Protein AF-A0ABD1TVS0-F1 (afdb_monomer)

Foldseek 3Di:
DDDDDDDDDDDDDDDPVVVLVVVLVLLVVLVVVVVVQVVPDDDDDDDDDDDDDDDDDDDPDDDDDDDDDDDDDPPVVVVVVVVVVCVVVCVVVPPDPSSVSLVVSLVCLVPDPPDAQVSLQVSLVVLVVVVVVPVPDDDQLVCLLSSLLVLLSSQLDPNHDPVSNVSSLVVSLVSLVPVQLSQPVDLVSLLSNLNSLLSNLNGPDCPCNVSSVLSLQQQCPDPSHDPDDVSSLQSLLQSLLVSVLSCLVVVVVVSLVVLLVCLQDPDPSGQLLSLLSNLLSPLLNVVVSPDPPSVSSLCSSLVSLLVSLVVLCVVCPPVPLPDDDPSSLRNLLSLLVSLLNNPDGDADLSSLVSLLSCLLCVQLVLLVLLVVLLVCVVDPDDCVSLVVLVVSCVDPSNVCSVSSLVSSLVNLLNDDPVSVVVSLVSLLVSLQSNLVSLLLNCVVCPPPCVSSNVSSLVSLLSSLVSLLVNLLSCLVRAVPPPHDLVSLLVSLLSSLLSCLSSQLSCPDDDPSNVVSLVSSLVSQLVDLVSLLSNLVSQDAPCSQLDPPPNPDDPPDRDDSLPSSSSLSSLLSVLVRSLSNVLSYDLVSCVRRVLSSLLVQCLHQPLSSVLSSLVSLLSLLQHDADPCNVSSLVSNLVSLLSLLVSQLVCPPRSHDLVSSLSNLLSSQQRHDAPRPSNLSNLVSLLVSLLVQQVVPVVDDPPCLQVCPDSSVRSVSSLVSLLVVCVRHHPNNNVSSLLSNLVSLLPHPLSNNVVVLVVLVVCLVPDPPPPCNVVSVVSSVLSVVSSVVSVVCVVPDDDDDSSPVD

Secondary structure (DSSP, 8-state):
---------------HHHHHHHHHHHHHHHHHHHHHHHTTSPPPPPPP-PPPP--S----S---------S--HHHHHHHHHHHHHHHHHTTGGGSTTHHHHHHHHHHHHH-TT--HHHHHHHHHHHHHHHHHHTTS---HHHHHHHHHHHHHHHH-TTS-HHHHHHHHHHHHHHHHHSHHHHTSSHHHHHHHHHHHHHHHTSS--TTHHHHHHHHHHGGGSTTSPPP-HHHHHHHHHHHHHHHHHHHHHT-HHHHHHHHHHHHS--TTS-HHHHHHHHHHHHHHHHHHT-GGGHHHHHHHHHHHHHHHHHHHHHTGGG-SS---HHHHHHHHHHHHHHHHH-S----HHHHHHHHHIIIIIIS-HHHHHHHHHHHTTS---SHHHHHHHHHHHSHHHHTHHHHHHHHHHHHHTS-HHHHHHHHHHHHHHHHHHHHHHHHHHHHHTTTSHHHHHHHHHHHHHHHHHHHHHHHHHHHHHSSTTS-HHHHHHHHHHHHHHHHHHGGG--S--HHHHHHHHHHHHHHTT-HHHHHHHHHTSPPHHHHHS-TT-TT-------GGG-HHHHHHHHHHHHHGGGTGGGS-HHHIIIIIHHHHHHHHT-S-HHHHHHHHHHHHHHHH----SSHHHHHHHHHHHHHHHHHHHHHHTTTTS-HHHHHHHHHHHHHHSPTT-HHHHHHHHHHHHHHHHHHHHHTTS-TTHHHHT-GGGHHHHHHHHHHHHHHHHS-TTTHHHHHHHHHHHHHHS-HHHHHHHHHHHHHHHHH---TTTHHHHHHHHHHHHHHHHHHHHHTTS---SSGGG--

Nearest PDB structures (foldseek):
  8tl7-assembly1_U  TM=2.583E-01  e=2.952E-02  synthetic construct
  4nee-assembly3_A  TM=2.838E-01  e=8.891E-02  Rattus norvegicus
  8ga7-assembly1_A  TM=1.147E-01  e=5.701E-04  synthetic construct
  6t80-assembly2_C  TM=3.854E-01  e=2.106E+00  Homo sapiens

Mean predicted aligned error: 14.61 Å

InterPro domains:
  IPR060670 PEX8-like, central TPR-like domain [PF27812] (531-621)

Solvent-accessible surface area (backbone atoms only — not comparable to full-atom values): 45016 Å² total; per-residue (Å²): 142,81,86,91,86,82,85,87,89,88,84,82,90,80,55,77,68,54,60,53,49,49,53,52,49,48,53,48,48,52,51,49,51,54,52,57,63,62,68,77,60,86,85,79,85,88,84,88,80,88,85,83,90,80,82,93,86,87,81,96,72,88,88,86,91,80,88,86,84,89,74,88,59,68,72,61,49,54,58,54,54,55,52,60,54,46,55,68,62,48,71,74,52,79,80,51,88,67,52,57,56,57,51,48,49,52,50,47,65,71,69,43,96,74,63,52,38,67,59,49,44,52,50,49,54,51,48,52,54,54,52,70,67,46,80,83,47,90,85,53,39,68,59,55,14,55,45,30,26,49,31,11,49,53,24,40,39,84,51,38,48,70,68,51,28,50,52,26,48,52,52,40,45,49,46,58,67,76,41,42,54,56,31,49,71,42,74,71,39,35,51,40,33,49,51,6,49,36,28,38,66,60,20,92,64,62,90,52,43,65,60,46,49,53,48,68,26,22,46,53,62,42,98,78,35,40,84,74,50,71,67,58,29,51,52,41,15,52,40,30,22,51,43,45,42,50,33,63,75,69,64,40,61,70,62,54,50,48,55,31,51,45,49,69,60,69,56,92,65,45,31,67,41,48,52,32,12,30,30,20,8,43,39,26,23,48,64,71,64,73,58,80,87,49,55,69,48,47,49,30,30,55,49,41,43,41,52,55,30,39,53,50,54,66,71,43,66,85,70,61,90,75,72,77,54,72,70,56,51,54,34,37,51,32,49,38,52,21,53,42,65,15,60,90,73,83,69,50,68,42,48,45,51,42,32,50,48,26,46,60,54,70,54,36,37,54,70,64,50,46,54,50,54,61,56,37,74,77,54,84,81,78,70,61,66,48,55,53,54,54,49,47,68,68,30,71,64,42,73,39,43,69,49,33,47,50,48,40,44,54,35,50,74,64,46,55,73,67,58,40,51,55,51,51,49,54,55,45,50,48,28,50,49,51,32,60,47,45,44,54,50,54,65,71,33,61,92,75,44,59,66,51,51,53,59,52,45,56,47,48,32,52,46,45,54,46,51,38,55,43,48,37,48,48,46,66,68,48,64,40,94,85,50,59,68,70,59,35,35,55,51,30,37,49,50,54,54,29,49,28,38,44,39,59,54,62,84,69,91,52,68,59,50,54,52,40,50,54,60,32,45,60,56,30,42,75,30,43,70,41,34,46,58,46,54,67,67,52,77,50,74,61,61,54,60,44,71,75,89,64,83,94,64,77,94,66,83,68,58,52,88,72,40,60,50,60,50,30,24,51,42,43,49,39,65,52,48,52,74,29,45,69,42,45,52,53,70,56,41,61,69,55,47,48,60,52,35,60,56,38,33,69,26,79,56,51,68,46,13,36,32,26,30,49,32,51,27,39,57,45,65,41,72,82,52,99,58,49,64,62,44,53,51,47,52,48,61,48,43,59,56,49,50,52,56,44,55,71,32,47,78,76,36,27,50,63,71,30,52,52,48,32,53,53,30,48,51,69,59,48,65,81,67,39,67,49,54,58,50,47,52,51,53,48,52,51,49,28,48,54,49,46,61,71,51,73,82,58,69,81,70,47,52,76,72,44,51,73,88,40,34,61,26,50,52,47,46,53,49,57,60,55,40,71,80,59,48,44,81,76,44,42,63,61,52,54,41,52,50,47,60,53,47,59,72,44,57,71,61,45,33,53,54,52,50,52,52,49,53,49,53,60,68,74,51,82,52,77,83,55,43,64,61,50,53,58,48,51,55,53,45,56,50,50,44,59,50,51,68,57,34,82,79,47,93,83,86,84,78,80,78,82,83,107

Structure (mmCIF, N/CA/C/O backbone):
data_AF-A0ABD1TVS0-F1
#
_entry.id   AF-A0ABD1TVS0-F1
#
loop_
_atom_site.group_PDB
_atom_site.id
_atom_site.type_symbol
_atom_site.label_atom_id
_atom_site.label_alt_id
_atom_site.label_comp_id
_atom_site.label_asym_id
_atom_site.label_entity_id
_atom_site.label_seq_id
_atom_site.pdbx_PDB_ins_code
_atom_site.Cartn_x
_atom_site.Cartn_y
_atom_site.Cartn_z
_atom_site.occupancy
_atom_site.B_iso_or_equiv
_atom_site.auth_seq_id
_atom_site.auth_comp_id
_atom_site.auth_asym_id
_atom_site.auth_atom_id
_atom_site.pdbx_PDB_model_num
ATOM 1 N N . MET A 1 1 ? -3.036 -58.341 76.842 1.00 28.66 1 MET A N 1
ATOM 2 C CA . MET A 1 1 ? -2.206 -57.119 76.870 1.00 28.66 1 MET A CA 1
ATOM 3 C C . MET A 1 1 ? -2.366 -56.413 75.529 1.00 28.66 1 MET A C 1
ATOM 5 O O . MET A 1 1 ? -1.913 -56.981 74.551 1.00 28.66 1 MET A O 1
ATOM 9 N N . ALA A 1 2 ? -2.995 -55.257 75.336 1.00 25.30 2 ALA A N 1
ATOM 10 C CA . ALA A 1 2 ? -3.978 -54.432 76.053 1.00 25.30 2 ALA A CA 1
ATOM 11 C C . ALA A 1 2 ? -4.483 -53.433 74.967 1.00 25.30 2 ALA A C 1
ATOM 13 O O . ALA A 1 2 ? -3.652 -52.831 74.300 1.00 25.30 2 ALA A O 1
ATOM 14 N N . THR A 1 3 ? -5.728 -53.524 74.483 1.00 23.33 3 THR A N 1
ATOM 15 C CA . THR A 1 3 ? -6.900 -52.659 74.792 1.00 23.33 3 THR A CA 1
ATOM 16 C C . THR A 1 3 ? -6.785 -51.143 74.527 1.00 23.33 3 THR A C 1
ATOM 18 O O . THR A 1 3 ? -5.943 -50.498 75.135 1.00 23.33 3 THR A O 1
ATOM 21 N N . LEU A 1 4 ? -7.807 -50.625 73.801 1.00 23.72 4 LEU A N 1
ATOM 22 C CA . LEU A 1 4 ? -8.428 -49.268 73.838 1.00 23.72 4 LEU A CA 1
ATOM 23 C C . LEU A 1 4 ? -7.623 -48.115 73.191 1.00 23.72 4 LEU A C 1
ATOM 25 O O . LEU A 1 4 ? -6.425 -48.039 73.392 1.00 23.72 4 LEU A O 1
ATOM 29 N N . ALA A 1 5 ? -8.152 -47.148 72.425 1.00 23.62 5 ALA A N 1
ATOM 30 C CA . ALA A 1 5 ? -9.488 -46.631 72.054 1.00 23.62 5 ALA A CA 1
ATOM 31 C C . ALA A 1 5 ? -9.304 -45.764 70.764 1.00 23.62 5 ALA A C 1
ATOM 33 O O . ALA A 1 5 ? -8.170 -45.438 70.439 1.00 23.62 5 ALA A O 1
ATOM 34 N N . GLY A 1 6 ? -10.267 -45.299 69.958 1.00 21.78 6 GLY A N 1
ATOM 35 C CA . GLY A 1 6 ? -11.728 -45.290 69.949 1.00 21.78 6 GLY A CA 1
ATOM 36 C C . GLY A 1 6 ? -12.235 -44.407 68.776 1.00 21.78 6 GLY A C 1
ATOM 37 O O . GLY A 1 6 ? -11.570 -43.457 68.388 1.00 21.78 6 GLY A O 1
ATOM 38 N N . HIS A 1 7 ? -13.408 -44.771 68.240 1.00 23.02 7 HIS A N 1
ATOM 39 C CA . HIS A 1 7 ? -14.412 -44.010 67.460 1.00 23.02 7 HIS A CA 1
ATOM 40 C C . HIS A 1 7 ? -14.117 -43.249 66.130 1.00 23.02 7 HIS A C 1
ATOM 42 O O . HIS A 1 7 ? -13.502 -42.193 66.083 1.00 23.02 7 HIS A O 1
ATOM 48 N N . MET A 1 8 ? -14.759 -43.771 65.068 1.00 21.92 8 MET A N 1
ATOM 49 C CA . MET A 1 8 ? -15.317 -43.148 63.836 1.00 21.92 8 MET A CA 1
ATOM 50 C C . MET A 1 8 ? -16.401 -42.053 64.093 1.00 21.92 8 MET A C 1
ATOM 52 O O . MET A 1 8 ? -16.809 -41.957 65.251 1.00 21.92 8 MET A O 1
ATOM 56 N N . PRO A 1 9 ? -17.053 -41.382 63.085 1.00 42.81 9 PRO A N 1
ATOM 57 C CA . PRO A 1 9 ? -16.794 -41.189 61.627 1.00 42.81 9 PRO A CA 1
ATOM 58 C C . PRO A 1 9 ? -17.070 -39.739 61.080 1.00 42.81 9 PRO A C 1
ATOM 60 O O . PRO A 1 9 ? -17.462 -38.844 61.822 1.00 42.81 9 PRO A O 1
ATOM 63 N N . SER A 1 10 ? -17.004 -39.579 59.739 1.00 22.20 10 SER A N 1
ATOM 64 C CA . SER A 1 10 ? -17.528 -38.509 58.833 1.00 22.20 10 SER A CA 1
ATOM 65 C C . SER A 1 10 ? -16.435 -37.608 58.223 1.00 22.20 10 SER A C 1
ATOM 67 O O . SER A 1 10 ? -15.509 -37.212 58.908 1.00 22.20 10 SER A O 1
ATOM 69 N N . SER A 1 11 ? -16.403 -37.295 56.924 1.00 24.31 11 SER A N 1
ATOM 70 C CA . SER A 1 11 ? -17.492 -36.995 55.993 1.00 24.31 11 SER A CA 1
ATOM 71 C C . SER A 1 11 ? -17.137 -37.353 54.537 1.00 24.31 11 SER A C 1
ATOM 73 O O . SER A 1 11 ? -15.982 -37.487 54.143 1.00 24.31 11 SER A O 1
ATOM 75 N N . SER A 1 12 ? -18.195 -37.587 53.769 1.00 25.83 12 SER A N 1
ATOM 76 C CA . SER A 1 12 ? -18.265 -38.150 52.424 1.00 25.83 12 SER A CA 1
ATOM 77 C C . SER A 1 12 ? -17.858 -37.185 51.306 1.00 25.83 12 SER A C 1
ATOM 79 O O . SER A 1 12 ? -18.383 -36.077 51.215 1.00 25.83 12 SER A O 1
ATOM 81 N N . PHE A 1 13 ? -17.028 -37.688 50.391 1.00 27.47 13 PHE A N 1
ATOM 82 C CA . PHE A 1 13 ? -16.743 -37.139 49.065 1.00 27.47 13 PHE A CA 1
ATOM 83 C C . PHE A 1 13 ? -18.028 -36.837 48.268 1.00 27.47 13 PHE A C 1
ATOM 85 O O . PHE A 1 13 ? -18.807 -37.746 47.980 1.00 27.47 13 PHE A O 1
ATOM 92 N N . PHE A 1 14 ? -18.219 -35.585 47.843 1.00 30.95 14 PHE A N 1
ATOM 93 C CA . PHE A 1 14 ? -19.197 -35.209 46.816 1.00 30.95 14 PHE A CA 1
ATOM 94 C C . PHE A 1 14 ? -18.460 -34.927 45.499 1.00 30.95 14 PHE A C 1
ATOM 96 O O . PHE A 1 14 ? -17.635 -34.026 45.423 1.00 30.95 14 PHE A O 1
ATOM 103 N N . SER A 1 15 ? -18.737 -35.715 44.454 1.00 31.27 15 SER A N 1
ATOM 104 C CA . SER A 1 15 ? -18.139 -35.544 43.122 1.00 31.27 15 SER A CA 1
ATOM 105 C C . SER A 1 15 ? -18.893 -34.495 42.291 1.00 31.27 15 SER A C 1
ATOM 107 O O . SER A 1 15 ? -20.081 -34.253 42.513 1.00 31.27 15 SER A O 1
ATOM 109 N N . ALA A 1 16 ? -18.246 -33.930 41.264 1.00 32.38 16 ALA A N 1
ATOM 110 C CA . ALA A 1 16 ? -18.852 -33.018 40.279 1.00 32.38 16 ALA A CA 1
ATOM 111 C C . ALA A 1 16 ? -20.177 -33.542 39.665 1.00 32.38 16 ALA A C 1
ATOM 113 O O . ALA A 1 16 ? -21.035 -32.761 39.251 1.00 32.38 16 ALA A O 1
ATOM 114 N N . SER A 1 17 ? -20.397 -34.864 39.682 1.00 31.44 17 SER A N 1
ATOM 115 C CA . SER A 1 17 ? -21.653 -35.506 39.277 1.00 31.44 17 SER A CA 1
ATOM 116 C C . SER A 1 17 ? -22.852 -35.133 40.161 1.00 31.44 17 SER A C 1
ATOM 118 O O . SER A 1 17 ? -23.982 -35.137 39.675 1.00 31.44 17 SER A O 1
ATOM 120 N N . ALA A 1 18 ? -22.653 -34.835 41.445 1.00 36.28 18 ALA A N 1
ATOM 121 C CA . ALA A 1 18 ? -23.741 -34.510 42.367 1.00 36.28 18 ALA A CA 1
ATOM 122 C C . ALA A 1 18 ? -24.248 -33.073 42.175 1.00 36.28 18 ALA A C 1
ATOM 124 O O . ALA A 1 18 ? -25.457 -32.849 42.125 1.00 36.28 18 ALA A O 1
ATOM 125 N N . VAL A 1 19 ? -23.333 -32.119 41.972 1.00 39.25 19 VAL A N 1
ATOM 126 C CA . VAL A 1 19 ? -23.666 -30.726 41.621 1.00 39.25 19 VAL A CA 1
ATOM 127 C C . VAL A 1 19 ? -24.377 -30.679 40.262 1.00 39.25 19 VAL A C 1
ATOM 129 O O . VAL A 1 19 ? -25.412 -30.026 40.123 1.00 39.25 19 VAL A O 1
ATOM 132 N N . PHE A 1 20 ? -23.904 -31.469 39.291 1.00 39.88 20 PHE A N 1
ATOM 133 C CA . PHE A 1 20 ? -24.539 -31.640 37.981 1.00 39.88 20 PHE A CA 1
ATOM 134 C C . PHE A 1 20 ? -25.978 -32.180 38.081 1.00 39.88 20 PHE A C 1
ATOM 136 O O . PHE A 1 20 ? -26.900 -31.639 37.465 1.00 39.88 20 PHE A O 1
ATOM 143 N N . GLN A 1 21 ? -26.212 -33.200 38.915 1.00 42.38 21 GLN A N 1
ATOM 144 C CA . GLN A 1 21 ? -27.563 -33.708 39.170 1.00 42.38 21 GLN A CA 1
ATOM 145 C C . GLN A 1 21 ? -28.450 -32.689 39.888 1.00 42.38 21 GLN A C 1
ATOM 147 O O . GLN A 1 21 ? -29.652 -32.650 39.634 1.00 42.38 21 GLN A O 1
ATOM 152 N N . MET A 1 22 ? -27.889 -31.834 40.742 1.00 44.91 22 MET A N 1
ATOM 153 C CA . MET A 1 22 ? -28.646 -30.826 41.481 1.00 44.91 22 MET A CA 1
ATOM 154 C C . MET A 1 22 ? -29.159 -29.702 40.569 1.00 44.91 22 MET A C 1
ATOM 156 O O . MET A 1 22 ? -30.341 -29.364 40.647 1.00 44.91 22 MET A O 1
ATOM 160 N N . VAL A 1 23 ? -28.332 -29.200 39.642 1.00 43.06 23 VAL A N 1
ATOM 161 C CA . VAL A 1 23 ? -28.738 -28.197 38.634 1.00 43.06 23 VAL A CA 1
ATOM 162 C C . VAL A 1 23 ? -29.775 -28.775 37.673 1.00 43.06 23 VAL A C 1
ATOM 164 O O . VAL A 1 23 ? -30.816 -28.160 37.445 1.00 43.06 23 VAL A O 1
ATOM 167 N N . ILE A 1 24 ? -29.567 -30.000 37.175 1.00 45.88 24 ILE A N 1
ATOM 168 C CA . ILE A 1 24 ? -30.558 -30.692 36.336 1.00 45.88 24 ILE A CA 1
ATOM 169 C C . ILE A 1 24 ? -31.863 -30.911 37.104 1.00 45.88 24 ILE A C 1
ATOM 171 O O . ILE A 1 24 ? -32.943 -30.714 36.550 1.00 45.88 24 ILE A O 1
ATOM 175 N N . THR A 1 25 ? -31.792 -31.287 38.381 1.00 46.00 25 THR A N 1
ATOM 176 C CA . THR A 1 25 ? -32.974 -31.478 39.230 1.00 46.00 25 THR A CA 1
ATOM 177 C C . THR A 1 25 ? -33.695 -30.160 39.482 1.00 46.00 25 THR A C 1
ATOM 179 O O . THR A 1 25 ? -34.922 -30.139 39.442 1.00 46.00 25 THR A O 1
ATOM 182 N N . PHE A 1 26 ? -32.975 -29.055 39.681 1.00 49.91 26 PHE A N 1
ATOM 183 C CA . PHE A 1 26 ? -33.553 -27.719 39.804 1.00 49.91 26 PHE A CA 1
ATOM 184 C C . PHE A 1 26 ? -34.222 -27.275 38.498 1.00 49.91 26 PHE A C 1
ATOM 186 O O . PHE A 1 26 ? -35.403 -26.941 38.519 1.00 49.91 26 PHE A O 1
ATOM 193 N N . CYS A 1 27 ? -33.541 -27.364 37.350 1.00 46.53 27 CYS A N 1
ATOM 194 C CA . CYS A 1 27 ? -34.119 -27.032 36.044 1.00 46.53 27 CYS A CA 1
ATOM 195 C C . CYS A 1 27 ? -35.328 -27.917 35.710 1.00 46.53 27 CYS A C 1
ATOM 197 O O . CYS A 1 27 ? -36.333 -27.418 35.205 1.00 46.53 27 CYS A O 1
ATOM 199 N N . ARG A 1 28 ? -35.277 -29.218 36.034 1.00 47.41 28 ARG A N 1
ATOM 200 C CA . ARG A 1 28 ? -36.414 -30.138 35.879 1.00 47.41 28 ARG A CA 1
ATOM 201 C C . ARG A 1 28 ? -37.555 -29.789 36.826 1.00 47.41 28 ARG A C 1
ATOM 203 O O . ARG A 1 28 ? -38.692 -29.771 36.374 1.00 47.41 28 ARG A O 1
ATOM 210 N N . LYS A 1 29 ? -37.289 -29.476 38.099 1.00 47.16 29 LYS A N 1
ATOM 211 C CA . LYS A 1 29 ? -38.315 -29.024 39.056 1.00 47.16 29 LYS A CA 1
ATOM 212 C C . LYS A 1 29 ? -38.950 -27.714 38.605 1.00 47.16 29 LYS A C 1
ATOM 214 O O . LYS A 1 29 ? -40.168 -27.630 38.586 1.00 47.16 29 LYS A O 1
ATOM 219 N N . LEU A 1 30 ? -38.155 -26.752 38.146 1.00 47.34 30 LEU A N 1
ATOM 220 C CA . LEU A 1 30 ? -38.634 -25.487 37.595 1.00 47.34 30 LEU A CA 1
ATOM 221 C C . LEU A 1 30 ? -39.496 -25.721 36.345 1.00 47.34 30 LEU A C 1
ATOM 223 O O . LEU A 1 30 ? -40.599 -25.197 36.253 1.00 47.34 30 LEU A O 1
ATOM 227 N N . GLN A 1 31 ? -39.061 -26.578 35.414 1.00 47.06 31 GLN A N 1
ATOM 228 C CA . GLN A 1 31 ? -39.861 -26.967 34.245 1.00 47.06 31 GLN A CA 1
ATOM 229 C C . GLN A 1 31 ? -41.153 -27.704 34.624 1.00 47.06 31 GLN A C 1
ATOM 231 O O . GLN A 1 31 ? -42.184 -27.494 33.984 1.00 47.06 31 GLN A O 1
ATOM 236 N N . ILE A 1 32 ? -41.117 -28.573 35.637 1.00 48.44 32 ILE A N 1
ATOM 237 C CA . ILE A 1 32 ? -42.293 -29.286 36.154 1.00 48.44 32 ILE A CA 1
ATOM 238 C C . ILE A 1 32 ? -43.270 -28.298 36.793 1.00 48.44 32 ILE A C 1
ATOM 240 O O . ILE A 1 32 ? -44.466 -28.394 36.533 1.00 48.44 32 ILE A O 1
ATOM 244 N N . GLU A 1 33 ? -42.779 -27.321 37.551 1.00 45.22 33 GLU A N 1
ATOM 245 C CA . GLU A 1 33 ? -43.604 -26.317 38.225 1.00 45.22 33 GLU A CA 1
ATOM 246 C C . GLU A 1 33 ? -44.220 -25.321 37.232 1.00 45.22 33 GLU A C 1
ATOM 248 O O . GLU A 1 33 ? -45.406 -24.995 37.313 1.00 45.22 33 GLU A O 1
ATOM 253 N N . ILE A 1 34 ? -43.463 -24.935 36.199 1.00 44.75 34 ILE A N 1
ATOM 254 C CA . ILE A 1 34 ? -43.966 -24.168 35.051 1.00 44.75 34 ILE A CA 1
ATOM 255 C C . ILE A 1 34 ? -45.050 -24.968 34.305 1.00 44.75 34 ILE A C 1
ATOM 257 O O . ILE A 1 34 ? -46.101 -24.425 33.963 1.00 44.75 34 ILE A O 1
ATOM 261 N N . ARG A 1 35 ? -44.845 -26.276 34.078 1.00 42.97 35 ARG A N 1
ATOM 262 C CA . ARG A 1 35 ? -45.823 -27.148 33.396 1.00 42.97 35 ARG A CA 1
ATOM 263 C C . ARG A 1 35 ? -47.068 -27.442 34.235 1.00 42.97 35 ARG A C 1
ATOM 265 O O . ARG A 1 35 ? -48.140 -27.577 33.651 1.00 42.97 35 ARG A O 1
ATOM 272 N N . LYS A 1 36 ? -46.954 -27.547 35.562 1.00 42.00 36 LYS A N 1
ATOM 273 C CA . LYS A 1 36 ? -48.099 -27.710 36.473 1.00 42.00 36 LYS A CA 1
ATOM 274 C C . LYS A 1 36 ? -48.995 -26.476 36.451 1.00 42.00 36 LYS A C 1
ATOM 276 O O . LYS A 1 36 ? -50.199 -26.615 36.267 1.00 42.00 36 LYS A O 1
ATOM 281 N N . ASN A 1 37 ? -48.404 -25.285 36.529 1.00 37.94 37 ASN A N 1
ATOM 282 C CA . ASN A 1 37 ? -49.158 -24.032 36.502 1.00 37.94 37 ASN A CA 1
ATOM 283 C C . ASN A 1 37 ? -49.748 -23.712 35.116 1.00 37.94 37 ASN A C 1
ATOM 285 O O . ASN A 1 37 ? -50.832 -23.142 35.026 1.00 37.94 37 ASN A O 1
ATOM 289 N N . ALA A 1 38 ? -49.115 -24.161 34.025 1.00 36.59 38 ALA A N 1
ATOM 290 C CA . ALA A 1 38 ? -49.655 -24.016 32.670 1.00 36.59 38 ALA A CA 1
ATOM 291 C C . ALA A 1 38 ? -50.889 -24.900 32.372 1.00 36.59 38 ALA A C 1
ATOM 293 O O . ALA A 1 38 ? -51.631 -24.596 31.440 1.00 36.59 38 ALA A O 1
ATOM 294 N N . ARG A 1 39 ? -51.129 -25.978 33.137 1.00 35.28 39 ARG A N 1
ATOM 295 C CA . ARG A 1 39 ? -52.270 -26.902 32.945 1.00 35.28 39 ARG A CA 1
ATOM 296 C C . ARG A 1 39 ? -53.571 -26.455 33.628 1.00 35.28 39 ARG A C 1
ATOM 298 O O . ARG A 1 39 ? -54.578 -27.135 33.478 1.00 35.28 39 ARG A O 1
ATOM 305 N N . LEU A 1 40 ? -53.567 -25.330 34.346 1.00 31.89 40 LEU A N 1
ATOM 306 C CA . LEU A 1 40 ? -54.731 -24.812 35.081 1.00 31.89 40 LEU A CA 1
ATOM 307 C C . LEU A 1 40 ? -55.572 -23.777 34.299 1.00 31.89 40 LEU A C 1
ATOM 309 O O . LEU A 1 40 ? -56.504 -23.215 34.862 1.00 31.89 40 LEU A O 1
ATOM 313 N N . CYS A 1 41 ? -55.295 -23.535 33.011 1.00 28.08 41 CYS A N 1
ATOM 314 C CA . CYS A 1 41 ? -56.126 -22.681 32.144 1.00 28.08 41 CYS A CA 1
ATOM 315 C C . CYS A 1 41 ? -56.687 -23.473 30.942 1.00 28.08 41 CYS A C 1
ATOM 317 O O . CYS A 1 41 ? -55.939 -24.255 30.347 1.00 28.08 41 CYS A O 1
ATOM 319 N N . PRO A 1 42 ? -57.957 -23.266 30.538 1.00 28.23 42 PRO A N 1
ATOM 320 C CA . PRO A 1 42 ? -58.570 -23.994 29.426 1.00 28.23 42 PRO A CA 1
ATOM 321 C C . PRO A 1 42 ? -58.003 -23.550 28.059 1.00 28.23 42 PRO A C 1
ATOM 323 O O . PRO A 1 42 ? -57.613 -22.389 27.902 1.00 28.23 42 PRO A O 1
ATOM 326 N N . PRO A 1 43 ? -57.945 -24.444 27.052 1.00 29.30 43 PRO A N 1
ATOM 327 C CA . PRO A 1 43 ? -57.447 -24.109 25.721 1.00 29.30 43 PRO A CA 1
ATOM 328 C C . PRO A 1 43 ? -58.503 -23.350 24.900 1.00 29.30 43 PRO A C 1
ATOM 330 O O . PRO A 1 43 ? -59.658 -23.763 24.824 1.00 29.30 43 PRO A O 1
ATOM 333 N N . SER A 1 44 ? -58.095 -22.265 24.240 1.00 29.25 44 SER A N 1
ATOM 334 C CA . SER A 1 44 ? -58.828 -21.673 23.114 1.00 29.25 44 SER A CA 1
ATOM 335 C C . SER A 1 44 ? -58.544 -22.456 21.813 1.00 29.25 44 SER A C 1
ATOM 337 O O . SER A 1 44 ? -57.484 -23.081 21.699 1.00 29.25 44 SER A O 1
ATOM 339 N N . PRO A 1 45 ? -59.480 -22.475 20.842 1.00 26.48 45 PRO A N 1
ATOM 340 C CA . PRO A 1 45 ? -59.455 -23.415 19.719 1.00 26.48 45 PRO A CA 1
ATOM 341 C C . PRO A 1 45 ? -58.428 -23.042 18.628 1.00 26.48 45 PRO A C 1
ATOM 343 O O . PRO A 1 45 ? -58.089 -21.866 18.476 1.00 26.48 45 PRO A O 1
ATOM 346 N N . PRO A 1 46 ? -57.931 -24.023 17.847 1.00 26.62 46 PRO A N 1
ATOM 347 C CA . PRO A 1 46 ? -56.885 -23.804 16.853 1.00 26.62 46 PRO A CA 1
ATOM 348 C C . PRO A 1 46 ? -57.459 -23.306 15.516 1.00 26.62 46 PRO A C 1
ATOM 350 O O . PRO A 1 46 ? -58.305 -23.967 14.919 1.00 26.62 46 PRO A O 1
ATOM 353 N N . CYS A 1 47 ? -56.943 -22.186 14.998 1.00 23.31 47 CYS A N 1
ATOM 354 C CA . CYS A 1 47 ? -57.084 -21.832 13.583 1.00 23.31 47 CYS A CA 1
ATOM 355 C C . CYS A 1 47 ? -55.929 -22.441 12.779 1.00 23.31 47 CYS A C 1
ATOM 357 O O . CYS A 1 47 ? -54.753 -22.189 13.037 1.00 23.31 47 CYS A O 1
ATOM 359 N N . SER A 1 48 ? -56.306 -23.255 11.801 1.00 25.05 48 SER A N 1
ATOM 360 C CA . SER A 1 48 ? -55.480 -23.932 10.810 1.00 25.05 48 SER A CA 1
ATOM 361 C C . SER A 1 48 ? -54.861 -22.967 9.798 1.00 25.05 48 SER A C 1
ATOM 363 O O . SER A 1 48 ? -55.573 -22.145 9.224 1.00 25.05 48 SER A O 1
ATOM 365 N N . THR A 1 49 ? -53.581 -23.138 9.462 1.00 26.25 49 THR A N 1
ATOM 366 C CA . THR A 1 49 ? -53.121 -22.947 8.074 1.00 26.25 49 THR A CA 1
ATOM 367 C C . THR A 1 49 ? -51.817 -23.697 7.813 1.00 26.25 49 THR A C 1
ATOM 369 O O . THR A 1 49 ? -50.816 -23.563 8.510 1.00 26.25 49 THR A O 1
ATOM 372 N N . THR A 1 50 ? -51.902 -24.542 6.797 1.00 25.86 50 THR A N 1
ATOM 373 C CA . THR A 1 50 ? -50.907 -25.421 6.189 1.00 25.86 50 THR A CA 1
ATOM 374 C C . THR A 1 50 ? -49.763 -24.649 5.528 1.00 25.86 50 THR A C 1
ATOM 376 O O . THR A 1 50 ? -50.006 -23.764 4.712 1.00 25.86 50 THR A O 1
ATOM 379 N N . ALA A 1 51 ? -48.520 -25.034 5.826 1.00 24.41 51 ALA A N 1
ATOM 380 C CA . ALA A 1 51 ? -47.318 -24.588 5.124 1.00 24.41 51 ALA A CA 1
ATOM 381 C C . ALA A 1 51 ? -46.955 -25.578 4.001 1.00 24.41 51 ALA A C 1
ATOM 383 O O . ALA A 1 51 ? -46.735 -26.761 4.262 1.00 24.41 51 ALA A O 1
ATOM 384 N N . GLY A 1 52 ? -46.876 -25.085 2.762 1.00 24.12 52 GLY A N 1
ATOM 385 C CA . GLY A 1 52 ? -46.278 -25.787 1.625 1.00 24.12 52 GLY A CA 1
ATOM 386 C C . GLY A 1 52 ? -44.766 -25.544 1.560 1.00 24.12 52 GLY A C 1
ATOM 387 O O . GLY A 1 52 ? -44.308 -24.413 1.705 1.00 24.12 52 GLY A O 1
ATOM 388 N N . ARG A 1 53 ? -43.999 -26.622 1.361 1.00 23.14 53 ARG A N 1
ATOM 389 C CA . ARG A 1 53 ? -42.553 -26.631 1.087 1.00 23.14 53 ARG A CA 1
ATOM 390 C C . ARG A 1 53 ? -42.270 -26.123 -0.329 1.00 23.14 53 ARG A C 1
ATOM 392 O O . ARG A 1 53 ? -42.816 -26.705 -1.259 1.00 23.14 53 ARG A O 1
ATOM 399 N N . VAL A 1 54 ? -41.331 -25.186 -0.490 1.00 24.91 54 VAL A N 1
ATOM 400 C CA . VAL A 1 54 ? -40.477 -25.079 -1.690 1.00 24.91 54 VAL A CA 1
ATOM 401 C C . VAL A 1 54 ? -39.055 -24.690 -1.266 1.00 24.91 54 VAL A C 1
ATOM 403 O O . VAL A 1 54 ? -38.852 -23.956 -0.300 1.00 24.91 54 VAL A O 1
ATOM 406 N N . SER A 1 55 ? -38.108 -25.301 -1.967 1.00 24.67 55 SER A N 1
ATOM 407 C CA . SER A 1 55 ? -36.659 -25.354 -1.813 1.00 24.67 55 SER A CA 1
ATOM 408 C C . SER A 1 55 ? -35.922 -24.035 -2.051 1.00 24.67 55 SER A C 1
ATOM 410 O O . SER A 1 55 ? -36.373 -23.150 -2.771 1.00 24.67 55 SER A O 1
ATOM 412 N N . VAL A 1 56 ? -34.746 -23.969 -1.429 1.00 24.14 56 VAL A N 1
ATOM 413 C CA . VAL A 1 56 ? -33.691 -22.967 -1.581 1.00 24.14 56 VAL A CA 1
ATOM 414 C C . VAL A 1 56 ? -32.916 -23.270 -2.858 1.00 24.14 56 VAL A C 1
ATOM 416 O O . VAL A 1 56 ? -32.258 -24.299 -2.893 1.00 24.14 56 VAL A O 1
ATOM 419 N N . GLU A 1 57 ? -33.023 -22.403 -3.862 1.00 24.69 57 GLU A N 1
ATOM 420 C CA . GLU A 1 57 ? -32.033 -22.118 -4.918 1.00 24.69 57 GLU A CA 1
ATOM 421 C C . GLU A 1 57 ? -32.725 -21.219 -5.948 1.00 24.69 57 GLU A C 1
ATOM 423 O O . GLU A 1 57 ? -33.516 -21.700 -6.747 1.00 24.69 57 GLU A O 1
ATOM 428 N N . ASP A 1 58 ? -32.553 -19.899 -5.802 1.00 23.05 58 ASP A N 1
ATOM 429 C CA . ASP A 1 58 ? -32.442 -18.914 -6.892 1.00 23.05 58 ASP A CA 1
ATOM 430 C C . ASP A 1 58 ? -32.685 -17.478 -6.393 1.00 23.05 58 ASP A C 1
ATOM 432 O O . ASP A 1 58 ? -33.559 -17.199 -5.573 1.00 23.05 58 ASP A O 1
ATOM 436 N N . SER A 1 59 ? -31.929 -16.547 -6.981 1.00 23.98 59 SER A N 1
ATOM 437 C CA . SER A 1 59 ? -32.132 -15.089 -6.975 1.00 23.98 59 SER A CA 1
ATOM 438 C C . SER A 1 59 ? -31.425 -14.255 -5.892 1.00 23.98 59 SER A C 1
ATOM 440 O O . SER A 1 59 ? -32.017 -13.679 -4.979 1.00 23.98 59 SER A O 1
ATOM 442 N N . TRP A 1 60 ? -30.114 -14.075 -6.088 1.00 23.73 60 TRP A N 1
ATOM 443 C CA . TRP A 1 60 ? -29.426 -12.811 -5.801 1.00 23.73 60 TRP A CA 1
ATOM 444 C C . TRP A 1 60 ? -29.360 -11.979 -7.087 1.00 23.73 60 TRP A C 1
ATOM 446 O O . TRP A 1 60 ? -28.346 -11.952 -7.777 1.00 23.73 60 TRP A O 1
ATOM 456 N N . SER A 1 61 ? -30.459 -11.325 -7.462 1.00 24.19 61 SER A N 1
ATOM 457 C CA . SER A 1 61 ? -30.445 -10.144 -8.340 1.00 24.19 61 SER A CA 1
ATOM 458 C C . SER A 1 61 ? -31.847 -9.537 -8.433 1.00 24.19 61 SER A C 1
ATOM 460 O O . SER A 1 61 ? -32.821 -10.224 -8.697 1.00 24.19 61 SER A O 1
ATOM 462 N N . ASN A 1 62 ? -31.919 -8.213 -8.265 1.00 22.80 62 ASN A N 1
ATOM 463 C CA . ASN A 1 62 ? -33.081 -7.341 -8.487 1.00 22.80 62 ASN A CA 1
ATOM 464 C C . ASN A 1 62 ? -34.216 -7.372 -7.445 1.00 22.80 62 ASN A C 1
ATOM 466 O O . ASN A 1 62 ? -35.147 -8.151 -7.572 1.00 22.80 62 ASN A O 1
ATOM 470 N N . HIS A 1 63 ? -34.251 -6.373 -6.548 1.00 24.83 63 HIS A N 1
ATOM 471 C CA . HIS A 1 63 ? -35.344 -5.374 -6.510 1.00 24.83 63 HIS A CA 1
ATOM 472 C C . HIS A 1 63 ? -35.149 -4.331 -5.388 1.00 24.83 63 HIS A C 1
ATOM 474 O O . HIS A 1 63 ? -35.412 -4.573 -4.211 1.00 24.83 63 HIS A O 1
ATOM 480 N N . ARG A 1 64 ? -34.755 -3.108 -5.777 1.00 22.48 64 ARG A N 1
ATOM 481 C CA . ARG A 1 64 ? -34.998 -1.865 -5.024 1.00 22.48 64 ARG A CA 1
ATOM 482 C C . ARG A 1 64 ? -36.170 -1.146 -5.706 1.00 22.48 64 ARG A C 1
ATOM 484 O O . ARG A 1 64 ? -36.114 -0.934 -6.910 1.00 22.48 64 ARG A O 1
ATOM 491 N N . ARG A 1 65 ? -37.131 -0.686 -4.892 1.00 24.14 65 ARG A N 1
ATOM 492 C CA . ARG A 1 65 ? -38.331 0.144 -5.180 1.00 24.14 65 ARG A CA 1
ATOM 493 C C . ARG A 1 65 ? -39.643 -0.611 -5.451 1.00 24.14 65 ARG A C 1
ATOM 495 O O . ARG A 1 65 ? -39.958 -0.935 -6.587 1.00 24.14 65 ARG A O 1
ATOM 502 N N . LYS A 1 66 ? -40.470 -0.705 -4.401 1.00 21.75 66 LYS A N 1
ATOM 503 C CA . LYS A 1 66 ? -41.852 -0.171 -4.317 1.00 21.75 66 LYS A CA 1
ATOM 504 C C . LYS A 1 66 ? -42.371 -0.332 -2.873 1.00 21.75 66 LYS A C 1
ATOM 506 O O . LYS A 1 66 ? -42.202 -1.391 -2.283 1.00 21.75 66 LYS A O 1
ATOM 511 N N . ARG A 1 67 ? -42.971 0.721 -2.294 1.00 23.31 67 ARG A N 1
ATOM 512 C CA . ARG A 1 67 ? -43.901 0.611 -1.141 1.00 23.31 67 ARG A CA 1
ATOM 513 C C . ARG A 1 67 ? -45.266 0.140 -1.676 1.00 23.31 67 ARG A C 1
ATOM 515 O O . ARG A 1 67 ? -45.581 0.490 -2.815 1.00 23.31 67 ARG A O 1
ATOM 522 N N . PRO A 1 68 ? -46.067 -0.604 -0.889 1.00 24.23 68 PRO A N 1
ATOM 523 C CA . PRO A 1 68 ? -47.222 0.033 -0.238 1.00 24.23 68 PRO A CA 1
ATOM 524 C C . PRO A 1 68 ? -47.520 -0.481 1.194 1.00 24.23 68 PRO A C 1
ATOM 526 O O . PRO A 1 68 ? -46.716 -1.172 1.807 1.00 24.23 68 PRO A O 1
ATOM 529 N N . GLN A 1 69 ? -48.636 0.007 1.739 1.00 21.44 69 GLN A N 1
ATOM 530 C CA . GLN A 1 69 ? -48.973 0.323 3.132 1.00 21.44 69 GLN A CA 1
ATOM 531 C C . GLN A 1 69 ? -49.467 -0.818 4.054 1.00 21.44 69 GLN A C 1
ATOM 533 O O . GLN A 1 69 ? -50.073 -1.783 3.613 1.00 21.44 69 GLN A O 1
ATOM 538 N N . ALA A 1 70 ? -49.295 -0.539 5.357 1.00 26.84 70 ALA A N 1
ATOM 539 C CA . ALA A 1 70 ? -50.197 -0.743 6.506 1.00 26.84 70 ALA A CA 1
ATOM 540 C C . ALA A 1 70 ? -50.665 -2.156 6.929 1.00 26.84 70 ALA A C 1
ATOM 542 O O . ALA A 1 70 ? -51.785 -2.569 6.652 1.00 26.84 70 ALA A O 1
ATOM 543 N N . SER A 1 71 ? -49.874 -2.771 7.817 1.00 23.58 71 SER A N 1
ATOM 544 C CA . SER A 1 71 ? -50.332 -3.454 9.046 1.00 23.58 71 SER A CA 1
ATOM 545 C C . SER A 1 71 ? -49.163 -3.489 10.054 1.00 23.58 71 SER A C 1
ATOM 547 O O . SER A 1 71 ? -48.008 -3.496 9.629 1.00 23.58 71 SER A O 1
ATOM 549 N N . SER A 1 72 ? -49.421 -3.409 11.367 1.00 30.06 72 SER A N 1
ATOM 550 C CA . SER A 1 72 ? -48.430 -3.024 12.398 1.00 30.06 72 SER A CA 1
ATOM 551 C C . SER A 1 72 ? -47.127 -3.872 12.393 1.00 30.06 72 SER A C 1
ATOM 553 O O . SER A 1 72 ? -47.172 -5.074 12.651 1.00 30.06 72 SER A O 1
ATOM 555 N N . PRO A 1 73 ? -45.933 -3.283 12.140 1.00 24.06 73 PRO A N 1
ATOM 556 C CA . PRO A 1 73 ? -44.705 -4.067 11.927 1.00 24.06 73 PRO A CA 1
ATOM 557 C C . PRO A 1 73 ? -43.905 -4.386 13.200 1.00 24.06 73 PRO A C 1
ATOM 559 O O . PRO A 1 73 ? -42.961 -5.174 13.139 1.00 24.06 73 PRO A O 1
ATOM 562 N N . ASN A 1 74 ? -44.219 -3.772 14.344 1.00 27.66 74 ASN A N 1
ATOM 563 C CA . ASN A 1 74 ? -43.283 -3.759 15.474 1.00 27.66 74 ASN A CA 1
ATOM 564 C C . ASN A 1 74 ? -43.171 -5.107 16.210 1.00 27.66 74 ASN A C 1
ATOM 566 O O . ASN A 1 74 ? -42.064 -5.486 16.571 1.00 27.66 74 ASN A O 1
ATOM 570 N N . GLU A 1 75 ? -44.233 -5.906 16.351 1.00 28.69 75 GLU A N 1
ATOM 571 C CA . GLU A 1 75 ? -44.146 -7.189 17.084 1.00 28.69 75 GLU A CA 1
ATOM 572 C C . GLU A 1 75 ? -43.579 -8.361 16.263 1.00 28.69 75 GLU A C 1
ATOM 574 O O . GLU A 1 75 ? -42.933 -9.257 16.813 1.00 28.69 75 GLU A O 1
ATOM 579 N N . GLN A 1 76 ? -43.771 -8.371 14.940 1.00 26.22 76 GLN A N 1
ATOM 580 C CA . GLN A 1 76 ? -43.193 -9.409 14.074 1.00 26.22 76 GLN A CA 1
ATOM 581 C C . GLN A 1 76 ? -41.719 -9.140 13.756 1.00 26.22 76 GLN A C 1
ATOM 583 O O . GLN A 1 76 ? -40.936 -10.086 13.653 1.00 26.22 76 GLN A O 1
ATOM 588 N N . LYS A 1 77 ? -41.311 -7.866 13.695 1.00 27.86 77 LYS A N 1
ATOM 589 C CA . LYS A 1 77 ? -39.906 -7.478 13.534 1.00 27.86 77 LYS A CA 1
ATOM 590 C C . LYS A 1 77 ? -39.077 -7.799 14.785 1.00 27.86 77 LYS A C 1
ATOM 592 O O . LYS A 1 77 ? -37.979 -8.331 14.647 1.00 27.86 77 LYS A O 1
ATOM 597 N N . ILE A 1 78 ? -39.663 -7.651 15.983 1.00 33.84 78 ILE A N 1
ATOM 598 C CA . ILE A 1 78 ? -39.083 -8.122 17.255 1.00 33.84 78 ILE A CA 1
ATOM 599 C C . ILE A 1 78 ? -38.813 -9.634 17.223 1.00 33.84 78 ILE A C 1
ATOM 601 O O . ILE A 1 78 ? -37.748 -10.064 17.657 1.00 33.84 78 ILE A O 1
ATOM 605 N N . LYS A 1 79 ? -39.717 -10.454 16.666 1.00 27.66 79 LYS A N 1
ATOM 606 C CA . LYS A 1 79 ? -39.541 -11.920 16.574 1.00 27.66 79 LYS A CA 1
ATOM 607 C C . LYS A 1 79 ? -38.534 -12.367 15.506 1.00 27.66 79 LYS A C 1
ATOM 609 O O . LYS A 1 79 ? -37.870 -13.384 15.696 1.00 27.66 79 LYS A O 1
ATOM 614 N N . LEU A 1 80 ? -38.407 -11.635 14.397 1.00 26.88 80 LEU A N 1
ATOM 615 C CA . LEU A 1 80 ? -37.463 -11.971 13.322 1.00 26.88 80 LEU A CA 1
ATOM 616 C C . LEU A 1 80 ? -36.031 -11.487 13.602 1.00 26.88 80 LEU A C 1
ATOM 618 O O . LEU A 1 80 ? -35.079 -12.192 13.265 1.00 26.88 80 LEU A O 1
ATOM 622 N N . GLU A 1 81 ? -35.856 -10.328 14.244 1.00 29.58 81 GLU A N 1
ATOM 623 C CA . GLU A 1 81 ? -34.525 -9.808 14.589 1.00 29.58 81 GLU A CA 1
ATOM 624 C C . GLU A 1 81 ? -33.931 -10.526 15.810 1.00 29.58 81 GLU A C 1
ATOM 626 O O . GLU A 1 81 ? -32.752 -10.882 15.777 1.00 29.58 81 GLU A O 1
ATOM 631 N N . THR A 1 82 ? -34.741 -10.892 16.816 1.00 31.27 82 THR A N 1
ATOM 632 C CA . THR A 1 82 ? -34.294 -11.794 17.902 1.00 31.27 82 THR A CA 1
ATOM 633 C C . THR A 1 82 ? -33.858 -13.165 17.375 1.00 31.27 82 THR A C 1
ATOM 635 O O . THR A 1 82 ? -32.836 -13.686 17.820 1.00 31.27 82 THR A O 1
ATOM 638 N N . GLY A 1 83 ? -34.545 -13.717 16.367 1.00 27.45 83 GLY A N 1
ATOM 639 C CA . GLY A 1 83 ? -34.184 -14.994 15.737 1.00 27.45 83 GLY A CA 1
ATOM 640 C C . GLY A 1 83 ? -32.846 -14.982 14.980 1.00 27.45 83 GLY A C 1
ATOM 641 O O . GLY A 1 83 ? -32.149 -15.997 14.937 1.00 27.45 83 GLY A O 1
ATOM 642 N N . ARG A 1 84 ? -32.443 -13.834 14.417 1.00 26.64 84 ARG A N 1
ATOM 643 C CA . ARG A 1 84 ? -31.216 -13.705 13.604 1.00 26.64 84 ARG A CA 1
ATOM 644 C C . ARG A 1 84 ? -29.942 -13.546 14.444 1.00 26.64 84 ARG A C 1
ATOM 646 O O . ARG A 1 84 ? -28.877 -13.995 14.027 1.00 26.64 84 ARG A O 1
ATOM 653 N N . TRP A 1 85 ? -30.050 -12.945 15.631 1.00 36.19 85 TRP A N 1
ATOM 654 C CA . TRP A 1 85 ? -28.960 -12.884 16.616 1.00 36.19 85 TRP A CA 1
ATOM 655 C C . TRP A 1 85 ? -28.854 -14.181 17.425 1.00 36.19 85 TRP A C 1
ATOM 657 O O . TRP A 1 85 ? -27.747 -14.638 17.714 1.00 36.19 85 TRP A O 1
ATOM 667 N N . GLN A 1 86 ? -29.992 -14.844 17.670 1.00 31.42 86 GLN A N 1
ATOM 668 C CA . GLN A 1 86 ? -30.047 -16.186 18.248 1.00 31.42 86 GLN A CA 1
ATOM 669 C C . GLN A 1 86 ? -29.308 -17.222 17.397 1.00 31.42 86 GLN A C 1
ATOM 671 O O . GLN A 1 86 ? -28.648 -18.078 17.965 1.00 31.42 86 GLN A O 1
ATOM 676 N N . SER A 1 87 ? -29.344 -17.165 16.061 1.00 27.98 87 SER A N 1
ATOM 677 C CA . SER A 1 87 ? -28.642 -18.167 15.242 1.00 27.98 87 SER A CA 1
ATOM 678 C C . SER A 1 87 ? -27.115 -18.022 15.267 1.00 27.98 87 SER A C 1
ATOM 680 O O . SER A 1 87 ? -26.415 -19.019 15.131 1.00 27.98 87 SER A O 1
ATOM 682 N N . LYS A 1 88 ? -26.581 -16.805 15.450 1.00 29.19 88 LYS A N 1
ATOM 683 C CA . LYS A 1 88 ? -25.126 -16.565 15.512 1.00 29.19 88 LYS A CA 1
ATOM 684 C C . LYS A 1 88 ? -24.535 -16.820 16.895 1.00 29.19 88 LYS A C 1
ATOM 686 O O . LYS A 1 88 ? -23.414 -17.306 16.967 1.00 29.19 88 LYS A O 1
ATOM 691 N N . LEU A 1 89 ? -25.292 -16.547 17.959 1.00 32.06 89 LEU A N 1
ATOM 692 C CA . LEU A 1 89 ? -24.915 -16.946 19.314 1.00 32.06 89 LEU A CA 1
ATOM 693 C C . LEU A 1 89 ? -25.107 -18.450 19.527 1.00 32.06 89 LEU A C 1
ATOM 695 O O . LEU A 1 89 ? -24.204 -19.074 20.047 1.00 32.06 89 LEU A O 1
ATOM 699 N N . ASN A 1 90 ? -26.196 -19.070 19.055 1.00 30.17 90 ASN A N 1
ATOM 700 C CA . ASN A 1 90 ? -26.470 -20.492 19.316 1.00 30.17 90 ASN A CA 1
ATOM 701 C C . ASN A 1 90 ? -25.619 -21.485 18.503 1.00 30.17 90 ASN A C 1
ATOM 703 O O . ASN A 1 90 ? -25.593 -22.663 18.857 1.00 30.17 90 ASN A O 1
ATOM 707 N N . LEU A 1 91 ? -24.926 -21.075 17.431 1.00 29.70 91 LEU A N 1
ATOM 708 C CA . LEU A 1 91 ? -24.130 -22.024 16.634 1.00 29.70 91 LEU A CA 1
ATOM 709 C C . LEU A 1 91 ? -22.883 -22.548 17.377 1.00 29.70 91 LEU A C 1
ATOM 711 O O . LEU A 1 91 ? -22.383 -23.614 17.025 1.00 29.70 91 LEU A O 1
ATOM 715 N N . SER A 1 92 ? -22.418 -21.864 18.429 1.00 30.80 92 SER A N 1
ATOM 716 C CA . SER A 1 92 ? -21.378 -22.368 19.342 1.00 30.80 92 SER A CA 1
ATOM 717 C C . SER A 1 92 ? -21.929 -23.240 20.481 1.00 30.80 92 SER A C 1
ATOM 719 O O . SER A 1 92 ? -21.174 -24.002 21.075 1.00 30.80 92 SER A O 1
ATOM 721 N N . PHE A 1 93 ? -23.239 -23.196 20.757 1.00 37.00 93 PHE A N 1
ATOM 722 C CA . PHE A 1 93 ? -23.861 -23.833 21.931 1.00 37.00 93 PHE A CA 1
ATOM 723 C C . PHE A 1 93 ? -24.145 -25.338 21.784 1.00 37.00 93 PHE A C 1
ATOM 725 O O . PHE A 1 93 ? -24.454 -26.003 22.770 1.00 37.00 93 PHE A O 1
ATOM 732 N N . LEU A 1 94 ? -24.065 -25.917 20.583 1.00 28.33 94 LEU A N 1
ATOM 733 C CA . LEU A 1 94 ? -24.563 -27.281 20.329 1.00 28.33 94 LEU A CA 1
ATOM 734 C C . LEU A 1 94 ? -23.546 -28.420 20.533 1.00 28.33 94 LEU A C 1
ATOM 736 O O . LEU A 1 94 ? -23.851 -29.555 20.173 1.00 28.33 94 LEU A O 1
ATOM 740 N N . LYS A 1 95 ? -22.366 -28.173 21.125 1.00 26.95 95 LYS A N 1
ATOM 741 C CA . LYS A 1 95 ? -21.341 -29.226 21.292 1.00 26.95 95 LYS A CA 1
ATOM 742 C C . LYS A 1 95 ? -21.262 -29.911 22.662 1.00 26.95 95 LYS A C 1
ATOM 744 O O . LYS A 1 95 ? -20.720 -31.007 22.696 1.00 26.95 95 LYS A O 1
ATOM 749 N N . ASN A 1 96 ? -21.847 -29.380 23.742 1.00 30.80 96 ASN A N 1
ATOM 750 C CA . ASN A 1 96 ? -21.764 -30.008 25.074 1.00 30.80 96 ASN A CA 1
ATOM 751 C C . ASN A 1 96 ? -23.126 -30.081 25.796 1.00 30.80 96 ASN A C 1
ATOM 753 O O . ASN A 1 96 ? -23.838 -29.090 25.944 1.00 30.80 96 ASN A O 1
ATOM 757 N N . GLY A 1 97 ? -23.484 -31.273 26.291 1.00 29.91 97 GLY A N 1
ATOM 758 C CA . GLY A 1 97 ? -24.820 -31.625 26.807 1.00 29.91 97 GLY A CA 1
ATOM 759 C C . GLY A 1 97 ? -25.319 -30.901 28.072 1.00 29.91 97 GLY A C 1
ATOM 760 O O . GLY A 1 97 ? -26.463 -31.124 28.462 1.00 29.91 97 GLY A O 1
ATOM 761 N N . CYS A 1 98 ? -24.521 -30.032 28.705 1.00 33.94 98 CYS A N 1
ATOM 762 C CA . CYS A 1 98 ? -24.931 -29.244 29.879 1.00 33.94 98 CYS A CA 1
ATOM 763 C C . CYS A 1 98 ? -25.642 -27.931 29.491 1.00 33.94 98 CYS A C 1
ATOM 765 O O . CYS A 1 98 ? -26.684 -27.600 30.064 1.00 33.94 98 CYS A O 1
ATOM 767 N N . GLY A 1 99 ? -25.158 -27.241 28.449 1.00 35.41 99 GLY A N 1
ATOM 768 C CA . GLY A 1 99 ? -25.732 -25.975 27.974 1.00 35.41 99 GLY A CA 1
ATOM 769 C C . GLY A 1 99 ? -27.171 -26.116 27.469 1.00 35.41 99 GLY A C 1
ATOM 770 O O . GLY A 1 99 ? -27.969 -25.194 27.587 1.00 35.41 99 GLY A O 1
ATOM 771 N N . ALA A 1 100 ? -27.566 -27.306 27.006 1.00 36.56 100 ALA A N 1
ATOM 772 C CA . ALA A 1 100 ? -28.911 -27.564 26.495 1.00 36.56 100 ALA A CA 1
ATOM 773 C C . ALA A 1 100 ? -30.027 -27.416 27.554 1.00 36.56 100 ALA A C 1
ATOM 775 O O . ALA A 1 100 ? -31.141 -27.034 27.202 1.00 36.56 100 ALA A O 1
ATOM 776 N N . SER A 1 101 ? -29.763 -27.685 28.842 1.00 36.84 101 SER A N 1
ATOM 777 C CA . SER A 1 101 ? -30.792 -27.630 29.900 1.00 36.84 101 SER A CA 1
ATOM 778 C C . SER A 1 101 ? -31.020 -26.212 30.433 1.00 36.84 101 SER A C 1
ATOM 780 O O . SER A 1 101 ? -32.169 -25.819 30.653 1.00 36.84 101 SER A O 1
ATOM 782 N N . VAL A 1 102 ? -29.953 -25.424 30.610 1.00 41.34 102 VAL A N 1
ATOM 783 C CA . VAL A 1 102 ? -30.060 -24.023 31.054 1.00 41.34 102 VAL A CA 1
ATOM 784 C C . VAL A 1 102 ? -30.439 -23.107 29.891 1.00 41.34 102 VAL A C 1
ATOM 786 O O . VAL A 1 102 ? -31.294 -22.240 30.069 1.00 41.34 102 VAL A O 1
ATOM 789 N N . ALA A 1 103 ? -29.961 -23.374 28.668 1.00 41.72 103 ALA A N 1
ATOM 790 C CA . ALA A 1 103 ? -30.463 -22.721 27.456 1.00 41.72 103 ALA A CA 1
ATOM 791 C C . ALA A 1 103 ? -31.951 -23.024 27.221 1.00 41.72 103 ALA A C 1
ATOM 793 O O . ALA A 1 103 ? -32.708 -22.132 26.845 1.00 41.72 103 ALA A O 1
ATOM 794 N N . ALA A 1 104 ? -32.416 -24.252 27.496 1.00 39.97 104 ALA A N 1
ATOM 795 C CA . ALA A 1 104 ? -33.843 -24.583 27.465 1.00 39.97 104 ALA A CA 1
ATOM 796 C C . ALA A 1 104 ? -34.635 -23.859 28.567 1.00 39.97 104 ALA A C 1
ATOM 798 O O . ALA A 1 104 ? -35.749 -23.407 28.318 1.00 39.97 104 ALA A O 1
ATOM 799 N N . ALA A 1 105 ? -34.090 -23.718 29.779 1.00 44.28 105 ALA A N 1
ATOM 800 C CA . ALA A 1 105 ? -34.746 -22.985 30.862 1.00 44.28 105 ALA A CA 1
ATOM 801 C C . ALA A 1 105 ? -34.833 -21.476 30.572 1.00 44.28 105 ALA A C 1
ATOM 803 O O . ALA A 1 105 ? -35.902 -20.891 30.723 1.00 44.28 105 ALA A O 1
ATOM 804 N N . THR A 1 106 ? -33.760 -20.858 30.076 1.00 47.31 106 THR A N 1
ATOM 805 C CA . THR A 1 106 ? -33.722 -19.438 29.683 1.00 47.31 106 THR A CA 1
ATOM 806 C C . THR A 1 106 ? -34.580 -19.155 28.448 1.00 47.31 106 THR A C 1
ATOM 808 O O . THR A 1 106 ? -35.334 -18.184 28.449 1.00 47.31 106 THR A O 1
ATOM 811 N N . THR A 1 107 ? -34.593 -20.028 27.434 1.00 44.75 107 THR A N 1
ATOM 812 C CA . THR A 1 107 ? -35.533 -19.894 26.300 1.00 44.75 107 THR A CA 1
ATOM 813 C C . THR A 1 107 ? -36.993 -20.114 26.701 1.00 44.75 107 THR A C 1
ATOM 815 O O . THR A 1 107 ? -37.873 -19.465 26.133 1.00 44.75 107 THR A O 1
ATOM 818 N N . VAL A 1 108 ? -37.286 -20.966 27.691 1.00 47.16 108 VAL A N 1
ATOM 819 C CA . VAL A 1 108 ? -38.636 -21.104 28.272 1.00 47.16 108 VAL A CA 1
ATOM 820 C C . VAL A 1 108 ? -39.018 -19.863 29.086 1.00 47.16 108 VAL A C 1
ATOM 822 O O . VAL A 1 108 ? -40.141 -19.377 28.939 1.00 47.16 108 VAL A O 1
ATOM 825 N N . LEU A 1 109 ? -38.095 -19.300 29.871 1.00 50.44 109 LEU A N 1
ATOM 826 C CA . LEU A 1 109 ? -38.288 -18.035 30.589 1.00 50.44 109 LEU A CA 1
ATOM 827 C C . LEU A 1 109 ? -38.547 -16.865 29.619 1.00 50.44 109 LEU A C 1
ATOM 829 O O . LEU A 1 109 ? -39.372 -16.007 29.905 1.00 50.44 109 LEU A O 1
ATOM 833 N N . GLN A 1 110 ? -37.916 -16.850 28.440 1.00 45.00 110 GLN A N 1
ATOM 834 C CA . GLN A 1 110 ? -38.105 -15.805 27.421 1.00 45.00 110 GLN A CA 1
ATOM 835 C C . GLN A 1 110 ? -39.360 -15.973 26.554 1.00 45.00 110 GLN A C 1
ATOM 837 O O . GLN A 1 110 ? -39.970 -14.984 26.156 1.00 45.00 110 GLN A O 1
ATOM 842 N N . LYS A 1 111 ? -39.742 -17.211 26.209 1.00 43.34 111 LYS A N 1
ATOM 843 C CA . LYS A 1 111 ? -40.887 -17.474 25.313 1.00 43.34 111 LYS A CA 1
ATOM 844 C C . LYS A 1 111 ? -42.227 -17.562 26.037 1.00 43.34 111 LYS A C 1
ATOM 846 O O . LYS A 1 111 ? -43.266 -17.493 25.381 1.00 43.34 111 LYS A O 1
ATOM 851 N N . SER A 1 112 ? -42.236 -17.737 27.357 1.00 44.56 112 SER A N 1
ATOM 852 C CA . SER A 1 112 ? -43.481 -17.849 28.112 1.00 44.56 112 SER A CA 1
ATOM 853 C C . SER A 1 112 ? -43.936 -16.489 28.638 1.00 44.56 112 SER A C 1
ATOM 855 O O . SER A 1 112 ? -43.622 -16.081 29.749 1.00 44.56 112 SER A O 1
ATOM 857 N N . SER A 1 113 ? -44.816 -15.826 27.886 1.00 40.78 113 SER A N 1
ATOM 858 C CA . SER A 1 113 ? -45.623 -14.683 28.354 1.00 40.78 113 SER A CA 1
ATOM 859 C C . SER A 1 113 ? -46.604 -15.034 29.497 1.00 40.78 113 SER A C 1
ATOM 861 O O . SER A 1 113 ? -47.561 -14.308 29.745 1.00 40.78 113 SER A O 1
ATOM 863 N N . ARG A 1 114 ? -46.410 -16.178 30.170 1.00 48.41 114 ARG A N 1
ATOM 864 C CA . ARG A 1 114 ? -47.338 -16.820 31.117 1.00 48.41 114 ARG A CA 1
ATOM 865 C C . ARG A 1 114 ? -46.670 -17.249 32.433 1.00 48.41 114 ARG A C 1
ATOM 867 O O . ARG A 1 114 ? -47.213 -18.093 33.140 1.00 48.41 114 ARG A O 1
ATOM 874 N N . LEU A 1 115 ? -45.493 -16.717 32.765 1.00 59.78 115 LEU A N 1
ATOM 875 C CA . LEU A 1 115 ? -44.882 -16.933 34.080 1.00 59.78 115 LEU A CA 1
ATOM 876 C C . LEU A 1 115 ? -45.577 -16.059 35.122 1.00 59.78 115 LEU A C 1
ATOM 878 O O . LEU A 1 115 ? -45.467 -14.834 35.086 1.00 59.78 115 LEU A O 1
ATOM 882 N N . THR A 1 116 ? -46.293 -16.692 36.047 1.00 63.34 116 THR A N 1
ATOM 883 C CA . THR A 1 116 ? -46.933 -16.003 37.169 1.00 63.34 116 THR A CA 1
ATOM 884 C C . THR A 1 116 ? -45.885 -15.532 38.179 1.00 63.34 116 THR A C 1
ATOM 886 O O . THR A 1 116 ? -44.882 -16.210 38.419 1.00 63.34 116 THR A O 1
ATOM 889 N N . ALA A 1 117 ? -46.137 -14.383 38.813 1.00 67.81 117 ALA A N 1
ATOM 890 C CA . ALA A 1 117 ? -45.244 -13.798 39.817 1.00 67.81 117 ALA A CA 1
ATOM 891 C C . ALA A 1 117 ? -44.888 -14.785 40.947 1.00 67.81 117 ALA A C 1
ATOM 893 O O . ALA A 1 117 ? -43.758 -14.799 41.423 1.00 67.81 117 ALA A O 1
ATOM 894 N N . ALA A 1 118 ? -45.823 -15.663 41.331 1.00 68.81 118 ALA A N 1
ATOM 895 C CA . ALA A 1 118 ? -45.613 -16.688 42.355 1.00 68.81 118 ALA A CA 1
ATOM 896 C C . ALA A 1 118 ? -44.502 -17.692 41.991 1.00 68.81 118 ALA A C 1
ATOM 898 O O . ALA A 1 118 ? -43.684 -18.037 42.842 1.00 68.81 118 ALA A O 1
ATOM 899 N N . VAL A 1 119 ? -44.432 -18.122 40.726 1.00 69.69 119 VAL A N 1
ATOM 900 C CA . VAL A 1 119 ? -43.409 -19.072 40.253 1.00 69.69 119 VAL A CA 1
ATOM 901 C C . VAL A 1 119 ? -42.037 -18.412 40.225 1.00 69.69 119 VAL A C 1
ATOM 903 O O . VAL A 1 119 ? -41.054 -19.016 40.646 1.00 69.69 119 VAL A O 1
ATOM 906 N N . VAL A 1 120 ? -41.975 -17.158 39.771 1.00 71.00 120 VAL A N 1
ATOM 907 C CA . VAL A 1 120 ? -40.725 -16.394 39.748 1.00 71.00 120 VAL A CA 1
ATOM 908 C C . VAL A 1 120 ? -40.223 -16.148 41.170 1.00 71.00 120 VAL A C 1
ATOM 910 O O . VAL A 1 120 ? -39.067 -16.433 41.460 1.00 71.00 120 VAL A O 1
ATOM 913 N N . ASN A 1 121 ? -41.092 -15.710 42.085 1.00 74.50 121 ASN A N 1
ATOM 914 C CA . ASN A 1 121 ? -40.712 -15.446 43.473 1.00 74.50 121 ASN A CA 1
ATOM 915 C C . ASN A 1 121 ? -40.226 -16.722 44.192 1.00 74.50 121 ASN A C 1
ATOM 917 O O . ASN A 1 121 ? -39.198 -16.680 44.864 1.00 74.50 121 ASN A O 1
ATOM 921 N N . SER A 1 122 ? -40.897 -17.864 43.993 1.00 74.25 122 SER A N 1
ATOM 922 C CA . SER A 1 122 ? -40.469 -19.150 44.566 1.00 74.25 122 SER A CA 1
ATOM 923 C C . SER A 1 122 ? -39.126 -19.626 43.995 1.00 74.25 122 SER A C 1
ATOM 925 O O . SER A 1 122 ? -38.273 -20.111 44.736 1.00 74.25 122 SER A O 1
ATOM 927 N N . ALA A 1 123 ? -38.885 -19.435 42.692 1.00 76.38 123 ALA A N 1
ATOM 928 C CA . ALA A 1 123 ? -37.596 -19.759 42.082 1.00 76.38 123 ALA A CA 1
ATOM 929 C C . ALA A 1 123 ? -36.449 -18.929 42.683 1.00 76.38 123 ALA A C 1
ATOM 931 O O . ALA A 1 123 ? -35.364 -19.462 42.916 1.00 76.38 123 ALA A O 1
ATOM 932 N N . VAL A 1 124 ? -36.697 -17.648 42.977 1.00 79.94 124 VAL A N 1
ATOM 933 C CA . VAL A 1 124 ? -35.718 -16.761 43.623 1.00 79.94 124 VAL A CA 1
ATOM 934 C C . VAL A 1 124 ? -35.389 -17.221 45.046 1.00 79.94 124 VAL A C 1
ATOM 936 O O . VAL A 1 124 ? -34.213 -17.246 45.401 1.00 79.94 124 VAL A O 1
ATOM 939 N N . GLU A 1 125 ? -36.377 -17.649 45.837 1.00 77.81 125 GLU A N 1
ATOM 940 C CA . GLU A 1 125 ? -36.143 -18.201 47.185 1.00 77.81 125 GLU A CA 1
ATOM 941 C C . GLU A 1 125 ? -35.292 -19.479 47.156 1.00 77.81 125 GLU A C 1
ATOM 943 O O . GLU A 1 125 ? -34.377 -19.647 47.965 1.00 77.81 125 GLU A O 1
ATOM 948 N N . VAL A 1 126 ? -35.539 -20.367 46.189 1.00 78.12 126 VAL A N 1
ATOM 949 C CA . VAL A 1 126 ? -34.739 -21.589 46.029 1.00 78.12 126 VAL A CA 1
ATOM 950 C C . VAL A 1 126 ? -33.301 -21.261 45.628 1.00 78.12 126 VAL A C 1
ATOM 952 O O . VAL A 1 126 ? -32.373 -21.852 46.179 1.00 78.12 126 VAL A O 1
ATOM 955 N N . LEU A 1 127 ? -33.097 -20.316 44.704 1.00 79.00 127 LEU A N 1
ATOM 956 C CA . LEU A 1 127 ? -31.754 -19.879 44.311 1.00 79.00 127 LEU A CA 1
ATOM 957 C C . LEU A 1 127 ? -31.004 -19.249 45.489 1.00 79.00 127 LEU A C 1
ATOM 959 O O . LEU A 1 127 ? -29.853 -19.605 45.724 1.00 79.00 127 LEU A O 1
ATOM 963 N N . LEU A 1 128 ? -31.661 -18.393 46.276 1.00 79.56 128 LEU A N 1
ATOM 964 C CA . LEU A 1 128 ? -31.117 -17.830 47.518 1.00 79.56 128 LEU A CA 1
ATOM 965 C C . LEU A 1 128 ? -30.575 -18.922 48.447 1.00 79.56 128 LEU A C 1
ATOM 967 O O . LEU A 1 128 ? -29.424 -18.856 48.881 1.00 79.56 128 LEU A O 1
ATOM 971 N N . HIS A 1 129 ? -31.386 -19.951 48.709 1.00 78.12 129 HIS A N 1
ATOM 972 C CA . HIS A 1 129 ? -30.976 -21.077 49.542 1.00 78.12 129 HIS A CA 1
ATOM 973 C C . HIS A 1 129 ? -29.816 -21.866 48.932 1.00 78.12 129 HIS A C 1
ATOM 975 O O . HIS A 1 129 ? -28.885 -22.218 49.653 1.00 78.12 129 HIS A O 1
ATOM 981 N N . LEU A 1 130 ? -29.833 -22.121 47.622 1.00 77.19 130 LEU A N 1
ATOM 982 C CA . LEU A 1 130 ? -28.763 -22.851 46.938 1.00 77.19 130 LEU A CA 1
ATOM 983 C C . LEU A 1 130 ? -27.425 -22.119 47.022 1.00 77.19 130 LEU A C 1
ATOM 985 O O . LEU A 1 130 ? -26.442 -22.709 47.462 1.00 77.19 130 LEU A O 1
ATOM 989 N N . PHE A 1 131 ? -27.398 -20.833 46.675 1.00 76.31 131 PHE A N 1
ATOM 990 C CA . PHE A 1 131 ? -26.171 -20.051 46.738 1.00 76.31 131 PHE A CA 1
ATOM 991 C C . PHE A 1 131 ? -25.678 -19.919 48.178 1.00 76.31 131 PHE A C 1
ATOM 993 O O . PHE A 1 131 ? -24.508 -20.183 48.420 1.00 76.31 131 PHE A O 1
ATOM 1000 N N . SER A 1 132 ? -26.561 -19.643 49.149 1.00 71.94 132 SER A N 1
ATOM 1001 C CA . SER A 1 132 ? -26.187 -19.538 50.573 1.00 71.94 132 SER A CA 1
ATOM 1002 C C . SER A 1 132 ? -25.475 -20.776 51.130 1.00 71.94 132 SER A C 1
ATOM 1004 O O . SER A 1 132 ? -24.643 -20.645 52.015 1.00 71.94 132 SER A O 1
ATOM 1006 N N . ARG A 1 133 ? -25.769 -21.966 50.592 1.00 67.94 133 ARG A N 1
ATOM 1007 C CA . ARG A 1 133 ? -25.207 -23.243 51.052 1.00 67.94 133 ARG A CA 1
ATOM 1008 C C . ARG A 1 133 ? -23.880 -23.605 50.387 1.00 67.94 133 ARG A C 1
ATOM 1010 O O . ARG A 1 133 ? -23.194 -24.498 50.869 1.00 67.94 133 ARG A O 1
ATOM 1017 N N . GLN A 1 134 ? -23.572 -22.977 49.254 1.00 64.31 134 GLN A N 1
ATOM 1018 C CA . GLN A 1 134 ? -22.457 -23.353 48.387 1.00 64.31 134 GLN A CA 1
ATOM 1019 C C . GLN A 1 134 ? -21.296 -22.353 48.421 1.00 64.31 134 GLN A C 1
ATOM 1021 O O . GLN A 1 134 ? -20.218 -22.697 47.946 1.00 64.31 134 GLN A O 1
ATOM 1026 N N . PHE A 1 135 ? -21.472 -21.177 49.040 1.00 60.06 135 PHE A N 1
ATOM 1027 C CA . PHE A 1 135 ? -20.361 -20.265 49.359 1.00 60.06 135 PHE A CA 1
ATOM 1028 C C . PHE A 1 135 ? -19.287 -20.920 50.256 1.00 60.06 135 PHE A C 1
ATOM 1030 O O . PHE A 1 135 ? -18.141 -20.483 50.229 1.00 60.06 135 PHE A O 1
ATOM 1037 N N . ASP A 1 136 ? -19.625 -22.0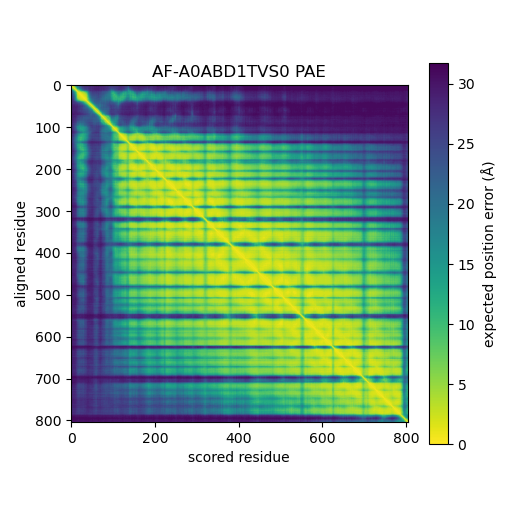06 50.965 1.00 54.16 136 ASP A N 1
ATOM 1038 C CA . ASP A 1 136 ? -18.747 -22.693 51.925 1.00 54.16 136 ASP A CA 1
ATOM 1039 C C . ASP A 1 136 ? -18.076 -23.987 51.389 1.00 54.16 136 ASP A C 1
ATOM 1041 O O . ASP A 1 136 ? -17.391 -24.676 52.143 1.00 54.16 136 ASP A O 1
ATOM 1045 N N . SER A 1 137 ? -18.258 -24.368 50.111 1.00 53.06 137 SER A N 1
ATOM 1046 C CA . SER A 1 137 ? -17.750 -25.647 49.548 1.00 53.06 137 SER A CA 1
ATOM 1047 C C . SER A 1 137 ? -17.143 -25.510 48.140 1.00 53.06 137 SER A C 1
ATOM 1049 O O . SER A 1 137 ? -17.359 -24.490 47.492 1.00 53.06 137 SER A O 1
ATOM 1051 N N . ASP A 1 138 ? -16.406 -26.534 47.670 1.00 55.03 138 ASP A N 1
ATOM 1052 C CA . ASP A 1 138 ? -15.646 -26.568 46.400 1.00 55.03 138 ASP A CA 1
ATOM 1053 C C . ASP A 1 138 ? -16.291 -25.770 45.250 1.00 55.03 138 ASP A C 1
ATOM 1055 O O . ASP A 1 138 ? -17.361 -26.101 44.722 1.00 55.03 138 ASP A O 1
ATOM 1059 N N . LYS A 1 139 ? -15.600 -24.694 44.860 1.00 66.88 139 LYS A N 1
ATOM 1060 C CA . LYS A 1 139 ? -16.062 -23.681 43.909 1.00 66.88 139 LYS A CA 1
ATOM 1061 C C . LYS A 1 139 ? -16.165 -24.280 42.507 1.00 66.88 139 LYS A C 1
ATOM 1063 O O . LYS A 1 139 ? -15.149 -24.571 41.884 1.00 66.88 139 LYS A O 1
ATOM 1068 N N . CYS A 1 140 ? -17.383 -24.438 41.984 1.00 74.06 140 CYS A N 1
ATOM 1069 C CA . CYS A 1 140 ? -17.621 -24.881 40.607 1.00 74.06 140 CYS A CA 1
ATOM 1070 C C . CYS A 1 140 ? -17.892 -23.671 39.683 1.00 74.06 140 CYS A C 1
ATOM 1072 O O . CYS A 1 140 ? -18.990 -23.111 39.735 1.00 74.06 140 CYS A O 1
ATOM 1074 N N . PRO A 1 141 ? -16.955 -23.284 38.791 1.00 76.94 141 PRO A N 1
ATOM 1075 C CA . PRO A 1 141 ? -17.105 -22.153 37.861 1.00 76.94 141 PRO A CA 1
ATOM 1076 C C . PRO A 1 141 ? -18.380 -22.173 37.007 1.00 76.94 141 PRO A C 1
ATOM 1078 O O . PRO A 1 141 ? -19.035 -21.150 36.790 1.00 76.94 141 PRO A O 1
ATOM 1081 N N . LEU A 1 142 ? -18.755 -23.364 36.535 1.00 78.19 142 LEU A N 1
ATOM 1082 C CA . LEU A 1 142 ? -19.952 -23.584 35.720 1.00 78.19 142 LEU A CA 1
ATOM 1083 C C . LEU A 1 142 ? -21.236 -23.295 36.502 1.00 78.19 142 LEU A C 1
ATOM 1085 O O . LEU A 1 142 ? -22.176 -22.727 35.959 1.00 78.19 142 LEU A O 1
ATOM 1089 N N . PHE A 1 143 ? -21.272 -23.649 37.789 1.00 81.75 143 PHE A N 1
ATOM 1090 C CA . PHE A 1 143 ? -22.435 -23.382 38.630 1.00 81.75 143 PHE A CA 1
ATOM 1091 C C . PHE A 1 143 ? -22.649 -21.877 38.826 1.00 81.75 143 PHE A C 1
ATOM 1093 O O . PHE A 1 143 ? -23.769 -21.388 38.682 1.00 81.75 143 PHE A O 1
ATOM 1100 N N . PHE A 1 144 ? -21.580 -21.130 39.111 1.00 82.25 144 PHE A N 1
ATOM 1101 C CA . PHE A 1 144 ? -21.676 -19.690 39.346 1.00 82.25 144 PHE A CA 1
ATOM 1102 C C . PHE A 1 144 ? -21.991 -18.895 38.073 1.00 82.25 144 PHE A C 1
ATOM 1104 O O . PHE A 1 144 ? -22.820 -17.986 38.116 1.00 82.25 144 PHE A O 1
ATOM 1111 N N . SER A 1 145 ? -21.397 -19.259 36.933 1.00 82.25 145 SER A N 1
ATOM 1112 C CA . SER A 1 145 ? -21.665 -18.599 35.645 1.00 82.25 145 SER A CA 1
ATOM 1113 C C . SER A 1 145 ? -23.116 -18.772 35.177 1.00 82.25 145 SER A C 1
ATOM 1115 O O . SER A 1 145 ? -23.788 -17.783 34.877 1.00 82.25 145 SER A O 1
ATOM 1117 N N . GLU A 1 146 ? -23.641 -20.000 35.200 1.00 82.31 146 GLU A N 1
ATOM 1118 C CA . GLU A 1 146 ? -25.055 -20.280 34.895 1.00 82.31 146 GLU A CA 1
ATOM 1119 C C . GLU A 1 146 ? -25.996 -19.677 35.947 1.00 82.31 146 GLU A C 1
ATOM 1121 O O . GLU A 1 146 ? -27.099 -19.214 35.646 1.00 82.31 146 GLU A O 1
ATOM 1126 N N . GLY A 1 147 ? -25.535 -19.621 37.196 1.00 83.75 147 GLY A N 1
ATOM 1127 C CA . GLY A 1 147 ? -26.193 -18.930 38.290 1.00 83.75 147 GLY A CA 1
ATOM 1128 C C . GLY A 1 147 ? -26.446 -17.452 38.014 1.00 83.75 147 GLY A C 1
ATOM 1129 O O . GLY A 1 147 ? -27.576 -16.979 38.145 1.00 83.75 147 GLY A O 1
ATOM 1130 N N . ILE A 1 148 ? -25.410 -16.734 37.580 1.00 87.56 148 ILE A N 1
ATOM 1131 C CA . ILE A 1 148 ? -25.496 -15.318 37.201 1.00 87.56 148 ILE A CA 1
ATOM 1132 C C . ILE A 1 148 ? -26.435 -15.128 36.010 1.00 87.56 148 ILE A C 1
ATOM 1134 O O . ILE A 1 148 ? -27.261 -14.212 36.023 1.00 87.56 148 ILE A O 1
ATOM 1138 N N . LEU A 1 149 ? -26.366 -16.010 35.009 1.00 86.50 149 LEU A N 1
ATOM 1139 C CA . LEU A 1 149 ? -27.282 -15.983 33.871 1.00 86.50 149 LEU A CA 1
ATOM 1140 C C . LEU A 1 149 ? -28.748 -16.105 34.316 1.00 86.50 149 LEU A C 1
ATOM 1142 O O . LEU A 1 149 ? -29.597 -15.312 33.895 1.00 86.50 149 LEU A O 1
ATOM 1146 N N . LEU A 1 150 ? -29.042 -17.056 35.206 1.00 85.38 150 LEU A N 1
ATOM 1147 C CA . LEU A 1 150 ? -30.383 -17.269 35.748 1.00 85.38 150 LEU A CA 1
ATOM 1148 C C . LEU A 1 150 ? -30.862 -16.075 36.581 1.00 85.38 150 LEU A C 1
ATOM 1150 O O . LEU A 1 150 ? -31.957 -15.573 36.323 1.00 85.38 150 LEU A O 1
ATOM 1154 N N . LEU A 1 151 ? -30.054 -15.580 37.523 1.00 88.25 151 LEU A N 1
ATOM 1155 C CA . LEU A 1 151 ? -30.396 -14.426 38.369 1.00 88.25 151 LEU A CA 1
ATOM 1156 C C . LEU A 1 151 ? -30.664 -13.168 37.534 1.00 88.25 151 LEU A C 1
ATOM 1158 O O . LEU A 1 151 ? -31.675 -12.491 37.737 1.00 88.25 151 LEU A O 1
ATOM 1162 N N . GLY A 1 152 ? -29.813 -12.904 36.541 1.00 88.69 152 GLY A N 1
ATOM 1163 C CA . GLY A 1 152 ? -30.010 -11.826 35.580 1.00 88.69 152 GLY A CA 1
ATOM 1164 C C . GLY A 1 152 ? -31.328 -11.981 34.828 1.00 88.69 152 GLY A C 1
ATOM 1165 O O . GLY A 1 152 ? -32.154 -11.067 34.825 1.00 88.69 152 GLY A O 1
ATOM 1166 N N . SER A 1 153 ? -31.579 -13.165 34.260 1.00 85.25 153 SER A N 1
ATOM 1167 C CA . SER A 1 153 ? -32.799 -13.435 33.492 1.00 85.25 153 SER A CA 1
ATOM 1168 C C . SER A 1 153 ? -34.082 -13.260 34.314 1.00 85.25 153 SER A C 1
ATOM 1170 O O . SER A 1 153 ? -35.050 -12.700 33.803 1.00 85.25 153 SER A O 1
ATOM 1172 N N . LEU A 1 154 ? -34.090 -13.672 35.589 1.00 85.12 154 LEU A N 1
ATOM 1173 C CA . LEU A 1 154 ? -35.234 -13.507 36.492 1.00 85.12 154 LEU A CA 1
ATOM 1174 C C . LEU A 1 154 ? -35.448 -12.039 36.873 1.00 85.12 154 LEU A C 1
ATOM 1176 O O . LEU A 1 154 ? -36.592 -11.597 36.963 1.00 85.12 154 LEU A O 1
ATOM 1180 N N . SER A 1 155 ? -34.370 -11.267 37.042 1.00 87.44 155 SER A N 1
ATOM 1181 C CA . SER A 1 155 ? -34.473 -9.831 37.327 1.00 87.44 155 SER A CA 1
ATOM 1182 C C . SER A 1 155 ? -35.060 -9.028 36.153 1.00 87.44 155 SER A C 1
ATOM 1184 O O . SER A 1 155 ? -35.805 -8.071 36.370 1.00 87.44 155 SER A O 1
ATOM 1186 N N . PHE A 1 156 ? -34.801 -9.459 34.914 1.00 85.12 156 PHE A N 1
ATOM 1187 C CA . PHE A 1 156 ? -35.326 -8.835 33.697 1.00 85.12 156 PHE A CA 1
ATOM 1188 C C . PHE A 1 156 ? -36.827 -9.093 33.470 1.00 85.12 156 PHE A C 1
ATOM 1190 O O . PHE A 1 156 ? -37.501 -8.290 32.826 1.00 85.12 156 PHE A O 1
ATOM 1197 N N . GLN A 1 157 ? -37.381 -10.185 34.010 1.00 81.38 157 GLN A N 1
ATOM 1198 C CA . GLN A 1 157 ? -38.785 -10.557 33.793 1.00 81.38 157 GLN A CA 1
ATOM 1199 C C . GLN A 1 157 ? -39.759 -9.477 34.276 1.00 81.38 157 GLN A C 1
ATOM 1201 O O . GLN A 1 157 ? -39.670 -8.975 35.398 1.00 81.38 157 GLN A O 1
ATOM 1206 N N . THR A 1 158 ? -40.755 -9.154 33.452 1.00 76.12 158 THR A N 1
ATOM 1207 C CA . THR A 1 158 ? -41.782 -8.155 33.791 1.00 76.12 158 THR A CA 1
ATOM 1208 C C . THR A 1 158 ? -42.727 -8.632 34.894 1.00 76.12 158 THR A C 1
ATOM 1210 O O . THR A 1 158 ? -43.214 -7.810 35.662 1.00 76.12 158 THR A O 1
ATOM 1213 N N . SER A 1 159 ? -42.949 -9.945 35.018 1.00 74.81 159 SER A N 1
ATOM 1214 C CA . SER A 1 159 ? -43.841 -10.541 36.022 1.00 74.81 159 SER A CA 1
ATOM 1215 C C . SER A 1 159 ? -43.211 -10.735 37.406 1.00 74.81 159 SER A C 1
ATOM 1217 O O . SER A 1 159 ? -43.920 -11.094 38.348 1.00 74.81 159 SER A O 1
ATOM 1219 N N . ALA A 1 160 ? -41.901 -10.515 37.555 1.00 76.62 160 ALA A N 1
ATOM 1220 C CA . ALA A 1 160 ? -41.211 -10.641 38.836 1.00 76.62 160 ALA A CA 1
ATOM 1221 C C . ALA A 1 160 ? -41.558 -9.473 39.772 1.00 76.62 160 ALA A C 1
ATOM 1223 O O . ALA A 1 160 ? -41.578 -8.316 39.346 1.00 76.62 160 ALA A O 1
ATOM 1224 N N . SER A 1 161 ? -41.768 -9.760 41.061 1.00 82.62 161 SER A N 1
ATOM 1225 C CA . SER A 1 161 ? -41.966 -8.700 42.056 1.00 82.62 161 SER A CA 1
ATOM 1226 C C . SER A 1 161 ? -40.701 -7.851 42.218 1.00 82.62 161 SER A C 1
ATOM 1228 O O . SER A 1 161 ? -39.585 -8.362 42.111 1.00 82.62 161 SER A O 1
ATOM 1230 N N . GLU A 1 162 ? -40.851 -6.562 42.533 1.00 85.25 162 GLU A N 1
ATOM 1231 C CA . GLU A 1 162 ? -39.705 -5.669 42.757 1.00 85.25 162 GLU A CA 1
ATOM 1232 C C . GLU A 1 162 ? -38.767 -6.202 43.857 1.00 85.25 162 GLU A C 1
ATOM 1234 O O . GLU A 1 162 ? -37.546 -6.154 43.710 1.00 85.25 162 GLU A O 1
ATOM 1239 N N . LYS A 1 163 ? -39.332 -6.798 44.921 1.00 86.81 163 LYS A N 1
ATOM 1240 C CA . LYS A 1 163 ? -38.575 -7.459 45.996 1.00 86.81 163 LYS A CA 1
ATOM 1241 C C . LYS A 1 163 ? -37.709 -8.596 45.452 1.00 86.81 163 LYS A C 1
ATOM 1243 O O . LYS A 1 163 ? -36.521 -8.654 45.753 1.00 86.81 163 LYS A O 1
ATOM 1248 N N . SER A 1 164 ? -38.274 -9.471 44.622 1.00 84.69 164 SER A N 1
ATOM 1249 C CA . SER A 1 164 ? -37.531 -10.584 44.021 1.00 84.69 164 SER A CA 1
ATOM 1250 C C . SER A 1 164 ? -36.477 -10.113 43.021 1.00 84.69 164 SER A C 1
ATOM 1252 O O . SER A 1 164 ? -35.392 -10.690 42.983 1.00 84.69 164 SER A O 1
ATOM 1254 N N . LYS A 1 165 ? -36.740 -9.036 42.268 1.00 88.25 165 LYS A N 1
ATOM 1255 C CA . LYS A 1 165 ? -35.729 -8.406 41.404 1.00 88.25 165 LYS A CA 1
ATOM 1256 C C . LYS A 1 165 ? -34.556 -7.863 42.219 1.00 88.25 165 LYS A C 1
ATOM 1258 O O . LYS A 1 165 ? -33.419 -8.166 41.878 1.00 88.25 165 LYS A O 1
ATOM 1263 N N . LYS A 1 166 ? -34.817 -7.126 43.309 1.00 89.38 166 LYS A N 1
ATOM 1264 C CA . LYS A 1 166 ? -33.772 -6.605 44.214 1.00 89.38 166 LYS A CA 1
ATOM 1265 C C . LYS A 1 166 ? -32.903 -7.729 44.771 1.00 89.38 166 LYS A C 1
ATOM 1267 O O . LYS A 1 166 ? -31.690 -7.662 44.641 1.00 89.38 166 LYS A O 1
ATOM 1272 N N . VAL A 1 167 ? -33.529 -8.793 45.274 1.00 88.69 167 VAL A N 1
ATOM 1273 C CA . VAL A 1 167 ? -32.823 -9.985 45.768 1.00 88.69 167 VAL A CA 1
ATOM 1274 C C . VAL A 1 167 ? -31.938 -10.612 44.686 1.00 88.69 167 VAL A C 1
ATOM 1276 O O . VAL A 1 167 ? -30.784 -10.928 44.955 1.00 88.69 167 VAL A O 1
ATOM 1279 N N . CYS A 1 168 ? -32.442 -10.775 43.456 1.00 88.69 168 CYS A N 1
ATOM 1280 C CA . CYS A 1 168 ? -31.644 -11.333 42.359 1.00 88.69 168 CYS A CA 1
ATOM 1281 C C . CYS A 1 168 ? -30.431 -10.462 42.027 1.00 88.69 168 CYS A C 1
ATOM 1283 O O . CYS A 1 168 ? -29.337 -10.989 41.846 1.00 88.69 168 CYS A O 1
ATOM 1285 N N . LEU A 1 169 ? -30.628 -9.143 41.940 1.00 90.69 169 LEU A N 1
ATOM 1286 C CA . LEU A 1 169 ? -29.570 -8.188 41.610 1.00 90.69 169 LEU A CA 1
ATOM 1287 C C . LEU A 1 169 ? -28.517 -8.094 42.719 1.00 90.69 169 LEU A C 1
ATOM 1289 O O . LEU A 1 169 ? -27.327 -8.018 42.421 1.00 90.69 169 LEU A O 1
ATOM 1293 N N . GLU A 1 170 ? -28.934 -8.143 43.984 1.00 90.81 170 GLU A N 1
ATOM 1294 C CA . GLU A 1 170 ? -28.036 -8.173 45.137 1.00 90.81 170 GLU A CA 1
ATOM 1295 C C . GLU A 1 170 ? -27.155 -9.423 45.119 1.00 90.81 170 GLU A C 1
ATOM 1297 O O . GLU A 1 170 ? -25.930 -9.327 45.212 1.00 90.81 170 GLU A O 1
ATOM 1302 N N . LEU A 1 171 ? -27.773 -10.591 44.926 1.00 87.75 171 LEU A N 1
ATOM 1303 C CA . LEU A 1 171 ? -27.069 -11.867 44.908 1.00 87.75 171 LEU A CA 1
ATOM 1304 C C . LEU A 1 171 ? -26.122 -11.977 43.706 1.00 87.75 171 LEU A C 1
ATOM 1306 O O . LEU A 1 171 ? -24.998 -12.448 43.848 1.00 87.75 171 LEU A O 1
ATOM 1310 N N . LEU A 1 172 ? -26.557 -11.495 42.538 1.00 91.25 172 LEU A N 1
ATOM 1311 C CA . LEU A 1 172 ? -25.731 -11.406 41.336 1.00 91.25 172 LEU A CA 1
ATOM 1312 C C . LEU A 1 172 ? -24.534 -10.477 41.555 1.00 91.25 172 LEU A C 1
ATOM 1314 O O . LEU A 1 172 ? -23.415 -10.846 41.213 1.00 91.25 172 LEU A O 1
ATOM 1318 N N . SER A 1 173 ? -24.749 -9.303 42.158 1.00 89.50 173 SER A N 1
ATOM 1319 C CA . SER A 1 173 ? -23.666 -8.360 42.468 1.00 89.50 173 SER A CA 1
ATOM 1320 C C . SER A 1 173 ? -22.648 -8.984 43.422 1.00 89.50 173 SER A C 1
ATOM 1322 O O . SER A 1 173 ? -21.448 -8.855 43.203 1.00 89.50 173 SER A O 1
ATOM 1324 N N . ARG A 1 174 ? -23.120 -9.712 44.444 1.00 87.69 174 ARG A N 1
ATOM 1325 C CA . ARG A 1 174 ? -22.252 -10.421 45.392 1.00 87.69 174 ARG A CA 1
ATOM 1326 C C . ARG A 1 174 ? -21.430 -11.514 44.707 1.00 87.69 174 ARG A C 1
ATOM 1328 O O . ARG A 1 174 ? -20.227 -11.591 44.919 1.00 87.69 174 ARG A O 1
ATOM 1335 N N . LEU A 1 175 ? -22.054 -12.310 43.836 1.00 86.62 175 LEU A N 1
ATOM 1336 C CA . LEU A 1 175 ? -21.357 -13.338 43.055 1.00 86.62 175 LEU A CA 1
ATOM 1337 C C . LEU A 1 175 ? -20.294 -12.738 42.124 1.00 86.62 175 LEU A C 1
ATOM 1339 O O . LEU A 1 175 ? -19.191 -13.271 42.036 1.00 86.62 175 LEU A O 1
ATOM 1343 N N . LEU A 1 176 ? -20.595 -11.617 41.461 1.00 86.00 176 LEU A N 1
ATOM 1344 C CA . LEU A 1 176 ? -19.615 -10.911 40.632 1.00 86.00 176 LEU A CA 1
ATOM 1345 C C . LEU A 1 176 ? -18.442 -10.350 41.456 1.00 86.00 176 LEU A C 1
ATOM 1347 O O . LEU A 1 176 ? -17.330 -10.275 40.940 1.00 86.00 176 LEU A O 1
ATOM 1351 N N . GLU A 1 177 ? -18.665 -9.954 42.712 1.00 84.56 177 GLU A N 1
ATOM 1352 C CA . GLU A 1 177 ? -17.612 -9.451 43.607 1.00 84.56 177 GLU A CA 1
ATOM 1353 C C . GLU A 1 177 ? -16.722 -10.571 44.161 1.00 84.56 177 GLU A C 1
ATOM 1355 O O . GLU A 1 177 ? -15.495 -10.456 44.100 1.00 84.56 177 GLU A O 1
ATOM 1360 N N . GLU A 1 178 ? -17.327 -11.638 44.683 1.00 82.06 178 GLU A N 1
ATOM 1361 C CA . GLU A 1 178 ? -16.650 -12.685 45.464 1.00 82.06 178 GLU A CA 1
ATOM 1362 C C . GLU A 1 178 ? -16.034 -13.791 44.590 1.00 82.06 178 GLU A C 1
ATOM 1364 O O . GLU A 1 178 ? -14.976 -14.328 44.919 1.00 82.06 178 GLU A O 1
ATOM 1369 N N . GLU A 1 179 ? -16.649 -14.109 43.446 1.00 77.50 179 GLU A N 1
ATOM 1370 C CA . GLU A 1 179 ? -16.278 -15.253 42.596 1.00 77.50 179 GLU A CA 1
ATOM 1371 C C . GLU A 1 179 ? -15.682 -14.839 41.235 1.00 77.50 179 GLU A C 1
ATOM 1373 O O . GLU A 1 179 ? -15.562 -15.643 40.311 1.00 77.50 179 GLU A O 1
ATOM 1378 N N . CYS A 1 180 ? -15.246 -13.583 41.089 1.00 71.94 180 CYS A N 1
ATOM 1379 C CA . CYS A 1 180 ? -14.748 -13.045 39.816 1.00 71.94 180 CYS A CA 1
ATOM 1380 C C . CYS A 1 180 ? -13.623 -13.877 39.165 1.00 71.94 180 CYS A C 1
ATOM 1382 O O . CYS A 1 180 ? -13.596 -14.026 37.947 1.00 71.94 180 CYS A O 1
ATOM 1384 N N . ARG A 1 181 ? -12.715 -14.483 39.938 1.00 70.88 181 ARG A N 1
ATOM 1385 C CA . ARG A 1 181 ? -11.664 -15.349 39.374 1.00 70.88 181 ARG A CA 1
ATOM 1386 C C . ARG A 1 181 ? -12.211 -16.617 38.742 1.00 70.88 181 ARG A C 1
ATOM 1388 O O . ARG A 1 181 ? -11.782 -16.977 37.655 1.00 70.88 181 ARG A O 1
ATOM 1395 N N . SER A 1 182 ? -13.117 -17.305 39.436 1.00 71.25 182 SER A N 1
ATOM 1396 C CA . SER A 1 182 ? -13.632 -18.609 39.012 1.00 71.25 182 SER A CA 1
ATOM 1397 C C . SER A 1 182 ? -14.542 -18.462 37.793 1.00 71.25 182 SER A C 1
ATOM 1399 O O . SER A 1 182 ? -14.549 -19.303 36.902 1.00 71.25 182 SER A O 1
ATOM 1401 N N . ILE A 1 183 ? -15.258 -17.347 37.711 1.00 74.44 183 ILE A N 1
ATOM 1402 C CA . ILE A 1 183 ? -16.274 -17.101 36.697 1.00 74.44 183 ILE A CA 1
ATOM 1403 C C . ILE A 1 183 ? -15.683 -16.672 35.336 1.00 74.44 183 ILE A C 1
ATOM 1405 O O . ILE A 1 183 ? -16.255 -16.993 34.296 1.00 74.44 183 ILE A O 1
ATOM 1409 N N . PHE A 1 184 ? -14.525 -16.003 35.324 1.00 75.12 184 PHE A N 1
ATOM 1410 C CA . PHE A 1 184 ? -13.873 -15.486 34.110 1.00 75.12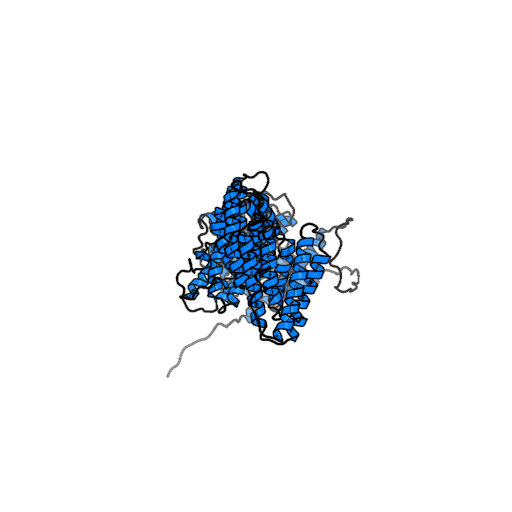 184 PHE A CA 1
ATOM 1411 C C . PHE A 1 184 ? -12.673 -16.343 33.650 1.00 75.12 184 PHE A C 1
ATOM 1413 O O . PHE A 1 184 ? -11.744 -15.845 33.018 1.00 75.12 184 PHE A O 1
ATOM 1420 N N . LEU A 1 185 ? -12.679 -17.647 33.964 1.00 72.12 185 LEU A N 1
ATOM 1421 C CA . LEU A 1 185 ? -11.598 -18.584 33.605 1.00 72.12 185 LEU A CA 1
ATOM 1422 C C . LEU A 1 185 ? -11.533 -18.930 32.109 1.00 72.12 185 LEU A C 1
ATOM 1424 O O . LEU A 1 185 ? -10.494 -19.378 31.630 1.00 72.12 185 LEU A O 1
ATOM 1428 N N . SER A 1 186 ? -12.640 -18.791 31.375 1.00 77.44 186 SER A N 1
ATOM 1429 C CA . SER A 1 186 ? -12.694 -19.076 29.937 1.00 77.44 186 SER A CA 1
ATOM 1430 C C . SER A 1 186 ? -13.715 -18.191 29.231 1.00 77.44 186 SER A C 1
ATOM 1432 O O . SER A 1 186 ? -14.710 -17.788 29.836 1.00 77.44 186 SER A O 1
ATOM 1434 N N . ASP A 1 187 ? -13.505 -17.952 27.935 1.00 76.62 187 ASP A N 1
ATOM 1435 C CA . ASP A 1 187 ? -14.408 -17.155 27.093 1.00 76.62 187 ASP A CA 1
ATOM 1436 C C . ASP A 1 187 ? -15.863 -17.677 27.124 1.00 76.62 187 ASP A C 1
ATOM 1438 O O . ASP A 1 187 ? -16.808 -16.887 27.093 1.00 76.62 187 ASP A O 1
ATOM 1442 N N . GLU A 1 188 ? -16.068 -18.996 27.235 1.00 79.19 188 GLU A N 1
ATOM 1443 C CA . GLU A 1 188 ? -17.404 -19.610 27.307 1.00 79.19 188 GLU A CA 1
ATOM 1444 C C . GLU A 1 188 ? -18.139 -19.223 28.602 1.00 79.19 188 GLU A C 1
ATOM 1446 O O . GLU A 1 188 ? -19.284 -18.759 28.559 1.00 79.19 188 GLU A O 1
ATOM 1451 N N . LEU A 1 189 ? -17.463 -19.323 29.750 1.00 80.69 189 LEU A N 1
ATOM 1452 C CA . LEU A 1 189 ? -18.021 -18.933 31.049 1.00 80.69 189 LEU A CA 1
ATOM 1453 C C . LEU A 1 189 ? -18.265 -17.421 31.110 1.00 80.69 189 LEU A C 1
ATOM 1455 O O . LEU A 1 189 ? -19.354 -16.985 31.495 1.00 80.69 189 LEU A O 1
ATOM 1459 N N . THR A 1 190 ? -17.297 -16.631 30.637 1.00 84.88 190 THR A N 1
ATOM 1460 C CA . THR A 1 190 ? -17.398 -15.171 30.554 1.00 84.88 190 THR A CA 1
ATOM 1461 C C . THR A 1 190 ? -18.617 -14.741 29.739 1.00 84.88 190 THR A C 1
ATOM 1463 O O . THR A 1 190 ? -19.357 -13.847 30.154 1.00 84.88 190 THR A O 1
ATOM 1466 N N . SER A 1 191 ? -18.889 -15.402 28.610 1.00 84.62 191 SER A N 1
ATOM 1467 C CA . SER A 1 191 ? -20.042 -15.070 27.767 1.00 84.62 191 SER A CA 1
ATOM 1468 C C . SER A 1 191 ? -21.385 -15.249 28.492 1.00 84.62 191 SER A C 1
ATOM 1470 O O . SER A 1 191 ? -22.256 -14.380 28.402 1.00 84.62 191 SER A O 1
ATOM 1472 N N . SER A 1 192 ? -21.531 -16.320 29.279 1.00 83.62 192 SER A N 1
ATOM 1473 C CA . SER A 1 192 ? -22.747 -16.610 30.058 1.00 83.62 192 SER A CA 1
ATOM 1474 C C . SER A 1 192 ? -22.978 -15.566 31.153 1.00 83.62 192 SER A C 1
ATOM 1476 O O . SER A 1 192 ? -24.097 -15.108 31.390 1.00 83.62 192 SER A O 1
ATOM 1478 N N . VAL A 1 193 ? -21.892 -15.120 31.772 1.00 87.94 193 VAL A N 1
ATOM 1479 C CA . VAL A 1 193 ? -21.891 -14.149 32.873 1.00 87.94 193 VAL A CA 1
ATOM 1480 C C . VAL A 1 193 ? -22.209 -12.751 32.378 1.00 87.94 193 VAL A C 1
ATOM 1482 O O . VAL A 1 193 ? -23.006 -12.040 32.995 1.00 87.94 193 VAL A O 1
ATOM 1485 N N . LEU A 1 194 ? -21.640 -12.362 31.236 1.00 89.88 194 LEU A N 1
ATOM 1486 C CA . LEU A 1 194 ? -21.954 -11.092 30.592 1.00 89.88 194 LEU A CA 1
ATOM 1487 C C . LEU A 1 194 ? -23.395 -11.076 30.076 1.00 89.88 194 LEU A C 1
ATOM 1489 O O . LEU A 1 194 ? -24.067 -10.058 30.216 1.00 89.88 194 LEU A O 1
ATOM 1493 N N . ALA A 1 195 ? -23.920 -12.199 29.576 1.00 87.31 195 ALA A N 1
ATOM 1494 C CA . ALA A 1 195 ? -25.334 -12.307 29.223 1.00 87.31 195 ALA A CA 1
ATOM 1495 C C . ALA A 1 195 ? -26.249 -12.120 30.450 1.00 87.31 195 ALA A C 1
ATOM 1497 O O . ALA A 1 195 ? -27.193 -11.330 30.394 1.00 87.31 195 ALA A O 1
ATOM 1498 N N . GLY A 1 196 ? -25.943 -12.774 31.578 1.00 88.88 196 GLY A N 1
ATOM 1499 C CA . GLY A 1 196 ? -26.642 -12.563 32.853 1.00 88.88 196 GLY A CA 1
ATOM 1500 C C . GLY A 1 196 ? -26.593 -11.113 33.327 1.00 88.88 196 GLY A C 1
ATOM 1501 O O . GLY A 1 196 ? -27.624 -10.518 33.641 1.00 88.88 196 GLY A O 1
ATOM 1502 N N . THR A 1 197 ? -25.404 -10.516 33.284 1.00 91.62 197 THR A N 1
ATOM 1503 C CA . THR A 1 197 ? -25.180 -9.096 33.579 1.00 91.62 197 THR A CA 1
ATOM 1504 C C . THR A 1 197 ? -26.019 -8.194 32.668 1.00 91.62 197 THR A C 1
ATOM 1506 O O . THR A 1 197 ? -26.639 -7.252 33.148 1.00 91.62 197 THR A O 1
ATOM 1509 N N . GLY A 1 198 ? -26.131 -8.499 31.374 1.00 90.56 198 GLY A N 1
ATOM 1510 C CA . GLY A 1 198 ? -26.965 -7.741 30.435 1.00 90.56 198 GLY A CA 1
ATOM 1511 C C . GLY A 1 198 ? -28.442 -7.744 30.806 1.00 90.56 198 GLY A C 1
ATOM 1512 O O . GLY A 1 198 ? -29.076 -6.685 30.821 1.00 90.56 198 GLY A O 1
ATOM 1513 N N . TYR A 1 199 ? -28.988 -8.911 31.161 1.00 89.31 199 TYR A N 1
ATOM 1514 C CA . TYR A 1 199 ? -30.360 -9.002 31.666 1.00 89.31 199 TYR A CA 1
ATOM 1515 C C . TYR A 1 199 ? -30.540 -8.208 32.963 1.00 89.31 199 TYR A C 1
ATOM 1517 O O . TYR A 1 199 ? -31.523 -7.483 33.097 1.00 89.31 199 TYR A O 1
ATOM 1525 N N . ALA A 1 200 ? -29.573 -8.292 33.880 1.00 90.94 200 ALA A N 1
ATOM 1526 C CA . ALA A 1 200 ? -29.586 -7.546 35.134 1.00 90.94 200 ALA A CA 1
ATOM 1527 C C . ALA A 1 200 ? -29.609 -6.026 34.911 1.00 90.94 200 ALA A C 1
ATOM 1529 O O . ALA A 1 200 ? -30.446 -5.332 35.484 1.00 90.94 200 ALA A O 1
ATOM 1530 N N . LEU A 1 201 ? -28.756 -5.519 34.016 1.00 90.88 201 LEU A N 1
ATOM 1531 C CA . LEU A 1 201 ? -28.717 -4.105 33.632 1.00 90.88 201 LEU A CA 1
ATOM 1532 C C . LEU A 1 201 ? -29.999 -3.653 32.928 1.00 90.88 201 LEU A C 1
ATOM 1534 O O . LEU A 1 201 ? -30.374 -2.490 33.028 1.00 90.88 201 LEU A O 1
ATOM 1538 N N . SER A 1 202 ? -30.690 -4.572 32.251 1.00 88.94 202 SER A N 1
ATOM 1539 C CA . SER A 1 202 ? -31.960 -4.297 31.572 1.00 88.94 202 SER A CA 1
ATOM 1540 C C . SER A 1 202 ? -33.188 -4.394 32.490 1.00 88.94 202 SER A C 1
ATOM 1542 O O . SER A 1 202 ? -34.316 -4.216 32.029 1.00 88.94 202 SER A O 1
ATOM 1544 N N . SER A 1 203 ? -33.001 -4.698 33.779 1.00 87.31 203 SER A N 1
ATOM 1545 C CA . SER A 1 203 ? -34.077 -4.776 34.772 1.00 87.31 203 SER A CA 1
ATOM 1546 C C . SER A 1 203 ? -34.750 -3.421 34.999 1.00 87.31 203 SER A C 1
ATOM 1548 O O . SER A 1 203 ? -34.120 -2.374 34.912 1.00 87.31 203 SER A O 1
ATOM 1550 N N . SER A 1 204 ? -36.030 -3.434 35.381 1.00 81.25 204 SER A N 1
ATOM 1551 C CA . SER A 1 204 ? -36.767 -2.224 35.777 1.00 81.25 204 SER A CA 1
ATOM 1552 C C . SER A 1 204 ? -36.317 -1.640 37.126 1.00 81.25 204 SER A C 1
ATOM 1554 O O . SER A 1 204 ? -36.802 -0.587 37.517 1.00 81.25 204 SER A O 1
ATOM 1556 N N . VAL A 1 205 ? -35.453 -2.339 37.873 1.00 83.88 205 VAL A N 1
ATOM 1557 C CA . VAL A 1 205 ? -34.907 -1.880 39.159 1.00 83.88 205 VAL A CA 1
ATOM 1558 C C . VAL A 1 205 ? -33.486 -1.363 38.948 1.00 83.88 205 VAL A C 1
ATOM 1560 O O . VAL A 1 205 ? -32.591 -2.140 38.626 1.00 83.88 205 VAL A O 1
ATOM 1563 N N . THR A 1 206 ? -33.271 -0.069 39.187 1.00 85.38 206 THR A N 1
ATOM 1564 C CA . THR A 1 206 ? -32.004 0.633 38.905 1.00 85.38 206 THR A CA 1
ATOM 1565 C C . THR A 1 206 ? -31.044 0.716 40.096 1.00 85.38 206 THR A C 1
ATOM 1567 O O . THR A 1 206 ? -29.876 1.036 39.909 1.00 85.38 206 THR A O 1
ATOM 1570 N N . VAL A 1 207 ? -31.478 0.357 41.312 1.00 87.00 207 VAL A N 1
ATOM 1571 C CA . VAL A 1 207 ? -30.698 0.521 42.563 1.00 87.00 207 VAL A CA 1
ATOM 1572 C C . VAL A 1 207 ? -29.317 -0.156 42.528 1.00 87.00 207 VAL A C 1
ATOM 1574 O O . VAL A 1 207 ? -28.370 0.348 43.120 1.00 87.00 207 VAL A O 1
ATOM 1577 N N . TYR A 1 208 ? -29.180 -1.281 41.820 1.00 87.94 208 TYR A N 1
ATOM 1578 C CA . TYR A 1 208 ? -27.912 -2.017 41.694 1.00 87.94 208 TYR A CA 1
ATOM 1579 C C . TYR A 1 208 ? -27.172 -1.734 40.379 1.00 87.94 208 TYR A C 1
ATOM 1581 O O . TYR A 1 208 ? -26.116 -2.315 40.145 1.00 87.94 208 TYR A O 1
ATOM 1589 N N . PHE A 1 209 ? -27.704 -0.861 39.518 1.00 89.06 209 PHE A N 1
ATOM 1590 C CA . PHE A 1 209 ? -27.163 -0.614 38.181 1.00 89.06 209 PHE A CA 1
ATOM 1591 C C . PHE A 1 209 ? -25.712 -0.125 38.237 1.00 89.06 209 PHE A C 1
ATOM 1593 O O . PHE A 1 209 ? -24.828 -0.746 37.651 1.00 89.06 209 PHE A O 1
ATOM 1600 N N . GLU A 1 210 ? -25.454 0.939 39.004 1.00 88.81 210 GLU A N 1
ATOM 1601 C CA . GLU A 1 210 ? -24.102 1.483 39.173 1.00 88.81 210 GLU A CA 1
ATOM 1602 C C . GLU A 1 210 ? -23.156 0.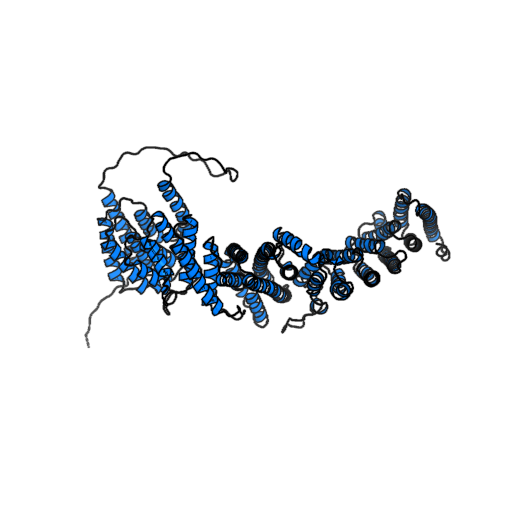456 39.796 1.00 88.81 210 GLU A C 1
ATOM 1604 O O . GLU A 1 210 ? -22.060 0.252 39.281 1.00 88.81 210 GLU A O 1
ATOM 1609 N N . LYS A 1 211 ? -23.609 -0.264 40.835 1.00 90.62 211 LYS A N 1
ATOM 1610 C CA . LYS A 1 211 ? -22.809 -1.301 41.502 1.00 90.62 211 LYS A CA 1
ATOM 1611 C C . LYS A 1 211 ? -22.365 -2.386 40.515 1.00 90.62 211 LYS A C 1
ATOM 1613 O O . LYS A 1 211 ? -21.192 -2.744 40.487 1.00 90.62 211 LYS A O 1
ATOM 1618 N N . ILE A 1 212 ? -23.278 -2.890 39.684 1.00 91.56 212 ILE A N 1
ATOM 1619 C CA . ILE A 1 212 ? -22.974 -3.935 38.695 1.00 91.56 212 ILE A CA 1
ATOM 1620 C C . ILE A 1 212 ? -21.955 -3.434 37.664 1.00 91.56 212 ILE A C 1
ATOM 1622 O O . ILE A 1 212 ? -21.009 -4.156 37.343 1.00 91.56 212 ILE A O 1
ATOM 1626 N N . ILE A 1 213 ? -22.109 -2.202 37.168 1.00 90.81 213 ILE A N 1
ATOM 1627 C CA . ILE A 1 213 ? -21.155 -1.617 36.216 1.00 90.81 213 ILE A CA 1
ATOM 1628 C C . ILE A 1 213 ? -19.789 -1.371 36.856 1.00 90.81 213 ILE A C 1
ATOM 1630 O O . ILE A 1 213 ? -18.766 -1.664 36.237 1.00 90.81 213 ILE A O 1
ATOM 1634 N N . ASP A 1 214 ? -19.753 -0.893 38.098 1.00 90.56 214 ASP A N 1
ATOM 1635 C CA . ASP A 1 214 ? -18.507 -0.682 38.829 1.00 90.56 214 ASP A CA 1
ATOM 1636 C C . ASP A 1 214 ? -17.704 -1.969 38.976 1.00 90.56 214 ASP A C 1
ATOM 1638 O O . ASP A 1 214 ? -16.489 -1.974 38.758 1.00 90.56 214 ASP A O 1
ATOM 1642 N N . ILE A 1 215 ? -18.388 -3.067 39.303 1.00 89.62 215 ILE A N 1
ATOM 1643 C CA . ILE A 1 215 ? -17.767 -4.385 39.370 1.00 89.62 215 ILE A CA 1
ATOM 1644 C C . ILE A 1 215 ? -17.269 -4.777 37.979 1.00 89.62 215 ILE A C 1
ATOM 1646 O O . ILE A 1 215 ? -16.089 -5.082 37.835 1.00 89.62 215 ILE A O 1
ATOM 1650 N N . LEU A 1 216 ? -18.122 -4.702 36.949 1.00 89.81 216 LEU A N 1
ATOM 1651 C CA . LEU A 1 216 ? -17.793 -5.099 35.575 1.00 89.81 216 LEU A CA 1
ATOM 1652 C C . LEU A 1 216 ? -16.585 -4.346 34.996 1.00 89.81 216 LEU A C 1
ATOM 1654 O O . LEU A 1 216 ? -15.781 -4.934 34.272 1.00 89.81 216 LEU A O 1
ATOM 1658 N N . PHE A 1 217 ? -16.444 -3.054 35.286 1.00 91.38 217 PHE A N 1
ATOM 1659 C CA . PHE A 1 217 ? -15.305 -2.263 34.821 1.00 91.38 217 PHE A CA 1
ATOM 1660 C C . PHE A 1 217 ? -14.063 -2.434 35.699 1.00 91.38 217 PHE A C 1
ATOM 1662 O O . PHE A 1 217 ? -12.952 -2.278 35.193 1.00 91.38 217 PHE A O 1
ATOM 1669 N N . GLY A 1 218 ? -14.222 -2.768 36.983 1.00 88.19 218 GLY A N 1
ATOM 1670 C CA . GLY A 1 218 ? -13.112 -2.934 37.924 1.00 88.19 218 GLY A CA 1
ATOM 1671 C C . GLY A 1 218 ? -12.488 -4.332 37.969 1.00 88.19 218 GLY A C 1
ATOM 1672 O O . GLY A 1 218 ? -11.307 -4.457 38.291 1.00 88.19 218 GLY A O 1
ATOM 1673 N N . ILE A 1 219 ? -13.233 -5.393 37.634 1.00 86.50 219 ILE A N 1
ATOM 1674 C CA . ILE A 1 219 ? -12.765 -6.791 37.757 1.00 86.50 219 ILE A CA 1
ATOM 1675 C C . ILE A 1 219 ? -11.461 -7.072 37.002 1.00 86.50 219 ILE A C 1
ATOM 1677 O O . ILE A 1 219 ? -10.621 -7.809 37.504 1.00 86.50 219 ILE A O 1
ATOM 1681 N N . TRP A 1 220 ? -11.251 -6.440 35.849 1.00 84.19 220 TRP A N 1
ATOM 1682 C CA . TRP A 1 220 ? -10.096 -6.683 34.978 1.00 84.19 220 TRP A CA 1
ATOM 1683 C C . TRP A 1 220 ? -8.778 -6.072 35.474 1.00 84.19 220 TRP A C 1
ATOM 1685 O O . TRP A 1 220 ? -7.752 -6.213 34.813 1.00 84.19 220 TRP A O 1
ATOM 1695 N N . GLY A 1 221 ? -8.814 -5.292 36.560 1.00 76.56 221 GLY A N 1
ATOM 1696 C CA . GLY A 1 221 ? -7.678 -4.502 37.045 1.00 76.56 221 GLY A CA 1
ATOM 1697 C C . GLY A 1 221 ? -7.226 -4.846 38.456 1.00 76.56 221 GLY A C 1
ATOM 1698 O O . GLY A 1 221 ? -6.307 -4.200 38.948 1.00 76.56 221 GLY A O 1
ATOM 1699 N N . LYS A 1 222 ? -7.873 -5.813 39.114 1.00 78.56 222 LYS A N 1
ATOM 1700 C CA . LYS A 1 222 ? -7.474 -6.285 40.443 1.00 78.56 222 LYS A CA 1
ATOM 1701 C C . LYS A 1 222 ? -6.204 -7.134 40.321 1.00 78.56 222 LYS A C 1
ATOM 1703 O O . LYS A 1 222 ? -6.104 -7.911 39.375 1.00 78.56 222 LYS A O 1
ATOM 1708 N N . ASP A 1 223 ? -5.293 -7.053 41.295 1.00 66.69 223 ASP A N 1
ATOM 1709 C CA . ASP A 1 223 ? -4.103 -7.930 41.362 1.00 66.69 223 ASP A CA 1
ATOM 1710 C C . ASP A 1 223 ? -4.502 -9.413 41.366 1.00 66.69 223 ASP A C 1
ATOM 1712 O O . ASP A 1 223 ? -3.820 -10.269 40.804 1.00 66.69 223 ASP A O 1
ATOM 1716 N N . ASP A 1 224 ? -5.685 -9.685 41.926 1.00 65.69 224 ASP A N 1
ATOM 1717 C CA . ASP A 1 224 ? -6.334 -10.982 41.909 1.00 65.69 224 ASP A CA 1
ATOM 1718 C C . ASP A 1 224 ? -7.402 -11.163 40.803 1.00 65.69 224 ASP A C 1
ATOM 1720 O O . ASP A 1 224 ? -8.213 -12.077 40.865 1.00 65.69 224 ASP A O 1
ATOM 1724 N N . GLY A 1 225 ? -7.461 -10.308 39.784 1.00 65.94 225 GLY A N 1
ATOM 1725 C CA . GLY A 1 225 ? -8.482 -10.348 38.725 1.00 65.94 225 GLY A CA 1
ATOM 1726 C C . GLY A 1 225 ? -8.117 -11.227 37.516 1.00 65.94 225 GLY A C 1
ATOM 1727 O O . GLY A 1 225 ? -6.961 -11.627 37.365 1.00 65.94 225 GLY A O 1
ATOM 1728 N N . PRO A 1 226 ? -9.082 -11.538 36.625 1.00 76.06 226 PRO A N 1
ATOM 1729 C CA . PRO A 1 226 ? -8.787 -12.136 35.323 1.00 76.06 226 PRO A CA 1
ATOM 1730 C C . PRO A 1 226 ? -7.988 -11.167 34.439 1.00 76.06 226 PRO A C 1
ATOM 1732 O O . PRO A 1 226 ? -8.218 -9.954 34.456 1.00 76.06 226 PRO A O 1
ATOM 1735 N N . SER A 1 227 ? -7.086 -11.699 33.610 1.00 78.50 227 SER A N 1
ATOM 1736 C CA . SER A 1 227 ? -6.381 -10.890 32.616 1.00 78.50 227 SER A CA 1
ATOM 1737 C C . SER A 1 227 ? -7.342 -10.436 31.511 1.00 78.50 227 SER A C 1
ATOM 1739 O O . SER A 1 227 ? -8.042 -11.226 30.874 1.00 78.50 227 SER A O 1
ATOM 1741 N N . GLY A 1 228 ? -7.392 -9.123 31.280 1.00 82.94 228 GLY A N 1
ATOM 1742 C CA . GLY A 1 228 ? -8.151 -8.549 30.172 1.00 82.94 228 GLY A CA 1
ATOM 1743 C C . GLY A 1 228 ? -7.609 -9.025 28.822 1.00 82.94 228 GLY A C 1
ATOM 1744 O O . GLY A 1 228 ? -6.400 -9.141 28.631 1.00 82.94 228 GLY A O 1
ATOM 1745 N N . SER A 1 229 ? -8.508 -9.273 27.872 1.00 88.19 229 SER A N 1
ATOM 1746 C CA . SER A 1 229 ? -8.170 -9.647 26.497 1.00 88.19 229 SER A CA 1
ATOM 1747 C C . SER A 1 229 ? -9.060 -8.881 25.516 1.00 88.19 229 SER A C 1
ATOM 1749 O O . SER A 1 229 ? -10.081 -8.295 25.893 1.00 88.19 229 SER A O 1
ATOM 1751 N N . LEU A 1 230 ? -8.702 -8.908 24.231 1.00 89.00 230 LEU A N 1
ATOM 1752 C CA . LEU A 1 230 ? -9.519 -8.286 23.192 1.00 89.00 230 LEU A CA 1
ATOM 1753 C C . LEU A 1 230 ? -10.872 -9.002 23.007 1.00 89.00 230 LEU A C 1
ATOM 1755 O O . LEU A 1 230 ? -11.865 -8.344 22.692 1.00 89.00 230 LEU A O 1
ATOM 1759 N N . SER A 1 231 ? -10.942 -10.323 23.244 1.00 89.75 231 SER A N 1
ATOM 1760 C CA . SER A 1 231 ? -12.207 -11.078 23.214 1.00 89.75 231 SER A CA 1
ATOM 1761 C C . SER A 1 231 ? -13.158 -10.576 24.300 1.00 89.75 231 SER A C 1
ATOM 1763 O O . SER A 1 231 ? -14.305 -10.242 24.000 1.00 89.75 231 SER A O 1
ATOM 1765 N N . HIS A 1 232 ? -12.658 -10.403 25.528 1.00 89.94 232 HIS A N 1
ATOM 1766 C CA . HIS A 1 232 ? -13.413 -9.821 26.637 1.00 89.94 232 HIS A CA 1
ATOM 1767 C C . HIS A 1 232 ? -13.911 -8.409 26.310 1.00 89.94 232 HIS A C 1
ATOM 1769 O O . HIS A 1 232 ? -15.087 -8.100 26.509 1.00 89.94 232 HIS A O 1
ATOM 1775 N N . GLY A 1 233 ? -13.048 -7.568 25.732 1.00 92.12 233 GLY A N 1
ATOM 1776 C CA . GLY A 1 233 ? -13.428 -6.237 25.266 1.00 92.12 233 GLY A CA 1
ATOM 1777 C C . GLY A 1 233 ? -14.593 -6.270 24.271 1.00 92.12 233 GLY A C 1
ATOM 1778 O O . GLY A 1 233 ? -15.574 -5.547 24.434 1.00 92.12 233 GLY A O 1
ATOM 1779 N N . LEU A 1 234 ? -14.534 -7.140 23.260 1.00 92.94 234 LEU A N 1
ATOM 1780 C CA . LEU A 1 234 ? -15.607 -7.291 22.270 1.00 92.94 234 LEU A CA 1
ATOM 1781 C C . LEU A 1 234 ? -16.928 -7.740 22.891 1.00 92.94 234 LEU A C 1
ATOM 1783 O O . LEU A 1 234 ? -17.985 -7.243 22.501 1.00 92.94 234 LEU A O 1
ATOM 1787 N N . MET A 1 235 ? -16.879 -8.649 23.863 1.00 93.19 235 MET A N 1
ATOM 1788 C CA . MET A 1 235 ? -18.078 -9.066 24.586 1.00 93.19 235 MET A CA 1
ATOM 1789 C C . MET A 1 235 ? -18.701 -7.894 25.357 1.00 93.19 235 MET A C 1
ATOM 1791 O O . MET A 1 235 ? -19.918 -7.735 25.319 1.00 93.19 235 MET A O 1
ATOM 1795 N N . ILE A 1 236 ? -17.890 -7.030 25.983 1.00 94.69 236 ILE A N 1
ATOM 1796 C CA . ILE A 1 236 ? -18.368 -5.809 26.659 1.00 94.69 236 ILE A CA 1
ATOM 1797 C C . ILE A 1 236 ? -18.994 -4.831 25.653 1.00 94.69 236 ILE A C 1
ATOM 1799 O O . ILE A 1 236 ? -20.067 -4.289 25.911 1.00 94.69 236 ILE A O 1
ATOM 1803 N N . LEU A 1 237 ? -18.377 -4.636 24.484 1.00 95.62 237 LEU A N 1
ATOM 1804 C CA . LEU A 1 237 ? -18.947 -3.794 23.427 1.00 95.62 237 LEU A CA 1
ATOM 1805 C C . LEU A 1 237 ? -20.327 -4.300 23.000 1.00 95.62 237 LEU A C 1
ATOM 1807 O O . LEU A 1 237 ? -21.278 -3.525 22.931 1.00 95.62 237 LEU A O 1
ATOM 1811 N N . HIS A 1 238 ? -20.455 -5.602 22.750 1.00 94.06 238 HIS A N 1
ATOM 1812 C CA . HIS A 1 238 ? -21.726 -6.210 22.359 1.00 94.06 238 HIS A CA 1
ATOM 1813 C C . HIS A 1 238 ? -22.774 -6.197 23.473 1.00 94.06 238 HIS A C 1
ATOM 1815 O O . HIS A 1 238 ? -23.960 -6.026 23.189 1.00 94.06 238 HIS A O 1
ATOM 1821 N N . LEU A 1 239 ? -22.348 -6.334 24.728 1.00 94.88 239 LEU A N 1
ATOM 1822 C CA . LEU A 1 239 ? -23.213 -6.200 25.892 1.00 94.88 239 LEU A CA 1
ATOM 1823 C C . LEU A 1 239 ? -23.869 -4.815 25.923 1.00 94.88 239 LEU A C 1
ATOM 1825 O O . LEU A 1 239 ? -25.091 -4.720 25.999 1.00 94.88 239 LEU A O 1
ATOM 1829 N N . PHE A 1 240 ? -23.075 -3.748 25.815 1.00 95.00 240 PHE A N 1
ATOM 1830 C CA . PHE A 1 240 ? -23.601 -2.383 25.837 1.00 95.00 240 PHE A CA 1
ATOM 1831 C C . PHE A 1 240 ? -24.391 -2.030 24.575 1.00 95.00 240 PHE A C 1
ATOM 1833 O O . PHE A 1 240 ? -25.414 -1.360 24.689 1.00 95.00 240 PHE A O 1
ATOM 1840 N N . ASP A 1 241 ? -23.989 -2.528 23.402 1.00 93.94 241 ASP A N 1
ATOM 1841 C CA . ASP A 1 241 ? -24.775 -2.399 22.165 1.00 93.94 241 ASP A CA 1
ATOM 1842 C C . ASP A 1 241 ? -26.202 -2.947 22.365 1.00 93.94 241 ASP A C 1
ATOM 1844 O O . ASP A 1 241 ? -27.202 -2.284 22.077 1.00 93.94 241 ASP A O 1
ATOM 1848 N N . TRP A 1 242 ? -26.312 -4.135 22.966 1.00 92.62 242 TRP A N 1
ATOM 1849 C CA . TRP A 1 242 ? -27.596 -4.778 23.235 1.00 92.62 242 TRP A CA 1
ATOM 1850 C C . TRP A 1 242 ? -28.414 -4.079 24.332 1.00 92.62 242 TRP A C 1
ATOM 1852 O O . TRP A 1 242 ? -29.595 -3.794 24.122 1.00 92.62 242 TRP A O 1
ATOM 1862 N N . VAL A 1 243 ? -27.801 -3.770 25.483 1.00 92.19 243 VAL A N 1
ATOM 1863 C CA . VAL A 1 243 ? -28.484 -3.111 26.613 1.00 92.19 243 VAL A CA 1
ATOM 1864 C C . VAL A 1 243 ? -29.042 -1.749 26.186 1.00 92.19 243 VAL A C 1
ATOM 1866 O O . VAL A 1 243 ? -30.216 -1.463 26.420 1.00 92.19 243 VAL A O 1
ATOM 1869 N N . LEU A 1 244 ? -28.250 -0.928 25.488 1.00 92.19 244 LEU A N 1
ATOM 1870 C CA . LEU A 1 244 ? -28.701 0.395 25.047 1.00 92.19 244 LEU A CA 1
ATOM 1871 C C . LEU A 1 244 ? -29.747 0.308 23.938 1.00 92.19 244 LEU A C 1
ATOM 1873 O O . LEU A 1 244 ? -30.713 1.069 23.960 1.00 92.19 244 LEU A O 1
ATOM 1877 N N . SER A 1 245 ? -29.613 -0.641 23.008 1.00 89.56 245 SER A N 1
ATOM 1878 C CA . SER A 1 245 ? -30.649 -0.887 21.998 1.00 89.56 245 SER A CA 1
ATOM 1879 C C . SER A 1 245 ? -32.003 -1.195 22.649 1.00 89.56 245 SER A C 1
ATOM 1881 O O . SER A 1 245 ? -33.032 -0.677 22.213 1.00 89.56 245 SER A O 1
ATOM 1883 N N . ASN A 1 246 ? -32.015 -1.971 23.739 1.00 87.75 246 ASN A N 1
ATOM 1884 C CA . ASN A 1 246 ? -33.232 -2.212 24.516 1.00 87.75 246 ASN A CA 1
ATOM 1885 C C . ASN A 1 246 ? -33.755 -0.938 25.189 1.00 87.75 246 ASN A C 1
ATOM 1887 O O . ASN A 1 246 ? -34.959 -0.686 25.136 1.00 87.75 246 ASN A O 1
ATOM 1891 N N . PHE A 1 247 ? -32.886 -0.109 25.775 1.00 89.25 247 PHE A N 1
ATOM 1892 C CA . PHE A 1 247 ? -33.305 1.153 26.397 1.00 89.25 247 PHE A CA 1
ATOM 1893 C C . PHE A 1 247 ? -33.925 2.122 25.393 1.00 89.25 247 PHE A C 1
ATOM 1895 O O . PHE A 1 247 ? -34.936 2.750 25.707 1.00 89.25 247 PHE A O 1
ATOM 1902 N N . PHE A 1 248 ? -33.381 2.206 24.177 1.00 85.88 248 PHE A N 1
ATOM 1903 C CA . PHE A 1 248 ? -33.959 3.024 23.112 1.00 85.88 248 PHE A CA 1
ATOM 1904 C C . PHE A 1 248 ? -35.319 2.491 22.657 1.00 85.88 248 PHE A C 1
ATOM 1906 O O . PHE A 1 248 ? -36.253 3.275 22.491 1.00 85.88 248 PHE A O 1
ATOM 1913 N N . ASN A 1 249 ? -35.460 1.169 22.527 1.00 84.38 249 ASN A N 1
ATOM 1914 C CA . ASN A 1 249 ? -36.731 0.541 22.161 1.00 84.38 249 ASN A CA 1
ATOM 1915 C C . ASN A 1 249 ? -37.819 0.741 23.228 1.00 84.38 249 ASN A C 1
ATOM 1917 O O . ASN A 1 249 ? -38.986 0.916 22.886 1.00 84.38 249 ASN A O 1
ATOM 1921 N N . LEU A 1 250 ? -37.438 0.731 24.508 1.00 82.81 250 LEU A N 1
ATOM 1922 C CA . LEU A 1 250 ? -38.340 0.925 25.648 1.00 82.81 250 LEU A CA 1
ATOM 1923 C C . LEU A 1 250 ? -38.499 2.398 26.064 1.00 82.81 250 LEU A C 1
ATOM 1925 O O . LEU A 1 250 ? -39.274 2.682 26.971 1.00 82.81 250 LEU A O 1
ATOM 1929 N N . GLN A 1 251 ? -37.776 3.326 25.423 1.00 81.62 251 GLN A N 1
ATOM 1930 C CA . GLN A 1 251 ? -37.719 4.756 25.769 1.00 81.62 251 GLN A CA 1
ATOM 1931 C C . GLN A 1 251 ? -37.368 5.031 27.247 1.00 81.62 251 GLN A C 1
ATOM 1933 O O . GLN A 1 251 ? -37.874 5.969 27.863 1.00 81.62 251 GLN A O 1
ATOM 1938 N N . SER A 1 252 ? -36.470 4.226 27.821 1.00 83.69 252 SER A N 1
ATOM 1939 C CA . SER A 1 252 ? -36.076 4.316 29.234 1.00 83.69 252 SER A CA 1
ATOM 1940 C C . SER A 1 252 ? -35.048 5.432 29.478 1.00 83.69 252 SER A C 1
ATOM 1942 O O . SER A 1 252 ? -33.839 5.195 29.518 1.00 83.69 252 SER A O 1
ATOM 1944 N N . LEU A 1 253 ? -35.522 6.676 29.614 1.00 84.88 253 LEU A N 1
ATOM 1945 C CA . LEU A 1 253 ? -34.657 7.856 29.782 1.00 84.88 253 LEU A CA 1
ATOM 1946 C C . LEU A 1 253 ? -33.812 7.816 31.064 1.00 84.88 253 LEU A C 1
ATOM 1948 O O . LEU A 1 253 ? -32.651 8.212 31.027 1.00 84.88 253 LEU A O 1
ATOM 1952 N N . GLU A 1 254 ? -34.353 7.292 32.167 1.00 86.69 254 GLU A N 1
ATOM 1953 C CA . GLU A 1 254 ? -33.637 7.196 33.448 1.00 86.69 254 GLU A CA 1
ATOM 1954 C C . GLU A 1 254 ? -32.380 6.319 33.326 1.00 86.69 254 GLU A C 1
ATOM 1956 O O . GLU A 1 254 ? -31.293 6.715 33.737 1.00 86.69 254 GLU A O 1
ATOM 1961 N N . GLN A 1 255 ? -32.492 5.157 32.678 1.00 87.81 255 GLN A N 1
ATOM 1962 C CA . GLN A 1 255 ? -31.359 4.248 32.475 1.00 87.81 255 GLN A CA 1
ATOM 1963 C C . GLN A 1 255 ? -30.333 4.809 31.484 1.00 87.81 255 GLN A C 1
ATOM 1965 O O . GLN A 1 255 ? -29.129 4.633 31.666 1.00 87.81 255 GLN A O 1
ATOM 1970 N N . ILE A 1 256 ? -30.796 5.526 30.456 1.00 89.06 256 ILE A N 1
ATOM 1971 C CA . ILE A 1 256 ? -29.929 6.248 29.515 1.00 89.06 256 ILE A CA 1
ATOM 1972 C C . ILE A 1 256 ? -29.118 7.325 30.252 1.00 89.06 256 ILE A C 1
ATOM 1974 O O . ILE A 1 256 ? -27.914 7.461 30.014 1.00 89.06 256 ILE A O 1
ATOM 1978 N N . ASP A 1 257 ? -29.750 8.060 31.169 1.00 89.19 257 ASP A N 1
ATOM 1979 C CA . ASP A 1 257 ? -29.087 9.073 31.990 1.00 89.19 257 ASP A CA 1
ATOM 1980 C C . ASP A 1 257 ? -28.100 8.461 32.999 1.00 89.19 257 ASP A C 1
ATOM 1982 O O . ASP A 1 257 ? -27.038 9.048 33.215 1.00 89.19 257 ASP A O 1
ATOM 1986 N N . LEU A 1 258 ? -28.379 7.271 33.547 1.00 90.75 258 LEU A N 1
ATOM 1987 C CA . LEU A 1 258 ? -27.431 6.522 34.387 1.00 90.75 258 LEU A CA 1
ATOM 1988 C C . LEU A 1 258 ? -26.181 6.108 33.602 1.00 90.75 258 LEU A C 1
ATOM 1990 O O . LEU A 1 258 ? -25.061 6.357 34.047 1.00 90.75 258 LEU A O 1
ATOM 1994 N N . VAL A 1 259 ? -26.346 5.538 32.401 1.00 91.69 259 VAL A N 1
ATOM 1995 C CA . VAL A 1 259 ? -25.205 5.189 31.531 1.00 91.69 259 VAL A CA 1
ATOM 1996 C C . VAL A 1 259 ? -24.381 6.433 31.205 1.00 91.69 259 VAL A C 1
ATOM 1998 O O . VAL A 1 259 ? -23.152 6.393 31.285 1.00 91.69 259 VAL A O 1
ATOM 2001 N N . ARG A 1 260 ? -25.042 7.556 30.888 1.00 93.00 260 ARG A N 1
ATOM 2002 C CA . ARG A 1 260 ? -24.360 8.839 30.677 1.00 93.00 260 ARG A CA 1
ATOM 2003 C C . ARG A 1 260 ? -23.559 9.248 31.916 1.00 93.00 260 ARG A C 1
ATOM 2005 O O . ARG A 1 260 ? -22.381 9.563 31.788 1.00 93.00 260 ARG A O 1
ATOM 2012 N N . GLY A 1 261 ? -24.175 9.204 33.098 1.00 91.25 261 GLY A N 1
ATOM 2013 C CA . GLY A 1 261 ? -23.543 9.577 34.364 1.00 91.25 261 GLY A CA 1
ATOM 2014 C C . GLY A 1 261 ? -22.284 8.765 34.672 1.00 91.25 261 GLY A C 1
ATOM 2015 O O . GLY A 1 261 ? -21.277 9.337 35.088 1.00 91.25 261 GLY A O 1
ATOM 2016 N N . ILE A 1 262 ? -22.301 7.460 34.389 1.00 91.56 262 ILE A N 1
ATOM 2017 C CA . ILE A 1 262 ? -21.135 6.581 34.560 1.00 91.56 262 ILE A CA 1
ATOM 2018 C C . ILE A 1 262 ? -20.028 6.934 33.561 1.00 91.56 262 ILE A C 1
ATOM 2020 O O . ILE A 1 262 ? -18.858 7.016 33.934 1.00 91.56 262 ILE A O 1
ATOM 2024 N N . LEU A 1 263 ? -20.379 7.174 32.293 1.00 93.06 263 LEU A N 1
ATOM 2025 C CA . LEU A 1 263 ? -19.406 7.585 31.278 1.00 93.06 263 LEU A CA 1
ATOM 2026 C C . LEU A 1 263 ? -18.824 8.972 31.557 1.00 93.06 263 LEU A C 1
ATOM 2028 O O . LEU A 1 263 ? -17.683 9.222 31.180 1.00 93.06 263 LEU A O 1
ATOM 2032 N N . ASP A 1 264 ? -19.545 9.860 32.238 1.00 91.94 264 ASP A N 1
ATOM 2033 C CA . ASP A 1 264 ? -19.037 11.170 32.654 1.00 91.94 264 ASP A CA 1
ATOM 2034 C C . ASP A 1 264 ? -18.152 11.076 33.915 1.00 91.94 264 ASP A C 1
ATOM 2036 O O . ASP A 1 264 ? -17.145 11.782 34.002 1.00 91.94 264 ASP A O 1
ATOM 2040 N N . ASN A 1 265 ? -18.438 10.141 34.830 1.00 91.25 265 ASN A N 1
ATOM 2041 C CA . ASN A 1 265 ? -17.774 10.004 36.135 1.00 91.25 265 ASN A CA 1
ATOM 2042 C C . ASN A 1 265 ? -17.136 8.616 36.348 1.00 91.25 265 ASN A C 1
ATOM 2044 O O . ASN A 1 265 ? -17.443 7.906 37.306 1.00 91.25 265 ASN A O 1
ATOM 2048 N N . VAL A 1 266 ? -16.223 8.230 35.455 1.00 89.56 266 VAL A N 1
ATOM 2049 C CA . VAL A 1 266 ? -15.476 6.962 35.551 1.00 89.56 266 VAL A CA 1
ATOM 2050 C C . VAL A 1 266 ? -14.594 6.941 36.800 1.00 89.56 266 VAL A C 1
ATOM 2052 O O . VAL A 1 266 ? -13.849 7.889 37.060 1.00 89.56 266 VAL A O 1
ATOM 2055 N N . LYS A 1 267 ? -14.662 5.847 37.565 1.00 90.06 267 LYS A N 1
ATOM 2056 C CA . LYS A 1 267 ? -13.925 5.695 38.825 1.00 90.06 267 LYS A CA 1
ATOM 2057 C C . LYS A 1 267 ? -12.470 5.288 38.562 1.00 90.06 267 LYS A C 1
ATOM 2059 O O . LYS A 1 267 ? -12.215 4.559 37.607 1.00 90.06 267 LYS A O 1
ATOM 2064 N N . PRO A 1 268 ? -11.513 5.654 39.437 1.00 85.25 268 PRO A N 1
ATOM 2065 C CA . PRO A 1 268 ? -10.110 5.238 39.300 1.00 85.25 268 PRO A CA 1
ATOM 2066 C C . PRO A 1 268 ? -9.896 3.718 39.313 1.00 85.25 268 PRO A C 1
ATOM 2068 O O . PRO A 1 268 ? -8.882 3.230 38.828 1.00 85.25 268 PRO A O 1
ATOM 2071 N N . THR A 1 269 ? -10.845 2.968 39.877 1.00 85.31 269 THR A N 1
ATOM 2072 C CA . THR A 1 269 ? -10.828 1.502 39.921 1.00 85.31 269 THR A CA 1
ATOM 2073 C C . THR A 1 269 ? -11.215 0.853 38.591 1.00 85.31 269 THR A C 1
ATOM 2075 O O . THR A 1 269 ? -10.990 -0.342 38.419 1.00 85.31 269 THR A O 1
ATOM 2078 N N . HIS A 1 270 ? -11.812 1.600 37.656 1.00 90.94 270 HIS A N 1
ATOM 2079 C CA . HIS A 1 270 ? -12.234 1.079 36.358 1.00 90.94 270 HIS A CA 1
ATOM 2080 C C . HIS A 1 270 ? -11.040 0.907 35.416 1.00 90.94 270 HIS A C 1
ATOM 2082 O O . HIS A 1 270 ? -10.158 1.761 35.336 1.00 90.94 270 HIS A O 1
ATOM 2088 N N . VAL A 1 271 ? -11.037 -0.176 34.639 1.00 91.50 271 VAL A N 1
ATOM 2089 C CA . VAL A 1 271 ? -9.999 -0.417 33.633 1.00 91.50 271 VAL A CA 1
ATOM 2090 C C . VAL A 1 271 ? -10.367 0.225 32.299 1.00 91.50 271 VAL A C 1
ATOM 2092 O O . VAL A 1 271 ? -11.442 -0.011 31.747 1.00 91.50 271 VAL A O 1
ATOM 2095 N N . SER A 1 272 ? -9.424 0.979 31.731 1.00 92.94 272 SER A N 1
ATOM 2096 C CA . SER A 1 272 ? -9.629 1.788 30.526 1.00 92.94 272 SER A CA 1
ATOM 2097 C C . SER A 1 272 ? -10.162 1.012 29.316 1.00 92.94 272 SER A C 1
ATOM 2099 O O . SER A 1 272 ? -11.041 1.522 28.627 1.00 92.94 272 SER A O 1
ATOM 2101 N N . PHE A 1 273 ? -9.691 -0.217 29.051 1.00 93.31 273 PHE A N 1
ATOM 2102 C CA . PHE A 1 273 ? -10.146 -0.969 27.869 1.00 93.31 273 PHE A CA 1
ATOM 2103 C C . PHE A 1 273 ? -11.632 -1.353 27.972 1.00 93.31 273 PHE A C 1
ATOM 2105 O O . PHE A 1 273 ? -12.362 -1.238 26.991 1.00 93.31 273 PHE A O 1
ATOM 2112 N N . ALA A 1 274 ? -12.101 -1.746 29.162 1.00 94.12 274 ALA A N 1
ATOM 2113 C CA . ALA A 1 274 ? -13.498 -2.109 29.396 1.00 94.12 274 ALA A CA 1
ATOM 2114 C C . ALA A 1 274 ? -14.417 -0.895 29.202 1.00 94.12 274 ALA A C 1
ATOM 2116 O O . ALA A 1 274 ? -15.437 -0.989 28.519 1.00 94.12 274 ALA A O 1
ATOM 2117 N N . VAL A 1 275 ? -14.004 0.261 29.730 1.00 95.44 275 VAL A N 1
ATOM 2118 C CA . VAL A 1 275 ? -14.719 1.536 29.576 1.00 95.44 275 VAL A CA 1
ATOM 2119 C C . VAL A 1 275 ? -14.792 1.963 28.106 1.00 95.44 275 VAL A C 1
ATOM 2121 O O . VAL A 1 275 ? -15.860 2.347 27.633 1.00 95.44 275 VAL A O 1
ATOM 2124 N N . VAL A 1 276 ? -13.683 1.865 27.363 1.00 96.38 276 VAL A N 1
ATOM 2125 C CA . VAL A 1 276 ? -13.636 2.194 25.926 1.00 96.38 276 VAL A CA 1
ATOM 2126 C C . VAL A 1 276 ? -14.557 1.284 25.119 1.00 96.38 276 VAL A C 1
ATOM 2128 O O . VAL A 1 276 ? -15.329 1.769 24.293 1.00 96.38 276 VAL A O 1
ATOM 2131 N N . MET A 1 277 ? -14.520 -0.026 25.371 1.00 96.62 277 MET A N 1
ATOM 2132 C CA . MET A 1 277 ? -15.363 -0.978 24.649 1.00 96.62 277 MET A CA 1
ATO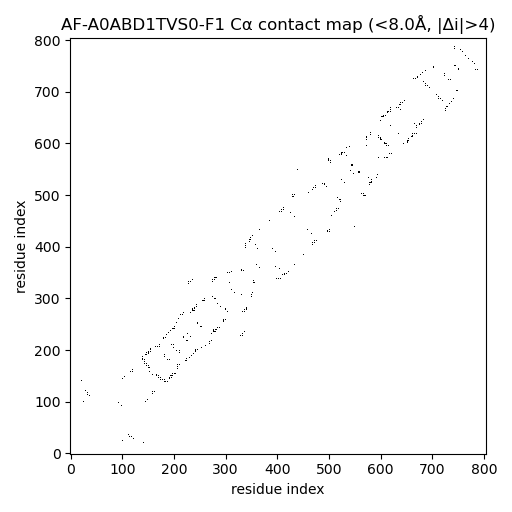M 2133 C C . MET A 1 277 ? -16.847 -0.783 24.970 1.00 96.62 277 MET A C 1
ATOM 2135 O O . MET A 1 277 ? -17.673 -0.827 24.059 1.00 96.62 277 MET A O 1
ATOM 2139 N N . ALA A 1 278 ? -17.188 -0.481 26.226 1.00 96.38 278 ALA A N 1
ATOM 2140 C CA . ALA A 1 278 ? -18.548 -0.117 26.613 1.00 96.38 278 ALA A CA 1
ATOM 2141 C C . ALA A 1 278 ? -19.025 1.158 25.904 1.00 96.38 278 ALA A C 1
ATOM 2143 O O . ALA A 1 278 ? -20.100 1.158 25.307 1.00 96.38 278 ALA A O 1
ATOM 2144 N N . ALA A 1 279 ? -18.210 2.219 25.894 1.00 96.31 279 ALA A N 1
ATOM 2145 C CA . ALA A 1 279 ? -18.515 3.454 25.172 1.00 96.31 279 ALA A CA 1
ATOM 2146 C C . ALA A 1 279 ? -18.690 3.209 23.661 1.00 96.31 279 ALA A C 1
ATOM 2148 O O . ALA A 1 279 ? -19.620 3.741 23.058 1.00 96.31 279 ALA A O 1
ATOM 2149 N N . GLY A 1 280 ? -17.869 2.343 23.056 1.00 96.19 280 GLY A N 1
ATOM 2150 C CA . GLY A 1 280 ? -18.041 1.926 21.663 1.00 96.19 280 GLY A CA 1
ATOM 2151 C C . GLY A 1 280 ? -19.355 1.174 21.415 1.00 96.19 280 GLY A C 1
ATOM 2152 O O . GLY A 1 280 ? -20.033 1.404 20.415 1.00 96.19 280 GLY A O 1
ATOM 2153 N N . GLY A 1 281 ? -19.772 0.325 22.359 1.00 95.69 281 GLY A N 1
ATOM 2154 C CA . GLY A 1 281 ? -21.072 -0.355 22.320 1.00 95.69 281 GLY A CA 1
ATOM 2155 C C . GLY A 1 281 ? -22.239 0.630 22.368 1.00 95.69 281 GLY A C 1
ATOM 2156 O O . GLY A 1 281 ? -23.169 0.538 21.568 1.00 95.69 281 GLY A O 1
ATOM 2157 N N . VAL A 1 282 ? -22.143 1.636 23.242 1.00 95.06 282 VAL A N 1
ATOM 2158 C CA . VAL A 1 282 ? -23.113 2.736 23.334 1.00 95.06 282 VAL A CA 1
ATOM 2159 C C . VAL A 1 282 ? -23.215 3.500 22.008 1.00 95.06 282 VAL A C 1
ATOM 2161 O O . VAL A 1 282 ? -24.321 3.737 21.519 1.00 95.06 282 VAL A O 1
ATOM 2164 N N . LEU A 1 283 ? -22.083 3.856 21.390 1.00 94.25 283 LEU A N 1
ATOM 2165 C CA . LEU A 1 283 ? -22.061 4.562 20.102 1.00 94.25 283 LEU A CA 1
ATOM 2166 C C . LEU A 1 283 ? -22.652 3.725 18.965 1.00 94.25 283 LEU A C 1
ATOM 2168 O O . LEU A 1 283 ? -23.410 4.245 18.142 1.00 94.25 283 LEU A O 1
ATOM 2172 N N . ARG A 1 284 ? -22.356 2.423 18.946 1.00 93.12 284 ARG A N 1
ATOM 2173 C CA . ARG A 1 284 ? -22.916 1.486 17.971 1.00 93.12 284 ARG A CA 1
ATOM 2174 C C . ARG A 1 284 ? -24.441 1.397 18.074 1.00 93.12 284 ARG A C 1
ATOM 2176 O O . ARG A 1 284 ? -25.116 1.527 17.051 1.00 93.12 284 ARG A O 1
ATOM 2183 N N . ALA A 1 285 ? -24.981 1.265 19.287 1.00 92.38 285 ALA A N 1
ATOM 2184 C CA . ALA A 1 285 ? -26.426 1.242 19.519 1.00 92.38 285 ALA A CA 1
ATOM 2185 C C . ALA A 1 285 ? -27.094 2.557 19.086 1.00 92.38 285 ALA A C 1
ATOM 2187 O O . ALA A 1 285 ? -28.133 2.550 18.421 1.00 92.38 285 ALA A O 1
ATOM 2188 N N . LEU A 1 286 ? -26.476 3.698 19.413 1.00 91.06 286 LEU A N 1
ATOM 2189 C CA . LEU A 1 286 ? -26.962 5.022 19.018 1.00 91.06 286 LEU A CA 1
ATOM 2190 C C . LEU A 1 286 ? -27.062 5.153 17.496 1.00 91.06 286 LEU A C 1
ATOM 2192 O O . LEU A 1 286 ? -28.123 5.510 16.979 1.00 91.06 286 LEU A O 1
ATOM 2196 N N . ASN A 1 287 ? -25.992 4.805 16.778 1.00 86.69 287 ASN A N 1
ATOM 2197 C CA . ASN A 1 287 ? -25.957 4.866 15.318 1.00 86.69 287 ASN A CA 1
ATOM 2198 C C . ASN A 1 287 ? -26.930 3.865 14.664 1.00 86.69 287 ASN A C 1
ATOM 2200 O O . ASN A 1 287 ? -27.485 4.162 13.606 1.00 86.69 287 ASN A O 1
ATOM 2204 N N . GLY A 1 288 ? -27.197 2.718 15.300 1.00 82.69 288 GLY A N 1
ATOM 2205 C CA . GLY A 1 288 ? -28.206 1.751 14.851 1.00 82.69 288 GLY A CA 1
ATOM 2206 C C . GLY A 1 288 ? -29.656 2.206 15.065 1.00 82.69 288 GLY A C 1
ATOM 2207 O O . GLY A 1 288 ? -30.532 1.845 14.280 1.00 82.69 288 GLY A O 1
ATOM 2208 N N . SER A 1 289 ? -29.915 3.023 16.092 1.00 77.75 289 SER A N 1
ATOM 2209 C CA . SER A 1 289 ? -31.265 3.493 16.443 1.00 77.75 289 SER A CA 1
ATOM 2210 C C . SER A 1 289 ? -31.825 4.568 15.501 1.00 77.75 289 SER A C 1
ATOM 2212 O O . SER A 1 289 ? -33.037 4.771 15.447 1.00 77.75 289 SER A O 1
ATOM 2214 N N . GLY A 1 290 ? -30.959 5.288 14.776 1.00 65.94 290 GLY A N 1
ATOM 2215 C CA . GLY A 1 290 ? -31.350 6.421 13.927 1.00 65.94 290 GLY A CA 1
ATOM 2216 C C . GLY A 1 290 ? -31.915 7.632 14.689 1.00 65.94 290 GLY A C 1
ATOM 2217 O O . GLY A 1 290 ? -32.413 8.563 14.058 1.00 65.94 290 GLY A O 1
ATOM 2218 N N . SER A 1 291 ? -31.856 7.637 16.026 1.00 63.91 291 SER A N 1
ATOM 2219 C CA . SER A 1 291 ? -32.403 8.704 16.866 1.00 63.91 291 SER A CA 1
ATOM 2220 C C . SER A 1 291 ? -31.375 9.811 17.109 1.00 63.91 291 SER A C 1
ATOM 2222 O O . SER A 1 291 ? -30.380 9.615 17.806 1.00 63.91 291 SER A O 1
ATOM 2224 N N . SER A 1 292 ? -31.646 11.014 16.596 1.00 63.16 292 SER A N 1
ATOM 2225 C CA . SER A 1 292 ? -30.864 12.223 16.901 1.00 63.16 292 SER A CA 1
ATOM 2226 C C . SER A 1 292 ? -31.142 12.793 18.302 1.00 63.16 292 SER A C 1
ATOM 2228 O O . SER A 1 292 ? -30.478 13.736 18.723 1.00 63.16 292 SER A O 1
ATOM 2230 N N . GLY A 1 293 ? -32.096 12.227 19.054 1.00 67.56 293 GLY A N 1
ATOM 2231 C CA . GLY A 1 293 ? -32.523 12.743 20.361 1.00 67.56 293 GLY A CA 1
ATOM 2232 C C . GLY A 1 293 ? -31.512 12.555 21.500 1.00 67.56 293 GLY A C 1
ATOM 2233 O O . GLY A 1 293 ? -31.650 13.182 22.547 1.00 67.56 293 GLY A O 1
ATOM 2234 N N . PHE A 1 294 ? -30.475 11.733 21.310 1.00 81.19 294 PHE A N 1
ATOM 2235 C CA . PHE A 1 294 ? -29.550 11.317 22.376 1.00 81.19 294 PHE A CA 1
ATOM 2236 C C . PHE A 1 294 ? -28.133 11.904 22.246 1.00 81.19 294 PHE A C 1
ATOM 2238 O O . PHE A 1 294 ? -27.156 11.292 22.682 1.00 81.19 294 PHE A O 1
ATOM 2245 N N . MET A 1 295 ? -28.006 13.120 21.697 1.00 83.88 295 MET A N 1
ATOM 2246 C CA . MET A 1 295 ? -26.704 13.786 21.493 1.00 83.88 295 MET A CA 1
ATOM 2247 C C . MET A 1 295 ? -25.877 13.922 22.779 1.00 83.88 295 MET A C 1
ATOM 2249 O O . MET A 1 295 ? -24.658 13.818 22.732 1.00 83.88 295 MET A O 1
ATOM 2253 N N . LYS A 1 296 ? -26.515 14.100 23.945 1.00 88.31 296 LYS A N 1
ATOM 2254 C CA . LYS A 1 296 ? -25.796 14.169 25.230 1.00 88.31 296 LYS A CA 1
ATOM 2255 C C . LYS A 1 296 ? -25.057 12.865 25.547 1.00 88.31 296 LYS A C 1
ATOM 2257 O O . LYS A 1 296 ? -23.887 12.915 25.897 1.00 88.31 296 LYS A O 1
ATOM 2262 N N . LEU A 1 297 ? -25.720 11.715 25.387 1.00 91.19 297 LEU A N 1
ATOM 2263 C CA . LEU A 1 297 ? -25.102 10.405 25.612 1.00 91.19 297 LEU A CA 1
ATOM 2264 C C . LEU A 1 297 ? -23.996 10.136 24.583 1.00 91.19 297 LEU A C 1
ATOM 2266 O O . LEU A 1 297 ? -22.927 9.652 24.949 1.00 91.19 297 LEU A O 1
ATOM 2270 N N . ARG A 1 298 ? -24.233 10.503 23.316 1.00 92.00 298 ARG A N 1
ATOM 2271 C CA . ARG A 1 298 ? -23.218 10.428 22.258 1.00 92.00 298 ARG A CA 1
ATOM 2272 C C . ARG A 1 298 ? -21.958 11.202 22.645 1.00 92.00 298 ARG A C 1
ATOM 2274 O O . ARG A 1 298 ? -20.875 10.629 22.632 1.00 92.00 298 ARG A O 1
ATOM 2281 N N . ASN A 1 299 ? -22.113 12.462 23.051 1.00 91.56 299 ASN A N 1
ATOM 2282 C CA . ASN A 1 299 ? -21.000 13.319 23.449 1.00 91.56 299 ASN A CA 1
ATOM 2283 C C . ASN A 1 299 ? -20.238 12.743 24.650 1.00 91.56 299 ASN A C 1
ATOM 2285 O O . ASN A 1 299 ? -19.013 12.767 24.642 1.00 91.56 299 ASN A O 1
ATOM 2289 N N . SER A 1 300 ? -20.930 12.195 25.655 1.00 94.31 300 SER A N 1
ATOM 2290 C CA . SER A 1 300 ? -20.282 11.540 26.802 1.00 94.31 300 SER A CA 1
ATOM 2291 C C . SER A 1 300 ? -19.468 10.311 26.387 1.00 94.31 300 SER A C 1
ATOM 2293 O O . SER A 1 300 ? -18.342 10.137 26.852 1.00 94.31 300 SER A O 1
ATOM 2295 N N . ALA A 1 301 ? -19.991 9.479 25.481 1.00 94.44 301 ALA A N 1
ATOM 2296 C CA . ALA A 1 301 ? -19.283 8.300 24.985 1.00 94.44 301 ALA A CA 1
ATOM 2297 C C . ALA A 1 301 ? -18.063 8.667 24.120 1.00 94.44 301 ALA A C 1
ATOM 2299 O O . ALA A 1 301 ? -16.970 8.158 24.373 1.00 94.44 301 ALA A O 1
ATOM 2300 N N . GLU A 1 302 ? -18.215 9.587 23.157 1.00 94.62 302 GLU A N 1
ATOM 2301 C CA . GLU A 1 302 ? -17.099 10.080 22.330 1.00 94.62 302 GLU A CA 1
ATOM 2302 C C . GLU A 1 302 ? -16.019 10.732 23.211 1.00 94.62 302 GLU A C 1
ATOM 2304 O O . GLU A 1 302 ? -14.848 10.354 23.139 1.00 94.62 302 GLU A O 1
ATOM 2309 N N . LYS A 1 303 ? -16.418 11.620 24.134 1.00 94.75 303 LYS A N 1
ATOM 2310 C CA . LYS A 1 303 ? -15.513 12.288 25.081 1.00 94.75 303 LYS A CA 1
ATOM 2311 C C . LYS A 1 303 ? -14.784 11.299 25.984 1.00 94.75 303 LYS A C 1
ATOM 2313 O O . LYS A 1 303 ? -13.612 11.502 26.293 1.00 94.75 303 LYS A O 1
ATOM 2318 N N . ARG A 1 304 ? -15.437 10.219 26.424 1.00 95.19 304 ARG A N 1
ATOM 2319 C CA . ARG A 1 304 ? -14.773 9.218 27.267 1.00 95.19 304 ARG A CA 1
ATOM 2320 C C . ARG A 1 304 ? -13.670 8.485 26.509 1.00 95.19 304 ARG A C 1
ATOM 2322 O O . ARG A 1 304 ? -12.578 8.331 27.053 1.00 95.19 304 ARG A O 1
ATOM 2329 N N . ILE A 1 305 ? -13.934 8.066 25.271 1.00 95.81 305 ILE A N 1
ATOM 2330 C CA . ILE A 1 305 ? -12.919 7.420 24.427 1.00 95.81 305 ILE A CA 1
ATOM 2331 C C . ILE A 1 305 ? -11.777 8.406 24.141 1.00 95.81 305 ILE A C 1
ATOM 2333 O O . ILE A 1 305 ? -10.610 8.033 24.225 1.00 95.81 305 ILE A O 1
ATOM 2337 N N . GLU A 1 306 ? -12.101 9.677 23.899 1.00 94.88 306 GLU A N 1
ATOM 2338 C CA . GLU A 1 306 ? -11.135 10.753 23.661 1.00 94.88 306 GLU A CA 1
ATOM 2339 C C . GLU A 1 306 ? -10.217 11.033 24.860 1.00 94.88 306 GLU A C 1
ATOM 2341 O O . GLU A 1 306 ? -9.004 11.132 24.675 1.00 94.88 306 GLU A O 1
ATOM 2346 N N . ILE A 1 307 ? -10.753 11.094 26.086 1.00 94.75 307 ILE A N 1
ATOM 2347 C CA . ILE A 1 307 ? -9.962 11.259 27.321 1.00 94.75 307 ILE A CA 1
ATOM 2348 C C . ILE A 1 307 ? -8.966 10.106 27.482 1.00 94.75 307 ILE A C 1
ATOM 2350 O O . ILE A 1 307 ? -7.794 10.338 27.776 1.00 94.75 307 ILE A O 1
ATOM 2354 N N . VAL A 1 308 ? -9.426 8.869 27.275 1.00 94.19 308 VAL A N 1
ATOM 2355 C CA . VAL A 1 308 ? -8.581 7.674 27.398 1.00 94.19 308 VAL A CA 1
ATOM 2356 C C . VAL A 1 308 ? -7.517 7.634 26.298 1.00 94.19 308 VAL A C 1
ATOM 2358 O O . VAL A 1 308 ? -6.358 7.335 26.580 1.00 94.19 308 VAL A O 1
ATOM 2361 N N . GLY A 1 309 ? -7.878 7.984 25.062 1.00 93.06 309 GLY A N 1
ATOM 2362 C CA . GLY A 1 309 ? -6.929 8.092 23.954 1.00 93.06 309 GLY A CA 1
ATOM 2363 C C . GLY A 1 309 ? -5.874 9.171 24.196 1.00 93.06 309 GLY A C 1
ATOM 2364 O O . GLY A 1 309 ? -4.690 8.935 23.985 1.00 93.06 309 GLY A O 1
ATOM 2365 N N . ARG A 1 310 ? -6.273 10.334 24.723 1.00 93.06 310 ARG A N 1
ATOM 2366 C CA . ARG A 1 310 ? -5.355 11.432 25.059 1.00 93.06 310 ARG A CA 1
ATOM 2367 C C . ARG A 1 310 ? -4.340 11.024 26.129 1.00 93.06 310 ARG A C 1
ATOM 2369 O O . ARG A 1 310 ? -3.155 11.313 25.983 1.00 93.06 310 ARG A O 1
ATOM 2376 N N . ASP A 1 311 ? -4.794 10.343 27.180 1.00 90.94 311 ASP A N 1
ATOM 2377 C CA . ASP A 1 311 ? -3.915 9.793 28.219 1.00 90.94 311 ASP A CA 1
ATOM 2378 C C . ASP A 1 311 ? -2.907 8.799 27.619 1.00 90.94 311 ASP A C 1
ATOM 2380 O O . ASP A 1 311 ? -1.704 8.919 27.859 1.00 90.94 311 ASP A O 1
ATOM 2384 N N . LEU A 1 312 ? -3.369 7.891 26.754 1.00 89.56 312 LEU A N 1
ATOM 2385 C CA . LEU A 1 312 ? -2.512 6.917 26.078 1.00 89.56 312 LEU A CA 1
ATOM 2386 C C . LEU A 1 312 ? -1.453 7.585 25.187 1.00 89.56 312 LEU A C 1
ATOM 2388 O O . LEU A 1 312 ? -0.271 7.256 25.290 1.00 89.56 312 LEU A O 1
ATOM 2392 N N . VAL A 1 313 ? -1.852 8.552 24.357 1.00 87.38 313 VAL A N 1
ATOM 2393 C CA . VAL A 1 313 ? -0.931 9.340 23.519 1.00 87.38 313 VAL A CA 1
ATOM 2394 C C . VAL A 1 313 ? 0.116 10.046 24.384 1.00 87.38 313 VAL A C 1
ATOM 2396 O O . VAL A 1 313 ? 1.307 9.984 24.086 1.00 87.38 313 VAL A O 1
ATOM 2399 N N . SER A 1 314 ? -0.299 10.669 25.493 1.00 85.44 314 SER A N 1
ATOM 2400 C CA . SER A 1 314 ? 0.615 11.411 26.372 1.00 85.44 314 SER A CA 1
ATOM 2401 C C . SER A 1 314 ? 1.678 10.530 27.042 1.00 85.44 314 SER A C 1
ATOM 2403 O O . SER A 1 314 ? 2.813 10.971 27.241 1.00 85.44 314 SER A O 1
ATOM 2405 N N . LYS A 1 315 ? 1.326 9.277 27.362 1.00 80.25 315 LYS A N 1
ATOM 2406 C CA . LYS A 1 315 ? 2.226 8.286 27.972 1.00 80.25 315 LYS A CA 1
ATOM 2407 C C . LYS A 1 315 ? 3.223 7.723 26.973 1.00 80.25 315 LYS A C 1
ATOM 2409 O O . LYS A 1 315 ? 4.374 7.482 27.319 1.00 80.25 315 LYS A O 1
ATOM 2414 N N . THR A 1 316 ? 2.788 7.549 25.734 1.00 69.38 316 THR A N 1
ATOM 2415 C CA . THR A 1 316 ? 3.538 6.840 24.695 1.00 69.38 316 THR A CA 1
ATOM 2416 C C . THR A 1 316 ? 4.366 7.808 23.847 1.00 69.38 316 THR A C 1
ATOM 2418 O O . THR A 1 316 ? 4.462 7.593 22.649 1.00 69.38 316 THR A O 1
ATOM 2421 N N . LYS A 1 317 ? 4.900 8.902 24.431 1.00 57.53 317 LYS A N 1
ATOM 2422 C CA . LYS A 1 317 ? 5.570 10.026 23.731 1.00 57.53 317 LYS A CA 1
ATOM 2423 C C . LYS A 1 317 ? 6.229 9.594 22.412 1.00 57.53 317 LYS A C 1
ATOM 2425 O O . LYS A 1 317 ? 7.254 8.928 22.422 1.00 57.53 317 LYS A O 1
ATOM 2430 N N . CYS A 1 318 ? 5.629 10.012 21.298 1.00 50.97 318 CYS A N 1
ATOM 2431 C CA . CYS A 1 318 ? 6.120 9.771 19.939 1.00 50.97 318 CYS A CA 1
ATOM 2432 C C . CYS A 1 318 ? 6.259 8.294 19.520 1.00 50.97 318 CYS A C 1
ATOM 2434 O O . CYS A 1 318 ? 7.082 7.998 18.666 1.00 50.97 318 CYS A O 1
ATOM 2436 N N . PHE A 1 319 ? 5.447 7.393 20.085 1.00 54.59 319 PHE A N 1
ATOM 2437 C CA . PHE A 1 319 ? 5.284 5.993 19.674 1.00 54.59 319 PHE A CA 1
ATOM 2438 C C . PHE A 1 319 ? 6.594 5.316 19.256 1.00 54.59 319 PHE A C 1
ATOM 2440 O O . PHE A 1 319 ? 6.656 4.645 18.224 1.00 54.59 319 PHE A O 1
ATOM 2447 N N . ASP A 1 320 ? 7.640 5.518 20.064 1.00 50.56 320 ASP A N 1
ATOM 2448 C CA . ASP A 1 320 ? 8.922 4.866 19.857 1.00 50.56 320 ASP A CA 1
ATOM 2449 C C . ASP A 1 320 ? 8.688 3.356 19.808 1.00 50.56 320 ASP A C 1
ATOM 2451 O O . ASP A 1 320 ? 8.017 2.771 20.661 1.00 50.56 320 ASP A O 1
ATOM 2455 N N . TYR A 1 321 ? 9.269 2.706 18.803 1.00 51.28 321 TYR A N 1
ATOM 2456 C CA . TYR A 1 321 ? 9.140 1.271 18.553 1.00 51.28 321 TYR A CA 1
ATOM 2457 C C . TYR A 1 321 ? 9.700 0.375 19.688 1.00 51.28 321 TYR A C 1
ATOM 2459 O O . TYR A 1 321 ? 9.740 -0.856 19.574 1.00 51.28 321 TYR A O 1
ATOM 2467 N N . SER A 1 322 ? 10.156 0.975 20.791 1.00 42.59 322 SER A N 1
ATOM 2468 C CA . SER A 1 322 ? 10.750 0.334 21.956 1.00 42.59 322 SER A CA 1
ATOM 2469 C C . SER A 1 322 ? 9.678 -0.137 22.950 1.00 42.59 322 SER A C 1
ATOM 2471 O O . SER A 1 322 ? 9.389 0.486 23.960 1.00 42.59 322 SER A O 1
ATOM 2473 N N . GLY A 1 323 ? 9.119 -1.318 22.676 1.00 50.09 323 GLY A N 1
ATOM 2474 C CA . GLY A 1 323 ? 8.473 -2.164 23.687 1.00 50.09 323 GLY A CA 1
ATOM 2475 C C . GLY A 1 323 ? 7.284 -1.536 24.421 1.00 50.09 323 GLY A C 1
ATOM 2476 O O . GLY A 1 323 ? 7.383 -1.223 25.604 1.00 50.09 323 GLY A O 1
ATOM 2477 N N . ASN A 1 324 ? 6.131 -1.445 23.752 1.00 55.28 324 ASN A N 1
ATOM 2478 C CA . ASN A 1 324 ? 4.872 -1.095 24.412 1.00 55.28 324 ASN A CA 1
ATOM 2479 C C . ASN A 1 324 ? 4.580 -2.039 25.590 1.00 55.28 324 ASN A C 1
ATOM 2481 O O . ASN A 1 324 ? 4.612 -3.264 25.438 1.00 55.28 324 ASN A O 1
ATOM 2485 N N . GLU A 1 325 ? 4.215 -1.473 26.744 1.00 66.88 325 GLU A N 1
ATOM 2486 C CA . GLU A 1 325 ? 3.639 -2.252 27.840 1.00 66.88 325 GLU A CA 1
ATOM 2487 C C . GLU A 1 325 ? 2.413 -3.040 27.329 1.00 66.88 325 GLU A C 1
ATOM 2489 O O . GLU A 1 325 ? 1.569 -2.463 26.630 1.00 66.88 325 GLU A O 1
ATOM 2494 N N . PRO A 1 326 ? 2.242 -4.327 27.697 1.00 65.88 326 PRO A N 1
ATOM 2495 C CA . PRO A 1 326 ? 1.128 -5.158 27.223 1.00 65.88 326 PRO A CA 1
ATOM 2496 C C . PRO A 1 326 ? -0.252 -4.519 27.441 1.00 65.88 326 PRO A C 1
ATOM 2498 O O . PRO A 1 326 ? -1.169 -4.689 26.638 1.00 65.88 326 PRO A O 1
ATOM 2501 N N . ARG A 1 327 ? -0.391 -3.733 28.516 1.00 70.31 327 ARG A N 1
ATOM 2502 C CA . ARG A 1 327 ? -1.621 -3.011 28.859 1.00 70.31 327 ARG A CA 1
ATOM 2503 C C . ARG A 1 327 ? -1.939 -1.881 27.873 1.00 70.31 327 ARG A C 1
ATOM 2505 O O . ARG A 1 327 ? -3.108 -1.670 27.556 1.00 70.31 327 ARG A O 1
ATOM 2512 N N . ASN A 1 328 ? -0.915 -1.197 27.366 1.00 83.69 328 ASN A N 1
ATOM 2513 C CA . ASN A 1 328 ? -1.060 -0.126 26.380 1.00 83.69 328 ASN A CA 1
ATOM 2514 C C . ASN A 1 328 ? -1.403 -0.697 24.998 1.00 83.69 328 ASN A C 1
ATOM 2516 O O . ASN A 1 328 ? -2.270 -0.148 24.323 1.00 83.69 328 ASN A O 1
ATOM 2520 N N . SER A 1 329 ? -0.814 -1.841 24.627 1.00 87.44 329 SER A N 1
ATOM 2521 C CA . SER A 1 329 ? -1.158 -2.577 23.397 1.00 87.44 329 SER A CA 1
ATOM 2522 C C . SER A 1 329 ? -2.635 -2.999 23.385 1.00 87.44 329 SER A C 1
ATOM 2524 O O . SER A 1 329 ? -3.368 -2.651 22.456 1.00 87.44 329 SER A O 1
ATOM 2526 N N . LEU A 1 330 ? -3.130 -3.634 24.459 1.00 90.31 330 LEU A N 1
ATOM 2527 C CA . LEU A 1 330 ? -4.548 -4.012 24.563 1.00 90.31 330 LEU A CA 1
ATOM 2528 C C . LEU A 1 330 ? -5.481 -2.795 24.473 1.00 90.31 330 LEU A C 1
ATOM 2530 O O . LEU A 1 330 ? -6.526 -2.855 23.819 1.00 90.31 330 LEU A O 1
ATOM 2534 N N . LEU A 1 331 ? -5.127 -1.691 25.136 1.00 92.56 331 LEU A N 1
ATOM 2535 C CA . LEU A 1 331 ? -5.935 -0.476 25.114 1.00 92.56 331 LEU A CA 1
ATOM 2536 C C . LEU A 1 331 ? -5.986 0.147 23.714 1.00 92.56 331 LEU A C 1
ATOM 2538 O O . LEU A 1 331 ? -7.067 0.510 23.256 1.00 92.56 331 LEU A O 1
ATOM 2542 N N . LEU A 1 332 ? -4.849 0.220 23.022 1.00 93.12 332 LEU A N 1
ATOM 2543 C CA . LEU A 1 332 ? -4.750 0.750 21.665 1.00 93.12 332 LEU A CA 1
ATOM 2544 C C . LEU A 1 332 ? -5.589 -0.073 20.675 1.00 93.12 332 LEU A C 1
ATOM 2546 O O . LEU A 1 332 ? -6.381 0.487 19.913 1.00 93.12 332 LEU A O 1
ATOM 2550 N N . GLN A 1 333 ? -5.495 -1.404 20.755 1.00 94.44 333 GLN A N 1
ATOM 2551 C CA . GLN A 1 333 ? -6.334 -2.327 19.983 1.00 94.44 333 GLN A CA 1
ATOM 2552 C C . GLN A 1 333 ? -7.824 -2.139 20.298 1.00 94.44 333 GLN A C 1
ATOM 2554 O O . GLN A 1 333 ? -8.657 -2.129 19.390 1.00 94.44 333 GLN A O 1
ATOM 2559 N N . SER A 1 334 ? -8.164 -1.943 21.576 1.00 95.56 334 SER A N 1
ATOM 2560 C CA . SER A 1 334 ? -9.545 -1.721 22.019 1.00 95.56 334 SER A CA 1
ATOM 2561 C C . SER A 1 334 ? -10.108 -0.400 21.500 1.00 95.56 334 SER A C 1
ATOM 2563 O O . SER A 1 334 ? -11.242 -0.379 21.034 1.00 95.56 334 SER A O 1
ATOM 2565 N N . ILE A 1 335 ? -9.327 0.688 21.509 1.00 95.94 335 ILE A N 1
ATOM 2566 C CA . ILE A 1 335 ? -9.732 1.973 20.917 1.00 95.94 335 ILE A CA 1
ATOM 2567 C C . ILE A 1 335 ? -9.991 1.793 19.421 1.00 95.94 335 ILE A C 1
ATOM 2569 O O . ILE A 1 335 ? -11.087 2.097 18.957 1.00 95.94 335 ILE A O 1
ATOM 2573 N N . ALA A 1 336 ? -9.034 1.246 18.669 1.00 96.19 336 ALA A N 1
ATOM 2574 C CA . ALA A 1 336 ? -9.180 1.077 17.225 1.00 96.19 336 ALA A CA 1
ATOM 2575 C C . ALA A 1 336 ? -10.412 0.235 16.857 1.00 96.19 336 ALA A C 1
ATOM 2577 O O . ALA A 1 336 ? -11.200 0.613 15.986 1.00 96.19 336 ALA A O 1
ATOM 2578 N N . LEU A 1 337 ? -10.619 -0.875 17.567 1.00 96.25 337 LEU A N 1
ATOM 2579 C CA . LEU A 1 337 ? -11.740 -1.776 17.331 1.00 96.25 337 LEU A CA 1
ATOM 2580 C C . LEU A 1 337 ? -13.081 -1.174 17.763 1.00 96.25 337 LEU A C 1
ATOM 2582 O O . LEU A 1 337 ? -14.069 -1.306 17.038 1.00 96.25 337 LEU A O 1
ATOM 2586 N N . ALA A 1 338 ? -13.124 -0.484 18.907 1.00 96.06 338 ALA A N 1
ATOM 2587 C CA . ALA A 1 338 ? -14.310 0.238 19.353 1.00 96.06 338 ALA A CA 1
ATOM 2588 C C . ALA A 1 338 ? -14.726 1.271 18.304 1.00 96.06 338 ALA A C 1
ATOM 2590 O O . ALA A 1 338 ? -15.884 1.272 17.890 1.00 96.06 338 ALA A O 1
ATOM 2591 N N . LEU A 1 339 ? -13.791 2.087 17.807 1.00 95.56 339 LEU A N 1
ATOM 2592 C CA . LEU A 1 339 ? -14.075 3.103 16.792 1.00 95.56 339 LEU A CA 1
ATOM 2593 C C . LEU A 1 339 ? -14.550 2.465 15.472 1.00 95.56 339 LEU A C 1
ATOM 2595 O O . LEU A 1 339 ? -15.587 2.863 14.941 1.00 95.56 339 LEU A O 1
ATOM 2599 N N . ALA A 1 340 ? -13.875 1.414 14.990 1.00 95.12 340 ALA A N 1
ATOM 2600 C CA . ALA A 1 340 ? -14.268 0.688 13.776 1.00 95.12 340 ALA A CA 1
ATOM 2601 C C . ALA A 1 340 ? -15.684 0.096 13.847 1.00 95.12 340 ALA A C 1
ATOM 2603 O O . ALA A 1 340 ? -16.407 0.067 12.850 1.00 95.12 340 ALA A O 1
ATOM 2604 N N . ARG A 1 341 ? -16.107 -0.361 15.031 1.00 92.62 341 ARG A N 1
ATOM 2605 C CA . ARG A 1 341 ? -17.427 -0.973 15.246 1.00 92.62 341 ARG A CA 1
ATOM 2606 C C . ARG A 1 341 ? -18.514 0.015 15.670 1.00 92.62 341 ARG A C 1
ATOM 2608 O O . ARG A 1 341 ? -19.681 -0.368 15.655 1.00 92.62 341 ARG A O 1
ATOM 2615 N N . SER A 1 342 ? -18.159 1.249 16.021 1.00 89.81 342 SER A N 1
ATOM 2616 C CA . SER A 1 342 ? -19.102 2.264 16.510 1.00 89.81 342 SER A CA 1
ATOM 2617 C C . SER A 1 342 ? -19.859 2.985 15.395 1.00 89.81 342 SER A C 1
ATOM 2619 O O . SER A 1 342 ? -20.949 3.484 15.650 1.00 89.81 342 SER A O 1
ATOM 2621 N N . GLY A 1 343 ? -19.344 3.026 14.161 1.00 82.19 343 GLY A N 1
ATOM 2622 C CA . GLY A 1 343 ? -19.961 3.748 13.039 1.00 82.19 343 GLY A CA 1
ATOM 2623 C C . GLY A 1 343 ? -19.401 5.164 12.868 1.00 82.19 343 GLY A C 1
ATOM 2624 O O . GLY A 1 343 ? -1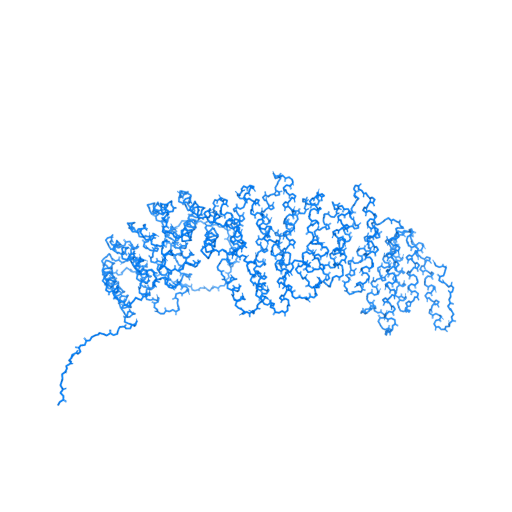8.189 5.349 12.902 1.00 82.19 343 GLY A O 1
ATOM 2625 N N . SER A 1 344 ? -20.260 6.167 12.642 1.00 83.81 344 SER A N 1
ATOM 2626 C CA . SER A 1 344 ? -19.815 7.565 12.538 1.00 83.81 344 SER A CA 1
ATOM 2627 C C . SER A 1 344 ? -19.417 8.100 13.911 1.00 83.81 344 SER A C 1
ATOM 2629 O O . SER A 1 344 ? -20.125 7.858 14.892 1.00 83.81 344 SER A O 1
ATOM 2631 N N . ILE A 1 345 ? -18.309 8.838 13.975 1.00 86.88 345 ILE A N 1
ATOM 2632 C CA . ILE A 1 345 ? -17.733 9.412 15.200 1.00 86.88 345 ILE A CA 1
ATOM 2633 C C . ILE A 1 345 ? -17.194 10.798 14.860 1.00 86.88 345 ILE A C 1
ATOM 2635 O O . ILE A 1 345 ? -16.641 10.984 13.773 1.00 86.88 345 ILE A O 1
ATOM 2639 N N . SER A 1 346 ? -17.362 11.753 15.772 1.00 89.25 346 SER A N 1
ATOM 2640 C CA . SER A 1 346 ? -16.807 13.104 15.632 1.00 89.25 346 SER A CA 1
ATOM 2641 C C . SER A 1 346 ? -15.276 13.096 15.551 1.00 89.25 346 SER A C 1
ATOM 2643 O O . SER A 1 346 ? -14.616 12.164 16.014 1.00 89.25 346 SER A O 1
ATOM 2645 N N . HIS A 1 347 ? -14.699 14.130 14.937 1.00 90.75 347 HIS A N 1
ATOM 2646 C CA . HIS A 1 347 ? -13.247 14.248 14.827 1.00 90.75 347 HIS A CA 1
ATOM 2647 C C . HIS A 1 347 ? -12.593 14.587 16.171 1.00 90.75 347 HIS A C 1
ATOM 2649 O O . HIS A 1 347 ? -13.002 15.541 16.833 1.00 90.75 347 HIS A O 1
ATOM 2655 N N . HIS A 1 348 ? -11.530 13.855 16.516 1.00 90.94 348 HIS A N 1
ATOM 2656 C CA . HIS A 1 348 ? -10.649 14.167 17.642 1.00 90.94 348 HIS A CA 1
ATOM 2657 C C . HIS A 1 348 ? -9.188 13.826 17.309 1.00 90.94 348 HIS A C 1
ATOM 2659 O O . HIS A 1 348 ? -8.893 12.701 16.905 1.00 90.94 348 HIS A O 1
ATOM 2665 N N . THR A 1 349 ? -8.260 14.762 17.542 1.00 91.75 349 THR A N 1
ATOM 2666 C CA . THR A 1 349 ? -6.824 14.586 17.241 1.00 91.75 349 THR A CA 1
ATOM 2667 C C . THR A 1 349 ? -6.213 13.367 17.934 1.00 91.75 349 THR A C 1
ATOM 2669 O O . THR A 1 349 ? -5.570 12.554 17.277 1.00 91.75 349 THR A O 1
ATOM 2672 N N . SER A 1 350 ? -6.477 13.171 19.231 1.00 91.94 350 SER A N 1
ATOM 2673 C CA . SER A 1 350 ? -5.941 12.024 19.980 1.00 91.94 350 SER A CA 1
ATOM 2674 C C . SER A 1 350 ? -6.432 10.680 19.435 1.00 91.94 350 SER A C 1
ATOM 2676 O O . SER A 1 350 ? -5.688 9.705 19.438 1.00 91.94 350 SER A O 1
ATOM 2678 N N . LEU A 1 351 ? -7.668 10.617 18.926 1.00 94.12 351 LEU A N 1
ATOM 2679 C CA . LEU A 1 351 ? -8.215 9.400 18.326 1.00 94.12 351 LEU A CA 1
ATOM 2680 C C . LEU A 1 351 ? -7.608 9.120 16.956 1.00 94.12 351 LEU A C 1
ATOM 2682 O O . LEU A 1 351 ? -7.349 7.961 16.639 1.00 94.12 351 LEU A O 1
ATOM 2686 N N . LEU A 1 352 ? -7.356 10.164 16.164 1.00 95.19 352 LEU A N 1
ATOM 2687 C CA . LEU A 1 352 ? -6.655 10.038 14.890 1.00 95.19 352 LEU A CA 1
ATOM 2688 C C . LEU A 1 352 ? -5.233 9.485 15.097 1.00 95.19 352 LEU A C 1
ATOM 2690 O O . LEU A 1 352 ? -4.834 8.559 14.393 1.00 95.19 352 LEU A O 1
ATOM 2694 N N . GLU A 1 353 ? -4.509 9.986 16.098 1.00 92.50 353 GLU A N 1
ATOM 2695 C CA . GLU A 1 353 ? -3.182 9.479 16.468 1.00 92.50 353 GLU A CA 1
ATOM 2696 C C . GLU A 1 353 ? -3.239 8.044 17.009 1.00 92.50 353 GLU A C 1
ATOM 2698 O O . GLU A 1 353 ? -2.460 7.200 16.574 1.00 92.50 353 GLU A O 1
ATOM 2703 N N . CYS A 1 354 ? -4.200 7.714 17.882 1.00 94.00 354 CYS A N 1
ATOM 2704 C CA . CYS A 1 354 ? -4.405 6.330 18.324 1.00 94.00 354 CYS A CA 1
ATOM 2705 C C . CYS A 1 354 ? -4.697 5.383 17.149 1.00 94.00 354 CYS A C 1
ATOM 2707 O O . CYS A 1 354 ? -4.183 4.269 17.123 1.00 94.00 354 CYS A O 1
ATOM 2709 N N . LEU A 1 355 ? -5.510 5.795 16.173 1.00 95.75 355 LEU A N 1
ATOM 2710 C CA . LEU A 1 355 ? -5.808 4.979 14.992 1.00 95.75 355 LEU A CA 1
ATOM 2711 C C . LEU A 1 355 ? -4.571 4.774 14.115 1.00 95.7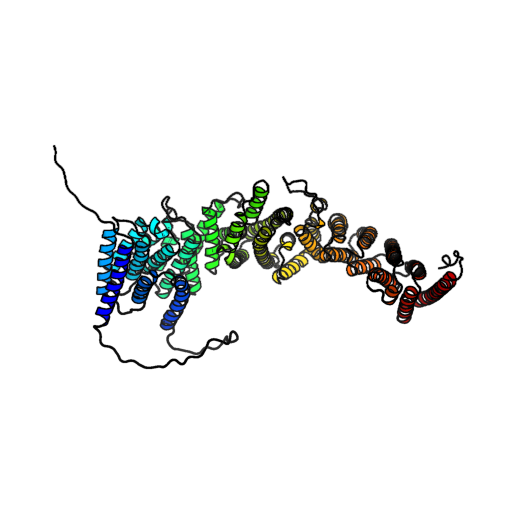5 355 LEU A C 1
ATOM 2713 O O . LEU A 1 355 ? -4.332 3.648 13.677 1.00 95.75 355 LEU A O 1
ATOM 2717 N N . ALA A 1 356 ? -3.778 5.829 13.899 1.00 95.19 356 ALA A N 1
ATOM 2718 C CA . ALA A 1 356 ? -2.506 5.729 13.190 1.00 95.19 356 ALA A CA 1
ATOM 2719 C C . ALA A 1 356 ? -1.591 4.713 13.889 1.00 95.19 356 ALA A C 1
ATOM 2721 O O . ALA A 1 356 ? -1.181 3.726 13.285 1.00 95.19 356 ALA A O 1
ATOM 2722 N N . SER A 1 357 ? -1.356 4.877 15.189 1.00 91.81 357 SER A N 1
ATOM 2723 C CA . SER A 1 357 ? -0.481 3.986 15.955 1.00 91.81 357 SER A CA 1
ATOM 2724 C C . SER A 1 357 ? -0.999 2.552 16.009 1.00 91.81 357 SER A C 1
ATOM 2726 O O . SER A 1 357 ? -0.220 1.614 15.862 1.00 91.81 357 SER A O 1
ATOM 2728 N N . ALA A 1 358 ? -2.311 2.348 16.151 1.00 94.31 358 ALA A N 1
ATOM 2729 C CA . ALA A 1 358 ? -2.900 1.014 16.104 1.00 94.31 358 ALA A CA 1
ATOM 2730 C C . ALA A 1 358 ? -2.640 0.332 14.753 1.00 94.31 358 ALA A C 1
ATOM 2732 O O . ALA A 1 358 ? -2.258 -0.837 14.725 1.00 94.31 358 ALA A O 1
ATOM 2733 N N . LEU A 1 359 ? -2.800 1.054 13.637 1.00 96.50 359 LEU A N 1
ATOM 2734 C CA . LEU A 1 359 ? -2.511 0.528 12.301 1.00 96.50 359 LEU A CA 1
ATOM 2735 C C . LEU A 1 359 ? -1.033 0.166 12.148 1.00 96.50 359 LEU A C 1
ATOM 2737 O O . LEU A 1 359 ? -0.722 -0.953 11.749 1.00 96.50 359 LEU A O 1
ATOM 2741 N N . LEU A 1 360 ? -0.133 1.084 12.496 1.00 94.12 360 LEU A N 1
ATOM 2742 C CA . LEU A 1 360 ? 1.296 0.950 12.209 1.00 94.12 360 LEU A CA 1
ATOM 2743 C C . LEU A 1 360 ? 2.046 0.024 13.184 1.00 94.12 360 LEU A C 1
ATOM 2745 O O . LEU A 1 360 ? 3.098 -0.498 12.825 1.00 94.12 360 LEU A O 1
ATOM 2749 N N . ILE A 1 361 ? 1.528 -0.190 14.401 1.00 90.56 361 ILE A N 1
ATOM 2750 C CA . ILE A 1 361 ? 2.241 -0.918 15.468 1.00 90.56 361 ILE A CA 1
ATOM 2751 C C . ILE A 1 361 ? 1.537 -2.216 15.861 1.00 90.56 361 ILE A C 1
ATOM 2753 O O . ILE A 1 361 ? 2.205 -3.220 16.091 1.00 90.56 361 ILE A O 1
ATOM 2757 N N . GLU A 1 362 ? 0.205 -2.219 15.940 1.00 92.06 362 GLU A N 1
ATOM 2758 C CA . GLU A 1 362 ? -0.557 -3.367 16.451 1.00 92.06 362 GLU A CA 1
ATOM 2759 C C . GLU A 1 362 ? -1.142 -4.222 15.322 1.00 92.06 362 GLU A C 1
ATOM 2761 O O . GLU A 1 362 ? -1.114 -5.446 15.392 1.00 92.06 362 GLU A O 1
ATOM 2766 N N . ILE A 1 363 ? -1.663 -3.596 14.263 1.00 95.06 363 ILE A N 1
ATOM 2767 C CA . ILE A 1 363 ? -2.311 -4.285 13.135 1.00 95.06 363 ILE A CA 1
ATOM 2768 C C . ILE A 1 363 ? -1.277 -4.726 12.103 1.00 95.06 363 ILE A C 1
ATOM 2770 O O . ILE A 1 363 ? -1.324 -5.866 11.635 1.00 95.06 363 ILE A O 1
ATOM 2774 N N . PHE A 1 364 ? -0.320 -3.852 11.788 1.00 95.88 364 PHE A N 1
ATOM 2775 C CA . PHE A 1 364 ? 0.805 -4.144 10.905 1.00 95.88 364 PHE A CA 1
ATOM 2776 C C . PHE A 1 364 ? 2.131 -4.098 11.681 1.00 95.88 364 PHE A C 1
ATOM 2778 O O . PHE A 1 364 ? 2.953 -3.221 11.424 1.00 95.88 364 PHE A O 1
ATOM 2785 N N . PRO A 1 365 ? 2.388 -5.048 12.607 1.00 93.25 365 PRO A N 1
ATOM 2786 C CA . PRO A 1 365 ? 3.558 -5.051 13.494 1.00 93.25 365 PRO A CA 1
ATOM 2787 C C . PRO A 1 365 ? 4.874 -5.419 12.775 1.00 93.25 365 PRO A C 1
ATOM 2789 O O . PRO A 1 365 ? 5.730 -6.108 13.330 1.00 93.25 365 PRO A O 1
ATOM 2792 N N . LEU A 1 366 ? 5.055 -4.980 11.527 1.00 93.19 366 LEU A N 1
ATOM 2793 C CA . LEU A 1 366 ? 6.152 -5.361 10.639 1.00 93.19 366 LEU A CA 1
ATOM 2794 C C . LEU A 1 366 ? 7.515 -5.025 11.241 1.00 93.19 366 LEU A C 1
ATOM 2796 O O . LEU A 1 366 ? 8.385 -5.885 11.286 1.00 93.19 366 LEU A O 1
ATOM 2800 N N . HIS A 1 367 ? 7.680 -3.819 11.788 1.00 88.06 367 HIS A N 1
ATOM 2801 C CA . HIS A 1 367 ? 8.928 -3.422 12.442 1.00 88.06 367 HIS A CA 1
ATOM 2802 C C . HIS A 1 367 ? 9.295 -4.362 13.603 1.00 88.06 367 HIS A C 1
ATOM 2804 O O . HIS A 1 367 ? 10.427 -4.837 13.700 1.00 88.06 367 HIS A O 1
ATOM 2810 N N . ARG A 1 368 ? 8.321 -4.697 14.463 1.00 87.38 368 ARG A N 1
ATOM 2811 C CA . ARG A 1 368 ? 8.520 -5.623 15.588 1.00 87.38 368 ARG A CA 1
ATOM 2812 C C . ARG A 1 368 ? 8.890 -7.023 15.100 1.00 87.38 368 ARG A C 1
ATOM 2814 O O . ARG A 1 368 ? 9.784 -7.637 15.679 1.00 87.38 368 ARG A O 1
ATOM 2821 N N . ILE A 1 369 ? 8.217 -7.515 14.061 1.00 90.00 369 ILE A N 1
ATOM 2822 C CA . ILE A 1 369 ? 8.479 -8.835 13.480 1.00 90.00 369 ILE A CA 1
ATOM 2823 C C . ILE A 1 369 ? 9.879 -8.877 12.857 1.00 90.00 369 ILE A C 1
ATOM 2825 O O . ILE A 1 369 ? 10.669 -9.748 13.215 1.00 90.00 369 ILE A O 1
ATOM 2829 N N . TYR A 1 370 ? 10.232 -7.916 11.999 1.00 89.00 370 TYR A N 1
ATOM 2830 C CA . TYR A 1 370 ? 11.548 -7.874 11.357 1.00 89.00 370 TYR A CA 1
ATOM 2831 C C . TYR A 1 370 ? 12.683 -7.752 12.374 1.00 89.00 370 TYR A C 1
ATOM 2833 O O . TYR A 1 370 ? 13.668 -8.483 12.285 1.00 89.00 370 TYR A O 1
ATOM 2841 N N . ASN A 1 371 ? 12.523 -6.910 13.399 1.00 85.31 371 ASN A N 1
ATOM 2842 C CA . ASN A 1 371 ? 13.503 -6.803 14.479 1.00 85.31 371 ASN A CA 1
ATOM 2843 C C . ASN A 1 371 ? 13.696 -8.118 15.237 1.00 85.31 371 ASN A C 1
ATOM 2845 O O . ASN A 1 371 ? 14.823 -8.451 15.602 1.00 85.31 371 ASN A O 1
ATOM 2849 N N . LYS A 1 372 ? 12.613 -8.858 15.509 1.00 85.25 372 LYS A N 1
ATOM 2850 C CA . LYS A 1 372 ? 12.705 -10.180 16.143 1.00 85.25 372 LYS A CA 1
ATOM 2851 C C . LYS A 1 372 ? 13.477 -11.151 15.253 1.00 85.25 372 LYS A C 1
ATOM 2853 O O . LYS A 1 372 ? 14.436 -11.750 15.725 1.00 85.25 372 LYS A O 1
ATOM 2858 N N . VAL A 1 373 ? 13.115 -11.236 13.975 1.00 83.69 373 VAL A N 1
ATOM 2859 C CA . VAL A 1 373 ? 13.778 -12.100 12.985 1.00 83.69 373 VAL A CA 1
ATOM 2860 C C . VAL A 1 373 ? 15.280 -11.812 12.904 1.00 83.69 373 VAL A C 1
ATOM 2862 O O . VAL A 1 373 ? 16.095 -12.727 12.992 1.00 83.69 373 VAL A O 1
ATOM 2865 N N . LEU A 1 374 ? 15.671 -10.539 12.824 1.00 79.25 374 LEU A N 1
ATOM 2866 C CA . LEU A 1 374 ? 17.083 -10.152 12.745 1.00 79.25 374 LEU A CA 1
ATOM 2867 C C . LEU A 1 374 ? 17.870 -10.463 14.024 1.00 79.25 374 LEU A C 1
ATOM 2869 O O . LEU A 1 374 ? 19.042 -10.825 13.941 1.00 79.25 374 LEU A O 1
ATOM 2873 N N . LYS A 1 375 ? 17.239 -10.369 15.202 1.00 80.94 375 LYS A N 1
ATOM 2874 C CA . LYS A 1 375 ? 17.855 -10.797 16.470 1.00 80.94 375 LYS A CA 1
ATOM 2875 C C . LYS A 1 375 ? 18.030 -12.314 16.539 1.00 80.94 375 LYS A C 1
ATOM 2877 O O . LYS A 1 375 ? 19.038 -12.784 17.053 1.00 80.94 375 LYS A O 1
ATOM 2882 N N . LEU A 1 376 ? 17.072 -13.075 16.017 1.00 71.94 376 LEU A N 1
ATOM 2883 C CA . LEU A 1 376 ? 17.096 -14.539 16.047 1.00 71.94 376 LEU A CA 1
ATOM 2884 C C . LEU A 1 376 ? 18.097 -15.138 15.064 1.00 71.94 376 LEU A C 1
ATOM 2886 O O . LEU A 1 376 ? 18.684 -16.168 15.366 1.00 71.94 376 LEU A O 1
ATOM 2890 N N . LEU A 1 377 ? 18.387 -14.454 13.956 1.00 66.88 377 LEU A N 1
ATOM 2891 C CA . LEU A 1 377 ? 19.480 -14.824 13.047 1.00 66.88 377 LEU A CA 1
ATOM 2892 C C . LEU A 1 377 ? 20.868 -14.773 13.705 1.00 66.88 377 LEU A C 1
ATOM 2894 O O . LEU A 1 377 ? 21.813 -15.349 13.173 1.00 66.88 377 LEU A O 1
ATOM 2898 N N . GLN A 1 378 ? 20.999 -14.117 14.862 1.00 63.25 378 GLN A N 1
ATOM 2899 C CA . GLN A 1 378 ? 22.215 -14.130 15.683 1.00 63.25 378 GLN A CA 1
ATOM 2900 C C . GLN A 1 378 ? 22.221 -15.277 16.721 1.00 63.25 378 GLN A C 1
ATOM 2902 O O . GLN A 1 378 ? 23.204 -15.431 17.445 1.00 63.25 378 GLN A O 1
ATOM 2907 N N . GLY A 1 379 ? 21.156 -16.089 16.796 1.00 60.38 379 GLY A N 1
ATOM 2908 C CA . GLY A 1 379 ? 20.976 -17.212 17.724 1.00 60.38 379 GLY A CA 1
ATOM 2909 C C . GLY A 1 379 ? 20.341 -18.451 17.068 1.00 60.38 379 GLY A C 1
ATOM 2910 O O . GLY A 1 379 ? 20.329 -18.594 15.848 1.00 60.38 379 GLY A O 1
ATOM 2911 N N . SER A 1 380 ? 19.840 -19.391 17.880 1.00 57.00 380 SER A N 1
ATOM 2912 C CA . SER A 1 380 ? 19.139 -20.585 17.383 1.00 57.00 380 SER A CA 1
ATOM 2913 C C . SER A 1 380 ? 17.663 -20.285 17.108 1.00 57.00 380 SER A C 1
ATOM 2915 O O . SER A 1 380 ? 16.929 -19.942 18.036 1.00 57.00 380 SER A O 1
ATOM 2917 N N . TRP A 1 381 ? 17.232 -20.477 15.864 1.00 59.66 381 TRP A N 1
ATOM 2918 C CA . TRP A 1 381 ? 15.832 -20.426 15.439 1.00 59.66 381 TRP A CA 1
ATOM 2919 C C . TRP A 1 381 ? 15.005 -21.557 16.070 1.00 59.66 381 TRP A C 1
ATOM 2921 O O . TRP A 1 381 ? 15.477 -22.693 16.125 1.00 59.66 381 TRP A O 1
ATOM 2931 N N . GLN A 1 382 ? 13.789 -21.265 16.552 1.00 58.75 382 GLN A N 1
ATOM 2932 C CA . GLN A 1 382 ? 12.949 -22.246 17.264 1.00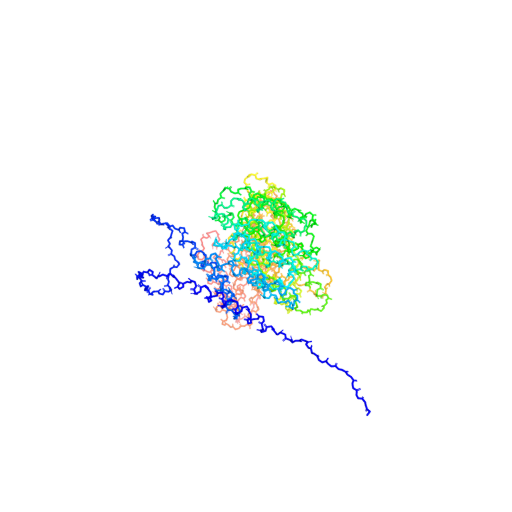 58.75 382 GLN A CA 1
ATOM 2933 C C . GLN A 1 382 ? 11.558 -22.482 16.642 1.00 58.75 382 GLN A C 1
ATOM 2935 O O . GLN A 1 382 ? 10.762 -23.218 17.220 1.00 58.75 382 GLN A O 1
ATOM 2940 N N . GLY A 1 383 ? 11.239 -21.910 15.474 1.00 62.69 383 GLY A N 1
ATOM 2941 C CA . GLY A 1 383 ? 9.986 -22.163 14.736 1.00 62.69 383 GLY A CA 1
ATOM 2942 C C . GLY A 1 383 ? 8.724 -21.527 15.343 1.00 62.69 383 GLY A C 1
ATOM 2943 O O . GLY A 1 383 ? 7.731 -21.340 14.643 1.00 62.69 383 GLY A O 1
ATOM 2944 N N . TYR A 1 384 ? 8.776 -21.119 16.614 1.00 61.62 384 TYR A N 1
ATOM 2945 C CA . TYR A 1 384 ? 7.711 -20.422 17.344 1.00 61.62 384 TYR A CA 1
ATOM 2946 C C . TYR A 1 384 ? 7.293 -19.093 16.683 1.00 61.62 384 TYR A C 1
ATOM 2948 O O . TYR A 1 384 ? 6.160 -18.633 16.827 1.00 61.62 384 TYR A O 1
ATOM 2956 N N . GLU A 1 385 ? 8.189 -18.471 15.920 1.00 73.50 385 GLU A N 1
ATOM 2957 C CA . GLU A 1 385 ? 7.963 -17.188 15.257 1.00 73.50 385 GLU A CA 1
ATOM 2958 C C . GLU A 1 385 ? 6.925 -17.273 14.132 1.00 73.50 385 GLU A C 1
ATOM 2960 O O . GLU A 1 385 ? 6.128 -16.349 13.957 1.00 73.50 385 GLU A O 1
ATOM 2965 N N . ILE A 1 386 ? 6.899 -18.385 13.389 1.00 83.12 386 ILE A N 1
ATOM 2966 C CA . ILE A 1 386 ? 5.912 -18.605 12.322 1.00 83.12 386 ILE A CA 1
ATOM 2967 C C . ILE A 1 386 ? 4.512 -18.723 12.931 1.00 83.12 386 ILE A C 1
ATOM 2969 O O . ILE A 1 386 ? 3.560 -18.136 12.411 1.00 83.12 386 ILE A O 1
ATOM 2973 N N . ASP A 1 387 ? 4.388 -19.431 14.055 1.00 85.94 387 ASP A N 1
ATOM 2974 C CA . ASP A 1 387 ? 3.117 -19.587 14.761 1.00 85.94 387 ASP A CA 1
ATOM 2975 C C . ASP A 1 387 ? 2.611 -18.251 15.323 1.00 85.94 387 ASP A C 1
ATOM 2977 O O . ASP A 1 387 ? 1.412 -17.980 15.247 1.00 85.94 387 ASP A O 1
ATOM 2981 N N . GLU A 1 388 ? 3.499 -17.368 15.801 1.00 89.06 388 GLU A N 1
ATOM 2982 C CA . GLU A 1 388 ? 3.131 -16.010 16.230 1.00 89.06 388 GLU A CA 1
ATOM 2983 C C . GLU A 1 388 ? 2.556 -15.185 15.062 1.00 89.06 388 GLU A C 1
ATOM 2985 O O . GLU A 1 388 ? 1.494 -14.568 15.196 1.00 89.06 388 GLU A O 1
ATOM 2990 N N . VAL A 1 389 ? 3.206 -15.210 13.892 1.00 91.94 389 VAL A N 1
ATOM 2991 C CA . VAL A 1 389 ? 2.734 -14.493 12.691 1.00 91.94 389 VAL A CA 1
ATOM 2992 C C . VAL A 1 389 ? 1.401 -15.070 12.199 1.00 91.94 389 VAL A C 1
ATOM 2994 O O . VAL A 1 389 ? 0.463 -14.316 11.919 1.00 91.94 389 VAL A O 1
ATOM 2997 N N . LYS A 1 390 ? 1.260 -16.401 12.161 1.00 93.56 390 LYS A N 1
ATOM 2998 C CA . LYS A 1 390 ? 0.002 -17.075 11.792 1.00 93.56 390 LYS A CA 1
ATOM 2999 C C . LYS A 1 390 ? -1.120 -16.789 12.790 1.00 93.56 390 LYS A C 1
ATOM 3001 O O . LYS A 1 390 ? -2.269 -16.599 12.382 1.00 93.56 390 LYS A O 1
ATOM 3006 N N . ALA A 1 391 ? -0.822 -16.733 14.085 1.00 92.00 391 ALA A N 1
ATOM 3007 C CA . ALA A 1 391 ? -1.790 -16.351 15.107 1.00 92.00 391 ALA A CA 1
ATOM 3008 C C . ALA A 1 391 ? -2.262 -14.903 14.903 1.00 92.00 391 ALA A C 1
ATOM 3010 O O . ALA A 1 391 ? -3.466 -14.639 14.966 1.00 92.00 391 ALA A O 1
ATOM 3011 N N . HIS A 1 392 ? -1.347 -13.985 14.570 1.00 94.19 392 HIS A N 1
ATOM 3012 C CA . HIS A 1 392 ? -1.686 -12.594 14.260 1.00 94.19 392 HIS A CA 1
ATOM 3013 C C . HIS A 1 392 ? -2.582 -12.464 13.026 1.00 94.19 392 HIS A C 1
ATOM 3015 O O . HIS A 1 392 ? -3.616 -11.802 13.092 1.00 94.19 392 HIS A O 1
ATOM 3021 N N . LEU A 1 393 ? -2.264 -13.159 11.930 1.00 95.12 393 LEU A N 1
ATOM 3022 C CA . LEU A 1 393 ? -3.103 -13.190 10.722 1.00 95.12 393 LEU A CA 1
ATOM 3023 C C . LEU A 1 393 ? -4.526 -13.703 11.005 1.00 95.12 393 LEU A C 1
ATOM 3025 O O . LEU A 1 393 ? -5.498 -13.275 10.380 1.00 95.12 393 LEU A O 1
ATOM 3029 N N . ASN A 1 394 ? -4.670 -14.605 11.978 1.00 94.75 394 ASN A N 1
ATOM 3030 C CA . ASN A 1 394 ? -5.962 -15.140 12.400 1.00 94.75 394 ASN A CA 1
ATOM 3031 C C . ASN A 1 394 ? -6.685 -14.287 13.452 1.00 94.75 394 ASN A C 1
ATOM 3033 O O . ASN A 1 394 ? -7.871 -14.536 13.718 1.00 94.75 394 ASN A O 1
ATOM 3037 N N . SER A 1 395 ? -6.007 -13.290 14.023 1.00 92.62 395 SER A N 1
ATOM 3038 C CA . SER A 1 395 ? -6.536 -12.427 15.073 1.00 92.62 395 SER A CA 1
ATOM 3039 C C . SER A 1 395 ? -7.706 -11.569 14.583 1.00 92.62 395 SER A C 1
ATOM 3041 O O . SER A 1 395 ? -7.861 -11.268 13.396 1.00 92.62 395 SER A O 1
ATOM 3043 N N . VAL A 1 396 ? -8.558 -11.152 15.522 1.00 91.75 396 VAL A N 1
ATOM 3044 C CA . VAL A 1 396 ? -9.702 -10.287 15.201 1.00 91.75 396 VAL A CA 1
ATOM 3045 C C . VAL A 1 396 ? -9.238 -8.908 14.735 1.00 91.75 396 VAL A C 1
ATOM 3047 O O . VAL A 1 396 ? -9.845 -8.347 13.828 1.00 91.75 396 VAL A O 1
ATOM 3050 N N . ILE A 1 397 ? -8.156 -8.376 15.311 1.00 92.88 397 ILE A N 1
ATOM 3051 C CA . ILE A 1 397 ? -7.681 -7.033 14.972 1.00 92.88 397 ILE A CA 1
ATOM 3052 C C . ILE A 1 397 ? -7.177 -6.963 13.523 1.00 92.88 397 ILE A C 1
ATOM 3054 O O . ILE A 1 397 ? -7.515 -6.021 12.810 1.00 92.88 397 ILE A O 1
ATOM 3058 N N . PHE A 1 398 ? -6.473 -7.996 13.044 1.00 96.06 398 PHE A N 1
ATOM 3059 C CA . PHE A 1 398 ? -6.021 -8.062 11.653 1.00 96.06 398 PHE A CA 1
ATOM 3060 C C . PHE A 1 398 ? -7.191 -8.234 10.675 1.00 96.06 398 PHE A C 1
ATOM 3062 O O . PHE A 1 398 ? -7.261 -7.551 9.655 1.00 96.06 398 PHE A O 1
ATOM 3069 N N . LYS A 1 399 ? -8.178 -9.074 11.017 1.00 95.00 399 LYS A N 1
ATOM 3070 C CA . LYS A 1 399 ? -9.401 -9.254 10.208 1.00 95.00 399 LYS A CA 1
ATOM 3071 C C . LYS A 1 399 ? -10.227 -7.972 10.063 1.00 95.00 399 LYS A C 1
ATOM 3073 O O . LYS A 1 399 ? -10.971 -7.831 9.097 1.00 95.00 399 LYS A O 1
ATOM 3078 N N . GLU A 1 400 ? -10.086 -7.036 10.996 1.00 95.00 400 GLU A N 1
ATOM 3079 C CA . GLU A 1 400 ? -10.775 -5.741 10.997 1.00 95.00 400 GLU A CA 1
ATOM 3080 C C . GLU A 1 400 ? -9.917 -4.594 10.434 1.00 95.00 400 GLU A C 1
ATOM 3082 O O . GLU A 1 400 ? -10.375 -3.450 10.411 1.00 95.00 400 GLU A O 1
ATOM 3087 N N . ALA A 1 401 ? -8.709 -4.875 9.924 1.00 96.31 401 ALA A N 1
ATOM 3088 C CA . ALA A 1 401 ? -7.769 -3.861 9.440 1.00 96.31 401 ALA A CA 1
ATOM 3089 C C . ALA A 1 401 ? -8.393 -2.896 8.419 1.00 96.31 401 ALA A C 1
ATOM 3091 O O . ALA A 1 401 ? -8.206 -1.685 8.517 1.00 96.31 401 ALA A O 1
ATOM 3092 N N . GLY A 1 402 ? -9.195 -3.407 7.477 1.00 95.06 402 GLY A N 1
ATOM 3093 C CA . GLY A 1 402 ? -9.878 -2.578 6.479 1.00 95.06 402 GLY A CA 1
ATOM 3094 C C . GLY A 1 402 ? -10.924 -1.629 7.079 1.00 95.06 402 GLY A C 1
ATOM 3095 O O . GLY A 1 402 ? -11.016 -0.474 6.667 1.00 95.06 402 GLY A O 1
ATOM 3096 N N . ALA A 1 403 ? -11.683 -2.078 8.085 1.00 95.31 403 ALA A N 1
ATOM 3097 C CA . ALA A 1 403 ? -12.665 -1.237 8.770 1.00 95.31 403 ALA A CA 1
ATOM 3098 C C . ALA A 1 403 ? -11.977 -0.140 9.598 1.00 95.31 403 ALA A C 1
ATOM 3100 O O . ALA A 1 403 ? -12.396 1.018 9.569 1.00 95.31 403 ALA A O 1
ATOM 3101 N N . ILE A 1 404 ? -10.881 -0.492 10.278 1.00 96.62 404 ILE A N 1
ATOM 3102 C CA . ILE A 1 404 ? -10.068 0.445 11.062 1.00 96.62 404 ILE A CA 1
ATOM 3103 C C . ILE A 1 404 ? -9.416 1.487 10.141 1.00 96.62 404 ILE A C 1
ATOM 3105 O O . ILE A 1 404 ? -9.525 2.682 10.412 1.00 96.62 404 ILE A O 1
ATOM 3109 N N . ALA A 1 405 ? -8.832 1.066 9.013 1.00 96.75 405 ALA A N 1
ATOM 3110 C CA . ALA A 1 405 ? -8.282 1.968 7.998 1.00 96.75 405 ALA A CA 1
ATOM 3111 C C . ALA A 1 405 ? -9.350 2.914 7.418 1.00 96.75 405 ALA A C 1
ATOM 3113 O O . ALA A 1 405 ? -9.078 4.093 7.187 1.00 96.75 405 ALA A O 1
ATOM 3114 N N . GLY A 1 406 ? -10.583 2.431 7.239 1.00 95.31 406 GLY A N 1
ATOM 3115 C CA . GLY A 1 406 ? -11.713 3.259 6.819 1.00 95.31 406 GLY A CA 1
ATOM 3116 C C . GLY A 1 406 ? -12.052 4.361 7.827 1.00 95.31 406 GLY A C 1
ATOM 3117 O O . GLY A 1 406 ? -12.181 5.525 7.447 1.00 95.31 406 GLY A O 1
ATOM 3118 N N . VAL A 1 407 ? -12.153 4.029 9.120 1.00 95.44 407 VAL A N 1
ATOM 3119 C CA . VAL A 1 407 ? -12.415 5.031 10.172 1.00 95.44 407 VAL A CA 1
ATOM 3120 C C . VAL A 1 407 ? -11.251 6.006 10.325 1.00 95.44 407 VAL A C 1
ATOM 3122 O O . VAL A 1 407 ? -11.481 7.204 10.476 1.00 95.44 407 VAL A O 1
ATOM 3125 N N . PHE A 1 408 ? -10.018 5.521 10.212 1.00 96.75 408 PHE A N 1
ATOM 3126 C CA . PHE A 1 408 ? -8.817 6.348 10.178 1.00 96.75 408 PHE A CA 1
ATOM 3127 C C . PHE A 1 408 ? -8.861 7.393 9.054 1.00 96.75 408 PHE A C 1
ATOM 3129 O O . PHE A 1 408 ? -8.694 8.584 9.317 1.00 96.75 408 PHE A O 1
ATOM 3136 N N . CYS A 1 409 ? -9.193 6.986 7.825 1.00 95.88 409 CYS A N 1
ATOM 3137 C CA . CYS A 1 409 ? -9.337 7.917 6.704 1.00 95.88 409 CYS A CA 1
ATOM 3138 C C . CYS A 1 409 ? -10.485 8.915 6.924 1.00 95.88 409 CYS A C 1
ATOM 3140 O O . CYS A 1 409 ? -10.339 10.097 6.623 1.00 95.88 409 CYS A O 1
ATOM 3142 N N . ASN A 1 410 ? -11.608 8.484 7.508 1.00 93.75 410 ASN A N 1
ATOM 3143 C CA . ASN A 1 410 ? -12.712 9.391 7.840 1.00 93.75 410 ASN A CA 1
ATOM 3144 C C . ASN A 1 410 ? -12.287 10.449 8.873 1.00 93.75 410 ASN A C 1
ATOM 3146 O O . ASN A 1 410 ? -12.561 11.636 8.692 1.00 93.75 410 ASN A O 1
ATOM 3150 N N . GLN A 1 411 ? -11.567 10.046 9.922 1.00 94.38 411 GLN A N 1
ATOM 3151 C CA . GLN A 1 411 ? -11.018 10.968 10.919 1.00 94.38 411 GLN A CA 1
ATOM 3152 C C . GLN A 1 411 ? -10.007 11.940 10.297 1.00 94.38 411 GLN A C 1
ATOM 3154 O O . GLN A 1 411 ? -10.046 13.125 10.621 1.00 94.38 411 GLN A O 1
ATOM 3159 N N . TYR A 1 412 ? -9.171 11.466 9.368 1.00 95.50 412 TYR A N 1
ATOM 3160 C CA . TYR A 1 412 ? -8.214 12.289 8.624 1.00 95.50 412 TYR A CA 1
ATOM 3161 C C . TYR A 1 412 ? -8.905 13.360 7.763 1.00 95.50 412 TYR A C 1
ATOM 3163 O O . TYR A 1 412 ? -8.512 14.527 7.792 1.00 95.50 412 TYR A O 1
ATOM 3171 N N . THR A 1 413 ? -9.982 13.005 7.049 1.00 93.00 413 THR A N 1
ATOM 3172 C CA . THR A 1 413 ? -10.715 13.966 6.195 1.00 93.00 413 THR A CA 1
ATOM 3173 C C . THR A 1 413 ? -11.344 15.122 6.974 1.00 93.00 413 THR A C 1
ATOM 3175 O O . THR A 1 413 ? -11.580 16.184 6.407 1.00 93.00 413 THR A O 1
ATOM 3178 N N . SER A 1 414 ? -11.606 14.923 8.269 1.00 90.94 414 SER A N 1
ATOM 3179 C CA . SER A 1 414 ? -12.201 15.924 9.163 1.00 90.94 414 SER A CA 1
ATOM 3180 C C . SER A 1 414 ? -11.167 16.649 10.038 1.00 90.94 414 SER A C 1
ATOM 3182 O O . SER A 1 414 ? -11.547 17.466 10.875 1.00 90.94 414 SER A O 1
ATOM 3184 N N . ALA A 1 415 ? -9.880 16.327 9.886 1.00 92.19 415 ALA A N 1
ATOM 3185 C CA . ALA A 1 415 ? -8.804 16.839 10.722 1.00 92.19 415 ALA A CA 1
ATOM 3186 C C . ALA A 1 415 ? -8.277 18.204 10.255 1.00 92.19 415 ALA A C 1
ATOM 3188 O O . ALA A 1 415 ? -8.399 18.571 9.087 1.00 92.19 415 ALA A O 1
ATOM 3189 N N . ASN A 1 416 ? -7.658 18.944 11.179 1.00 90.75 416 ASN A N 1
ATOM 3190 C CA . ASN A 1 416 ? -6.919 20.165 10.853 1.00 90.75 416 ASN A CA 1
ATOM 3191 C C . ASN A 1 416 ? -5.550 19.849 10.219 1.00 90.75 416 ASN A C 1
ATOM 3193 O O . ASN A 1 416 ? -5.060 18.722 10.301 1.00 90.75 416 ASN A O 1
ATOM 3197 N N . GLU A 1 417 ? -4.924 20.853 9.602 1.00 88.81 417 GLU A N 1
ATOM 3198 C CA . GLU A 1 417 ? -3.675 20.670 8.850 1.00 88.81 417 GLU A CA 1
ATOM 3199 C C . GLU A 1 417 ? -2.520 20.133 9.708 1.00 88.81 417 GLU A C 1
ATOM 3201 O O . GLU A 1 417 ? -1.747 19.305 9.225 1.00 88.81 417 GLU A O 1
ATOM 3206 N N . ASP A 1 418 ? -2.424 20.543 10.975 1.00 90.38 418 ASP A N 1
ATOM 3207 C CA . ASP A 1 418 ? -1.385 20.070 11.898 1.00 90.38 418 ASP A CA 1
ATOM 3208 C C . ASP A 1 418 ? -1.539 18.570 12.180 1.00 90.38 418 ASP A C 1
ATOM 3210 O O . ASP A 1 418 ? -0.604 17.793 11.987 1.00 90.38 418 ASP A O 1
ATOM 3214 N N . SER A 1 419 ? -2.749 18.136 12.552 1.00 90.50 419 SER A N 1
ATOM 3215 C CA . SER A 1 419 ? -3.040 16.724 12.839 1.00 90.50 419 SER A CA 1
ATOM 3216 C C . SER A 1 419 ? -2.872 15.855 11.589 1.00 90.50 419 SER A C 1
ATOM 3218 O O . SER A 1 419 ? -2.362 14.736 11.671 1.00 90.50 419 SER A O 1
ATOM 3220 N N . GLN A 1 420 ? -3.270 16.372 10.420 1.00 93.12 420 GLN A N 1
ATOM 3221 C CA . GLN A 1 420 ? -3.051 15.707 9.137 1.00 93.12 420 GLN A CA 1
ATOM 3222 C C . GLN A 1 420 ? -1.556 15.514 8.867 1.00 93.12 420 GLN A C 1
ATOM 3224 O O . GLN A 1 420 ? -1.140 14.404 8.547 1.00 93.12 420 GLN A O 1
ATOM 3229 N N . THR A 1 421 ? -0.741 16.555 9.059 1.00 92.94 421 THR A N 1
ATOM 3230 C CA . THR A 1 421 ? 0.713 16.511 8.826 1.00 92.94 421 THR A CA 1
ATOM 3231 C C . THR A 1 421 ? 1.404 15.508 9.749 1.00 92.94 421 THR A C 1
ATOM 3233 O O . THR A 1 421 ? 2.246 14.732 9.293 1.00 92.94 421 THR A O 1
ATOM 3236 N N . THR A 1 422 ? 1.029 15.474 11.031 1.00 92.25 422 THR A N 1
ATOM 3237 C CA . THR A 1 422 ? 1.565 14.509 12.005 1.00 92.25 422 THR A CA 1
ATOM 3238 C C . THR A 1 422 ? 1.342 13.073 11.542 1.00 92.25 422 THR A C 1
ATOM 3240 O O . THR A 1 422 ? 2.280 12.282 11.473 1.00 92.25 422 THR A O 1
ATOM 3243 N N . VAL A 1 423 ? 0.110 12.735 11.170 1.00 94.62 423 VAL A N 1
ATOM 3244 C CA . VAL A 1 423 ? -0.251 11.371 10.779 1.00 94.62 423 VAL A CA 1
ATOM 3245 C C . VAL A 1 423 ? 0.274 10.989 9.397 1.00 94.62 423 VAL A C 1
ATOM 3247 O O . VAL A 1 423 ? 0.714 9.857 9.205 1.00 94.62 423 VAL A O 1
ATOM 3250 N N . GLU A 1 424 ? 0.287 11.927 8.452 1.00 95.75 424 GLU A N 1
ATOM 3251 C CA . GLU A 1 424 ? 0.970 11.764 7.169 1.00 95.75 424 GLU A CA 1
ATOM 3252 C C . GLU A 1 424 ? 2.430 11.360 7.392 1.00 95.75 424 GLU A C 1
ATOM 3254 O O . GLU A 1 424 ? 2.869 10.342 6.862 1.00 95.75 424 GLU A O 1
ATOM 3259 N N . ASN A 1 425 ? 3.160 12.095 8.241 1.00 94.81 425 ASN A N 1
ATOM 3260 C CA . ASN A 1 425 ? 4.543 11.765 8.573 1.00 94.81 425 ASN A CA 1
ATOM 3261 C C . ASN A 1 425 ? 4.666 10.342 9.132 1.00 94.81 425 ASN A C 1
ATOM 3263 O O . ASN A 1 425 ? 5.532 9.608 8.663 1.00 94.81 425 ASN A O 1
ATOM 3267 N N . LEU A 1 426 ? 3.809 9.926 10.069 1.00 93.88 426 LEU A N 1
ATOM 3268 C CA . LEU A 1 426 ? 3.849 8.566 10.625 1.00 93.88 426 LEU A CA 1
ATOM 3269 C C . LEU A 1 426 ? 3.719 7.492 9.532 1.00 93.88 426 LEU A C 1
ATOM 3271 O O . LEU A 1 426 ? 4.508 6.549 9.495 1.00 93.88 426 LEU A O 1
ATOM 3275 N N . VAL A 1 427 ? 2.771 7.653 8.603 1.00 96.75 427 VAL A N 1
ATOM 3276 C CA . VAL A 1 427 ? 2.550 6.680 7.519 1.00 96.75 427 VAL A CA 1
ATOM 3277 C C . VAL A 1 427 ? 3.707 6.676 6.512 1.00 96.75 427 VAL A C 1
ATOM 3279 O O . VAL A 1 427 ? 4.131 5.606 6.068 1.00 96.75 427 VAL A O 1
ATOM 3282 N N . TRP A 1 428 ? 4.255 7.843 6.158 1.00 96.12 428 TRP A N 1
ATOM 3283 C CA . TRP A 1 428 ? 5.377 7.932 5.214 1.00 96.12 428 TRP A CA 1
ATOM 3284 C C . TRP A 1 428 ? 6.664 7.331 5.786 1.00 96.12 428 TRP A C 1
ATOM 3286 O O . TRP A 1 428 ? 7.350 6.591 5.079 1.00 96.12 428 TRP A O 1
ATOM 3296 N N . HIS A 1 429 ? 6.961 7.580 7.067 1.00 94.69 429 HIS A N 1
ATOM 3297 C CA . HIS A 1 429 ? 8.099 6.955 7.751 1.00 94.69 429 HIS A CA 1
ATOM 3298 C C . HIS A 1 429 ? 7.918 5.438 7.841 1.00 94.69 429 HIS A C 1
ATOM 3300 O O . HIS A 1 429 ? 8.832 4.696 7.488 1.00 94.69 429 HIS A O 1
ATOM 3306 N N . PHE A 1 430 ? 6.714 4.967 8.180 1.00 95.44 430 PHE A N 1
ATOM 3307 C CA . PHE A 1 430 ? 6.408 3.538 8.185 1.00 95.44 430 PHE A CA 1
ATOM 3308 C C . PHE A 1 430 ? 6.691 2.868 6.831 1.00 95.44 430 PHE A C 1
ATOM 3310 O O . PHE A 1 430 ? 7.276 1.789 6.797 1.00 95.44 430 PHE A O 1
ATOM 3317 N N . CYS A 1 431 ? 6.341 3.497 5.703 1.00 97.31 431 CYS A N 1
ATOM 3318 C CA . CYS A 1 431 ? 6.632 2.934 4.377 1.00 97.31 431 CYS A CA 1
ATOM 3319 C C . CYS A 1 431 ? 8.143 2.767 4.141 1.00 97.31 431 CYS A C 1
ATOM 3321 O O . CYS A 1 431 ? 8.581 1.752 3.595 1.00 97.31 431 CYS A O 1
ATOM 3323 N N . GLN A 1 432 ? 8.946 3.754 4.550 1.00 94.31 432 GLN A N 1
ATOM 3324 C CA . GLN A 1 432 ? 10.406 3.700 4.434 1.00 94.31 432 GLN A CA 1
ATOM 3325 C C . GLN A 1 432 ? 11.010 2.619 5.337 1.00 94.31 432 GLN A C 1
ATOM 3327 O O . GLN A 1 432 ? 11.863 1.853 4.879 1.00 94.31 432 GLN A O 1
ATOM 3332 N N . ASP A 1 433 ? 10.524 2.513 6.575 1.00 92.62 433 ASP A N 1
ATOM 3333 C CA . ASP A 1 433 ? 10.930 1.474 7.520 1.00 92.62 433 ASP A CA 1
ATOM 3334 C C . ASP A 1 433 ? 10.625 0.088 6.952 1.00 92.62 433 ASP A C 1
ATOM 3336 O O . ASP A 1 433 ? 11.515 -0.759 6.871 1.00 92.62 433 ASP A O 1
ATOM 3340 N N . VAL A 1 434 ? 9.393 -0.143 6.490 1.00 94.81 434 VAL A N 1
ATOM 3341 C CA . VAL A 1 434 ? 8.989 -1.429 5.911 1.00 94.81 434 VAL A CA 1
ATOM 3342 C C . VAL A 1 434 ? 9.896 -1.817 4.746 1.00 94.81 434 VAL A C 1
ATOM 3344 O O . VAL A 1 434 ? 10.360 -2.953 4.716 1.00 94.81 434 VAL A O 1
ATOM 3347 N N . TYR A 1 435 ? 10.208 -0.891 3.834 1.00 94.94 435 TYR A N 1
ATOM 3348 C CA . TYR A 1 435 ? 11.156 -1.154 2.747 1.00 94.94 435 TYR A CA 1
ATOM 3349 C C . TYR A 1 435 ? 12.542 -1.554 3.271 1.00 94.94 435 TYR A C 1
ATOM 3351 O O . TYR A 1 435 ? 13.086 -2.577 2.854 1.00 94.94 435 TYR A O 1
ATOM 3359 N N . SER A 1 436 ? 13.108 -0.766 4.191 1.00 90.62 436 SER A N 1
ATOM 3360 C CA . SER A 1 436 ? 14.465 -0.978 4.709 1.00 90.62 436 SER A CA 1
ATOM 3361 C C . SER A 1 436 ? 14.604 -2.314 5.445 1.00 90.62 436 SER A C 1
ATOM 3363 O O . SER A 1 436 ? 15.541 -3.077 5.190 1.00 90.62 436 SER A O 1
ATOM 3365 N N . TRP A 1 437 ? 13.651 -2.622 6.327 1.00 90.62 437 TRP A N 1
ATOM 3366 C CA . TRP A 1 437 ? 13.652 -3.843 7.130 1.00 90.62 437 TRP A CA 1
ATOM 3367 C C . TRP A 1 437 ? 13.293 -5.079 6.303 1.00 90.62 437 TRP A C 1
ATOM 3369 O O . TRP A 1 437 ? 13.942 -6.116 6.445 1.00 90.62 437 TRP A O 1
ATOM 3379 N N . HIS A 1 438 ? 12.306 -4.982 5.406 1.00 92.69 438 HIS A N 1
ATOM 3380 C CA . HIS A 1 438 ? 11.913 -6.119 4.577 1.00 92.69 438 HIS A CA 1
ATOM 3381 C C . HIS A 1 438 ? 13.004 -6.500 3.580 1.00 92.69 438 HIS A C 1
ATOM 3383 O O . HIS A 1 438 ? 13.300 -7.681 3.458 1.00 92.69 438 HIS A O 1
ATOM 3389 N N . ARG A 1 439 ? 13.655 -5.527 2.923 1.00 90.50 439 ARG A N 1
ATOM 3390 C CA . ARG A 1 439 ? 14.788 -5.788 2.016 1.00 90.50 439 ARG A CA 1
ATOM 3391 C C . ARG A 1 439 ? 15.874 -6.619 2.705 1.00 90.50 439 ARG A C 1
ATOM 3393 O O . ARG A 1 439 ? 16.346 -7.601 2.144 1.00 90.50 439 ARG A O 1
ATOM 3400 N N . GLN A 1 440 ? 16.220 -6.257 3.942 1.00 86.12 440 GLN A N 1
ATOM 3401 C CA . GLN A 1 440 ? 17.184 -7.000 4.757 1.00 86.12 440 GLN A CA 1
ATOM 3402 C C . GLN A 1 440 ? 16.704 -8.421 5.050 1.00 86.12 440 GLN A C 1
ATOM 3404 O O . GLN A 1 440 ? 17.411 -9.382 4.770 1.00 86.12 440 GLN A O 1
ATOM 3409 N N . VAL A 1 441 ? 15.501 -8.567 5.602 1.00 86.94 441 VAL A N 1
ATOM 3410 C CA . VAL A 1 441 ? 14.987 -9.875 6.027 1.00 86.94 441 VAL A CA 1
ATOM 3411 C C . VAL A 1 441 ? 14.747 -10.812 4.842 1.00 86.94 441 VAL A C 1
ATOM 3413 O O . VAL A 1 441 ? 15.143 -11.972 4.910 1.00 86.94 441 VAL A O 1
ATOM 3416 N N . ALA A 1 442 ? 14.165 -10.318 3.748 1.00 87.69 442 ALA A N 1
ATOM 3417 C CA . ALA A 1 442 ? 13.903 -11.101 2.544 1.00 87.69 442 ALA A CA 1
ATOM 3418 C C . ALA A 1 442 ? 15.200 -11.631 1.921 1.00 87.69 442 ALA A C 1
ATOM 3420 O O . ALA A 1 442 ? 15.269 -12.804 1.569 1.00 87.69 442 ALA A O 1
ATOM 3421 N N . TYR A 1 443 ? 16.250 -10.804 1.855 1.00 82.38 443 TYR A N 1
ATOM 3422 C CA . TYR A 1 443 ? 17.549 -11.241 1.344 1.00 82.38 443 TYR A CA 1
ATOM 3423 C C . TYR A 1 443 ? 18.197 -12.311 2.236 1.00 82.38 443 TYR A C 1
ATOM 3425 O O . TYR A 1 443 ? 18.820 -13.247 1.745 1.00 82.38 443 TYR A O 1
ATOM 3433 N N . LEU A 1 444 ? 18.064 -12.184 3.559 1.00 79.12 444 LEU A N 1
ATOM 3434 C CA . LEU A 1 444 ? 18.692 -13.101 4.516 1.00 79.12 444 LEU A CA 1
ATOM 3435 C C . LEU A 1 444 ? 18.011 -14.456 4.607 1.00 79.12 444 LEU A C 1
ATOM 3437 O O . LEU A 1 444 ? 18.688 -15.463 4.791 1.00 79.12 444 LEU A O 1
ATOM 3441 N N . LEU A 1 445 ? 16.685 -14.465 4.511 1.00 79.25 445 LEU A N 1
ATOM 3442 C CA . LEU A 1 445 ? 15.889 -15.682 4.599 1.00 79.25 445 LEU A CA 1
ATOM 3443 C C . LEU A 1 445 ? 15.719 -16.381 3.248 1.00 79.25 445 LEU A C 1
ATOM 3445 O O . LEU A 1 445 ? 15.166 -17.481 3.213 1.00 79.25 445 LEU A O 1
ATOM 3449 N N . GLN A 1 446 ? 16.215 -15.784 2.158 1.00 77.00 446 GLN A N 1
ATOM 3450 C CA . GLN A 1 446 ? 16.085 -16.310 0.803 1.00 77.00 446 GLN A CA 1
ATOM 3451 C C . GLN A 1 446 ? 16.553 -17.773 0.721 1.00 77.00 446 GLN A C 1
ATOM 3453 O O . GLN A 1 446 ? 17.727 -18.076 0.936 1.00 77.00 446 GLN A O 1
ATOM 3458 N N . GLY A 1 447 ? 15.626 -18.685 0.410 1.00 71.69 447 GLY A N 1
ATOM 3459 C CA . GLY A 1 447 ? 15.904 -20.111 0.227 1.00 71.69 447 GLY A CA 1
ATOM 3460 C C . GLY A 1 447 ? 16.103 -20.917 1.516 1.00 71.69 447 GLY A C 1
ATOM 3461 O O . GLY A 1 447 ? 16.421 -22.102 1.430 1.00 71.69 447 GLY A O 1
ATOM 3462 N N . THR A 1 448 ? 15.924 -20.311 2.696 1.00 73.88 448 THR A N 1
ATOM 3463 C CA . THR A 1 448 ? 16.008 -21.003 4.000 1.00 73.88 448 THR A CA 1
ATOM 3464 C C . THR A 1 448 ? 14.657 -21.060 4.709 1.00 73.88 448 THR A C 1
ATOM 3466 O O . THR A 1 448 ? 14.214 -22.146 5.064 1.00 73.88 448 THR A O 1
ATOM 3469 N N . GLU A 1 449 ? 13.971 -19.922 4.852 1.00 78.06 449 GLU A N 1
ATOM 3470 C CA . GLU A 1 449 ? 12.700 -19.786 5.588 1.00 78.06 449 GLU A CA 1
ATOM 3471 C C . GLU A 1 449 ? 11.629 -19.095 4.725 1.00 78.06 449 GLU A C 1
ATOM 3473 O O . GLU A 1 449 ? 10.989 -18.114 5.121 1.00 78.06 449 GLU A O 1
ATOM 3478 N N . ASP A 1 450 ? 11.430 -19.606 3.507 1.00 81.25 450 ASP A N 1
ATOM 3479 C CA . ASP A 1 450 ? 10.502 -19.025 2.526 1.00 81.25 450 ASP A CA 1
ATOM 3480 C C . ASP A 1 450 ? 9.046 -18.981 3.035 1.00 81.25 450 ASP A C 1
ATOM 3482 O O . ASP A 1 450 ? 8.273 -18.105 2.640 1.00 81.25 450 ASP A O 1
ATOM 3486 N N . GLU A 1 451 ? 8.646 -19.903 3.919 1.00 88.44 451 GLU A N 1
ATOM 3487 C CA . GLU A 1 451 ? 7.304 -19.900 4.514 1.00 88.44 451 GLU A CA 1
ATOM 3488 C C . GLU A 1 451 ? 7.100 -18.698 5.445 1.00 88.44 451 GLU A C 1
ATOM 3490 O O . GLU A 1 451 ? 6.089 -18.004 5.333 1.00 88.44 451 GLU A O 1
ATOM 3495 N N . LEU A 1 452 ? 8.068 -18.399 6.318 1.00 88.00 452 LEU A N 1
ATOM 3496 C CA . LEU A 1 452 ? 7.985 -17.247 7.214 1.00 88.00 452 LEU A CA 1
ATOM 3497 C C . LEU A 1 452 ? 7.918 -15.939 6.423 1.00 88.00 452 LEU A C 1
ATOM 3499 O O . LEU A 1 452 ? 7.068 -15.095 6.709 1.00 88.00 452 LEU A O 1
ATOM 3503 N N . VAL A 1 453 ? 8.777 -15.785 5.410 1.00 89.50 453 VAL A N 1
ATOM 3504 C CA . VAL A 1 453 ? 8.770 -14.599 4.540 1.00 89.50 453 VAL A CA 1
ATOM 3505 C C . VAL A 1 453 ? 7.392 -14.421 3.906 1.00 89.50 453 VAL A C 1
ATOM 3507 O O . VAL A 1 453 ? 6.831 -13.331 3.982 1.00 89.50 453 VAL A O 1
ATOM 3510 N N . ARG A 1 454 ? 6.790 -15.496 3.380 1.00 91.25 454 ARG A N 1
ATOM 3511 C CA . ARG A 1 454 ? 5.436 -15.460 2.802 1.00 91.25 454 ARG A CA 1
ATOM 3512 C C . ARG A 1 454 ? 4.362 -15.047 3.805 1.00 91.25 454 ARG A C 1
ATOM 3514 O O . ARG A 1 454 ? 3.472 -14.277 3.449 1.00 91.25 454 ARG A O 1
ATOM 3521 N N . GLU A 1 455 ? 4.401 -15.539 5.042 1.00 93.38 455 GLU A N 1
ATOM 3522 C CA . GLU A 1 455 ? 3.422 -15.133 6.060 1.00 93.38 455 GLU A CA 1
ATOM 3523 C C . GLU A 1 455 ? 3.598 -13.660 6.470 1.00 93.38 455 GLU A C 1
ATOM 3525 O O . GLU A 1 455 ? 2.606 -12.950 6.649 1.00 93.38 455 GLU A O 1
ATOM 3530 N N . ILE A 1 456 ? 4.837 -13.162 6.542 1.00 94.25 456 ILE A N 1
ATOM 3531 C CA . ILE A 1 456 ? 5.109 -11.738 6.792 1.00 94.25 456 ILE A CA 1
ATOM 3532 C C . ILE A 1 456 ? 4.645 -10.874 5.609 1.00 94.25 456 ILE A C 1
ATOM 3534 O O . ILE A 1 456 ? 4.032 -9.822 5.817 1.00 94.25 456 ILE A O 1
ATOM 3538 N N . GLU A 1 457 ? 4.874 -11.324 4.373 1.00 95.12 457 GLU A N 1
ATOM 3539 C CA . GLU A 1 457 ? 4.423 -10.636 3.160 1.00 95.12 457 GLU A CA 1
ATOM 3540 C C . GLU A 1 457 ? 2.902 -10.436 3.149 1.00 95.12 457 GLU A C 1
ATOM 3542 O O . GLU A 1 457 ? 2.457 -9.359 2.774 1.00 95.12 457 GLU A O 1
ATOM 3547 N N . LYS A 1 458 ? 2.089 -11.372 3.661 1.00 95.56 458 LYS A N 1
ATOM 3548 C CA . LYS A 1 458 ? 0.623 -11.177 3.772 1.00 95.56 458 LYS A CA 1
ATOM 3549 C C . LYS A 1 458 ? 0.239 -9.982 4.654 1.00 95.56 458 LYS A C 1
ATOM 3551 O O . LYS A 1 458 ? -0.730 -9.270 4.364 1.00 95.56 458 LYS A O 1
ATOM 3556 N N . ILE A 1 459 ? 0.987 -9.748 5.736 1.00 96.56 459 ILE A N 1
ATOM 3557 C CA . ILE A 1 459 ? 0.794 -8.572 6.599 1.00 96.56 459 ILE A CA 1
ATOM 3558 C C . ILE A 1 459 ? 1.200 -7.310 5.830 1.00 96.56 459 ILE A C 1
ATOM 3560 O O . ILE A 1 459 ? 0.457 -6.328 5.830 1.00 96.56 459 ILE A O 1
ATOM 3564 N N . ALA A 1 460 ? 2.342 -7.343 5.141 1.00 96.69 460 ALA A N 1
ATOM 3565 C CA . ALA A 1 460 ? 2.850 -6.211 4.368 1.00 96.69 460 ALA A CA 1
ATOM 3566 C C . ALA A 1 460 ? 1.977 -5.858 3.150 1.00 96.69 460 ALA A C 1
ATOM 3568 O O . ALA A 1 460 ? 1.773 -4.680 2.864 1.00 96.69 460 ALA A O 1
ATOM 3569 N N . GLU A 1 461 ? 1.376 -6.846 2.489 1.00 95.94 461 GLU A N 1
ATOM 3570 C CA . GLU A 1 461 ? 0.380 -6.662 1.430 1.00 95.94 461 GLU A CA 1
ATOM 3571 C C . GLU A 1 461 ? -0.873 -5.956 1.960 1.00 95.94 461 GLU A C 1
ATOM 3573 O O . GLU A 1 461 ? -1.388 -5.029 1.334 1.00 95.94 461 GLU A O 1
ATOM 3578 N N . SER A 1 462 ? -1.338 -6.329 3.154 1.00 96.38 462 SER A N 1
ATOM 3579 C CA . SER A 1 462 ? -2.468 -5.651 3.803 1.00 96.38 462 SER A CA 1
ATOM 3580 C C . SER A 1 462 ? -2.109 -4.221 4.227 1.00 96.38 462 SER A C 1
ATOM 3582 O O . SER A 1 462 ? -2.927 -3.308 4.087 1.00 96.38 462 SER A O 1
ATOM 3584 N N . ALA A 1 463 ? -0.869 -3.996 4.673 1.00 97.12 463 ALA A N 1
ATOM 3585 C CA . ALA A 1 463 ? -0.350 -2.662 4.954 1.00 97.12 463 ALA A CA 1
ATOM 3586 C C . ALA A 1 463 ? -0.262 -1.806 3.676 1.00 97.12 463 ALA A C 1
ATOM 3588 O O . ALA A 1 463 ? -0.652 -0.640 3.698 1.00 97.12 463 ALA A O 1
ATOM 3589 N N . PHE A 1 464 ? 0.158 -2.384 2.544 1.00 97.56 464 PHE A N 1
ATOM 3590 C CA . PHE A 1 464 ? 0.141 -1.720 1.237 1.00 97.56 464 PHE A CA 1
ATOM 3591 C C . PHE A 1 464 ? -1.271 -1.254 0.859 1.00 97.56 464 PHE A C 1
ATOM 3593 O O . PHE A 1 464 ? -1.440 -0.104 0.455 1.00 97.56 464 PHE A O 1
ATOM 3600 N N . LEU A 1 465 ? -2.300 -2.089 1.053 1.00 96.19 465 LEU A N 1
ATOM 3601 C CA . LEU A 1 465 ? -3.692 -1.688 0.807 1.00 96.19 465 LEU A CA 1
ATOM 3602 C C . LEU A 1 465 ? -4.110 -0.489 1.668 1.00 96.19 465 LEU A C 1
ATOM 3604 O O . LEU A 1 465 ? -4.719 0.450 1.152 1.00 96.19 465 LEU A O 1
ATOM 3608 N N . MET A 1 466 ? -3.752 -0.489 2.955 1.00 96.50 466 MET A N 1
ATOM 3609 C CA . MET A 1 466 ? -4.007 0.647 3.846 1.00 96.50 466 MET A CA 1
ATOM 3610 C C . MET A 1 466 ? -3.305 1.919 3.350 1.00 96.50 466 MET A C 1
ATOM 3612 O O . MET A 1 466 ? -3.953 2.960 3.249 1.00 96.50 466 MET A O 1
ATOM 3616 N N . VAL A 1 467 ? -2.027 1.828 2.967 1.00 97.75 467 VAL A N 1
ATOM 3617 C CA . VAL A 1 467 ? -1.244 2.962 2.446 1.00 97.75 467 VAL A CA 1
ATOM 3618 C C . VAL A 1 467 ? -1.866 3.528 1.169 1.00 97.75 467 VAL A C 1
ATOM 3620 O O . VAL A 1 467 ? -1.946 4.745 1.022 1.00 97.75 467 VAL A O 1
ATOM 3623 N N . VAL A 1 468 ? -2.355 2.679 0.259 1.00 97.19 468 VAL A N 1
ATOM 3624 C CA . VAL A 1 468 ? -3.024 3.124 -0.975 1.00 97.19 468 VAL A CA 1
ATOM 3625 C C . VAL A 1 468 ? -4.313 3.887 -0.675 1.00 97.19 468 VAL A C 1
ATOM 3627 O O . VAL A 1 468 ? -4.529 4.966 -1.231 1.00 97.19 468 VAL A O 1
ATOM 3630 N N . VAL A 1 469 ? -5.160 3.359 0.213 1.00 95.81 469 VAL A N 1
ATOM 3631 C CA . VAL A 1 469 ? -6.422 4.015 0.595 1.00 95.81 469 VAL A CA 1
ATOM 3632 C C . VAL A 1 469 ? -6.153 5.331 1.327 1.00 95.81 469 VAL A C 1
ATOM 3634 O O . VAL A 1 469 ? -6.804 6.337 1.039 1.00 95.81 469 VAL A O 1
ATOM 3637 N N . PHE A 1 470 ? -5.158 5.355 2.216 1.00 97.56 470 PHE A N 1
ATOM 3638 C CA . PHE A 1 470 ? -4.744 6.570 2.909 1.00 97.56 470 PHE A CA 1
ATOM 3639 C C . PHE A 1 470 ? -4.186 7.617 1.940 1.00 97.56 470 PHE A C 1
ATOM 3641 O O . PHE A 1 470 ? -4.640 8.756 1.955 1.00 97.56 470 PHE A O 1
ATOM 3648 N N . ALA A 1 471 ? -3.280 7.242 1.034 1.00 97.44 471 ALA A N 1
ATOM 3649 C CA . ALA A 1 471 ? -2.727 8.158 0.035 1.00 97.44 471 ALA A CA 1
ATOM 3650 C C . ALA A 1 471 ? -3.809 8.733 -0.896 1.00 97.44 471 ALA A C 1
ATOM 3652 O O . ALA A 1 471 ? -3.730 9.900 -1.285 1.00 97.44 471 ALA A O 1
ATOM 3653 N N . LEU A 1 472 ? -4.857 7.960 -1.205 1.00 95.81 472 LEU A N 1
ATOM 3654 C CA . LEU A 1 472 ? -6.023 8.463 -1.932 1.00 95.81 472 LEU A CA 1
ATOM 3655 C C . LEU A 1 472 ? -6.813 9.495 -1.108 1.00 95.81 472 LEU A C 1
ATOM 3657 O O . LEU A 1 472 ? -7.251 10.507 -1.658 1.00 95.81 472 LEU A O 1
ATOM 3661 N N . ALA A 1 473 ? -7.001 9.263 0.194 1.00 95.25 473 ALA A N 1
ATOM 3662 C CA . ALA A 1 473 ? -7.639 10.229 1.091 1.00 95.25 473 ALA A CA 1
ATOM 3663 C C . ALA A 1 473 ? -6.812 11.523 1.208 1.00 95.25 473 ALA A C 1
ATOM 3665 O O . ALA A 1 473 ? -7.364 12.610 1.042 1.00 95.25 473 ALA A O 1
ATOM 3666 N N . VAL A 1 474 ? -5.491 11.406 1.385 1.00 95.62 474 VAL A N 1
ATOM 3667 C CA . VAL A 1 474 ? -4.542 12.533 1.381 1.00 95.62 474 VAL A CA 1
ATOM 3668 C C . VAL A 1 474 ? -4.649 13.310 0.075 1.00 95.62 474 VAL A C 1
ATOM 3670 O O . VAL A 1 474 ? -4.830 14.520 0.100 1.00 95.62 474 VAL A O 1
ATOM 3673 N N . THR A 1 475 ? -4.630 12.625 -1.069 1.00 93.88 475 THR A N 1
ATOM 3674 C CA . THR A 1 475 ? -4.765 13.253 -2.391 1.00 93.88 475 THR A CA 1
ATOM 3675 C C . THR A 1 475 ? -6.059 14.060 -2.496 1.00 93.88 475 THR A C 1
ATOM 3677 O O . THR A 1 475 ? -6.032 15.227 -2.872 1.00 93.88 475 THR A O 1
ATOM 3680 N N . LYS A 1 476 ? -7.197 13.485 -2.093 1.00 92.06 476 LYS A N 1
ATOM 3681 C CA . LYS A 1 476 ? -8.495 14.178 -2.138 1.00 92.06 476 LYS A CA 1
ATOM 3682 C C . LYS A 1 476 ? -8.563 15.399 -1.218 1.00 92.06 476 LYS A C 1
ATOM 3684 O O . LYS A 1 476 ? -9.207 16.376 -1.580 1.00 92.06 476 LYS A O 1
ATOM 3689 N N . CYS A 1 477 ? -7.930 15.348 -0.047 1.00 89.50 477 CYS A N 1
ATOM 3690 C CA . CYS A 1 477 ? -7.966 16.444 0.924 1.00 89.50 477 CYS A CA 1
ATOM 3691 C C . CYS A 1 477 ? -6.919 17.530 0.651 1.00 89.50 477 CYS A C 1
ATOM 3693 O O . CYS A 1 477 ? -7.195 18.711 0.842 1.00 89.50 477 CYS A O 1
ATOM 3695 N N . ARG A 1 478 ? -5.712 17.141 0.233 1.00 88.44 478 ARG A N 1
ATOM 3696 C CA . ARG A 1 478 ? -4.532 18.014 0.196 1.00 88.44 478 ARG A CA 1
ATOM 3697 C C . ARG A 1 478 ? -4.163 18.505 -1.191 1.00 88.44 478 ARG A C 1
ATOM 3699 O O . ARG A 1 478 ? -3.454 19.501 -1.275 1.00 88.44 478 ARG A O 1
ATOM 3706 N N . LEU A 1 479 ? -4.610 17.852 -2.264 1.00 84.38 479 LEU A N 1
ATOM 3707 C CA . LEU A 1 479 ? -4.353 18.309 -3.637 1.00 84.38 479 LEU A CA 1
ATOM 3708 C C . LEU A 1 479 ? -5.518 19.138 -4.210 1.00 84.38 479 LEU A C 1
ATOM 3710 O O . LEU A 1 479 ? -5.480 19.527 -5.375 1.00 84.38 479 LEU A O 1
ATOM 3714 N N . ASP A 1 480 ? -6.520 19.472 -3.390 1.00 77.69 480 ASP A N 1
ATOM 3715 C CA . ASP A 1 480 ? -7.610 20.371 -3.779 1.00 77.69 480 ASP A CA 1
ATOM 3716 C C . ASP A 1 480 ? -7.097 21.795 -4.081 1.00 77.69 480 ASP A C 1
ATOM 3718 O O . ASP A 1 480 ? -6.038 22.216 -3.617 1.00 77.69 480 ASP A O 1
ATOM 3722 N N . SER A 1 481 ? -7.834 22.592 -4.853 1.00 63.84 481 SER A N 1
ATOM 3723 C CA . SER A 1 481 ? -7.390 23.913 -5.329 1.00 63.84 481 SER A CA 1
ATOM 3724 C C . SER A 1 481 ? -7.075 24.920 -4.209 1.00 63.84 481 SER A C 1
ATOM 3726 O O . SER A 1 481 ? -6.464 25.949 -4.478 1.00 63.84 481 SER A O 1
ATOM 3728 N N . ARG A 1 482 ? -7.483 24.634 -2.966 1.00 73.50 482 ARG A N 1
ATOM 3729 C CA . ARG A 1 482 ? -7.381 25.522 -1.797 1.00 73.50 482 ARG A CA 1
ATOM 3730 C C . ARG A 1 482 ? -6.047 25.458 -1.052 1.00 73.50 482 ARG A C 1
ATOM 3732 O O . ARG A 1 482 ? -5.750 26.382 -0.303 1.00 73.50 482 ARG A O 1
ATOM 3739 N N . THR A 1 483 ? -5.266 24.393 -1.212 1.00 76.25 483 THR A N 1
ATOM 3740 C CA . THR A 1 483 ? -3.995 24.216 -0.494 1.00 76.25 483 THR A CA 1
ATOM 3741 C C . THR A 1 483 ? -2.833 24.920 -1.193 1.00 76.25 483 THR A C 1
ATOM 3743 O O . THR A 1 483 ? -2.832 25.103 -2.414 1.00 76.25 483 THR A O 1
ATOM 3746 N N . ASN A 1 484 ? -1.825 25.308 -0.406 1.00 84.94 484 ASN A N 1
ATOM 3747 C CA . ASN A 1 484 ? -0.603 25.935 -0.903 1.00 84.94 484 ASN A CA 1
ATOM 3748 C C . ASN A 1 484 ? 0.113 25.023 -1.916 1.00 84.94 484 ASN A C 1
ATOM 3750 O O . ASN A 1 484 ? 0.291 23.829 -1.665 1.00 84.94 484 ASN A O 1
ATOM 3754 N N . GLN A 1 485 ? 0.554 25.596 -3.038 1.00 86.38 485 GLN A N 1
ATOM 3755 C CA . GLN A 1 485 ? 1.235 24.874 -4.111 1.00 86.38 485 GLN A CA 1
ATOM 3756 C C . GLN A 1 485 ? 2.492 24.151 -3.613 1.00 86.38 485 GLN A C 1
ATOM 3758 O O . GLN A 1 485 ? 2.698 22.993 -3.957 1.00 86.38 485 GLN A O 1
ATOM 3763 N N . GLU A 1 486 ? 3.289 24.784 -2.748 1.00 88.00 486 GLU A N 1
ATOM 3764 C CA . GLU A 1 486 ? 4.496 24.160 -2.188 1.00 88.00 486 GLU A CA 1
ATOM 3765 C C . GLU A 1 486 ? 4.156 22.897 -1.380 1.00 88.00 486 GLU A C 1
ATOM 3767 O O . GLU A 1 486 ? 4.749 21.835 -1.560 1.00 88.00 486 GLU A O 1
ATOM 3772 N N . THR A 1 487 ? 3.119 22.973 -0.546 1.00 87.88 487 THR A N 1
ATOM 3773 C CA . THR A 1 487 ? 2.639 21.832 0.239 1.00 87.88 487 THR A CA 1
ATOM 3774 C C . THR A 1 487 ? 2.126 20.705 -0.661 1.00 87.88 487 THR A C 1
ATOM 3776 O O . THR A 1 487 ? 2.418 19.538 -0.399 1.00 87.88 487 THR A O 1
ATOM 3779 N N . LYS A 1 488 ? 1.419 21.025 -1.756 1.00 90.81 488 LYS A N 1
ATOM 3780 C CA . LYS A 1 488 ? 0.972 20.023 -2.744 1.00 90.81 488 LYS A CA 1
ATOM 3781 C C . LYS A 1 488 ? 2.140 19.278 -3.371 1.00 90.81 488 LYS A C 1
ATOM 3783 O O . LYS A 1 488 ? 2.078 18.054 -3.495 1.00 90.81 488 LYS A O 1
ATOM 3788 N N . LEU A 1 489 ? 3.190 20.000 -3.758 1.00 93.06 489 LEU A N 1
ATOM 3789 C CA . LEU A 1 489 ? 4.385 19.419 -4.364 1.00 93.06 489 LEU A CA 1
ATOM 3790 C C . LEU A 1 489 ? 5.093 18.486 -3.378 1.00 93.06 489 LEU A C 1
ATOM 3792 O O . LEU A 1 489 ? 5.351 17.329 -3.708 1.00 93.06 489 LEU A O 1
ATOM 3796 N N . GLN A 1 490 ? 5.308 18.937 -2.140 1.00 93.31 490 GLN A N 1
ATOM 3797 C CA . GLN A 1 490 ? 5.935 18.121 -1.096 1.00 93.31 490 GLN A CA 1
ATOM 3798 C C . GLN A 1 490 ? 5.138 16.845 -0.792 1.00 93.31 490 GLN A C 1
ATOM 3800 O O . GLN A 1 490 ? 5.716 15.760 -0.701 1.00 93.31 490 GLN A O 1
ATOM 3805 N N . ILE A 1 491 ? 3.811 16.943 -0.671 1.00 94.44 491 ILE A N 1
ATOM 3806 C CA . ILE A 1 491 ? 2.940 15.781 -0.442 1.00 94.44 491 ILE A CA 1
ATOM 3807 C C . ILE A 1 491 ? 2.974 14.830 -1.644 1.00 94.44 491 ILE A C 1
ATOM 3809 O O . ILE A 1 491 ? 3.090 13.619 -1.458 1.00 94.44 491 ILE A O 1
ATOM 3813 N N . SER A 1 492 ? 2.939 15.360 -2.869 1.00 95.88 492 SER A N 1
ATOM 3814 C CA . SER A 1 492 ? 3.007 14.562 -4.101 1.00 95.88 492 SER A CA 1
ATOM 3815 C C . SER A 1 492 ? 4.291 13.736 -4.170 1.00 95.88 492 SER A C 1
ATOM 3817 O O . SER A 1 492 ? 4.238 12.527 -4.406 1.00 95.88 492 SER A O 1
ATOM 3819 N N . VAL A 1 493 ? 5.440 14.358 -3.879 1.00 96.75 493 VAL A N 1
ATOM 3820 C CA . VAL A 1 493 ? 6.734 13.662 -3.815 1.00 96.75 493 VAL A CA 1
ATOM 3821 C C . VAL A 1 493 ? 6.721 12.598 -2.717 1.00 96.75 493 VAL A C 1
ATOM 3823 O O . VAL A 1 493 ? 7.082 11.452 -2.978 1.00 96.75 493 VAL A O 1
ATOM 3826 N N . ARG A 1 494 ? 6.243 12.918 -1.507 1.00 97.06 494 ARG A N 1
ATOM 3827 C CA . ARG A 1 494 ? 6.168 11.955 -0.391 1.00 97.06 494 ARG A CA 1
ATOM 3828 C C . ARG A 1 494 ? 5.306 10.734 -0.712 1.00 97.06 494 ARG A C 1
ATOM 3830 O O . ARG A 1 494 ? 5.695 9.620 -0.358 1.00 97.06 494 ARG A O 1
ATOM 3837 N N . ILE A 1 495 ? 4.184 10.917 -1.408 1.00 97.94 495 ILE A N 1
ATOM 3838 C CA . ILE A 1 495 ? 3.331 9.812 -1.866 1.00 97.94 495 ILE A CA 1
ATOM 3839 C C . ILE A 1 495 ? 4.084 8.935 -2.872 1.00 97.94 495 ILE A C 1
ATOM 3841 O O . ILE A 1 495 ? 4.110 7.716 -2.705 1.00 97.94 495 ILE A O 1
ATOM 3845 N N . LEU A 1 496 ? 4.740 9.528 -3.878 1.00 97.81 496 LEU A N 1
ATOM 3846 C CA . LEU A 1 496 ? 5.512 8.769 -4.869 1.00 97.81 496 LEU A CA 1
ATOM 3847 C C . LEU A 1 496 ? 6.661 7.982 -4.227 1.00 97.81 496 LEU A C 1
ATOM 3849 O O . LEU A 1 496 ? 6.852 6.806 -4.539 1.00 97.81 496 LEU A O 1
ATOM 3853 N N . VAL A 1 497 ? 7.393 8.596 -3.295 1.00 97.81 497 VAL A N 1
ATOM 3854 C CA . VAL A 1 497 ? 8.457 7.920 -2.540 1.00 97.81 497 VAL A CA 1
ATOM 3855 C C . VAL A 1 497 ? 7.884 6.767 -1.718 1.00 97.81 497 VAL A C 1
ATOM 3857 O O . VAL A 1 497 ? 8.408 5.655 -1.784 1.00 97.81 497 VAL A O 1
ATOM 3860 N N . SER A 1 498 ? 6.776 6.987 -1.009 1.00 98.06 498 SER A N 1
ATOM 3861 C CA . SER A 1 498 ? 6.128 5.955 -0.190 1.00 98.06 498 SER A CA 1
ATOM 3862 C C . SER A 1 498 ? 5.611 4.786 -1.034 1.00 98.06 498 SER A C 1
ATOM 3864 O O . SER A 1 498 ? 5.792 3.627 -0.662 1.00 98.06 498 SER A O 1
ATOM 3866 N N . PHE A 1 499 ? 5.043 5.058 -2.212 1.00 98.06 499 PHE A N 1
ATOM 3867 C CA . PHE A 1 499 ? 4.646 4.015 -3.162 1.00 98.06 499 PHE A CA 1
ATOM 3868 C C . PHE A 1 499 ? 5.850 3.251 -3.715 1.00 98.06 499 PHE A C 1
ATOM 3870 O O . PHE A 1 499 ? 5.770 2.032 -3.845 1.00 98.06 499 PHE A O 1
ATOM 3877 N N . SER A 1 500 ? 6.979 3.923 -3.965 1.00 97.50 500 SER A N 1
ATOM 3878 C CA . SER A 1 500 ? 8.215 3.244 -4.373 1.00 97.50 500 SER A CA 1
ATOM 3879 C C . SER A 1 500 ? 8.699 2.245 -3.312 1.00 97.50 500 SER A C 1
ATOM 3881 O O . SER A 1 500 ? 9.125 1.145 -3.658 1.00 97.50 500 SER A O 1
ATOM 3883 N N . CYS A 1 501 ? 8.577 2.589 -2.025 1.00 97.31 501 CYS A N 1
ATOM 3884 C CA . CYS A 1 501 ? 8.965 1.730 -0.906 1.00 97.31 501 CYS A CA 1
ATOM 3885 C C . CYS A 1 501 ? 8.083 0.477 -0.786 1.00 97.31 501 CYS A C 1
ATOM 3887 O O . CYS A 1 501 ? 8.568 -0.582 -0.399 1.00 97.31 501 CYS A O 1
ATOM 3889 N N . MET A 1 502 ? 6.802 0.584 -1.143 1.00 96.81 502 MET A N 1
ATOM 3890 C CA .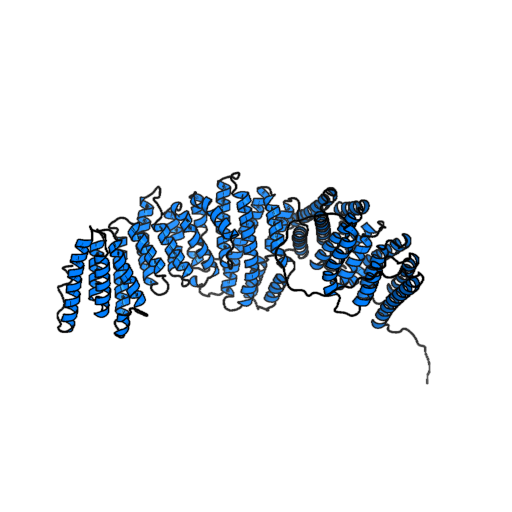 MET A 1 502 ? 5.833 -0.508 -1.011 1.00 96.81 502 MET A CA 1
ATOM 3891 C C . MET A 1 502 ? 5.607 -1.297 -2.314 1.00 96.81 502 MET A C 1
ATOM 3893 O O . MET A 1 502 ? 4.826 -2.248 -2.313 1.00 96.81 502 MET A O 1
ATOM 3897 N N . GLU A 1 503 ? 6.271 -0.938 -3.423 1.00 95.81 503 GLU A N 1
ATOM 3898 C CA . GLU A 1 503 ? 6.001 -1.509 -4.755 1.00 95.81 503 GLU A CA 1
ATOM 3899 C C . GLU A 1 503 ? 6.166 -3.033 -4.802 1.00 95.81 503 GLU A C 1
ATOM 3901 O O . GLU A 1 503 ? 5.428 -3.704 -5.522 1.00 95.81 503 GLU A O 1
ATOM 3906 N N . TYR A 1 504 ? 7.091 -3.592 -4.017 1.00 95.62 504 TYR A N 1
ATOM 3907 C CA . TYR A 1 504 ? 7.318 -5.037 -3.945 1.00 95.62 504 TYR A CA 1
ATOM 3908 C C . TYR A 1 504 ? 6.050 -5.821 -3.553 1.00 95.62 504 TYR A C 1
ATOM 3910 O O . TYR A 1 504 ? 5.754 -6.864 -4.137 1.00 95.62 504 TYR A O 1
ATOM 3918 N N . PHE A 1 505 ? 5.232 -5.274 -2.647 1.00 96.06 505 PHE A N 1
ATOM 3919 C CA . PHE A 1 505 ? 4.002 -5.913 -2.159 1.00 96.06 505 PHE A CA 1
ATOM 3920 C C . PHE A 1 505 ? 2.809 -5.747 -3.109 1.00 96.06 505 PHE A C 1
ATOM 3922 O O . PHE A 1 505 ? 1.702 -6.220 -2.839 1.00 96.06 505 PHE A O 1
ATOM 3929 N N . ARG A 1 506 ? 2.990 -5.077 -4.250 1.00 93.31 506 ARG A N 1
ATOM 3930 C CA . ARG A 1 506 ? 1.920 -4.864 -5.221 1.00 93.31 506 ARG A CA 1
ATOM 3931 C C . ARG A 1 506 ? 1.642 -6.144 -6.016 1.00 93.31 506 ARG A C 1
ATOM 3933 O O . ARG A 1 506 ? 2.119 -6.324 -7.137 1.00 93.31 506 ARG A O 1
ATOM 3940 N N . ARG A 1 507 ? 0.792 -7.016 -5.469 1.00 86.25 507 ARG A N 1
ATOM 3941 C CA . ARG A 1 507 ? 0.302 -8.225 -6.164 1.00 86.25 507 ARG A CA 1
ATOM 3942 C C . ARG A 1 507 ? -0.966 -7.989 -6.996 1.00 86.25 507 ARG A C 1
ATOM 3944 O O . ARG A 1 507 ? -1.228 -8.727 -7.942 1.00 86.25 507 ARG A O 1
ATOM 3951 N N . MET A 1 508 ? -1.740 -6.946 -6.681 1.00 82.38 508 MET A N 1
ATOM 3952 C CA . MET A 1 508 ? -3.027 -6.637 -7.324 1.00 82.38 508 MET A CA 1
ATOM 3953 C C . MET A 1 508 ? -3.007 -5.305 -8.085 1.00 82.38 508 MET A C 1
ATOM 3955 O O . MET A 1 508 ? -2.295 -4.360 -7.737 1.00 82.38 508 MET A O 1
ATOM 3959 N N . ARG A 1 509 ? -3.826 -5.212 -9.141 1.00 84.94 509 ARG A N 1
ATOM 3960 C CA . ARG A 1 509 ? -4.090 -3.949 -9.844 1.00 84.94 509 ARG A CA 1
ATOM 3961 C C . ARG A 1 509 ? -5.239 -3.223 -9.152 1.00 84.94 509 ARG A C 1
ATOM 3963 O O . ARG A 1 509 ? -6.385 -3.629 -9.295 1.00 84.94 509 ARG A O 1
ATOM 3970 N N . LEU A 1 510 ? -4.913 -2.155 -8.433 1.00 90.69 510 LEU A N 1
ATOM 3971 C CA . LEU A 1 510 ? -5.886 -1.316 -7.739 1.00 90.69 510 LEU A CA 1
ATOM 3972 C C . LEU A 1 510 ? -6.111 -0.024 -8.537 1.00 90.69 510 LEU A C 1
ATOM 3974 O O . LEU A 1 510 ? -5.120 0.652 -8.847 1.00 90.69 510 LEU A O 1
ATOM 3978 N N . PRO A 1 511 ? -7.359 0.329 -8.892 1.00 92.25 511 PRO A N 1
ATOM 3979 C CA . PRO A 1 511 ? -7.644 1.606 -9.538 1.00 92.25 511 PRO A CA 1
ATOM 3980 C C . PRO A 1 511 ? -7.249 2.785 -8.642 1.00 92.25 511 PRO A C 1
ATOM 3982 O O . PRO A 1 511 ? -6.632 3.722 -9.133 1.00 92.25 511 PRO A O 1
ATOM 3985 N N . GLU A 1 512 ? -7.459 2.684 -7.327 1.00 93.75 512 GLU A N 1
ATOM 3986 C CA . GLU A 1 512 ? -7.101 3.711 -6.342 1.00 93.75 512 GLU A CA 1
ATOM 3987 C C . GLU A 1 512 ? -5.609 4.060 -6.388 1.00 93.75 512 GLU A C 1
ATOM 3989 O O . GLU A 1 512 ? -5.232 5.225 -6.316 1.00 93.75 512 GLU A O 1
ATOM 3994 N N . TYR A 1 513 ? -4.750 3.053 -6.561 1.00 95.62 513 TYR A N 1
ATOM 3995 C CA . TYR A 1 513 ? -3.307 3.249 -6.695 1.00 95.62 513 TYR A CA 1
ATOM 3996 C C . TYR A 1 513 ? -2.965 4.019 -7.981 1.00 95.62 513 TYR A C 1
ATOM 3998 O O . TYR A 1 513 ? -2.167 4.955 -7.954 1.00 95.62 513 TYR A O 1
ATOM 4006 N N . MET A 1 514 ? -3.580 3.649 -9.110 1.00 93.31 514 MET A N 1
ATOM 4007 C CA . MET A 1 514 ? -3.324 4.308 -10.396 1.00 93.31 514 MET A CA 1
ATOM 4008 C C . MET A 1 514 ? -3.887 5.732 -10.433 1.00 93.31 514 MET A C 1
ATOM 4010 O O . MET A 1 514 ? -3.261 6.618 -11.011 1.00 93.31 514 MET A O 1
ATOM 4014 N N . ASP A 1 515 ? -5.044 5.963 -9.816 1.00 93.62 515 ASP A N 1
ATOM 4015 C CA . ASP A 1 515 ? -5.668 7.281 -9.702 1.00 93.62 515 ASP A CA 1
ATOM 4016 C C . ASP A 1 515 ? -4.812 8.221 -8.858 1.00 93.62 515 ASP A C 1
ATOM 4018 O O . ASP A 1 515 ? -4.535 9.341 -9.289 1.00 93.62 515 ASP A O 1
ATOM 4022 N N . THR A 1 516 ? -4.311 7.737 -7.718 1.00 95.88 516 THR A N 1
ATOM 4023 C CA . THR A 1 516 ? -3.384 8.493 -6.872 1.00 95.88 516 THR A CA 1
ATOM 4024 C C . THR A 1 516 ? -2.102 8.843 -7.623 1.00 95.88 516 THR A C 1
ATOM 4026 O O . THR A 1 516 ? -1.727 10.011 -7.632 1.00 95.88 516 THR A O 1
ATOM 4029 N N . ILE A 1 517 ? -1.460 7.887 -8.319 1.00 95.56 517 ILE A N 1
ATOM 4030 C CA . ILE A 1 517 ? -0.253 8.178 -9.118 1.00 95.56 517 ILE A CA 1
ATOM 4031 C C . ILE A 1 517 ? -0.536 9.248 -10.166 1.00 95.56 517 ILE A C 1
ATOM 4033 O O . ILE A 1 517 ? 0.221 10.207 -10.267 1.00 95.56 517 ILE A O 1
ATOM 4037 N N . ARG A 1 518 ? -1.620 9.112 -10.937 1.00 93.00 518 ARG A N 1
ATOM 4038 C CA . ARG A 1 518 ? -1.957 10.096 -11.974 1.00 93.00 518 ARG A CA 1
ATOM 4039 C C . ARG A 1 518 ? -2.167 11.487 -11.383 1.00 93.00 518 ARG A C 1
ATOM 4041 O O . ARG A 1 518 ? -1.663 12.449 -11.947 1.00 93.00 518 ARG A O 1
ATOM 4048 N N . ALA A 1 519 ? -2.856 11.589 -10.248 1.00 92.88 519 ALA A N 1
ATOM 4049 C CA . ALA A 1 519 ? -3.100 12.867 -9.587 1.00 92.88 519 ALA A CA 1
ATOM 4050 C C . ALA A 1 519 ? -1.802 13.541 -9.105 1.00 92.88 519 ALA A C 1
ATOM 4052 O O . ALA A 1 519 ? -1.593 14.722 -9.375 1.00 92.88 519 ALA A O 1
ATOM 4053 N N . VAL A 1 520 ? -0.910 12.801 -8.437 1.00 94.94 520 VAL A N 1
ATOM 4054 C CA . VAL A 1 520 ? 0.336 13.377 -7.894 1.00 94.94 520 VAL A CA 1
ATOM 4055 C C . VAL A 1 520 ? 1.378 13.649 -8.982 1.00 94.94 520 VAL A C 1
ATOM 4057 O O . VAL A 1 520 ? 2.094 14.645 -8.910 1.00 94.94 520 VAL A O 1
ATOM 4060 N N . VAL A 1 521 ? 1.442 12.813 -10.026 1.00 93.81 521 VAL A N 1
ATOM 4061 C CA . VAL A 1 521 ? 2.376 12.997 -11.151 1.00 93.81 521 VAL A CA 1
ATOM 4062 C C . VAL A 1 521 ? 2.079 14.281 -11.912 1.00 93.81 521 VAL A C 1
ATOM 4064 O O . VAL A 1 521 ? 3.023 14.962 -12.295 1.00 93.81 521 VAL A O 1
ATOM 4067 N N . VAL A 1 522 ? 0.805 14.656 -12.075 1.00 90.94 522 VAL A N 1
ATOM 4068 C CA . VAL A 1 522 ? 0.437 15.923 -12.729 1.00 90.94 522 VAL A CA 1
ATOM 4069 C C . VAL A 1 522 ? 1.047 17.128 -12.009 1.00 90.94 522 VAL A C 1
ATOM 4071 O O . VAL A 1 522 ? 1.523 18.048 -12.657 1.00 90.94 522 VAL A O 1
ATOM 4074 N N . SER A 1 523 ? 1.117 17.103 -10.676 1.00 87.50 523 SER A N 1
ATOM 4075 C CA . SER A 1 523 ? 1.758 18.189 -9.921 1.00 87.50 523 SER A CA 1
ATOM 4076 C C . SER A 1 523 ? 3.286 18.182 -10.064 1.00 87.50 523 SER A C 1
ATOM 4078 O O . SER A 1 523 ? 3.908 19.239 -10.114 1.00 87.50 523 SER A O 1
ATOM 4080 N N . VAL A 1 524 ? 3.904 16.999 -10.143 1.00 91.25 524 VAL A N 1
ATOM 4081 C CA . VAL A 1 524 ? 5.369 16.848 -10.241 1.00 91.25 524 VAL A CA 1
ATOM 4082 C C . VAL A 1 524 ? 5.888 17.143 -11.652 1.00 91.25 524 VAL A C 1
ATOM 4084 O O . VAL A 1 524 ? 6.943 17.751 -11.796 1.00 91.25 524 VAL A O 1
ATOM 4087 N N . GLN A 1 525 ? 5.157 16.758 -12.701 1.00 90.00 525 GLN A N 1
ATOM 4088 C CA . GLN A 1 525 ? 5.559 16.981 -14.098 1.00 90.00 525 GLN A CA 1
ATOM 4089 C C . GLN A 1 525 ? 5.518 18.458 -14.520 1.00 90.00 525 GLN A C 1
ATOM 4091 O O . GLN A 1 525 ? 6.005 18.789 -15.592 1.00 90.00 525 GLN A O 1
ATOM 4096 N N . GLU A 1 526 ? 4.910 19.332 -13.716 1.00 87.38 526 GLU A N 1
ATOM 4097 C CA . GLU A 1 526 ? 4.809 20.773 -13.974 1.00 87.38 526 GLU A CA 1
ATOM 4098 C C . GLU A 1 526 ? 5.848 21.583 -13.176 1.00 87.38 526 GLU A C 1
ATOM 4100 O O . GLU A 1 526 ? 5.913 22.804 -13.312 1.00 87.38 526 GLU A O 1
ATOM 4105 N N . ASN A 1 527 ? 6.662 20.933 -12.330 1.00 91.25 527 ASN A N 1
ATOM 4106 C CA . ASN A 1 527 ? 7.586 21.614 -11.426 1.00 91.25 527 ASN A CA 1
ATOM 4107 C C . ASN A 1 527 ? 8.962 20.931 -11.342 1.00 91.25 527 ASN A C 1
ATOM 4109 O O . ASN A 1 527 ? 9.087 19.800 -10.869 1.00 91.25 527 ASN A O 1
ATOM 4113 N N . GLU A 1 528 ? 10.009 21.668 -11.721 1.00 92.19 528 GLU A N 1
ATOM 4114 C CA . GLU A 1 528 ? 11.403 21.205 -11.689 1.00 92.19 528 GLU A CA 1
ATOM 4115 C C . GLU A 1 528 ? 11.849 20.763 -10.285 1.00 92.19 528 GLU A C 1
ATOM 4117 O O . GLU A 1 528 ? 12.316 19.639 -10.121 1.00 92.19 528 GLU A O 1
ATOM 4122 N N . SER A 1 529 ? 11.655 21.595 -9.253 1.00 92.94 529 SER A N 1
ATOM 4123 C CA . SER A 1 529 ? 12.097 21.303 -7.875 1.00 92.94 529 SER A CA 1
ATOM 4124 C C . SER A 1 529 ? 11.487 20.006 -7.330 1.00 92.94 529 SER A C 1
ATOM 4126 O O . SER A 1 529 ? 12.189 19.156 -6.778 1.00 92.94 529 SER A O 1
ATOM 4128 N N . ALA A 1 530 ? 10.186 19.800 -7.546 1.00 94.56 530 ALA A N 1
ATOM 4129 C CA . ALA A 1 530 ? 9.502 18.577 -7.139 1.00 94.56 530 ALA A CA 1
ATOM 4130 C C . ALA A 1 530 ? 10.006 17.349 -7.913 1.00 94.56 530 ALA A C 1
ATOM 4132 O O . ALA A 1 530 ? 10.200 16.282 -7.325 1.00 94.56 530 ALA A O 1
ATOM 4133 N N . CYS A 1 531 ? 10.254 17.496 -9.219 1.00 94.31 531 CYS A N 1
ATOM 4134 C CA . CYS A 1 531 ? 10.823 16.436 -10.046 1.00 94.31 531 CYS A CA 1
ATOM 4135 C C . CYS A 1 531 ? 12.238 16.058 -9.582 1.00 94.31 531 CYS A C 1
ATOM 4137 O O . CYS A 1 531 ? 12.541 14.871 -9.442 1.00 94.31 531 CYS A O 1
ATOM 4139 N N . VAL A 1 532 ? 13.086 17.048 -9.287 1.00 95.31 532 VAL A N 1
ATOM 4140 C CA . VAL A 1 532 ? 14.431 16.837 -8.734 1.00 95.31 532 VAL A CA 1
ATOM 4141 C C . VAL A 1 532 ? 14.344 16.131 -7.384 1.00 95.31 532 VAL A C 1
ATOM 4143 O O . VAL A 1 532 ? 14.960 15.082 -7.224 1.00 95.31 532 VAL A O 1
ATOM 4146 N N . SER A 1 533 ? 13.509 16.615 -6.460 1.00 96.25 533 SER A N 1
ATOM 4147 C CA . SER A 1 533 ? 13.324 15.999 -5.139 1.00 96.25 533 SER A CA 1
ATOM 4148 C C . SER A 1 533 ? 12.862 14.537 -5.229 1.00 96.25 533 SER A C 1
ATOM 4150 O O . SER A 1 533 ? 13.354 13.674 -4.498 1.00 96.25 533 SER A O 1
ATOM 4152 N N . PHE A 1 534 ? 11.965 14.218 -6.168 1.00 97.06 534 PHE A N 1
ATOM 4153 C CA . PHE A 1 534 ? 11.556 12.837 -6.415 1.00 97.06 534 PHE A CA 1
ATOM 4154 C C . PHE A 1 534 ? 12.702 11.979 -6.970 1.00 97.06 534 PHE A C 1
ATOM 4156 O O . PHE A 1 534 ? 12.917 10.867 -6.487 1.00 97.06 534 PHE A O 1
ATOM 4163 N N . VAL A 1 535 ? 13.467 12.467 -7.946 1.00 96.56 535 VAL A N 1
ATOM 4164 C CA . VAL A 1 535 ? 14.586 11.714 -8.541 1.00 96.56 535 VAL A CA 1
ATOM 4165 C C . VAL A 1 535 ? 15.750 11.538 -7.565 1.00 96.56 535 VAL A C 1
ATOM 4167 O O . VAL A 1 535 ? 16.384 10.485 -7.546 1.00 96.56 535 VAL A O 1
ATOM 4170 N N . GLU A 1 536 ? 16.009 12.517 -6.704 1.00 95.62 536 GLU A N 1
ATOM 4171 C CA . GLU A 1 536 ? 17.044 12.426 -5.670 1.00 95.62 536 GLU A CA 1
ATOM 4172 C C . GLU A 1 536 ? 16.710 11.407 -4.571 1.00 95.62 536 GLU A C 1
ATOM 4174 O O . GLU A 1 536 ? 17.602 10.967 -3.852 1.00 95.62 536 GLU A O 1
ATOM 4179 N N . SER A 1 537 ? 15.451 10.965 -4.478 1.00 95.38 537 SER A N 1
ATOM 4180 C CA . SER A 1 537 ? 15.041 9.896 -3.559 1.00 95.38 537 SER A CA 1
ATOM 4181 C C . SER A 1 537 ? 15.405 8.476 -4.028 1.00 95.38 537 SER A C 1
ATOM 4183 O O . SER A 1 537 ? 15.202 7.515 -3.276 1.00 95.38 537 SER A O 1
ATOM 4185 N N . ILE A 1 538 ? 15.900 8.318 -5.265 1.00 94.88 538 ILE A N 1
ATOM 4186 C CA . ILE A 1 538 ? 16.408 7.035 -5.771 1.00 94.88 538 ILE A CA 1
ATOM 4187 C C . ILE A 1 538 ? 17.602 6.609 -4.898 1.00 94.88 538 ILE A C 1
ATOM 4189 O O . ILE A 1 538 ? 18.479 7.437 -4.645 1.00 94.88 538 ILE A O 1
ATOM 4193 N N . PRO A 1 539 ? 17.676 5.337 -4.450 1.00 91.62 539 PRO A N 1
ATOM 4194 C CA . PRO A 1 539 ? 18.848 4.834 -3.735 1.00 91.62 539 PRO A CA 1
ATOM 4195 C C . PRO A 1 539 ? 20.140 5.105 -4.513 1.00 91.62 539 PRO A C 1
ATOM 4197 O O . PRO A 1 539 ? 20.156 4.985 -5.739 1.00 91.62 539 PRO A O 1
ATOM 4200 N N . SER A 1 540 ? 21.222 5.460 -3.818 1.00 89.81 540 SER A N 1
ATOM 4201 C CA . SER A 1 540 ? 22.481 5.761 -4.499 1.00 89.81 540 SER A CA 1
ATOM 4202 C C . SER A 1 540 ? 23.016 4.531 -5.242 1.00 89.81 540 SER A C 1
ATOM 4204 O O . SER A 1 540 ? 22.677 3.393 -4.914 1.00 89.81 540 SER A O 1
ATOM 4206 N N . TYR A 1 541 ? 23.876 4.739 -6.244 1.00 89.00 541 TYR A N 1
ATOM 4207 C CA . TYR A 1 541 ? 24.513 3.623 -6.955 1.00 89.00 541 TYR A CA 1
ATOM 4208 C C . TYR A 1 541 ? 25.240 2.679 -5.988 1.00 89.00 541 TYR A C 1
ATOM 4210 O O . TYR A 1 541 ? 25.164 1.462 -6.128 1.00 89.00 541 TYR A O 1
ATOM 4218 N N . ASP A 1 542 ? 25.872 3.249 -4.963 1.00 86.69 542 ASP A N 1
ATOM 4219 C CA . ASP A 1 542 ? 26.543 2.499 -3.912 1.00 86.69 542 ASP A CA 1
ATOM 4220 C C . ASP A 1 542 ? 25.551 1.656 -3.087 1.00 86.69 542 ASP A C 1
ATOM 4222 O O . ASP A 1 542 ? 25.761 0.457 -2.930 1.00 86.69 542 ASP A O 1
ATOM 4226 N N . ASP A 1 543 ? 24.399 2.210 -2.689 1.00 85.62 543 ASP A N 1
ATOM 4227 C CA . ASP A 1 543 ? 23.331 1.465 -1.989 1.00 85.62 543 ASP A CA 1
ATOM 4228 C C . ASP A 1 543 ? 22.665 0.374 -2.853 1.00 85.62 543 ASP A C 1
ATOM 4230 O O . ASP A 1 543 ? 22.019 -0.551 -2.336 1.00 85.62 543 ASP A O 1
ATOM 4234 N N . LEU A 1 544 ? 22.745 0.516 -4.180 1.00 87.69 544 LEU A N 1
ATOM 4235 C CA . LEU A 1 544 ? 22.247 -0.455 -5.156 1.00 87.69 544 LEU A CA 1
ATOM 4236 C C . LEU A 1 544 ? 23.200 -1.637 -5.304 1.00 87.69 544 LEU A C 1
ATOM 4238 O O . LEU A 1 544 ? 22.738 -2.772 -5.397 1.00 87.69 544 LEU A O 1
ATOM 4242 N N . THR A 1 545 ? 24.510 -1.386 -5.322 1.00 86.31 545 THR A N 1
ATOM 4243 C CA . THR A 1 545 ? 25.520 -2.421 -5.581 1.00 86.31 545 THR A CA 1
ATOM 4244 C C . THR A 1 545 ? 26.169 -2.990 -4.327 1.00 86.31 545 THR A C 1
ATOM 4246 O O . THR A 1 545 ? 26.753 -4.068 -4.406 1.00 86.31 545 THR A O 1
ATOM 4249 N N . ASN A 1 546 ? 26.069 -2.306 -3.185 1.00 80.75 546 ASN A N 1
ATOM 4250 C CA . ASN A 1 546 ? 26.735 -2.676 -1.939 1.00 80.75 546 ASN A CA 1
ATOM 4251 C C . ASN A 1 546 ? 25.759 -2.902 -0.775 1.00 80.75 546 ASN A C 1
ATOM 4253 O O . ASN A 1 546 ? 24.615 -2.457 -0.757 1.00 80.75 546 ASN A O 1
ATOM 4257 N N . LYS A 1 547 ? 26.263 -3.602 0.248 1.00 67.50 547 LYS A N 1
ATOM 4258 C CA . LYS A 1 547 ? 25.539 -4.047 1.453 1.00 67.50 547 LYS A CA 1
ATOM 4259 C C . LYS A 1 547 ? 25.401 -2.945 2.528 1.00 67.50 547 LYS A C 1
ATOM 4261 O O . LYS A 1 547 ? 25.429 -3.237 3.726 1.00 67.50 547 LYS A O 1
ATOM 4266 N N . HIS A 1 548 ? 25.370 -1.666 2.160 1.00 57.94 548 HIS A N 1
ATOM 4267 C CA . HIS A 1 548 ? 25.380 -0.591 3.158 1.00 57.94 548 HIS A CA 1
ATOM 4268 C C . HIS A 1 548 ? 24.093 -0.575 4.004 1.00 57.94 548 HIS A C 1
ATOM 4270 O O . HIS A 1 548 ? 22.983 -0.719 3.500 1.00 57.94 548 HIS A O 1
ATOM 4276 N N . GLY A 1 549 ? 24.270 -0.473 5.328 1.00 56.50 549 GLY A N 1
ATOM 4277 C CA . GLY A 1 549 ? 23.190 -0.459 6.322 1.00 56.50 549 GLY A CA 1
ATOM 4278 C C . GLY A 1 549 ? 22.863 -1.800 6.995 1.00 56.50 549 GLY A C 1
ATOM 4279 O O . GLY A 1 549 ? 22.094 -1.804 7.951 1.00 56.50 549 GLY A O 1
ATOM 4280 N N . TRP A 1 550 ? 23.441 -2.930 6.563 1.00 63.03 550 TRP A N 1
ATOM 4281 C CA . TRP A 1 550 ? 23.148 -4.253 7.148 1.00 63.03 550 TRP A CA 1
ATOM 4282 C C . TRP A 1 550 ? 24.228 -4.644 8.165 1.00 63.03 550 TRP A C 1
ATOM 4284 O O . TRP A 1 550 ? 25.135 -5.436 7.880 1.00 63.03 550 TRP A O 1
ATOM 4294 N N . PHE A 1 551 ? 24.179 -4.037 9.350 1.00 47.12 551 PHE A N 1
ATOM 4295 C CA . PHE A 1 551 ? 25.144 -4.314 10.414 1.00 47.12 551 PHE A CA 1
ATOM 4296 C C . PHE A 1 551 ? 25.008 -5.770 10.922 1.00 47.12 551 PHE A C 1
ATOM 4298 O O . PHE A 1 551 ? 23.903 -6.261 11.134 1.00 47.12 551 PHE A O 1
ATOM 4305 N N . ASN A 1 552 ? 26.148 -6.444 11.143 1.00 52.09 552 ASN A N 1
ATOM 4306 C CA . ASN A 1 552 ? 26.313 -7.756 11.812 1.00 52.09 552 ASN A CA 1
ATOM 4307 C C . ASN A 1 552 ? 26.030 -9.058 11.034 1.00 52.09 552 ASN A C 1
ATOM 4309 O O . ASN A 1 552 ? 25.810 -10.093 11.656 1.00 52.09 552 ASN A O 1
ATOM 4313 N N . LEU A 1 553 ? 26.103 -9.071 9.701 1.00 54.53 553 LEU A N 1
ATOM 4314 C CA . LEU A 1 553 ? 25.862 -10.298 8.921 1.00 54.53 553 LEU A CA 1
ATOM 4315 C C . LEU A 1 553 ? 27.120 -10.879 8.262 1.00 54.53 553 LEU A C 1
ATOM 4317 O O . LEU A 1 553 ? 27.962 -10.090 7.817 1.00 54.53 553 LEU A O 1
ATOM 4321 N N . PRO A 1 554 ? 27.225 -12.223 8.118 1.00 53.53 554 PRO A N 1
ATOM 4322 C CA . PRO A 1 554 ? 28.367 -12.873 7.481 1.00 53.53 554 PRO A CA 1
ATOM 4323 C C . PRO A 1 554 ? 28.669 -12.259 6.108 1.00 53.53 554 PRO A C 1
ATOM 4325 O O . PRO A 1 554 ? 27.775 -11.725 5.437 1.00 53.53 554 PRO A O 1
ATOM 4328 N N . LYS A 1 555 ? 29.938 -12.334 5.688 1.00 53.47 555 LYS A N 1
ATOM 4329 C CA . LYS A 1 555 ? 30.420 -11.930 4.355 1.00 53.47 555 LYS A CA 1
ATOM 4330 C C . LYS A 1 555 ? 29.847 -12.848 3.260 1.00 53.47 555 LYS A C 1
ATOM 4332 O O . LYS A 1 555 ? 30.586 -13.550 2.585 1.00 53.47 555 LYS A O 1
ATOM 4337 N N . VAL A 1 556 ? 28.532 -12.867 3.083 1.00 58.06 556 VAL A N 1
ATOM 4338 C CA . VAL A 1 556 ? 27.927 -13.301 1.825 1.00 58.06 556 VAL A CA 1
ATOM 4339 C C . VAL A 1 556 ? 28.091 -12.129 0.865 1.00 58.06 556 VAL A C 1
ATOM 4341 O O . VAL A 1 556 ? 27.742 -10.997 1.214 1.00 58.06 556 VAL A O 1
ATOM 4344 N N . ALA A 1 557 ? 28.695 -12.378 -0.296 1.00 65.12 557 ALA A N 1
ATOM 4345 C CA . ALA A 1 557 ? 28.811 -11.374 -1.343 1.00 65.12 557 ALA A CA 1
ATOM 4346 C C . ALA A 1 557 ? 27.395 -10.945 -1.741 1.00 65.12 557 ALA A C 1
ATOM 4348 O O . ALA A 1 557 ? 26.601 -11.766 -2.196 1.00 65.12 557 ALA A O 1
ATOM 4349 N N . TYR A 1 558 ? 27.060 -9.683 -1.481 1.00 77.00 558 TYR A N 1
ATOM 4350 C CA . TYR A 1 558 ? 25.771 -9.134 -1.871 1.00 77.00 558 TYR A CA 1
ATOM 4351 C C . TYR A 1 558 ? 25.688 -9.094 -3.398 1.00 77.00 558 TYR A C 1
ATOM 4353 O O . TYR A 1 558 ? 26.587 -8.557 -4.047 1.00 77.00 558 TYR A O 1
ATOM 4361 N N . LEU A 1 559 ? 24.626 -9.673 -3.961 1.00 85.00 559 LEU A N 1
ATOM 4362 C CA . LEU A 1 559 ? 24.368 -9.651 -5.395 1.00 85.00 559 LEU A CA 1
ATOM 4363 C C . LEU A 1 559 ? 23.117 -8.817 -5.679 1.00 85.00 559 LEU A C 1
ATOM 4365 O O . LEU A 1 559 ? 21.993 -9.245 -5.443 1.00 85.00 559 LEU A O 1
ATOM 4369 N N . TRP A 1 560 ? 23.320 -7.623 -6.233 1.00 87.81 560 TRP A N 1
ATOM 4370 C CA . TRP A 1 560 ? 22.242 -6.670 -6.522 1.00 87.81 560 TRP A CA 1
ATOM 4371 C C . TRP A 1 560 ? 21.153 -7.232 -7.448 1.00 87.81 560 TRP A C 1
ATOM 4373 O O . TRP A 1 560 ? 19.989 -6.869 -7.323 1.00 87.81 560 TRP A O 1
ATOM 4383 N N . SER A 1 561 ? 21.508 -8.140 -8.363 1.00 86.81 561 SER A N 1
ATOM 4384 C CA . SER A 1 561 ? 20.573 -8.700 -9.345 1.00 86.81 561 SER A CA 1
ATOM 4385 C C . SER A 1 561 ? 19.599 -9.737 -8.775 1.00 86.81 561 SER A C 1
ATOM 4387 O O . SER A 1 561 ? 18.743 -10.228 -9.509 1.00 86.81 561 SER A O 1
ATOM 4389 N N . THR A 1 562 ? 19.751 -10.134 -7.508 1.00 87.88 562 THR A N 1
ATOM 4390 C CA . THR A 1 562 ? 18.828 -11.056 -6.820 1.00 87.88 562 THR A CA 1
ATOM 4391 C C . THR A 1 562 ? 17.987 -10.360 -5.752 1.00 87.88 562 THR A C 1
ATOM 4393 O O . THR A 1 562 ? 17.117 -10.995 -5.162 1.00 87.88 562 THR A O 1
ATOM 4396 N N . ASP A 1 563 ? 18.208 -9.064 -5.510 1.00 90.75 563 ASP A N 1
ATOM 4397 C CA . ASP A 1 563 ? 17.412 -8.267 -4.578 1.00 90.75 563 ASP A CA 1
ATOM 4398 C C . ASP A 1 563 ? 16.082 -7.857 -5.232 1.00 90.75 563 ASP A C 1
ATOM 4400 O O . ASP A 1 563 ? 15.964 -6.821 -5.896 1.00 90.75 563 ASP A O 1
ATOM 4404 N N . GLU A 1 564 ? 15.060 -8.698 -5.072 1.00 91.25 564 GLU A N 1
ATOM 4405 C CA . GLU A 1 564 ? 13.741 -8.468 -5.670 1.00 91.25 564 GLU A CA 1
ATOM 4406 C C . GLU A 1 564 ? 13.024 -7.239 -5.090 1.00 91.25 564 GLU A C 1
ATOM 4408 O O . GLU A 1 564 ? 12.295 -6.550 -5.813 1.00 91.25 564 GLU A O 1
ATOM 4413 N N . VAL A 1 565 ? 13.258 -6.923 -3.812 1.00 93.44 565 VAL A N 1
ATOM 4414 C CA . VAL A 1 565 ? 12.624 -5.795 -3.114 1.00 93.44 565 VAL A CA 1
ATOM 4415 C C . VAL A 1 565 ? 13.149 -4.475 -3.673 1.00 93.44 565 VAL A C 1
ATOM 4417 O O . VAL A 1 565 ? 12.369 -3.596 -4.056 1.00 93.44 565 VAL A O 1
ATOM 4420 N N . GLN A 1 566 ? 14.471 -4.342 -3.791 1.00 93.25 566 GLN A N 1
ATOM 4421 C CA . GLN A 1 566 ? 15.092 -3.168 -4.398 1.00 93.25 566 GLN A CA 1
ATOM 4422 C C . GLN A 1 566 ? 14.768 -3.073 -5.890 1.00 93.25 566 GLN A C 1
ATOM 4424 O O . GLN A 1 566 ? 14.444 -1.991 -6.386 1.00 93.25 566 GLN A O 1
ATOM 4429 N N . THR A 1 567 ? 14.767 -4.204 -6.595 1.00 94.69 567 THR A N 1
ATOM 4430 C CA . THR A 1 567 ? 14.404 -4.266 -8.014 1.00 94.69 567 THR A CA 1
ATOM 4431 C C . THR A 1 567 ? 12.981 -3.759 -8.260 1.00 94.69 567 THR A C 1
ATOM 4433 O O . THR A 1 567 ? 12.755 -2.996 -9.203 1.00 94.69 567 THR A O 1
ATOM 4436 N N . ALA A 1 568 ? 12.015 -4.109 -7.402 1.00 95.50 568 ALA A N 1
ATOM 4437 C CA . ALA A 1 568 ? 10.649 -3.592 -7.484 1.00 95.50 568 ALA A CA 1
ATOM 4438 C C . ALA A 1 568 ? 10.588 -2.073 -7.256 1.00 95.50 568 ALA A C 1
ATOM 4440 O O . ALA A 1 568 ? 9.895 -1.362 -7.989 1.00 95.50 568 ALA A O 1
ATOM 4441 N N . ARG A 1 569 ? 11.364 -1.551 -6.298 1.00 95.56 569 ARG A N 1
ATOM 4442 C CA . ARG A 1 569 ? 11.462 -0.106 -6.062 1.00 95.56 569 ARG A CA 1
ATOM 4443 C C . ARG A 1 569 ? 12.048 0.633 -7.266 1.00 95.56 569 ARG A C 1
ATOM 4445 O O . ARG A 1 569 ? 11.489 1.642 -7.690 1.00 95.56 569 ARG A O 1
ATOM 4452 N N . ILE A 1 570 ? 13.121 0.129 -7.877 1.00 96.31 570 ILE A N 1
ATOM 4453 C CA . ILE A 1 570 ? 13.694 0.739 -9.089 1.00 96.31 570 ILE A CA 1
ATOM 4454 C C . ILE A 1 570 ? 12.732 0.645 -10.272 1.00 96.31 570 ILE A C 1
ATOM 4456 O O . ILE A 1 570 ? 12.570 1.617 -11.009 1.00 96.31 570 ILE A O 1
ATOM 4460 N N . LEU A 1 571 ? 12.021 -0.473 -10.418 1.00 95.56 571 LEU A N 1
ATOM 4461 C CA . LEU A 1 571 ? 10.967 -0.612 -11.416 1.00 95.56 571 LEU A CA 1
ATOM 4462 C C . LEU A 1 571 ? 9.894 0.480 -11.272 1.00 95.56 571 LEU A C 1
ATOM 4464 O O . LEU A 1 571 ? 9.427 0.995 -12.286 1.00 95.56 571 LEU A O 1
ATOM 4468 N N . PHE A 1 572 ? 9.518 0.870 -10.049 1.00 96.62 572 PHE A N 1
ATOM 4469 C CA . PHE A 1 572 ? 8.603 1.994 -9.831 1.00 96.62 572 PHE A CA 1
ATOM 4470 C C . PHE A 1 572 ? 9.155 3.297 -10.422 1.00 96.62 572 PHE A C 1
ATOM 4472 O O . PHE A 1 572 ? 8.484 3.917 -11.249 1.00 96.62 572 PHE A O 1
ATOM 4479 N N . TYR A 1 573 ? 10.385 3.679 -10.064 1.00 97.00 573 TYR A N 1
ATOM 4480 C CA . TYR A 1 573 ? 11.030 4.887 -10.591 1.00 97.00 573 TYR A CA 1
ATOM 4481 C C . TYR A 1 573 ? 11.146 4.855 -12.117 1.00 97.00 573 TYR A C 1
ATOM 4483 O O . TYR A 1 573 ? 10.819 5.843 -12.776 1.00 97.00 573 TYR A O 1
ATOM 4491 N N . MET A 1 574 ? 11.514 3.701 -12.688 1.00 95.50 574 MET A N 1
ATOM 4492 C CA . MET A 1 574 ? 11.664 3.543 -14.136 1.00 95.50 574 MET A CA 1
ATOM 4493 C C . MET A 1 574 ? 10.352 3.729 -14.913 1.00 95.50 574 MET A C 1
ATOM 4495 O O . MET A 1 574 ? 10.379 4.023 -16.105 1.00 95.50 574 MET A O 1
ATOM 4499 N N . ARG A 1 575 ? 9.199 3.593 -14.247 1.00 94.06 575 ARG A N 1
ATOM 4500 C CA . ARG A 1 575 ? 7.877 3.870 -14.830 1.00 94.06 575 ARG A CA 1
ATOM 4501 C C . ARG A 1 575 ? 7.414 5.308 -14.648 1.00 94.06 575 ARG A C 1
ATOM 4503 O O . ARG A 1 575 ? 6.657 5.783 -15.485 1.00 94.06 575 ARG A O 1
ATOM 4510 N N . VAL A 1 576 ? 7.789 5.953 -13.543 1.00 95.31 576 VAL A N 1
ATOM 4511 C CA . VAL A 1 576 ? 7.268 7.280 -13.177 1.00 95.31 576 VAL A CA 1
ATOM 4512 C C . VAL A 1 576 ? 8.123 8.398 -13.763 1.00 95.31 576 VAL A C 1
ATOM 4514 O O . VAL A 1 576 ? 7.580 9.306 -14.369 1.00 95.31 576 VAL A O 1
ATOM 4517 N N . ILE A 1 577 ? 9.452 8.328 -13.681 1.00 95.81 577 ILE A N 1
ATOM 4518 C CA . ILE A 1 577 ? 10.322 9.407 -14.188 1.00 95.81 577 ILE A CA 1
ATOM 4519 C C . ILE A 1 577 ? 10.100 9.737 -15.680 1.00 95.81 577 ILE A C 1
ATOM 4521 O O . ILE A 1 577 ? 10.162 10.920 -16.011 1.00 95.81 577 ILE A O 1
ATOM 4525 N N . PRO A 1 578 ? 9.773 8.793 -16.596 1.00 94.69 578 PRO A N 1
ATOM 4526 C CA . PRO A 1 578 ? 9.503 9.138 -17.990 1.00 94.69 578 PRO A CA 1
ATOM 4527 C C . PRO A 1 578 ? 8.367 10.152 -18.166 1.00 94.69 578 PRO A C 1
ATOM 4529 O O . PRO A 1 578 ? 8.362 10.869 -19.159 1.00 94.69 578 PRO A O 1
ATOM 4532 N N . THR A 1 579 ? 7.418 10.238 -17.225 1.00 92.81 579 THR A N 1
ATOM 4533 C CA . THR A 1 579 ? 6.290 11.179 -17.316 1.00 92.81 579 THR A CA 1
ATOM 4534 C C . THR A 1 579 ? 6.665 12.604 -16.918 1.00 92.81 579 THR A C 1
ATOM 4536 O O . THR A 1 579 ? 5.930 13.526 -17.239 1.00 92.81 579 THR A O 1
ATOM 4539 N N . CYS A 1 580 ? 7.787 12.803 -16.222 1.00 91.44 580 CYS A N 1
ATOM 4540 C CA . CYS A 1 580 ? 8.276 14.120 -15.799 1.00 91.44 580 CYS A CA 1
ATOM 4541 C C . CYS A 1 580 ? 9.702 14.421 -16.293 1.00 91.44 580 CYS A C 1
ATOM 4543 O O . CYS A 1 580 ? 10.307 15.406 -15.879 1.00 91.44 580 CYS A O 1
ATOM 4545 N N . VAL A 1 581 ? 10.240 13.609 -17.213 1.00 91.81 581 VAL A N 1
ATOM 4546 C CA . VAL A 1 581 ? 11.622 13.718 -17.716 1.00 91.81 581 VAL A CA 1
ATOM 4547 C C . VAL A 1 581 ? 11.916 15.058 -18.402 1.00 91.81 581 VAL A C 1
ATOM 4549 O O . VAL A 1 581 ? 13.074 15.467 -18.467 1.00 91.81 581 VAL A O 1
ATOM 4552 N N . GLU A 1 582 ? 10.888 15.744 -18.908 1.00 88.19 582 GLU A N 1
ATOM 4553 C CA . GLU A 1 582 ? 11.012 17.070 -19.526 1.00 88.19 582 GLU A CA 1
ATOM 4554 C C . GLU A 1 582 ? 11.377 18.165 -18.520 1.00 88.19 582 GLU A C 1
ATOM 4556 O O . GLU A 1 582 ? 12.117 19.070 -18.875 1.00 88.19 582 GLU A O 1
ATOM 4561 N N . GLN A 1 583 ? 10.919 18.061 -17.267 1.00 88.19 583 GLN A N 1
ATOM 4562 C CA . GLN A 1 583 ? 11.269 19.008 -16.198 1.00 88.19 583 GLN A CA 1
ATOM 4563 C C . GLN A 1 583 ? 12.542 18.613 -15.449 1.00 88.19 583 GLN A C 1
ATOM 4565 O O . GLN A 1 583 ? 12.931 19.283 -14.498 1.00 88.19 583 GLN A O 1
ATOM 4570 N N . LEU A 1 584 ? 13.167 17.492 -15.814 1.00 90.69 584 LEU A N 1
ATOM 4571 C CA . LEU A 1 584 ? 14.336 16.984 -15.116 1.00 90.69 584 LEU A CA 1
ATOM 4572 C C . LEU A 1 584 ? 15.616 17.581 -15.719 1.00 90.69 584 LEU A C 1
ATOM 4574 O O . LEU A 1 584 ? 15.924 17.281 -16.883 1.00 90.69 584 LEU A O 1
ATOM 4578 N N . PRO A 1 585 ? 16.414 18.335 -14.939 1.00 91.62 585 PRO A N 1
ATOM 4579 C CA . PRO A 1 585 ? 17.655 18.914 -15.435 1.00 91.62 585 PRO A CA 1
ATOM 4580 C C . PRO A 1 585 ? 18.661 17.847 -15.871 1.00 91.62 585 PRO A C 1
ATOM 4582 O O . PRO A 1 585 ? 18.816 16.802 -15.224 1.00 91.62 585 PRO A O 1
ATOM 4585 N N . ALA A 1 586 ? 19.410 18.139 -16.937 1.00 91.31 586 ALA A N 1
ATOM 4586 C CA . ALA A 1 586 ? 20.401 17.223 -17.504 1.00 91.31 586 ALA A CA 1
ATOM 4587 C C . ALA A 1 586 ? 21.439 16.748 -16.467 1.00 91.31 586 ALA A C 1
ATOM 4589 O O . ALA A 1 586 ? 21.784 15.564 -16.435 1.00 91.31 586 ALA A O 1
ATOM 4590 N N . TYR A 1 587 ? 21.898 17.631 -15.571 1.00 91.06 587 TYR A N 1
ATOM 4591 C CA . TYR A 1 587 ? 22.872 17.270 -14.534 1.00 91.06 587 TYR A CA 1
ATOM 4592 C C . TYR A 1 587 ? 22.312 16.258 -13.516 1.00 91.06 587 TYR A C 1
ATOM 4594 O O . TYR A 1 587 ? 23.034 15.348 -13.100 1.00 91.06 587 TYR A O 1
ATOM 4602 N N . VAL A 1 588 ? 21.025 16.360 -13.155 1.00 93.44 588 VAL A N 1
ATOM 4603 C CA . VAL A 1 588 ? 20.358 15.417 -12.238 1.00 93.44 588 VAL A CA 1
ATOM 4604 C C . VAL A 1 588 ? 20.158 14.075 -12.928 1.00 93.44 588 VAL A C 1
ATOM 4606 O O . VAL A 1 588 ? 20.481 13.036 -12.350 1.00 93.44 588 VAL A O 1
ATOM 4609 N N . PHE A 1 589 ? 19.709 14.082 -14.189 1.00 94.44 589 PHE A N 1
ATOM 4610 C CA . PHE A 1 589 ? 19.584 12.856 -14.980 1.00 94.44 589 PHE A CA 1
ATOM 4611 C C . PHE A 1 589 ? 20.931 12.130 -15.092 1.00 94.44 589 PHE A C 1
ATOM 4613 O O . PHE A 1 589 ? 21.012 10.932 -14.819 1.00 94.44 589 PHE A O 1
ATOM 4620 N N . ARG A 1 590 ? 22.002 12.864 -15.426 1.00 94.06 590 ARG A N 1
ATOM 4621 C CA . ARG A 1 590 ? 23.370 12.334 -15.528 1.00 94.06 590 ARG A CA 1
ATOM 4622 C C . ARG A 1 590 ? 23.851 11.710 -14.220 1.00 94.06 590 ARG A C 1
ATOM 4624 O O . ARG A 1 590 ? 24.487 10.662 -14.258 1.00 94.06 590 ARG A O 1
ATOM 4631 N N . LYS A 1 591 ? 23.579 12.359 -13.085 1.00 93.56 591 LYS A N 1
ATOM 4632 C CA . LYS A 1 591 ? 24.066 11.936 -11.766 1.00 93.56 591 LYS A CA 1
ATOM 4633 C C . LYS A 1 591 ? 23.271 10.764 -11.184 1.00 93.56 591 LYS A C 1
ATOM 4635 O O . LYS A 1 591 ? 23.878 9.849 -10.641 1.00 93.56 591 LYS A O 1
ATOM 4640 N N . MET A 1 592 ? 21.940 10.795 -11.279 1.00 93.75 592 MET A N 1
ATOM 4641 C CA . MET A 1 592 ? 21.057 9.880 -10.538 1.00 93.75 592 MET A CA 1
ATOM 4642 C C . MET A 1 592 ? 20.417 8.806 -11.427 1.00 93.75 592 MET A C 1
ATOM 4644 O O . MET A 1 592 ? 20.411 7.621 -11.083 1.00 93.75 592 MET A O 1
ATOM 4648 N N . VAL A 1 593 ? 19.879 9.202 -12.586 1.00 95.62 593 VAL A N 1
ATOM 4649 C CA . VAL A 1 593 ? 19.055 8.313 -13.423 1.00 95.62 593 VAL A CA 1
ATOM 4650 C C . VAL A 1 593 ? 19.916 7.456 -14.339 1.00 95.62 593 VAL A C 1
ATOM 4652 O O . VAL A 1 593 ? 19.730 6.242 -14.373 1.00 95.62 593 VAL A O 1
ATOM 4655 N N . ALA A 1 594 ? 20.871 8.055 -15.055 1.00 95.50 594 ALA A N 1
ATOM 4656 C CA . ALA A 1 594 ? 21.674 7.346 -16.049 1.00 95.50 594 ALA A CA 1
ATOM 4657 C C . ALA A 1 594 ? 22.451 6.145 -15.461 1.00 95.50 594 ALA A C 1
ATOM 4659 O O . ALA A 1 594 ? 22.323 5.055 -16.024 1.00 95.50 594 ALA A O 1
ATOM 4660 N N . PRO A 1 595 ? 23.171 6.258 -14.321 1.00 94.94 595 PRO A N 1
ATOM 4661 C CA . PRO A 1 595 ? 23.890 5.117 -13.743 1.00 94.94 595 PRO A CA 1
ATOM 4662 C C . PRO A 1 595 ? 22.950 3.966 -13.361 1.00 94.94 595 PRO A C 1
ATOM 4664 O O . PRO A 1 595 ? 23.202 2.810 -13.698 1.00 94.94 595 PRO A O 1
ATOM 4667 N N . THR A 1 596 ? 21.824 4.293 -12.722 1.00 95.19 596 THR A N 1
ATOM 4668 C CA . THR A 1 596 ? 20.804 3.320 -12.307 1.00 95.19 596 THR A CA 1
ATOM 4669 C C . THR A 1 596 ? 20.145 2.653 -13.515 1.00 95.19 596 THR A C 1
ATOM 4671 O O . THR A 1 596 ? 19.996 1.434 -13.560 1.00 95.19 596 THR A O 1
ATOM 4674 N N . MET A 1 597 ? 19.784 3.433 -14.534 1.00 96.12 597 MET A N 1
ATOM 4675 C CA . MET A 1 597 ? 19.187 2.936 -15.772 1.00 96.12 597 MET A CA 1
ATOM 4676 C C . MET A 1 597 ? 20.111 1.928 -16.464 1.00 96.12 597 MET A C 1
ATOM 4678 O O . MET A 1 597 ? 19.659 0.830 -16.786 1.00 96.12 597 MET A O 1
ATOM 4682 N N . PHE A 1 598 ? 21.399 2.249 -16.640 1.00 95.31 598 PHE A N 1
ATOM 4683 C CA . PHE A 1 598 ? 22.351 1.349 -17.303 1.00 95.31 598 PHE A CA 1
ATOM 4684 C C . PHE A 1 598 ? 22.677 0.093 -16.494 1.00 95.31 598 PHE A C 1
ATOM 4686 O O . PHE A 1 598 ? 22.852 -0.976 -17.087 1.00 95.31 598 PHE A O 1
ATOM 4693 N N . LEU A 1 599 ? 22.712 0.189 -15.161 1.00 93.75 599 LEU A N 1
ATOM 4694 C CA . LEU A 1 599 ? 22.836 -0.980 -14.291 1.00 93.75 599 LEU A CA 1
ATOM 4695 C C . LEU A 1 599 ? 21.681 -1.957 -14.556 1.00 93.75 599 LEU A C 1
ATOM 4697 O O . LEU A 1 599 ? 21.905 -3.118 -14.903 1.00 93.75 599 LEU A O 1
ATOM 4701 N N . TYR A 1 600 ? 20.444 -1.458 -14.493 1.00 93.94 600 TYR A N 1
ATOM 4702 C CA . TYR A 1 600 ? 19.241 -2.280 -14.618 1.00 93.94 600 TYR A CA 1
ATOM 4703 C C . TYR A 1 600 ? 18.870 -2.669 -16.057 1.00 93.94 600 TYR A C 1
ATOM 4705 O O . TYR A 1 600 ? 18.095 -3.605 -16.245 1.00 93.94 600 TYR A O 1
ATOM 4713 N N . MET A 1 601 ? 19.445 -2.031 -17.083 1.00 93.19 601 MET A N 1
ATOM 4714 C CA . MET A 1 601 ? 19.389 -2.543 -18.463 1.00 93.19 601 MET A CA 1
ATOM 4715 C C . MET A 1 601 ? 20.020 -3.937 -18.579 1.00 93.19 601 MET A C 1
ATOM 4717 O O . MET A 1 601 ? 19.572 -4.742 -19.388 1.00 93.19 601 MET A O 1
ATOM 4721 N N . GLY A 1 602 ? 21.030 -4.232 -17.754 1.00 89.19 602 GLY A N 1
ATOM 4722 C CA . GLY A 1 602 ? 21.678 -5.542 -17.690 1.00 89.19 602 GLY A CA 1
ATOM 4723 C C . GLY A 1 602 ? 21.068 -6.504 -16.666 1.00 89.19 602 GLY A C 1
ATOM 4724 O O . GLY A 1 602 ? 21.719 -7.483 -16.313 1.00 89.19 602 GLY A O 1
ATOM 4725 N N . HIS A 1 603 ? 19.870 -6.228 -16.143 1.00 92.12 603 HIS A N 1
ATOM 4726 C CA . HIS A 1 603 ? 19.234 -7.064 -15.125 1.00 92.12 603 HIS A CA 1
ATOM 4727 C C . HIS A 1 603 ? 18.498 -8.263 -15.754 1.00 92.12 603 HIS A C 1
ATOM 4729 O O . HIS A 1 603 ? 17.773 -8.104 -16.732 1.00 92.12 603 HIS A O 1
ATOM 4735 N N . SER A 1 604 ? 18.605 -9.453 -15.151 1.00 88.75 604 SER A N 1
ATOM 4736 C CA . SER A 1 604 ? 17.992 -10.706 -15.642 1.00 88.75 604 SER A CA 1
ATOM 4737 C C . SER A 1 604 ? 16.463 -10.637 -15.793 1.00 88.75 604 SER A C 1
ATOM 4739 O O . SER A 1 604 ? 15.876 -11.227 -16.697 1.00 88.75 604 SER A O 1
ATOM 4741 N N . ASN A 1 605 ? 15.795 -9.886 -14.917 1.00 89.50 605 ASN A N 1
ATOM 4742 C CA . ASN A 1 605 ? 14.372 -9.567 -15.037 1.00 89.50 605 ASN A CA 1
ATOM 4743 C C . ASN A 1 605 ? 14.077 -8.659 -16.249 1.00 89.50 605 ASN A C 1
ATOM 4745 O O . ASN A 1 605 ? 14.167 -7.429 -16.172 1.00 89.50 605 ASN A O 1
ATOM 4749 N N . GLY A 1 606 ? 13.602 -9.272 -17.338 1.00 87.50 606 GLY A N 1
ATOM 4750 C CA . GLY A 1 606 ? 13.287 -8.584 -18.592 1.00 87.50 606 GLY A CA 1
ATOM 4751 C C . GLY A 1 606 ? 12.237 -7.467 -18.490 1.00 87.50 606 GLY A C 1
ATOM 4752 O O . GLY A 1 606 ? 12.211 -6.583 -19.347 1.00 87.50 606 GLY A O 1
ATOM 4753 N N . LYS A 1 607 ? 11.385 -7.437 -17.447 1.00 90.69 607 LYS A N 1
ATOM 4754 C CA . LYS A 1 607 ? 10.473 -6.296 -17.229 1.00 90.69 607 LYS A CA 1
ATOM 4755 C C . LYS A 1 607 ? 11.265 -5.037 -16.900 1.00 90.69 607 LYS A C 1
ATOM 4757 O O . LYS A 1 607 ? 11.002 -3.998 -17.494 1.00 90.69 607 LYS A O 1
ATOM 4762 N N . VAL A 1 608 ? 12.215 -5.131 -15.973 1.00 91.06 608 VAL A N 1
ATOM 4763 C CA . VAL A 1 608 ? 12.988 -3.970 -15.519 1.00 91.06 608 VAL A CA 1
ATOM 4764 C C . VAL A 1 608 ? 13.912 -3.488 -16.624 1.00 91.06 608 VAL A C 1
ATOM 4766 O O . VAL A 1 608 ? 13.883 -2.302 -16.936 1.00 91.06 608 VAL A O 1
ATOM 4769 N N . ALA A 1 609 ? 14.592 -4.409 -17.314 1.00 92.38 609 ALA A N 1
ATOM 4770 C CA . ALA A 1 609 ? 15.386 -4.075 -18.494 1.00 92.38 609 ALA A CA 1
ATOM 4771 C C . ALA A 1 609 ? 14.551 -3.299 -19.533 1.00 92.38 609 ALA A C 1
ATOM 4773 O O . ALA A 1 609 ? 14.959 -2.228 -19.985 1.00 92.38 609 ALA A O 1
ATOM 4774 N N . ARG A 1 610 ? 13.328 -3.761 -19.848 1.00 93.31 610 ARG A N 1
ATOM 4775 C CA . ARG A 1 610 ? 12.415 -3.068 -20.780 1.00 93.31 610 ARG A CA 1
ATOM 4776 C C . ARG A 1 610 ? 12.072 -1.645 -20.328 1.00 93.31 610 ARG A C 1
ATOM 4778 O O . ARG A 1 610 ? 12.076 -0.732 -21.157 1.00 93.31 610 ARG A O 1
ATOM 4785 N N . TYR A 1 611 ? 11.771 -1.435 -19.047 1.00 95.00 611 TYR A N 1
ATOM 4786 C CA . TYR A 1 611 ? 11.488 -0.089 -18.538 1.00 95.00 611 TYR A CA 1
ATOM 4787 C C . TYR A 1 611 ? 12.733 0.803 -18.527 1.00 95.00 611 TYR A C 1
ATOM 4789 O O . TYR A 1 611 ? 12.608 1.982 -18.838 1.00 95.00 611 TYR A O 1
ATOM 4797 N N . SER A 1 612 ? 13.930 0.258 -18.301 1.00 95.50 612 SER A N 1
ATOM 4798 C CA . SER A 1 612 ? 15.175 1.020 -18.450 1.00 95.50 612 SER A CA 1
ATOM 4799 C C . SER A 1 612 ? 15.416 1.461 -19.900 1.00 95.50 612 SER A C 1
ATOM 4801 O O . SER A 1 612 ? 15.778 2.611 -20.136 1.00 95.50 612 SER A O 1
ATOM 4803 N N . HIS A 1 613 ? 15.128 0.615 -20.899 1.00 95.56 613 HIS A N 1
ATOM 4804 C CA . HIS A 1 613 ? 15.139 1.059 -22.303 1.00 95.56 613 HIS A CA 1
ATOM 4805 C C . HIS A 1 613 ? 14.074 2.132 -22.574 1.00 95.56 613 HIS A C 1
ATOM 4807 O O . HIS A 1 613 ? 14.334 3.083 -23.307 1.00 95.56 613 HIS A O 1
ATOM 4813 N N . SER A 1 614 ? 12.890 2.008 -21.968 1.00 95.75 614 SER A N 1
ATOM 4814 C CA . SER A 1 614 ? 11.814 3.001 -22.103 1.00 95.75 614 SER A CA 1
ATOM 4815 C C . SER A 1 614 ? 12.204 4.350 -21.488 1.00 95.75 614 SER A C 1
ATOM 4817 O O . SER A 1 614 ? 11.890 5.391 -22.058 1.00 95.75 614 SER A O 1
ATOM 4819 N N . MET A 1 615 ? 12.950 4.341 -20.377 1.00 96.44 615 MET A N 1
ATOM 4820 C CA . MET A 1 615 ? 13.541 5.538 -19.776 1.00 96.44 615 MET A CA 1
ATOM 4821 C C . MET A 1 615 ? 14.500 6.236 -20.735 1.00 96.44 615 MET A C 1
ATOM 4823 O O . MET A 1 615 ? 14.404 7.445 -20.930 1.00 96.44 615 MET A O 1
ATOM 4827 N N . PHE A 1 616 ? 15.403 5.472 -21.360 1.00 96.44 616 PHE A N 1
ATOM 4828 C CA . PHE A 1 616 ? 16.335 6.014 -22.345 1.00 96.44 616 PHE A CA 1
ATOM 4829 C C . PHE A 1 616 ? 15.581 6.649 -23.518 1.00 96.44 616 PHE A C 1
ATOM 4831 O O . PHE A 1 616 ? 15.866 7.783 -23.890 1.00 96.44 616 PHE A O 1
ATOM 4838 N N . VAL A 1 617 ? 14.573 5.955 -24.058 1.00 96.19 617 VAL A N 1
ATOM 4839 C CA . VAL A 1 617 ? 13.715 6.479 -25.134 1.00 96.19 617 VAL A CA 1
ATOM 4840 C C . VAL A 1 617 ? 13.043 7.786 -24.716 1.00 96.19 617 VAL A C 1
ATOM 4842 O O . VAL A 1 617 ? 13.080 8.752 -25.478 1.00 96.19 617 VAL A O 1
ATOM 4845 N N . ALA A 1 618 ? 12.465 7.841 -23.515 1.00 95.38 618 ALA A N 1
ATOM 4846 C CA . ALA A 1 618 ? 11.815 9.041 -23.000 1.00 95.38 618 ALA A CA 1
ATOM 4847 C C . ALA A 1 618 ? 12.805 10.207 -22.859 1.00 95.38 618 ALA A C 1
ATOM 4849 O O . ALA A 1 618 ? 12.514 11.316 -23.303 1.00 95.38 618 ALA A O 1
ATOM 4850 N N . PHE A 1 619 ? 14.010 9.958 -22.338 1.00 94.81 619 PHE A N 1
ATOM 4851 C CA . PHE A 1 619 ? 15.055 10.978 -22.255 1.00 94.81 619 PHE A CA 1
ATOM 4852 C C . PHE A 1 619 ? 15.503 11.462 -23.641 1.00 94.81 619 PHE A C 1
ATOM 4854 O O . PHE A 1 619 ? 15.568 12.668 -23.874 1.00 94.81 619 PHE A O 1
ATOM 4861 N N . MET A 1 620 ? 15.729 10.562 -24.600 1.00 93.81 620 MET A N 1
ATOM 4862 C CA . MET A 1 620 ? 16.090 10.943 -25.972 1.00 93.81 620 MET A CA 1
ATOM 4863 C C . MET A 1 620 ? 14.999 11.779 -26.645 1.00 93.81 620 MET A C 1
ATOM 4865 O O . MET A 1 620 ? 15.312 12.775 -27.299 1.00 93.81 620 MET A O 1
ATOM 4869 N N . SER A 1 621 ? 13.735 11.418 -26.420 1.00 91.88 621 SER A N 1
ATOM 4870 C CA . SER A 1 621 ? 12.566 12.084 -27.009 1.00 91.88 621 SER A CA 1
ATOM 4871 C C . SER A 1 621 ? 12.198 13.398 -26.315 1.00 91.88 621 SER A C 1
ATOM 4873 O O . SER A 1 621 ? 11.501 14.218 -26.904 1.00 91.88 621 SER A O 1
ATOM 4875 N N . SER A 1 622 ? 12.662 13.613 -25.081 1.00 88.50 622 SER A N 1
ATOM 4876 C CA . SER A 1 622 ? 12.315 14.798 -24.289 1.00 88.50 622 SER A CA 1
ATOM 4877 C C . SER A 1 622 ? 12.756 16.113 -24.944 1.00 88.50 622 SER A C 1
ATOM 4879 O O . SER A 1 622 ? 13.815 16.180 -25.583 1.00 88.50 622 SER A O 1
ATOM 4881 N N . GLY A 1 623 ? 11.917 17.141 -24.777 1.00 73.62 623 GLY A N 1
ATOM 4882 C CA . GLY A 1 623 ? 12.038 18.459 -25.397 1.00 73.62 623 GLY A CA 1
ATOM 4883 C C . GLY A 1 623 ? 13.229 19.312 -24.945 1.00 73.62 623 GLY A C 1
ATOM 4884 O O . GLY A 1 623 ? 14.123 18.876 -24.223 1.00 73.62 623 GLY A O 1
ATOM 4885 N N . LYS A 1 624 ? 13.258 20.539 -25.469 1.00 54.03 624 LYS A N 1
ATOM 4886 C CA . LYS A 1 624 ? 14.360 21.498 -25.351 1.00 54.03 624 LYS A CA 1
ATOM 4887 C C . LYS A 1 624 ? 14.359 22.158 -23.969 1.00 54.03 624 LYS A C 1
ATOM 4889 O O . LYS A 1 624 ? 13.490 22.981 -23.701 1.00 54.03 624 LYS A O 1
ATOM 4894 N N . ASP A 1 625 ? 15.356 21.830 -23.147 1.00 53.88 625 ASP A N 1
ATOM 4895 C CA . ASP A 1 625 ? 15.688 22.589 -21.934 1.00 53.88 625 ASP A CA 1
ATOM 4896 C C . ASP A 1 625 ? 15.873 24.081 -22.277 1.00 53.88 625 ASP A C 1
ATOM 4898 O O . ASP A 1 625 ? 16.218 24.448 -23.406 1.00 53.88 625 ASP A O 1
ATOM 4902 N N . THR A 1 626 ? 15.716 24.955 -21.283 1.00 51.56 626 THR A N 1
ATOM 4903 C CA . THR A 1 626 ? 16.172 26.356 -21.358 1.00 51.56 626 THR A CA 1
ATOM 4904 C C . THR A 1 626 ? 17.683 26.446 -21.638 1.00 51.56 626 THR A C 1
ATOM 4906 O O . THR A 1 626 ? 18.118 27.381 -22.307 1.00 51.56 626 THR A O 1
ATOM 4909 N N . ASN A 1 627 ? 18.447 25.413 -21.245 1.00 57.78 627 ASN A N 1
ATOM 4910 C CA . ASN A 1 627 ? 19.857 25.168 -21.577 1.00 57.78 627 ASN A CA 1
ATOM 4911 C C . ASN A 1 627 ? 20.000 24.063 -22.647 1.00 57.78 627 ASN A C 1
ATOM 4913 O O . ASN A 1 627 ? 20.448 22.951 -22.361 1.00 57.78 627 ASN A O 1
ATOM 4917 N N . GLN A 1 628 ? 19.598 24.355 -23.890 1.00 65.06 628 GLN A N 1
ATOM 4918 C CA . GLN A 1 628 ? 19.545 23.372 -24.992 1.00 65.06 628 GLN A CA 1
ATOM 4919 C C . GLN A 1 628 ? 20.866 22.618 -25.227 1.00 65.06 628 GLN A C 1
ATOM 4921 O O . GLN A 1 628 ? 20.833 21.435 -25.577 1.00 65.06 628 GLN A O 1
ATOM 4926 N N . ASP A 1 629 ? 22.006 23.269 -24.997 1.00 72.38 629 ASP A N 1
ATOM 4927 C CA . ASP A 1 629 ? 23.320 22.709 -25.318 1.00 72.38 629 ASP A CA 1
ATOM 4928 C C . ASP A 1 629 ? 23.727 21.569 -24.375 1.00 72.38 629 ASP A C 1
ATOM 4930 O O . ASP A 1 629 ? 24.203 20.533 -24.837 1.00 72.38 629 ASP A O 1
ATOM 4934 N N . GLU A 1 630 ? 23.488 21.692 -23.066 1.00 84.38 630 GLU A N 1
ATOM 4935 C CA . GLU A 1 630 ? 23.916 20.675 -22.092 1.00 84.38 630 GLU A CA 1
ATOM 4936 C C . GLU A 1 630 ? 23.142 19.363 -22.255 1.00 84.38 630 GLU A C 1
ATOM 4938 O O . GLU A 1 630 ? 23.725 18.274 -22.233 1.00 84.38 630 GLU A O 1
ATOM 4943 N N . ARG A 1 631 ? 21.821 19.447 -22.466 1.00 88.25 631 ARG A N 1
ATOM 4944 C CA . ARG A 1 631 ? 20.979 18.261 -22.671 1.00 88.25 631 ARG A CA 1
ATOM 4945 C C . ARG A 1 631 ? 21.302 17.564 -23.983 1.00 88.25 631 ARG A C 1
ATOM 4947 O O . ARG A 1 631 ? 21.373 16.338 -24.011 1.00 88.25 631 ARG A O 1
ATOM 4954 N N . ALA A 1 632 ? 21.491 18.327 -25.061 1.00 87.69 632 ALA A N 1
ATOM 4955 C CA . ALA A 1 632 ? 21.845 17.776 -26.365 1.00 87.69 632 ALA A CA 1
ATOM 4956 C C . ALA A 1 632 ? 23.203 17.062 -26.315 1.00 87.69 632 ALA A C 1
ATOM 4958 O O . ALA A 1 632 ? 23.309 15.918 -26.759 1.00 87.69 632 ALA A O 1
ATOM 4959 N N . GLN A 1 633 ? 24.205 17.683 -25.683 1.00 89.62 633 GLN A N 1
ATOM 4960 C CA . GLN A 1 633 ? 25.511 17.061 -25.459 1.00 89.62 633 GLN A CA 1
ATOM 4961 C C . GLN A 1 633 ? 25.397 15.784 -24.621 1.00 89.62 633 GLN A C 1
ATOM 4963 O O . GLN A 1 633 ? 26.004 14.767 -24.958 1.00 89.62 633 GLN A O 1
ATOM 4968 N N . LEU A 1 634 ? 24.596 15.800 -23.550 1.00 92.38 634 LEU A N 1
ATOM 4969 C CA . LEU A 1 634 ? 24.385 14.612 -22.728 1.00 92.38 634 LEU A CA 1
ATOM 4970 C C . LEU A 1 634 ? 23.720 13.484 -23.527 1.00 92.38 634 LEU A C 1
ATOM 4972 O O . LEU A 1 634 ? 24.168 12.344 -23.439 1.00 92.38 634 LEU A O 1
ATOM 4976 N N . LYS A 1 635 ? 22.698 13.779 -24.342 1.00 93.19 635 LYS A N 1
ATOM 4977 C CA . LYS A 1 635 ? 22.056 12.785 -25.221 1.00 93.19 635 LYS A CA 1
ATOM 4978 C C . LYS A 1 635 ? 23.075 12.085 -26.119 1.00 93.19 635 LYS A C 1
ATOM 4980 O O . LYS A 1 635 ? 23.067 10.859 -26.185 1.00 93.19 635 LYS A O 1
ATOM 4985 N N . GLU A 1 636 ? 23.977 12.834 -26.753 1.00 92.25 636 GLU A N 1
ATOM 4986 C CA . GLU A 1 636 ? 25.046 12.250 -27.572 1.00 92.25 636 GLU A CA 1
ATOM 4987 C C . GLU A 1 636 ? 26.016 11.397 -26.744 1.00 92.25 636 GLU A C 1
ATOM 4989 O O . GLU A 1 636 ? 26.297 10.255 -27.104 1.00 92.25 636 GLU A O 1
ATOM 4994 N N . GLN A 1 637 ? 26.469 11.892 -25.589 1.00 93.25 637 GLN A N 1
ATOM 4995 C CA . GLN A 1 637 ? 27.394 11.156 -24.716 1.00 93.25 637 GLN A CA 1
ATOM 4996 C C . GLN A 1 637 ? 26.818 9.818 -24.232 1.00 93.25 637 GLN A C 1
ATOM 4998 O O . GLN A 1 637 ? 27.536 8.819 -24.165 1.00 93.25 637 GLN A O 1
ATOM 5003 N N . LEU A 1 638 ? 25.526 9.775 -23.897 1.00 95.44 638 LEU A N 1
ATOM 5004 C CA . LEU A 1 638 ? 24.886 8.569 -23.372 1.00 95.44 638 LEU A CA 1
ATOM 5005 C C . LEU A 1 638 ? 24.668 7.483 -24.435 1.00 95.44 638 LEU A C 1
ATOM 5007 O O . LEU A 1 638 ? 24.550 6.312 -24.075 1.00 95.44 638 LEU A O 1
ATOM 5011 N N . VAL A 1 639 ? 24.636 7.833 -25.725 1.00 95.75 639 VAL A N 1
ATOM 5012 C CA . VAL A 1 639 ? 24.408 6.868 -26.818 1.00 95.75 639 VAL A CA 1
ATOM 5013 C C . VAL A 1 639 ? 25.521 5.830 -26.897 1.00 95.75 639 VAL A C 1
ATOM 5015 O O . VAL A 1 639 ? 25.225 4.649 -27.083 1.00 95.75 639 VAL A O 1
ATOM 5018 N N . PHE A 1 640 ? 26.776 6.242 -26.703 1.00 94.62 640 PHE A N 1
ATOM 5019 C CA . PHE A 1 640 ? 27.922 5.329 -26.714 1.00 94.62 640 PHE A CA 1
ATOM 5020 C C . PHE A 1 640 ? 27.747 4.215 -25.675 1.00 94.62 640 PHE A C 1
ATOM 5022 O O . PHE A 1 640 ? 27.788 3.031 -26.010 1.00 94.62 640 PHE A O 1
ATOM 5029 N N . TYR A 1 641 ? 27.431 4.599 -24.436 1.00 94.50 641 TYR A N 1
ATOM 5030 C CA . TYR A 1 641 ? 27.163 3.657 -23.350 1.00 94.50 641 TYR A CA 1
ATOM 5031 C C . TYR A 1 641 ? 25.910 2.816 -23.603 1.00 94.50 641 TYR A C 1
ATOM 5033 O O . TYR A 1 641 ? 25.919 1.609 -23.370 1.00 94.50 641 TYR A O 1
ATOM 5041 N N . TYR A 1 642 ? 24.834 3.430 -24.103 1.00 96.81 642 TYR A N 1
ATOM 5042 C CA . TYR A 1 642 ? 23.579 2.735 -24.374 1.00 96.81 642 TYR A CA 1
ATOM 5043 C C . TYR A 1 642 ? 23.741 1.615 -25.396 1.00 96.81 642 TYR A C 1
ATOM 5045 O O . TYR A 1 642 ? 23.279 0.496 -25.152 1.00 96.81 642 TYR A O 1
ATOM 5053 N N . ILE A 1 643 ? 24.388 1.899 -26.528 1.00 96.25 643 ILE A N 1
ATOM 5054 C CA . ILE A 1 643 ? 24.572 0.921 -27.600 1.00 96.25 643 ILE A CA 1
ATOM 5055 C C . ILE A 1 643 ? 25.491 -0.202 -27.150 1.00 96.25 643 ILE A C 1
ATOM 5057 O O . ILE A 1 643 ? 25.118 -1.366 -27.295 1.00 96.25 643 ILE A O 1
ATOM 5061 N N . GLN A 1 644 ? 26.628 0.132 -26.537 1.00 93.94 644 GLN A N 1
ATOM 5062 C CA . GLN A 1 644 ? 27.539 -0.870 -26.001 1.00 93.94 644 GLN A CA 1
ATOM 5063 C C . GLN A 1 644 ? 26.804 -1.799 -25.024 1.00 93.94 644 GLN A C 1
ATOM 5065 O O . GLN A 1 644 ? 26.765 -3.014 -25.224 1.00 93.94 644 GLN A O 1
ATOM 5070 N N . ARG A 1 645 ? 26.129 -1.230 -24.018 1.00 93.44 645 ARG A N 1
ATOM 5071 C CA . ARG A 1 645 ? 25.452 -2.011 -22.979 1.00 93.44 645 ARG A CA 1
ATOM 5072 C C . ARG A 1 645 ? 24.303 -2.860 -23.521 1.00 93.44 645 ARG A C 1
ATOM 5074 O O . ARG A 1 645 ? 24.123 -3.999 -23.095 1.00 93.44 645 ARG A O 1
ATOM 5081 N N . SER A 1 646 ? 23.529 -2.324 -24.465 1.00 94.44 646 SER A N 1
ATOM 5082 C CA . SER A 1 646 ? 22.413 -3.049 -25.084 1.00 94.44 646 SER A CA 1
ATOM 5083 C C . SER A 1 646 ? 22.906 -4.252 -25.892 1.00 94.44 646 SER A C 1
ATOM 5085 O O . SER A 1 646 ? 22.329 -5.335 -25.794 1.00 94.44 646 SER A O 1
ATOM 5087 N N . LEU A 1 647 ? 23.983 -4.087 -26.664 1.00 94.25 647 LEU A N 1
ATOM 5088 C CA . LEU A 1 647 ? 24.520 -5.141 -27.527 1.00 94.25 647 LEU A CA 1
ATOM 5089 C C . LEU A 1 647 ? 25.337 -6.189 -26.764 1.00 94.25 647 LEU A C 1
ATOM 5091 O O . LEU A 1 647 ? 25.342 -7.349 -27.180 1.00 94.25 647 LEU A O 1
ATOM 5095 N N . GLU A 1 648 ? 25.972 -5.830 -25.645 1.00 91.44 648 GLU A N 1
ATOM 5096 C CA . GLU A 1 648 ? 26.594 -6.788 -24.718 1.00 91.44 648 GLU A CA 1
ATOM 5097 C C . GLU A 1 648 ? 25.575 -7.826 -24.222 1.00 91.44 648 GLU A C 1
ATOM 5099 O O . GLU A 1 648 ? 25.849 -9.023 -24.244 1.00 91.44 648 GLU A O 1
ATOM 5104 N N . GLY A 1 649 ? 24.379 -7.378 -23.819 1.00 87.56 649 GLY A N 1
ATOM 5105 C CA . GLY A 1 649 ? 23.334 -8.251 -23.276 1.00 87.56 649 GLY A CA 1
ATOM 5106 C C . GLY A 1 649 ? 22.472 -8.978 -24.316 1.00 87.56 649 GLY A C 1
ATOM 5107 O O . GLY A 1 649 ? 21.717 -9.878 -23.947 1.00 87.56 649 GLY A O 1
ATOM 5108 N N . TYR A 1 650 ? 22.541 -8.611 -25.600 1.00 91.56 650 TYR A N 1
ATOM 5109 C CA . TYR A 1 650 ? 21.714 -9.196 -26.662 1.00 91.56 650 TYR A CA 1
ATOM 5110 C C . TYR A 1 650 ? 22.351 -10.471 -27.254 1.00 91.56 650 TYR A C 1
ATOM 5112 O O . TYR A 1 650 ? 23.550 -10.442 -27.568 1.00 91.56 650 TYR A O 1
ATOM 5120 N N . PRO A 1 651 ? 21.589 -11.570 -27.480 1.00 84.50 651 PRO A N 1
ATOM 5121 C CA . PRO A 1 651 ? 20.121 -11.712 -27.391 1.00 84.50 651 PRO A CA 1
ATOM 5122 C C . PRO A 1 651 ? 19.518 -12.148 -26.047 1.00 84.50 651 PRO A C 1
ATOM 5124 O O . PRO A 1 651 ? 18.302 -12.288 -25.969 1.00 84.50 651 PRO A O 1
ATOM 5127 N N . GLY A 1 652 ? 20.325 -12.371 -25.008 1.00 85.62 652 GLY A N 1
ATOM 5128 C CA . GLY A 1 652 ? 19.858 -12.935 -23.737 1.00 85.62 652 GLY A CA 1
ATOM 5129 C C . GLY A 1 652 ? 19.050 -11.964 -22.869 1.00 85.62 652 GLY A C 1
ATOM 5130 O O . GLY A 1 652 ? 17.838 -12.091 -22.731 1.00 85.62 652 GLY A O 1
ATOM 5131 N N . ILE A 1 653 ? 19.736 -11.012 -22.239 1.00 86.94 653 ILE A N 1
ATOM 5132 C CA . ILE A 1 653 ? 19.146 -10.109 -21.239 1.00 86.94 653 ILE A CA 1
ATOM 5133 C C . ILE A 1 653 ? 18.409 -8.949 -21.915 1.00 86.94 653 ILE A C 1
ATOM 5135 O O . ILE A 1 653 ? 17.338 -8.531 -21.468 1.00 86.94 653 ILE A O 1
ATOM 5139 N N . THR A 1 654 ? 18.980 -8.426 -23.000 1.00 91.75 654 THR A N 1
ATOM 5140 C CA . THR A 1 654 ? 18.476 -7.219 -23.658 1.00 91.75 654 THR A CA 1
ATOM 5141 C C . THR A 1 654 ? 17.186 -7.512 -24.432 1.00 91.75 654 THR A C 1
ATOM 5143 O O . THR A 1 654 ? 17.222 -8.258 -25.416 1.00 91.75 654 THR A O 1
ATOM 5146 N N . PRO A 1 655 ? 16.046 -6.878 -24.092 1.00 91.19 655 PRO A N 1
ATOM 5147 C CA . PRO A 1 655 ? 14.823 -7.024 -24.868 1.00 91.19 655 PRO A CA 1
ATOM 5148 C C . PRO A 1 655 ? 14.966 -6.336 -26.232 1.00 91.19 655 PRO A C 1
ATOM 5150 O O . PRO A 1 655 ? 15.150 -5.119 -26.310 1.00 91.19 655 PRO A O 1
ATOM 5153 N N . PHE A 1 656 ? 14.808 -7.106 -27.315 1.00 91.81 656 PHE A N 1
ATOM 5154 C CA . PHE A 1 656 ? 14.952 -6.600 -28.686 1.00 91.81 656 PHE A CA 1
ATOM 5155 C C . PHE A 1 656 ? 14.084 -5.360 -28.960 1.00 91.81 656 PHE A C 1
ATOM 5157 O O . PHE A 1 656 ? 14.584 -4.344 -29.432 1.00 91.81 656 PHE A O 1
ATOM 5164 N N . GLU A 1 657 ? 12.798 -5.401 -28.600 1.00 90.88 657 GLU A N 1
ATOM 5165 C CA . GLU A 1 657 ? 11.861 -4.282 -28.794 1.00 90.88 657 GLU A CA 1
ATOM 5166 C C . GLU A 1 657 ? 12.329 -2.993 -28.100 1.00 90.88 657 GLU A C 1
ATOM 5168 O O . GLU A 1 657 ? 12.253 -1.907 -28.677 1.00 90.88 657 GLU A O 1
ATOM 5173 N N . GLY A 1 658 ? 12.873 -3.113 -26.883 1.00 91.00 658 GLY A N 1
ATOM 5174 C CA . GLY A 1 658 ? 13.420 -1.985 -26.128 1.00 91.00 658 GLY A CA 1
ATOM 5175 C C . GLY A 1 658 ? 14.658 -1.388 -26.798 1.00 91.00 658 GLY A C 1
ATOM 5176 O O . GLY A 1 658 ? 14.738 -0.170 -26.962 1.00 91.00 658 GLY A O 1
ATOM 5177 N N . MET A 1 659 ? 15.583 -2.241 -27.252 1.00 94.50 659 MET A N 1
ATOM 5178 C CA . MET A 1 659 ? 16.772 -1.817 -27.999 1.00 94.50 659 MET A CA 1
ATOM 5179 C C . MET A 1 659 ? 16.398 -1.128 -29.317 1.00 94.50 659 MET A C 1
ATOM 5181 O O . MET A 1 659 ? 16.877 -0.032 -29.595 1.00 94.50 659 MET A O 1
ATOM 5185 N N . THR A 1 660 ? 15.502 -1.722 -30.111 1.00 94.50 660 THR A N 1
ATOM 5186 C CA . THR A 1 660 ? 15.068 -1.147 -31.399 1.00 94.50 660 THR A CA 1
ATOM 5187 C C . THR A 1 660 ? 14.400 0.213 -31.224 1.00 94.50 660 THR A C 1
ATOM 5189 O O . THR A 1 660 ? 14.641 1.121 -32.015 1.00 94.50 660 THR A O 1
ATOM 5192 N N . SER A 1 661 ? 13.609 0.382 -30.161 1.00 94.00 661 SER A N 1
ATOM 5193 C CA . SER A 1 661 ? 12.937 1.641 -29.846 1.00 94.00 661 SER A CA 1
ATOM 5194 C C . SER A 1 661 ? 13.936 2.717 -29.413 1.00 94.00 661 SER A C 1
ATOM 5196 O O . SER A 1 661 ? 13.806 3.862 -29.839 1.00 94.00 661 SER A O 1
ATOM 5198 N N . GLY A 1 662 ? 14.975 2.366 -28.644 1.00 95.25 662 GLY A N 1
ATOM 5199 C CA . GLY A 1 662 ? 16.060 3.301 -28.324 1.00 95.25 662 GLY A CA 1
ATOM 5200 C C . GLY A 1 662 ? 16.907 3.681 -29.534 1.00 95.25 662 GLY A C 1
ATOM 5201 O O . GLY A 1 662 ? 17.225 4.856 -29.697 1.00 95.25 662 GLY A O 1
ATOM 5202 N N . VAL A 1 663 ? 17.199 2.727 -30.424 1.00 95.88 663 VAL A N 1
ATOM 5203 C CA . VAL A 1 663 ? 17.869 2.993 -31.710 1.00 95.88 663 VAL A CA 1
ATOM 5204 C C . VAL A 1 663 ? 17.012 3.896 -32.605 1.00 95.88 663 VAL A C 1
ATOM 5206 O O . VAL A 1 663 ? 17.511 4.846 -33.199 1.00 95.88 663 VAL A O 1
ATOM 5209 N N . ALA A 1 664 ? 15.702 3.674 -32.676 1.00 94.69 664 ALA A N 1
ATOM 5210 C CA . ALA A 1 664 ? 14.819 4.566 -33.418 1.00 94.69 664 ALA A CA 1
ATOM 5211 C C . ALA A 1 664 ? 14.776 5.973 -32.795 1.00 94.69 664 ALA A C 1
ATOM 5213 O O . ALA A 1 664 ? 14.796 6.966 -33.520 1.00 94.69 664 ALA A O 1
ATOM 5214 N N . ALA A 1 665 ? 14.743 6.070 -31.462 1.00 94.06 665 ALA A N 1
ATOM 5215 C CA . ALA A 1 665 ? 14.718 7.345 -30.753 1.00 94.06 665 ALA A CA 1
ATOM 5216 C C . ALA A 1 665 ? 16.013 8.146 -30.956 1.00 94.06 665 ALA A C 1
ATOM 5218 O O . ALA A 1 665 ? 15.941 9.337 -31.254 1.00 94.06 665 ALA A O 1
ATOM 5219 N N . LEU A 1 666 ? 17.190 7.514 -30.861 1.00 94.31 666 LEU A N 1
ATOM 5220 C CA . LEU A 1 666 ? 18.457 8.222 -31.075 1.00 94.31 666 LEU A CA 1
ATOM 5221 C C . LEU A 1 666 ? 18.600 8.712 -32.518 1.00 94.31 666 LEU A C 1
ATOM 5223 O O . LEU A 1 666 ? 19.030 9.838 -32.725 1.00 94.31 666 LEU A O 1
ATOM 5227 N N . VAL A 1 667 ? 18.176 7.924 -33.511 1.00 92.69 667 VAL A N 1
ATOM 5228 C CA . VAL A 1 667 ? 18.262 8.330 -34.924 1.00 92.69 667 VAL A CA 1
ATOM 5229 C C . VAL A 1 667 ? 17.325 9.501 -35.227 1.00 92.69 667 VAL A C 1
ATOM 5231 O O . VAL A 1 667 ? 17.671 10.369 -36.020 1.00 92.69 667 VAL A O 1
ATOM 5234 N N . ARG A 1 668 ? 16.149 9.544 -34.588 1.00 90.62 668 ARG A N 1
ATOM 5235 C CA . ARG A 1 668 ? 15.144 10.596 -34.811 1.00 90.62 668 ARG A CA 1
ATOM 5236 C C . ARG A 1 668 ? 15.429 11.899 -34.073 1.00 90.62 668 ARG A C 1
ATOM 5238 O O . ARG A 1 668 ? 15.047 12.954 -34.567 1.00 90.62 668 ARG A O 1
ATOM 5245 N N . HIS A 1 669 ? 16.011 11.826 -32.877 1.00 90.31 669 HIS A N 1
ATOM 5246 C CA . HIS A 1 669 ? 16.108 12.977 -31.974 1.00 90.31 669 HIS A CA 1
ATOM 5247 C C . HIS A 1 669 ? 17.519 13.560 -31.839 1.00 90.31 669 HIS A C 1
ATOM 5249 O O . HIS A 1 669 ? 17.667 14.616 -31.223 1.00 90.31 669 HIS A O 1
ATOM 5255 N N . LEU A 1 670 ? 18.544 12.908 -32.396 1.00 90.56 670 LEU A N 1
ATOM 5256 C CA . LEU A 1 670 ? 19.887 13.480 -32.488 1.00 90.56 670 LEU A CA 1
ATOM 5257 C C . LEU A 1 670 ? 20.053 14.358 -33.736 1.00 90.56 670 LEU A C 1
ATOM 5259 O O . LEU A 1 670 ? 19.324 14.187 -34.714 1.00 90.56 670 LEU A O 1
ATOM 5263 N N . PRO A 1 671 ? 21.032 15.281 -33.730 1.00 88.44 671 PRO A N 1
ATOM 5264 C CA . PRO A 1 671 ? 21.375 16.064 -34.910 1.00 88.44 671 PRO A CA 1
ATOM 5265 C C . PRO A 1 671 ? 21.741 15.188 -36.117 1.00 88.44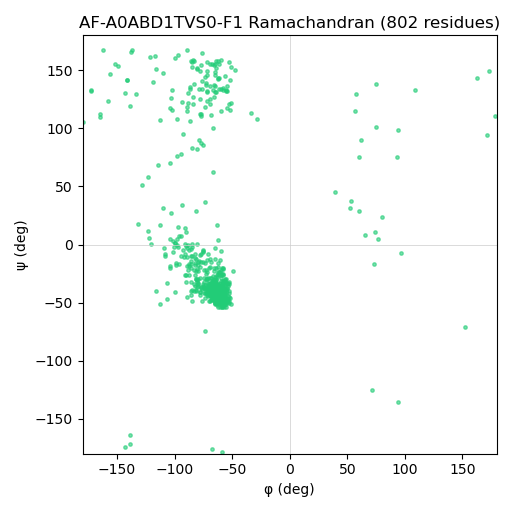 671 PRO A C 1
ATOM 5267 O O . PRO A 1 671 ? 22.389 14.144 -35.984 1.00 88.44 671 PRO A O 1
ATOM 5270 N N . ALA A 1 672 ? 21.368 15.651 -37.312 1.00 85.94 672 ALA A N 1
ATOM 5271 C CA . ALA A 1 672 ? 21.787 15.044 -38.572 1.00 85.94 672 ALA A CA 1
ATOM 5272 C C . ALA A 1 672 ? 23.321 14.967 -38.648 1.00 85.94 672 ALA A C 1
ATOM 5274 O O . ALA A 1 672 ? 24.011 15.935 -38.335 1.00 85.94 672 ALA A O 1
ATOM 5275 N N . GLY A 1 673 ? 23.850 13.804 -39.035 1.00 85.44 673 GLY A N 1
ATOM 5276 C CA . GLY A 1 673 ? 25.296 13.575 -39.101 1.00 85.44 673 GLY A CA 1
ATOM 5277 C C . GLY A 1 673 ? 25.999 13.403 -37.745 1.00 85.44 673 GLY A C 1
ATOM 5278 O O . GLY A 1 673 ? 27.227 13.385 -37.711 1.00 85.44 673 GLY A O 1
ATOM 5279 N N . SER A 1 674 ? 25.272 13.248 -36.630 1.00 90.00 674 SER A N 1
ATOM 5280 C CA . SER A 1 674 ? 25.889 13.017 -35.314 1.00 90.00 674 SER A CA 1
ATOM 5281 C C . SER A 1 674 ? 26.771 11.759 -35.304 1.00 90.00 674 SER A C 1
ATOM 5283 O O . SER A 1 674 ? 26.351 10.676 -35.726 1.00 90.00 674 SER A O 1
ATOM 5285 N N . LEU A 1 675 ? 27.989 11.880 -34.758 1.00 91.81 675 LEU A N 1
ATOM 5286 C CA . LEU A 1 675 ? 28.954 10.777 -34.614 1.00 91.81 675 LEU A CA 1
ATOM 5287 C C . LEU A 1 675 ? 28.378 9.592 -33.827 1.00 91.81 675 LEU A C 1
ATOM 5289 O O . LEU A 1 675 ? 28.711 8.440 -34.097 1.00 91.81 675 LEU A O 1
ATOM 5293 N N . SER A 1 676 ? 27.462 9.871 -32.901 1.00 94.06 676 SER A N 1
ATOM 5294 C CA . SER A 1 676 ? 26.754 8.866 -32.108 1.00 94.06 676 SER A CA 1
ATOM 5295 C C . SER A 1 676 ? 25.899 7.935 -32.978 1.00 94.06 676 SER A C 1
ATOM 5297 O O . SER A 1 676 ? 25.796 6.740 -32.696 1.00 94.06 676 SER A O 1
ATOM 5299 N N . ILE A 1 677 ? 25.318 8.454 -34.069 1.00 94.19 677 ILE A N 1
ATOM 5300 C CA . ILE A 1 677 ? 24.526 7.660 -35.020 1.00 94.19 677 ILE A CA 1
ATOM 5301 C C . ILE A 1 677 ? 25.450 6.756 -35.846 1.00 94.19 677 ILE A C 1
ATOM 5303 O O . ILE A 1 677 ? 25.161 5.569 -36.008 1.00 94.19 677 ILE A O 1
ATOM 5307 N N . PHE A 1 678 ? 26.583 7.283 -36.323 1.00 94.06 678 PHE A N 1
ATOM 5308 C CA . PHE A 1 678 ? 27.587 6.480 -37.031 1.00 94.06 678 PHE A CA 1
ATOM 5309 C C . PHE A 1 678 ? 28.121 5.343 -36.153 1.00 94.06 678 PHE A C 1
ATOM 5311 O O . PHE A 1 678 ? 28.173 4.197 -36.601 1.00 94.06 678 PHE A O 1
ATOM 5318 N N . TYR A 1 679 ? 28.448 5.640 -34.892 1.00 95.25 679 TYR A N 1
ATOM 5319 C CA . TYR A 1 679 ? 28.875 4.641 -33.913 1.00 95.25 679 TYR A CA 1
ATOM 5320 C C . TYR A 1 679 ? 27.806 3.563 -33.695 1.00 95.25 679 TYR A C 1
ATOM 5322 O O . TYR A 1 679 ? 28.103 2.373 -33.780 1.00 95.25 679 TYR A O 1
ATOM 5330 N N . CYS A 1 680 ? 26.545 3.967 -33.499 1.00 95.50 680 CYS A N 1
ATOM 5331 C CA . CYS A 1 680 ? 25.423 3.042 -33.344 1.00 95.50 680 CYS A CA 1
ATOM 5332 C C . CYS A 1 680 ? 25.330 2.046 -34.507 1.00 95.50 680 CYS A C 1
ATOM 5334 O O . CYS A 1 680 ? 25.210 0.841 -34.289 1.00 95.50 680 CYS A O 1
ATOM 5336 N N . ILE A 1 681 ? 25.381 2.542 -35.744 1.00 94.75 681 ILE A N 1
ATOM 5337 C CA . ILE A 1 681 ? 25.269 1.710 -36.947 1.00 94.75 681 ILE A CA 1
ATOM 5338 C C . ILE A 1 681 ? 26.458 0.760 -37.068 1.00 94.75 681 ILE A C 1
ATOM 5340 O O . ILE A 1 681 ? 26.263 -0.416 -37.371 1.00 94.75 681 ILE A O 1
ATOM 5344 N N . HIS A 1 682 ? 27.669 1.246 -36.790 1.00 95.00 682 HIS A N 1
ATOM 5345 C CA . HIS A 1 682 ? 28.867 0.415 -36.801 1.00 95.00 682 HIS A CA 1
ATOM 5346 C C . HIS A 1 682 ? 28.758 -0.743 -35.802 1.00 95.00 682 HIS A C 1
ATOM 5348 O O . HIS A 1 682 ? 28.940 -1.896 -36.182 1.00 95.00 682 HIS A O 1
ATOM 5354 N N . CYS A 1 683 ? 28.391 -0.467 -34.548 1.00 95.62 683 CYS A N 1
ATOM 5355 C CA . CYS A 1 683 ? 28.243 -1.505 -33.529 1.00 95.62 683 CYS A CA 1
ATOM 5356 C C . CYS A 1 683 ? 27.123 -2.503 -33.855 1.00 95.62 683 CYS A C 1
ATOM 5358 O O . CYS A 1 683 ? 27.262 -3.692 -33.578 1.00 95.62 683 CYS A O 1
ATOM 5360 N N . LEU A 1 684 ? 26.019 -2.049 -34.458 1.00 95.31 684 LEU A N 1
ATOM 5361 C CA . LEU A 1 684 ? 24.953 -2.942 -34.919 1.00 95.31 684 LEU A CA 1
ATOM 5362 C C . LEU A 1 684 ? 25.435 -3.866 -36.044 1.00 95.31 684 LEU A C 1
ATOM 5364 O O . LEU A 1 684 ? 25.151 -5.062 -35.997 1.00 95.31 684 LEU A O 1
ATOM 5368 N N . ALA A 1 685 ? 26.177 -3.337 -37.020 1.00 92.69 685 ALA A N 1
ATOM 5369 C CA . ALA A 1 685 ? 26.765 -4.129 -38.099 1.00 92.69 685 ALA A CA 1
ATOM 5370 C C . ALA A 1 685 ? 27.782 -5.146 -37.559 1.00 92.69 685 ALA A C 1
ATOM 5372 O O . ALA A 1 685 ? 27.726 -6.323 -37.904 1.00 92.69 685 ALA A O 1
ATOM 5373 N N . GLU A 1 686 ? 28.650 -4.726 -36.638 1.00 93.25 686 GLU A N 1
ATOM 5374 C CA . GLU A 1 686 ? 29.620 -5.600 -35.978 1.00 93.25 686 GLU A CA 1
ATOM 5375 C C . GLU A 1 686 ? 28.934 -6.707 -35.164 1.00 93.25 686 GLU A C 1
ATOM 5377 O O . GLU A 1 686 ? 29.298 -7.882 -35.264 1.00 93.25 686 GLU A O 1
ATOM 5382 N N . LYS A 1 687 ? 27.882 -6.366 -34.409 1.00 93.38 687 LYS A N 1
ATOM 5383 C CA . LYS A 1 687 ? 27.097 -7.356 -33.669 1.00 93.38 687 LYS A CA 1
ATOM 5384 C C . LYS A 1 687 ? 26.403 -8.333 -34.618 1.00 93.38 687 LYS A C 1
ATOM 5386 O O . LYS A 1 687 ? 26.449 -9.534 -34.356 1.00 93.38 687 LYS A O 1
ATOM 5391 N N . ALA A 1 688 ? 25.805 -7.854 -35.711 1.00 90.50 688 ALA A N 1
ATOM 5392 C CA . ALA A 1 688 ? 25.193 -8.709 -36.726 1.00 90.50 688 ALA A CA 1
ATOM 5393 C C . ALA A 1 688 ? 26.213 -9.695 -37.316 1.00 90.50 688 ALA A C 1
ATOM 5395 O O . ALA A 1 688 ? 25.936 -10.894 -37.347 1.00 90.50 688 ALA A O 1
ATOM 5396 N N . ASN A 1 689 ? 27.409 -9.215 -37.676 1.00 88.12 689 ASN A N 1
ATOM 5397 C CA . ASN A 1 689 ? 28.510 -10.050 -38.159 1.00 88.12 689 ASN A CA 1
ATOM 5398 C C . ASN A 1 689 ? 28.878 -11.134 -37.136 1.00 88.12 689 ASN A C 1
ATOM 5400 O O . ASN A 1 689 ? 28.938 -12.316 -37.466 1.00 88.12 689 ASN A O 1
ATOM 5404 N N . SER A 1 690 ? 29.061 -10.740 -35.868 1.00 89.94 690 SER A N 1
ATOM 5405 C CA . SER A 1 690 ? 29.419 -11.670 -34.790 1.00 89.94 690 SER A CA 1
ATOM 5406 C C . SER A 1 690 ? 28.381 -12.786 -34.635 1.00 89.94 690 SER A C 1
ATOM 5408 O O . SER A 1 690 ? 28.748 -13.958 -34.601 1.00 89.94 690 SER A O 1
ATOM 5410 N N . LEU A 1 691 ? 27.086 -12.446 -34.647 1.00 87.00 691 LEU A N 1
ATOM 5411 C CA . LEU A 1 691 ? 25.996 -13.409 -34.500 1.00 87.00 691 LEU A CA 1
ATOM 5412 C C . LEU A 1 691 ? 25.887 -14.334 -35.717 1.00 87.00 691 LEU A C 1
ATOM 5414 O O . LEU A 1 691 ? 25.681 -15.529 -35.546 1.00 87.00 691 LEU A O 1
ATOM 5418 N N . CYS A 1 692 ? 26.075 -13.810 -36.932 1.00 82.06 692 CYS A N 1
ATOM 5419 C CA . CYS A 1 692 ? 26.084 -14.628 -38.144 1.00 82.06 692 CYS A CA 1
ATOM 5420 C C . CYS A 1 692 ? 27.282 -15.590 -38.160 1.00 82.06 692 CYS A C 1
ATOM 5422 O O . CYS A 1 692 ? 27.120 -16.765 -38.470 1.00 82.06 692 CYS A O 1
ATOM 5424 N N . SER A 1 693 ? 28.473 -15.117 -37.774 1.00 77.62 693 SER A N 1
ATOM 5425 C CA . SER A 1 693 ? 29.711 -15.908 -37.806 1.00 77.62 693 SER A CA 1
ATOM 5426 C C . SER A 1 693 ? 29.709 -17.105 -36.851 1.00 77.62 693 SER A C 1
ATOM 5428 O O . SER A 1 693 ? 30.290 -18.138 -37.175 1.00 77.62 693 SER A O 1
ATOM 5430 N N . VAL A 1 694 ? 29.026 -16.988 -35.707 1.00 68.56 694 VAL A N 1
ATOM 5431 C CA . VAL A 1 694 ? 28.882 -18.072 -34.722 1.00 68.56 694 VAL A CA 1
ATOM 5432 C C . VAL A 1 694 ? 28.024 -19.218 -35.266 1.00 68.56 694 VAL A C 1
ATOM 5434 O O . VAL A 1 694 ? 28.250 -20.363 -34.893 1.00 68.56 694 VAL A O 1
ATOM 5437 N N . VAL A 1 695 ? 27.079 -18.927 -36.168 1.00 62.34 695 VAL A N 1
ATOM 5438 C CA . VAL A 1 695 ? 26.127 -19.912 -36.714 1.00 62.34 695 VAL A CA 1
ATOM 5439 C C . VAL A 1 695 ? 26.580 -20.494 -38.060 1.00 62.34 695 VAL A C 1
ATOM 5441 O O . VAL A 1 695 ? 26.127 -21.564 -38.463 1.00 62.34 695 VAL A O 1
ATOM 5444 N N . SER A 1 696 ? 27.538 -19.856 -38.740 1.00 57.00 696 SER A N 1
ATOM 5445 C CA . SER A 1 696 ? 28.138 -20.339 -39.997 1.00 57.00 696 SER A CA 1
ATOM 5446 C C . SER A 1 696 ? 28.831 -21.713 -39.902 1.00 57.00 696 SER A C 1
ATOM 5448 O O . SER A 1 696 ? 29.278 -22.237 -40.920 1.00 57.00 696 SER A O 1
ATOM 5450 N N . THR A 1 697 ? 28.937 -22.304 -38.708 1.00 55.97 697 THR A N 1
ATOM 5451 C CA . THR A 1 697 ? 29.470 -23.652 -38.447 1.00 55.97 697 THR A CA 1
ATOM 5452 C C . THR A 1 697 ? 28.404 -24.763 -38.424 1.00 55.97 697 THR A C 1
ATOM 5454 O O . THR A 1 697 ? 28.786 -25.929 -38.336 1.00 55.97 697 THR A O 1
ATOM 5457 N N . CYS A 1 698 ? 27.105 -24.445 -38.543 1.00 52.03 698 CYS A N 1
ATOM 5458 C CA . CYS A 1 698 ? 25.986 -25.404 -38.486 1.00 52.03 698 CYS A CA 1
ATOM 5459 C C . CYS A 1 698 ? 25.165 -25.505 -39.795 1.00 52.03 698 CYS A C 1
ATOM 5461 O O . CYS A 1 698 ? 25.242 -24.648 -40.672 1.00 52.03 698 CYS A O 1
ATOM 5463 N N . GLU A 1 699 ? 24.399 -26.599 -39.913 1.00 55.16 699 GLU A N 1
ATOM 5464 C CA . GLU A 1 699 ? 23.726 -27.138 -41.113 1.00 55.16 699 GLU A CA 1
ATOM 5465 C C . GLU A 1 699 ? 22.922 -26.142 -41.983 1.00 55.16 699 GLU A C 1
ATOM 5467 O O . GLU A 1 699 ? 22.311 -25.177 -41.520 1.00 55.16 699 GLU A O 1
ATOM 5472 N N . THR A 1 700 ? 22.864 -26.441 -43.287 1.00 59.41 700 THR A N 1
ATOM 5473 C CA . THR A 1 700 ? 22.303 -25.616 -44.377 1.00 59.41 700 THR A CA 1
ATOM 5474 C C . THR A 1 700 ? 20.799 -25.323 -44.253 1.00 59.41 700 THR A C 1
ATOM 5476 O O . THR A 1 700 ? 20.303 -24.381 -44.872 1.00 59.41 700 THR A O 1
ATOM 5479 N N . ASP A 1 701 ? 20.055 -26.100 -43.460 1.00 61.69 701 ASP A N 1
ATOM 5480 C CA . ASP A 1 701 ? 18.596 -25.976 -43.344 1.00 61.69 701 ASP A CA 1
ATOM 5481 C C . ASP A 1 701 ? 18.139 -24.847 -42.401 1.00 61.69 701 ASP A C 1
ATOM 5483 O O . ASP A 1 701 ? 17.042 -24.313 -42.579 1.00 61.69 701 ASP A O 1
ATOM 5487 N N . LEU A 1 702 ? 18.996 -24.382 -41.481 1.00 62.19 702 LEU A N 1
ATOM 5488 C CA . LEU A 1 702 ? 18.691 -23.248 -40.592 1.00 62.19 702 LEU A CA 1
ATOM 5489 C C . LEU A 1 702 ? 18.554 -21.923 -41.368 1.00 62.19 702 LEU A C 1
ATOM 5491 O O . LEU A 1 702 ? 17.697 -21.091 -41.058 1.00 62.19 702 LEU A O 1
ATOM 5495 N N . TRP A 1 703 ? 19.343 -21.747 -42.431 1.00 67.81 703 TRP A N 1
ATOM 5496 C CA . TRP A 1 703 ? 19.390 -20.524 -43.246 1.00 67.81 703 TRP A CA 1
ATOM 5497 C C . TRP A 1 703 ? 18.179 -20.329 -44.167 1.00 67.81 703 TRP A C 1
ATOM 5499 O O . TRP A 1 703 ? 17.951 -19.217 -44.644 1.00 67.81 703 TRP A O 1
ATOM 5509 N N . LYS A 1 704 ? 17.382 -21.379 -44.405 1.00 64.88 704 LYS A N 1
ATOM 5510 C CA . LYS A 1 704 ? 16.155 -21.286 -45.214 1.00 64.88 704 LYS A CA 1
ATOM 5511 C C . LYS A 1 704 ? 15.009 -20.630 -44.447 1.00 64.88 704 LYS A C 1
ATOM 5513 O O . LYS A 1 704 ? 14.270 -19.837 -45.023 1.00 64.88 704 LYS A O 1
ATOM 5518 N N . ASN A 1 705 ? 14.895 -20.920 -43.150 1.00 66.12 705 ASN A N 1
ATOM 5519 C CA . ASN A 1 705 ? 13.781 -20.442 -42.327 1.00 66.12 705 ASN A CA 1
ATOM 5520 C C . ASN A 1 705 ? 14.183 -19.280 -41.403 1.00 66.12 705 ASN A C 1
ATOM 5522 O O . ASN A 1 705 ? 13.317 -18.520 -40.969 1.00 66.12 705 ASN A O 1
ATOM 5526 N N . TRP A 1 706 ? 15.487 -19.079 -41.151 1.00 69.69 706 TRP A N 1
ATOM 5527 C CA . TRP A 1 706 ? 16.003 -18.088 -40.194 1.00 69.69 706 TRP A CA 1
ATOM 5528 C C . TRP A 1 706 ? 15.361 -18.207 -38.796 1.00 69.69 706 TRP A C 1
ATOM 5530 O O . TRP A 1 706 ? 15.160 -17.210 -38.099 1.00 69.69 706 TRP A O 1
ATOM 5540 N N . GLU A 1 707 ? 14.998 -19.427 -38.412 1.00 66.38 707 GLU A N 1
ATOM 5541 C CA . GLU A 1 707 ? 14.391 -19.762 -37.125 1.00 66.38 707 GLU A CA 1
ATOM 5542 C C . GLU A 1 707 ? 15.455 -20.317 -36.166 1.00 66.38 707 GLU A C 1
ATOM 5544 O O . GLU A 1 707 ? 16.531 -20.751 -36.584 1.00 66.38 707 GLU A O 1
ATOM 5549 N N . GLY A 1 708 ? 15.175 -20.287 -34.861 1.00 70.00 708 GLY A N 1
ATOM 5550 C CA . GLY A 1 708 ? 16.102 -20.787 -33.843 1.00 70.00 708 GLY A CA 1
ATOM 5551 C C . GLY A 1 708 ? 17.328 -19.886 -33.664 1.00 70.00 708 GLY A C 1
ATOM 5552 O O . GLY A 1 708 ? 17.195 -18.690 -33.410 1.00 70.00 708 GLY A O 1
ATOM 5553 N N . GLU A 1 709 ? 18.533 -20.446 -33.784 1.00 63.22 709 GLU A N 1
ATOM 5554 C CA . GLU A 1 709 ? 19.798 -19.755 -33.469 1.00 63.22 709 GLU A CA 1
ATOM 5555 C C . GLU A 1 709 ? 20.119 -18.567 -34.399 1.00 63.22 709 GLU A C 1
ATOM 5557 O O . GLU A 1 709 ? 20.866 -17.667 -34.013 1.00 63.22 709 GLU A O 1
ATOM 5562 N N . LEU A 1 710 ? 19.514 -18.510 -35.594 1.00 70.94 710 LEU A N 1
ATOM 5563 C CA . LEU A 1 710 ? 19.651 -17.390 -36.539 1.00 70.94 710 LEU A CA 1
ATOM 5564 C C . LEU A 1 710 ? 18.666 -16.242 -36.289 1.00 70.94 710 LEU A C 1
ATOM 5566 O O . LEU A 1 710 ? 18.862 -15.145 -36.819 1.00 70.94 710 LEU A O 1
ATOM 5570 N N . GLU A 1 711 ? 17.620 -16.457 -35.485 1.00 83.19 711 GLU A N 1
ATOM 5571 C CA . GLU A 1 711 ? 16.582 -15.451 -35.235 1.00 83.19 711 GLU A CA 1
ATOM 5572 C C . GLU A 1 711 ? 17.165 -14.142 -34.652 1.00 83.19 711 GLU A C 1
ATOM 5574 O O . GLU A 1 711 ? 16.800 -13.061 -35.130 1.00 83.19 711 GLU A O 1
ATOM 5579 N N . PRO A 1 712 ? 18.114 -14.171 -33.689 1.00 85.81 712 PRO A N 1
ATOM 5580 C CA . PRO A 1 712 ? 18.778 -12.962 -33.208 1.00 85.81 712 PRO A CA 1
ATOM 5581 C C . PRO A 1 712 ? 19.552 -12.188 -34.277 1.00 85.81 712 PRO A C 1
ATOM 5583 O O . PRO A 1 712 ? 19.480 -10.960 -34.334 1.00 85.81 712 PRO A O 1
ATOM 5586 N N . ALA A 1 713 ? 20.296 -12.900 -35.127 1.00 86.12 713 ALA A N 1
ATOM 5587 C CA . ALA A 1 713 ? 21.083 -12.295 -36.195 1.00 86.12 713 ALA A CA 1
ATOM 5588 C C . ALA A 1 713 ? 20.165 -11.625 -37.226 1.00 86.12 713 ALA A C 1
ATOM 5590 O O . ALA A 1 713 ? 20.367 -10.459 -37.576 1.00 86.12 713 ALA A O 1
ATOM 5591 N N . LYS A 1 714 ? 19.092 -12.328 -37.620 1.00 87.12 714 LYS A N 1
ATOM 5592 C CA . LYS A 1 714 ? 18.038 -11.811 -38.500 1.00 87.12 714 LYS A CA 1
ATOM 5593 C C . LYS A 1 714 ? 17.438 -10.521 -37.957 1.00 87.12 714 LYS A C 1
ATOM 5595 O O . LYS A 1 714 ? 17.351 -9.537 -38.673 1.00 87.12 714 LYS A O 1
ATOM 5600 N N . LYS A 1 715 ? 17.077 -10.498 -36.671 1.00 91.12 715 LYS A N 1
ATOM 5601 C CA . LYS A 1 715 ? 16.477 -9.329 -36.015 1.00 91.12 715 LYS A CA 1
ATOM 5602 C C . LYS A 1 715 ? 17.380 -8.092 -36.073 1.00 91.12 715 LYS A C 1
ATOM 5604 O O . LYS A 1 715 ? 16.894 -6.995 -36.343 1.00 91.12 715 LYS A O 1
ATOM 5609 N N . VAL A 1 716 ? 18.687 -8.242 -35.846 1.00 91.69 716 VAL A N 1
ATOM 5610 C CA . VAL A 1 716 ? 19.635 -7.115 -35.945 1.00 91.69 716 VAL A CA 1
ATOM 5611 C C . VAL A 1 716 ? 19.810 -6.661 -37.399 1.00 91.69 716 VAL A C 1
ATOM 5613 O O . VAL A 1 716 ? 19.836 -5.457 -37.654 1.00 91.69 716 VAL A O 1
ATOM 5616 N N . LEU A 1 717 ? 19.864 -7.593 -38.355 1.00 89.94 717 LEU A N 1
ATOM 5617 C CA . LEU A 1 717 ? 19.897 -7.268 -39.786 1.00 89.94 717 LEU A CA 1
ATOM 5618 C C . LEU A 1 717 ? 18.621 -6.539 -40.228 1.00 89.94 717 LEU A C 1
ATOM 5620 O O . LEU A 1 717 ? 18.714 -5.475 -40.832 1.00 89.94 717 LEU A O 1
ATOM 5624 N N . ASP A 1 718 ? 17.443 -7.024 -39.839 1.00 90.56 718 ASP A N 1
ATOM 5625 C CA . ASP A 1 718 ? 16.154 -6.375 -40.096 1.00 90.56 718 ASP A CA 1
ATOM 5626 C C . ASP A 1 718 ? 16.110 -4.956 -39.506 1.00 90.56 718 ASP A C 1
ATOM 5628 O O . ASP A 1 718 ? 15.559 -4.039 -40.118 1.00 90.56 718 ASP A O 1
ATOM 5632 N N . LEU A 1 719 ? 16.707 -4.742 -38.327 1.00 93.31 719 LEU A N 1
ATOM 5633 C CA . LEU A 1 719 ? 16.848 -3.406 -37.746 1.00 93.31 719 LEU A CA 1
ATOM 5634 C C . LEU A 1 719 ? 17.734 -2.507 -38.620 1.00 93.31 719 LEU A C 1
ATOM 5636 O O . LEU A 1 719 ? 17.328 -1.386 -38.919 1.00 93.31 719 LEU A O 1
ATOM 5640 N N . LEU A 1 720 ? 18.902 -2.984 -39.062 1.00 92.75 720 LEU A N 1
ATOM 5641 C CA . LEU A 1 720 ? 19.785 -2.234 -39.966 1.00 92.75 720 LEU A CA 1
ATOM 5642 C C . LEU A 1 720 ? 19.099 -1.906 -41.303 1.00 92.75 720 LEU A C 1
ATOM 5644 O O . LEU A 1 720 ? 19.237 -0.791 -41.802 1.00 92.75 720 LEU A O 1
ATOM 5648 N N . LEU A 1 721 ? 18.311 -2.834 -41.854 1.00 91.19 721 LEU A N 1
ATOM 5649 C CA . LEU A 1 721 ? 17.517 -2.603 -43.064 1.00 91.19 721 LEU A CA 1
ATOM 5650 C C . LEU A 1 721 ? 16.465 -1.513 -42.840 1.00 91.19 721 LEU A C 1
ATOM 5652 O O . LEU A 1 721 ? 16.365 -0.580 -43.632 1.00 91.19 721 LEU A O 1
ATOM 5656 N N . ARG A 1 722 ? 15.725 -1.564 -41.725 1.00 90.44 722 ARG A N 1
ATOM 5657 C CA . ARG A 1 722 ? 14.751 -0.516 -41.367 1.00 90.44 722 ARG A CA 1
ATOM 5658 C C . ARG A 1 722 ? 15.414 0.848 -41.197 1.00 90.44 722 ARG A C 1
ATOM 5660 O O . ARG A 1 722 ? 14.812 1.861 -41.556 1.00 90.44 722 ARG A O 1
ATOM 5667 N N . LEU A 1 723 ? 16.650 0.890 -40.695 1.00 91.81 723 LEU A N 1
ATOM 5668 C CA . LEU A 1 723 ? 17.405 2.133 -40.547 1.00 91.81 723 LEU A CA 1
ATOM 5669 C C . LEU A 1 723 ? 17.669 2.842 -41.881 1.00 91.81 723 LEU A C 1
ATOM 5671 O O . LEU A 1 723 ? 17.734 4.068 -41.864 1.00 91.81 723 LEU A O 1
ATOM 5675 N N . LEU A 1 724 ? 17.711 2.147 -43.027 1.00 90.38 724 LEU A N 1
ATOM 5676 C CA . LEU A 1 724 ? 17.856 2.785 -44.351 1.00 90.38 724 LEU A CA 1
ATOM 5677 C C . LEU A 1 724 ? 16.782 3.856 -44.600 1.00 90.38 724 LEU A C 1
ATOM 5679 O O . LEU A 1 724 ? 17.064 4.916 -45.163 1.00 90.38 724 LEU A O 1
ATOM 5683 N N . SER A 1 725 ? 15.561 3.600 -44.126 1.00 87.88 725 SER A N 1
ATOM 5684 C CA . SER A 1 725 ? 14.429 4.525 -44.243 1.00 87.88 725 SER A CA 1
ATOM 5685 C C . SER A 1 725 ? 14.407 5.630 -43.178 1.00 87.88 725 SER A C 1
ATOM 5687 O O . SER A 1 725 ? 13.720 6.631 -43.355 1.00 87.88 725 SER A O 1
ATOM 5689 N N . LEU A 1 726 ? 15.146 5.471 -42.073 1.00 88.69 726 LEU A N 1
ATOM 5690 C CA . LEU A 1 726 ? 15.054 6.349 -40.898 1.00 88.69 726 LEU A CA 1
ATOM 5691 C C . LEU A 1 726 ? 16.243 7.296 -40.733 1.00 88.69 726 LEU A C 1
ATOM 5693 O O . LEU A 1 726 ? 16.063 8.393 -40.214 1.00 88.69 726 LEU A O 1
ATOM 5697 N N . VAL A 1 727 ? 17.452 6.878 -41.118 1.00 90.38 727 VAL A N 1
ATOM 5698 C CA . VAL A 1 727 ? 18.668 7.680 -40.898 1.00 90.38 727 VAL A CA 1
ATOM 5699 C C . VAL A 1 727 ? 18.688 8.927 -41.770 1.00 90.38 727 VAL A C 1
ATOM 5701 O O . VAL A 1 727 ? 18.081 8.952 -42.836 1.00 90.38 727 VAL A O 1
ATOM 5704 N N . ASP A 1 728 ? 19.407 9.961 -41.350 1.00 88.50 728 ASP A N 1
ATOM 5705 C CA . ASP A 1 728 ? 19.633 11.137 -42.189 1.00 88.50 728 ASP A CA 1
ATOM 5706 C C . ASP A 1 728 ? 20.480 10.802 -43.436 1.00 88.50 728 ASP A C 1
ATOM 5708 O O . ASP A 1 728 ? 21.281 9.859 -43.436 1.00 88.50 728 ASP A O 1
ATOM 5712 N N . ILE A 1 729 ? 20.326 11.600 -44.497 1.00 86.31 729 ILE A N 1
ATOM 5713 C CA . ILE A 1 729 ? 21.029 11.411 -45.771 1.00 86.31 729 ILE A CA 1
ATOM 5714 C C . ILE A 1 729 ? 22.559 11.461 -45.631 1.00 86.31 729 ILE A C 1
ATOM 5716 O O . ILE A 1 729 ? 23.252 10.827 -46.419 1.00 86.31 729 ILE A O 1
ATOM 5720 N N . GLN A 1 730 ? 23.097 12.147 -44.616 1.00 88.81 730 GLN A N 1
ATOM 5721 C CA . GLN A 1 730 ? 24.540 12.197 -44.344 1.00 88.81 730 GLN A CA 1
ATOM 5722 C C . GLN A 1 730 ? 25.085 10.872 -43.796 1.00 88.81 730 GLN A C 1
ATOM 5724 O O . GLN A 1 730 ? 26.244 10.530 -44.018 1.00 88.81 730 GLN A O 1
ATOM 5729 N N . VAL A 1 731 ? 24.253 10.113 -43.081 1.00 91.12 731 VAL A N 1
ATOM 5730 C CA . VAL A 1 731 ? 24.631 8.834 -42.461 1.00 91.12 731 VAL A CA 1
ATOM 5731 C C . VAL A 1 731 ? 24.380 7.658 -43.411 1.00 91.12 731 VAL A C 1
ATOM 5733 O O . VAL A 1 731 ? 25.050 6.624 -43.338 1.00 91.12 731 VAL A O 1
ATOM 5736 N N . LEU A 1 732 ? 23.428 7.831 -44.329 1.00 91.25 732 LEU A N 1
ATOM 5737 C CA . LEU A 1 732 ? 22.951 6.805 -45.246 1.00 91.25 732 LEU A CA 1
ATOM 5738 C C . LEU A 1 732 ? 24.063 6.083 -46.040 1.00 91.25 732 LEU A C 1
ATOM 5740 O O . LEU A 1 732 ? 24.041 4.849 -46.050 1.00 91.25 732 LEU A O 1
ATOM 5744 N N . PRO A 1 733 ? 25.066 6.764 -46.638 1.00 91.44 733 PRO A N 1
ATOM 5745 C CA . PRO A 1 733 ? 26.122 6.087 -47.393 1.00 91.44 733 PRO A CA 1
ATOM 5746 C C . PRO A 1 733 ? 26.930 5.102 -46.539 1.00 91.44 733 PRO A C 1
ATOM 5748 O O . PRO A 1 733 ? 27.206 3.982 -46.969 1.00 91.44 733 PRO A O 1
ATOM 5751 N N . SER A 1 734 ? 27.259 5.482 -45.301 1.00 92.00 734 SER A N 1
ATOM 5752 C CA . SER A 1 734 ? 28.008 4.623 -44.378 1.00 92.00 734 SER A CA 1
ATOM 5753 C C . SER A 1 734 ? 27.208 3.384 -43.976 1.00 92.00 734 SER A C 1
ATOM 5755 O O . SER A 1 734 ? 27.759 2.284 -43.949 1.00 92.00 734 SER A O 1
ATOM 5757 N N . LEU A 1 735 ? 25.903 3.537 -43.723 1.00 92.88 735 LEU A N 1
ATOM 5758 C CA . LEU A 1 735 ? 25.008 2.408 -43.445 1.00 92.88 735 LEU A CA 1
ATOM 5759 C C . LEU A 1 735 ? 24.931 1.446 -44.635 1.00 92.88 735 LEU A C 1
ATOM 5761 O O . LEU A 1 735 ? 25.084 0.240 -44.457 1.00 92.88 735 LEU A O 1
ATOM 5765 N N . MET A 1 736 ? 24.735 1.973 -45.847 1.00 93.00 736 MET A N 1
ATOM 5766 C CA . MET A 1 736 ? 24.664 1.181 -47.081 1.00 93.00 736 MET A CA 1
ATOM 5767 C C . MET A 1 736 ? 25.959 0.403 -47.337 1.00 93.00 736 MET A C 1
ATOM 5769 O O . MET A 1 736 ? 25.919 -0.765 -47.728 1.00 93.00 736 MET A O 1
ATOM 5773 N N . LYS A 1 737 ? 27.113 1.025 -47.077 1.00 92.69 737 LYS A N 1
ATOM 5774 C CA . LYS A 1 737 ? 28.421 0.378 -47.195 1.00 92.69 737 LYS A CA 1
ATOM 5775 C C . LYS A 1 737 ? 28.587 -0.772 -46.204 1.00 92.69 737 LYS A C 1
ATOM 5777 O O . LYS A 1 737 ? 28.954 -1.869 -46.618 1.00 92.69 737 LYS A O 1
ATOM 5782 N N . LEU A 1 738 ? 28.300 -0.544 -44.922 1.00 91.94 738 LEU A N 1
ATOM 5783 C CA . LEU A 1 738 ? 28.406 -1.579 -43.887 1.00 91.94 738 LEU A CA 1
ATOM 5784 C C . LEU A 1 738 ? 27.434 -2.736 -44.153 1.00 91.94 738 LEU A C 1
ATOM 5786 O O . LEU A 1 738 ? 27.840 -3.892 -44.127 1.00 91.94 738 LEU A O 1
ATOM 5790 N N . LEU A 1 739 ? 26.182 -2.439 -44.511 1.00 91.25 739 LEU A N 1
ATOM 5791 C CA . LEU A 1 739 ? 25.205 -3.461 -44.898 1.00 91.25 739 LEU A CA 1
ATOM 5792 C C . LEU A 1 739 ? 25.677 -4.295 -46.092 1.00 91.25 739 LEU A C 1
ATOM 5794 O O . LEU A 1 739 ? 25.564 -5.516 -46.059 1.00 91.25 739 LEU A O 1
ATOM 5798 N N . ALA A 1 740 ? 26.239 -3.666 -47.128 1.00 90.12 740 ALA A N 1
ATOM 5799 C CA . ALA A 1 740 ? 26.780 -4.389 -48.276 1.00 90.12 740 ALA A CA 1
ATOM 5800 C C . ALA A 1 740 ? 27.927 -5.332 -47.876 1.00 90.12 740 ALA A C 1
ATOM 5802 O O . ALA A 1 740 ? 27.973 -6.475 -48.331 1.00 90.12 740 ALA A O 1
ATOM 5803 N N . GLN A 1 741 ? 28.829 -4.875 -47.002 1.00 88.69 741 GLN A N 1
ATOM 5804 C CA . GLN A 1 741 ? 29.931 -5.690 -46.486 1.00 88.69 741 GLN A CA 1
ATOM 5805 C C . GLN A 1 741 ? 29.441 -6.902 -45.694 1.00 88.69 741 GLN A C 1
ATOM 5807 O O . GLN A 1 741 ? 30.031 -7.974 -45.812 1.00 88.69 741 GLN A O 1
ATOM 5812 N N . GLU A 1 742 ? 28.374 -6.743 -44.914 1.00 85.62 742 GLU A N 1
ATOM 5813 C CA . GLU A 1 742 ? 27.789 -7.837 -44.142 1.00 85.62 742 GLU A CA 1
ATOM 5814 C C . GLU A 1 742 ? 27.028 -8.826 -45.026 1.00 85.62 742 GLU A C 1
ATOM 5816 O O . GLU A 1 742 ? 27.264 -10.028 -44.940 1.00 85.62 742 GLU A O 1
ATOM 5821 N N . ILE A 1 743 ? 26.195 -8.343 -45.954 1.00 87.56 743 ILE A N 1
ATOM 5822 C CA . ILE A 1 743 ? 25.404 -9.204 -46.845 1.00 87.56 743 ILE A CA 1
ATOM 5823 C C . ILE A 1 743 ? 26.310 -10.089 -47.710 1.00 87.56 743 ILE A C 1
ATOM 5825 O O . ILE A 1 743 ? 26.045 -11.280 -47.845 1.00 87.56 743 ILE A O 1
ATOM 5829 N N . VAL A 1 744 ? 27.413 -9.556 -48.245 1.00 87.25 744 VAL A N 1
ATOM 5830 C CA . VAL A 1 744 ? 28.352 -10.327 -49.086 1.00 87.25 744 VAL A CA 1
ATOM 5831 C C . VAL A 1 744 ? 29.009 -11.495 -48.331 1.00 87.25 744 VAL A C 1
ATOM 5833 O O . VAL A 1 744 ? 29.401 -12.476 -48.963 1.00 87.25 744 VAL A O 1
ATOM 5836 N N . LYS A 1 745 ? 29.120 -11.430 -46.997 1.00 84.75 745 LYS A N 1
ATOM 5837 C CA . LYS A 1 745 ? 29.708 -12.503 -46.172 1.00 84.75 745 LYS A CA 1
ATOM 5838 C C . LYS A 1 745 ? 28.729 -13.634 -45.848 1.00 84.75 745 LYS A C 1
ATOM 5840 O O . LYS A 1 745 ? 29.170 -14.694 -45.409 1.00 84.75 745 LYS A O 1
ATOM 5845 N N . LEU A 1 746 ? 27.424 -13.422 -46.021 1.00 82.88 746 LEU A N 1
ATOM 5846 C CA . LEU A 1 746 ? 26.409 -14.424 -45.688 1.00 82.88 746 LEU A CA 1
ATOM 5847 C C . LEU A 1 746 ? 26.418 -15.596 -46.687 1.00 82.88 746 LEU A C 1
ATOM 5849 O O . LEU A 1 746 ? 26.832 -15.412 -47.833 1.00 82.88 746 LEU A O 1
ATOM 5853 N N . PRO A 1 747 ? 25.917 -16.786 -46.308 1.00 81.75 747 PRO A N 1
ATOM 5854 C CA . PRO A 1 747 ? 25.640 -17.876 -47.246 1.00 81.75 747 PRO A CA 1
ATOM 5855 C C . PRO A 1 747 ? 24.631 -17.479 -48.330 1.00 81.75 747 PRO A C 1
ATOM 5857 O O . PRO A 1 747 ? 23.836 -16.557 -48.145 1.00 81.75 747 PRO A O 1
ATOM 5860 N N . VAL A 1 748 ? 24.628 -18.199 -49.455 1.00 81.44 748 VAL A N 1
ATOM 5861 C CA . VAL A 1 748 ? 23.828 -17.872 -50.653 1.00 81.44 748 VAL A CA 1
ATOM 5862 C C . VAL A 1 748 ? 22.331 -17.786 -50.342 1.00 81.44 748 VAL A C 1
ATOM 5864 O O . VAL A 1 748 ? 21.651 -16.868 -50.795 1.00 81.44 748 VAL A O 1
ATOM 5867 N N . GLU A 1 749 ? 21.810 -18.696 -49.524 1.00 79.12 749 GLU A N 1
ATOM 5868 C CA . GLU A 1 749 ? 20.413 -18.708 -49.084 1.00 79.12 749 GLU A CA 1
ATOM 5869 C C . GLU A 1 749 ? 20.065 -17.451 -48.265 1.00 79.12 749 GLU A C 1
ATOM 5871 O O . GLU A 1 749 ? 19.015 -16.829 -48.468 1.00 79.12 749 GLU A O 1
ATOM 5876 N N . GLY A 1 750 ? 20.981 -17.025 -47.389 1.00 79.94 750 GLY A N 1
ATOM 5877 C CA . GLY A 1 750 ? 20.845 -15.803 -46.599 1.00 79.94 750 GLY A CA 1
ATOM 5878 C C . GLY A 1 750 ? 20.925 -14.538 -47.458 1.00 79.94 750 GLY A C 1
ATOM 5879 O O . GLY A 1 750 ? 20.082 -13.649 -47.322 1.00 79.94 750 GLY A O 1
ATOM 5880 N N . GLN A 1 751 ? 21.876 -14.492 -48.399 1.00 85.38 751 GLN A N 1
ATOM 5881 C CA . GLN A 1 751 ? 22.008 -13.414 -49.385 1.00 85.38 751 GLN A CA 1
ATOM 5882 C C . GLN A 1 751 ? 20.720 -13.242 -50.190 1.00 85.38 751 GLN A C 1
ATOM 5884 O O . GLN A 1 751 ? 20.185 -12.138 -50.260 1.00 85.38 751 GLN A O 1
ATOM 5889 N N . ASN A 1 752 ? 20.189 -14.332 -50.750 1.00 85.69 752 ASN A N 1
ATOM 5890 C CA . ASN A 1 752 ? 18.972 -14.305 -51.561 1.00 85.69 752 ASN A CA 1
ATOM 5891 C C . ASN A 1 752 ? 17.768 -13.788 -50.766 1.00 85.69 752 ASN A C 1
ATOM 5893 O O . ASN A 1 752 ? 16.985 -12.989 -51.277 1.00 85.69 752 ASN A O 1
ATOM 5897 N N . THR A 1 753 ? 17.637 -14.198 -49.503 1.00 85.75 753 THR A N 1
ATOM 5898 C CA . THR A 1 753 ? 16.536 -13.757 -48.636 1.00 85.75 753 THR A CA 1
ATOM 5899 C C . THR A 1 753 ? 16.583 -12.247 -48.392 1.00 85.75 753 THR A C 1
ATOM 5901 O O . THR A 1 753 ? 15.584 -11.557 -48.601 1.00 85.75 753 THR A O 1
ATOM 5904 N N . ILE A 1 754 ? 17.744 -11.715 -47.999 1.00 86.25 754 ILE A N 1
ATOM 5905 C CA . ILE A 1 754 ? 17.906 -10.284 -47.703 1.00 86.25 754 ILE A CA 1
ATOM 5906 C C . ILE A 1 754 ? 17.819 -9.439 -48.976 1.00 86.25 754 ILE A C 1
ATOM 5908 O O . ILE A 1 754 ? 17.202 -8.376 -48.965 1.00 86.25 754 ILE A O 1
ATOM 5912 N N . LEU A 1 755 ? 18.386 -9.908 -50.092 1.00 88.31 755 LEU A N 1
ATOM 5913 C CA . LEU A 1 755 ? 18.264 -9.229 -51.382 1.00 88.31 755 LEU A CA 1
ATOM 5914 C C . LEU A 1 755 ? 16.799 -9.112 -51.805 1.00 88.31 755 LEU A C 1
ATOM 5916 O O . LEU A 1 755 ? 16.380 -8.030 -52.201 1.00 88.31 755 LEU A O 1
ATOM 5920 N N . ASN A 1 756 ? 16.003 -10.176 -51.666 1.00 87.50 756 ASN A N 1
ATOM 5921 C CA . ASN A 1 756 ? 14.570 -10.132 -51.967 1.00 87.50 756 ASN A CA 1
ATOM 5922 C C . ASN A 1 756 ? 13.828 -9.111 -51.091 1.00 87.50 756 ASN A C 1
ATOM 5924 O O . ASN A 1 756 ? 13.025 -8.334 -51.608 1.00 87.50 756 ASN A O 1
ATOM 5928 N N . GLN A 1 757 ? 14.136 -9.054 -49.790 1.00 87.19 757 GLN A N 1
ATOM 5929 C CA . GLN A 1 757 ? 13.574 -8.041 -48.890 1.00 87.19 757 GLN A CA 1
ATOM 5930 C C . GLN A 1 757 ? 13.985 -6.618 -49.286 1.00 87.19 757 GLN A C 1
ATOM 5932 O O . GLN A 1 757 ? 13.154 -5.715 -49.266 1.00 87.19 757 GLN A O 1
ATOM 5937 N N . LEU A 1 758 ? 15.244 -6.405 -49.675 1.00 89.25 758 LEU A N 1
ATOM 5938 C CA . LEU A 1 758 ? 15.734 -5.113 -50.156 1.00 89.25 758 LEU A CA 1
ATOM 5939 C C . LEU A 1 758 ? 15.063 -4.697 -51.468 1.00 89.25 758 LEU A C 1
ATOM 5941 O O . LEU A 1 758 ? 14.658 -3.544 -51.595 1.00 89.25 758 LEU A O 1
ATOM 5945 N N . TYR A 1 759 ? 14.902 -5.620 -52.423 1.00 89.12 759 TYR A N 1
ATOM 5946 C CA . TYR A 1 759 ? 14.164 -5.363 -53.662 1.00 89.12 759 TYR A CA 1
ATOM 5947 C C . TYR A 1 759 ? 12.730 -4.935 -53.368 1.00 89.12 759 TYR A C 1
ATOM 5949 O O . TYR A 1 759 ? 12.273 -3.934 -53.919 1.00 89.12 759 TYR A O 1
ATOM 5957 N N . GLN A 1 760 ? 12.050 -5.642 -52.464 1.00 88.12 760 GLN A N 1
ATOM 5958 C CA . GLN A 1 760 ? 10.707 -5.281 -52.030 1.00 88.12 760 GLN A CA 1
ATOM 5959 C C . GLN A 1 760 ? 10.686 -3.902 -51.351 1.00 88.12 760 GLN A C 1
ATOM 5961 O O . GLN A 1 760 ? 9.904 -3.041 -51.744 1.00 88.12 760 GLN A O 1
ATOM 5966 N N . HIS A 1 761 ? 11.598 -3.649 -50.408 1.00 85.25 761 HIS A N 1
ATOM 5967 C CA . HIS A 1 761 ? 11.672 -2.384 -49.675 1.00 85.25 761 HIS A CA 1
ATOM 5968 C C . HIS A 1 761 ? 11.926 -1.181 -50.596 1.00 85.25 761 HIS A C 1
ATOM 5970 O O . HIS A 1 761 ? 11.303 -0.134 -50.440 1.00 85.25 761 HIS A O 1
ATOM 5976 N N . VAL A 1 762 ? 12.815 -1.320 -51.585 1.00 87.19 762 VAL A N 1
ATOM 5977 C CA . VAL A 1 762 ? 13.093 -0.261 -52.567 1.00 87.19 762 VAL A CA 1
ATOM 5978 C C . VAL A 1 762 ? 11.926 -0.085 -53.542 1.00 87.19 762 VAL A C 1
ATOM 5980 O O . VAL A 1 762 ? 11.608 1.049 -53.905 1.00 87.19 762 VAL A O 1
ATOM 5983 N N . ALA A 1 763 ? 11.270 -1.173 -53.958 1.00 86.19 763 ALA A N 1
ATOM 5984 C CA . ALA A 1 763 ? 10.101 -1.108 -54.833 1.00 86.19 763 ALA A CA 1
ATOM 5985 C C . ALA A 1 763 ? 8.946 -0.342 -54.168 1.00 86.19 763 ALA A C 1
ATOM 5987 O O . ALA A 1 763 ? 8.413 0.590 -54.778 1.00 86.19 763 ALA A O 1
ATOM 5988 N N . GLU A 1 764 ? 8.644 -0.682 -52.913 1.00 86.56 764 GLU A N 1
ATOM 5989 C CA . GLU A 1 764 ? 7.574 -0.106 -52.083 1.00 86.56 764 GLU A CA 1
ATOM 5990 C C . GLU A 1 764 ? 7.919 1.274 -51.491 1.00 86.56 764 GLU A C 1
ATOM 5992 O O . GLU A 1 764 ? 7.053 1.929 -50.921 1.00 86.56 764 GLU A O 1
ATOM 5997 N N . SER A 1 765 ? 9.166 1.744 -51.607 1.00 83.69 765 SER A N 1
ATOM 5998 C CA . SER A 1 765 ? 9.565 3.047 -51.065 1.00 83.69 765 SER A CA 1
ATOM 5999 C C . SER A 1 765 ? 8.977 4.211 -51.872 1.00 83.69 765 SER A C 1
ATOM 6001 O O . SER A 1 765 ? 9.253 4.349 -53.072 1.00 83.69 765 SER A O 1
ATOM 6003 N N . ASP A 1 766 ? 8.244 5.088 -51.182 1.00 84.75 766 ASP A N 1
ATOM 6004 C CA . ASP A 1 766 ? 7.723 6.360 -51.705 1.00 84.75 766 ASP A CA 1
ATOM 6005 C C . ASP A 1 766 ? 8.734 7.523 -51.597 1.00 84.75 766 ASP A C 1
ATOM 6007 O O . ASP A 1 766 ? 8.469 8.631 -52.068 1.00 84.75 766 ASP A O 1
ATOM 6011 N N . ASP A 1 767 ? 9.912 7.300 -50.996 1.00 85.56 767 ASP A N 1
ATOM 6012 C CA . ASP A 1 767 ? 10.946 8.331 -50.846 1.00 85.56 767 ASP A CA 1
ATOM 6013 C C . ASP A 1 767 ? 11.691 8.554 -52.170 1.00 85.56 767 ASP A C 1
ATOM 6015 O O . ASP A 1 767 ? 12.748 7.975 -52.447 1.00 85.56 767 ASP A O 1
ATOM 6019 N N . VAL A 1 768 ? 11.137 9.448 -52.989 1.00 85.12 768 VAL A N 1
ATOM 6020 C CA . VAL A 1 768 ? 11.697 9.839 -54.291 1.00 85.12 768 VAL A CA 1
ATOM 6021 C C . VAL A 1 768 ? 13.118 10.404 -54.204 1.00 85.12 768 VAL A C 1
ATOM 6023 O O . VAL A 1 768 ? 13.829 10.385 -55.207 1.00 85.12 768 VAL A O 1
ATOM 6026 N N . THR A 1 769 ? 13.556 10.882 -53.033 1.00 84.69 769 THR A N 1
ATOM 6027 C CA . THR A 1 769 ? 14.891 11.475 -52.865 1.00 84.69 769 THR A CA 1
ATOM 6028 C C . THR A 1 769 ? 15.972 10.413 -52.693 1.00 84.69 769 THR A C 1
ATOM 6030 O O . THR A 1 769 ? 17.046 10.527 -53.283 1.00 84.69 769 THR A O 1
ATOM 6033 N N . ARG A 1 770 ? 15.691 9.339 -51.945 1.00 87.38 770 ARG A N 1
ATOM 6034 C CA . ARG A 1 770 ? 16.658 8.257 -51.682 1.00 87.38 770 ARG A CA 1
ATOM 6035 C C . ARG A 1 770 ? 16.597 7.130 -52.707 1.00 87.38 770 ARG A C 1
ATOM 6037 O O . ARG A 1 770 ? 17.597 6.442 -52.922 1.00 87.38 770 ARG A O 1
ATOM 6044 N N . LYS A 1 771 ? 15.438 6.931 -53.346 1.00 88.25 771 LYS A N 1
ATOM 6045 C CA . LYS A 1 771 ? 15.167 5.797 -54.244 1.00 88.25 771 LYS A CA 1
ATOM 6046 C C . LYS A 1 771 ? 16.200 5.625 -55.370 1.00 88.25 771 LYS A C 1
ATOM 6048 O O . LYS A 1 771 ? 16.652 4.493 -55.541 1.00 88.25 771 LYS A O 1
ATOM 6053 N N . PRO A 1 772 ? 16.658 6.672 -56.092 1.00 88.88 772 PRO A N 1
ATOM 6054 C CA . PRO A 1 772 ? 17.689 6.503 -57.123 1.00 88.88 772 PRO A CA 1
ATOM 6055 C C . PRO A 1 772 ? 19.003 5.932 -56.569 1.00 88.88 772 PRO A C 1
ATOM 6057 O O . PRO A 1 772 ? 19.574 5.001 -57.140 1.00 88.88 772 PRO A O 1
ATOM 6060 N N . THR A 1 773 ? 19.444 6.442 -55.416 1.00 88.75 773 THR A N 1
ATOM 6061 C CA . THR A 1 773 ? 20.654 5.985 -54.719 1.00 88.75 773 THR A CA 1
ATOM 6062 C C . THR A 1 773 ? 20.511 4.534 -54.263 1.00 88.75 773 THR A C 1
ATOM 6064 O O . THR A 1 773 ? 21.429 3.735 -54.456 1.00 88.75 773 THR A O 1
ATOM 6067 N N . PHE A 1 774 ? 19.343 4.155 -53.734 1.00 89.69 774 PHE A N 1
ATOM 6068 C CA . PHE A 1 774 ? 19.067 2.772 -53.348 1.00 89.69 774 PHE A CA 1
ATOM 6069 C C . PHE A 1 774 ? 19.057 1.806 -54.527 1.00 89.69 774 PHE A C 1
ATOM 6071 O O . PHE A 1 774 ? 19.649 0.736 -54.417 1.00 89.69 774 PHE A O 1
ATOM 6078 N N . VAL A 1 775 ? 18.441 2.172 -55.655 1.00 90.69 775 VAL A N 1
ATOM 6079 C CA . VAL A 1 775 ? 18.422 1.324 -56.858 1.00 90.69 775 VAL A CA 1
ATOM 6080 C C . VAL A 1 775 ? 19.844 1.076 -57.364 1.00 90.69 775 VAL A C 1
ATOM 6082 O O . VAL A 1 775 ? 20.219 -0.075 -57.588 1.00 90.69 775 VAL A O 1
ATOM 6085 N N . SER A 1 776 ? 20.658 2.130 -57.485 1.00 90.56 776 SER A N 1
ATOM 6086 C CA . SER A 1 776 ? 22.049 2.013 -57.948 1.00 90.56 776 SER A CA 1
ATOM 6087 C C . SER A 1 776 ? 22.902 1.144 -57.016 1.00 90.56 776 SER A C 1
ATOM 6089 O O . SER A 1 776 ? 23.706 0.321 -57.466 1.00 90.56 776 SER A O 1
ATOM 6091 N N . TRP A 1 777 ? 22.739 1.315 -55.705 1.00 93.69 777 TRP A N 1
ATOM 6092 C CA . TRP A 1 777 ? 23.453 0.517 -54.713 1.00 93.69 777 TRP A CA 1
ATOM 6093 C C . TRP A 1 777 ? 23.003 -0.943 -54.706 1.00 93.69 777 TRP A C 1
ATOM 6095 O O . TRP A 1 777 ? 23.851 -1.832 -54.704 1.00 93.69 777 TRP A O 1
ATOM 6105 N N . LEU A 1 778 ? 21.696 -1.208 -54.772 1.00 91.62 778 LEU A N 1
ATOM 6106 C CA . LEU A 1 778 ? 21.147 -2.564 -54.763 1.00 91.62 778 LEU A CA 1
ATOM 6107 C C . LEU A 1 778 ? 21.599 -3.370 -55.988 1.00 91.62 778 LEU A C 1
ATOM 6109 O O . LEU A 1 778 ? 21.960 -4.537 -55.854 1.00 91.62 778 LEU A O 1
ATOM 6113 N N . GLN A 1 779 ? 21.659 -2.741 -57.167 1.00 90.38 779 GLN A N 1
ATOM 6114 C CA . GLN A 1 779 ? 22.228 -3.358 -58.371 1.00 90.38 779 GLN A CA 1
ATOM 6115 C C . GLN A 1 779 ? 23.705 -3.732 -58.176 1.00 90.38 779 GLN A C 1
ATOM 6117 O O . GLN A 1 779 ? 24.120 -4.841 -58.519 1.00 90.38 779 GLN A O 1
ATOM 6122 N N . SER A 1 780 ? 24.487 -2.829 -57.577 1.00 90.75 780 SER A N 1
ATOM 6123 C CA . SER A 1 780 ? 25.907 -3.060 -57.285 1.00 90.75 780 SER A CA 1
ATOM 6124 C C . SER A 1 780 ? 26.099 -4.195 -56.274 1.00 90.75 780 SER A C 1
ATOM 6126 O O . SER A 1 780 ? 26.942 -5.070 -56.469 1.00 90.75 780 SER A O 1
ATOM 6128 N N . LEU A 1 781 ? 25.277 -4.230 -55.226 1.00 90.88 781 LEU A N 1
ATOM 6129 C CA . LEU A 1 781 ? 25.283 -5.286 -54.219 1.00 90.88 781 LEU A CA 1
ATOM 6130 C C . LEU A 1 781 ? 24.906 -6.646 -54.820 1.00 90.88 781 LEU A C 1
ATOM 6132 O O . LEU A 1 781 ? 25.621 -7.625 -54.619 1.00 90.88 781 LEU A O 1
ATOM 6136 N N . SER A 1 782 ? 23.832 -6.702 -55.613 1.00 89.19 782 SER A N 1
ATOM 6137 C CA . SER A 1 782 ? 23.389 -7.928 -56.288 1.00 89.19 782 SER A CA 1
ATOM 6138 C C . SER A 1 782 ? 24.479 -8.503 -57.197 1.00 89.19 782 SER A C 1
ATOM 6140 O O . SER A 1 782 ? 24.656 -9.721 -57.256 1.00 89.19 782 SER A O 1
ATOM 6142 N N . TYR A 1 783 ? 25.234 -7.640 -57.884 1.00 89.50 783 TYR A N 1
ATOM 6143 C CA . TYR A 1 783 ? 26.377 -8.051 -58.695 1.00 89.50 783 TYR A CA 1
ATOM 6144 C C . TYR A 1 783 ? 27.508 -8.657 -57.849 1.00 89.50 783 TYR A C 1
ATOM 6146 O O . TYR A 1 783 ? 28.060 -9.696 -58.214 1.00 89.50 783 TYR A O 1
ATOM 6154 N N . LEU A 1 784 ? 27.836 -8.046 -56.706 1.00 86.19 784 LEU A N 1
ATOM 6155 C CA . LEU A 1 784 ? 28.880 -8.543 -55.803 1.00 86.19 784 LEU A CA 1
ATOM 6156 C C . LEU A 1 784 ? 28.519 -9.893 -55.176 1.00 86.19 784 LEU A C 1
ATOM 6158 O O . LEU A 1 784 ? 29.365 -10.788 -55.147 1.00 86.19 784 LEU A O 1
ATOM 6162 N N . CYS A 1 785 ? 27.269 -10.073 -54.745 1.00 85.75 785 CYS A N 1
ATOM 6163 C CA . CYS A 1 785 ? 26.773 -11.359 -54.250 1.00 85.75 785 CYS A CA 1
ATOM 6164 C C . CYS A 1 785 ? 26.917 -12.455 -55.321 1.00 85.75 785 CYS A C 1
ATOM 6166 O O . CYS A 1 785 ? 27.499 -13.505 -55.056 1.00 85.75 785 CYS A O 1
ATOM 6168 N N . ALA A 1 786 ? 26.528 -12.168 -56.570 1.00 81.94 786 ALA A N 1
ATOM 6169 C CA . ALA A 1 786 ? 26.670 -13.106 -57.687 1.00 81.94 786 ALA A CA 1
ATOM 6170 C C . ALA A 1 786 ? 28.138 -13.441 -58.035 1.00 81.94 786 ALA A C 1
ATOM 6172 O O . ALA A 1 786 ? 28.439 -14.557 -58.468 1.00 81.94 786 ALA A O 1
ATOM 6173 N N . GLN A 1 787 ? 29.074 -12.499 -57.851 1.00 75.75 787 GLN A N 1
ATOM 6174 C CA . GLN A 1 787 ? 30.508 -12.764 -58.013 1.00 75.75 787 GLN A CA 1
ATOM 6175 C C . GLN A 1 787 ? 31.085 -13.629 -56.885 1.00 75.75 787 GLN A C 1
ATOM 6177 O O . GLN A 1 787 ? 31.934 -14.480 -57.157 1.00 75.75 787 GLN A O 1
ATOM 6182 N N . GLY A 1 788 ? 30.639 -13.430 -55.641 1.00 60.84 788 GLY A N 1
ATOM 6183 C CA . GLY A 1 788 ? 31.052 -14.233 -54.487 1.00 60.84 788 GLY A CA 1
ATOM 6184 C C . GLY A 1 788 ? 30.732 -15.716 -54.677 1.00 60.84 788 GLY A C 1
ATOM 6185 O O . GLY A 1 788 ? 31.603 -16.561 -54.476 1.00 60.84 788 GLY A O 1
ATOM 6186 N N . THR A 1 789 ? 29.542 -16.022 -55.204 1.00 54.88 789 THR A N 1
ATOM 6187 C CA . THR A 1 789 ? 29.111 -17.388 -55.553 1.00 54.88 789 THR A CA 1
ATOM 6188 C C . THR A 1 789 ? 29.960 -18.029 -56.660 1.00 54.88 789 THR A C 1
ATOM 6190 O O . THR A 1 789 ? 30.110 -19.246 -56.694 1.00 54.88 789 THR A O 1
ATOM 6193 N N . ARG A 1 790 ? 30.548 -17.229 -57.565 1.00 49.19 790 ARG A N 1
ATOM 6194 C CA . ARG A 1 790 ? 31.460 -17.710 -58.624 1.00 49.19 790 ARG A CA 1
ATOM 6195 C C . ARG A 1 790 ? 32.905 -17.901 -58.144 1.00 49.19 790 ARG A C 1
ATOM 6197 O O . ARG A 1 790 ? 33.650 -18.655 -58.766 1.00 49.19 790 ARG A O 1
ATOM 6204 N N . LYS A 1 791 ? 33.328 -17.241 -57.059 1.00 46.16 791 LYS A N 1
ATOM 6205 C CA . LYS A 1 791 ? 34.701 -17.328 -56.520 1.00 46.16 791 LYS A CA 1
ATOM 6206 C C . LYS A 1 791 ? 34.914 -18.455 -55.508 1.00 46.16 791 LYS A C 1
ATOM 6208 O O . LYS A 1 791 ? 36.049 -18.890 -55.348 1.00 46.16 791 LYS A O 1
ATOM 6213 N N . THR A 1 792 ? 33.870 -19.020 -54.905 1.00 39.91 792 THR A N 1
ATOM 6214 C CA . THR A 1 792 ? 33.977 -20.307 -54.184 1.00 39.91 792 THR A CA 1
ATOM 6215 C C . THR A 1 792 ? 34.311 -21.487 -55.110 1.00 39.91 792 THR A C 1
ATOM 6217 O O . THR A 1 792 ? 34.742 -22.528 -54.626 1.00 39.91 792 THR A O 1
ATOM 6220 N N . SER A 1 793 ? 34.226 -21.306 -56.436 1.00 38.03 793 SER A N 1
ATOM 6221 C CA . SER A 1 793 ? 34.796 -22.208 -57.453 1.00 38.03 793 SER A CA 1
ATOM 6222 C C . SER A 1 793 ? 36.166 -21.781 -58.013 1.00 38.03 793 SER A C 1
ATOM 6224 O O . SER A 1 793 ? 36.737 -22.508 -58.822 1.00 38.03 793 SER A O 1
ATOM 6226 N N . SER A 1 794 ? 36.728 -20.634 -57.606 1.00 35.25 794 SER A N 1
ATOM 6227 C CA . SER A 1 794 ? 38.061 -20.188 -58.047 1.00 35.25 794 SER A CA 1
ATOM 6228 C C . SER A 1 794 ? 38.626 -19.062 -57.165 1.00 35.25 794 SER A C 1
ATOM 6230 O O . SER A 1 794 ? 38.143 -17.926 -57.187 1.00 35.25 794 SER A O 1
ATOM 6232 N N . THR A 1 795 ? 39.686 -19.378 -56.425 1.00 35.97 795 THR A N 1
ATOM 6233 C CA . THR A 1 795 ? 40.479 -18.501 -55.551 1.00 35.97 795 THR A CA 1
ATOM 6234 C C . THR A 1 795 ? 40.977 -17.244 -56.281 1.00 35.97 795 THR A C 1
ATOM 6236 O O . THR A 1 795 ? 41.693 -17.394 -57.257 1.00 35.97 795 THR A O 1
ATOM 6239 N N . PHE A 1 796 ? 40.626 -16.031 -55.816 1.00 31.83 796 PHE A N 1
ATOM 6240 C CA . PHE A 1 796 ? 41.448 -14.792 -55.821 1.00 31.83 796 PHE A CA 1
ATOM 6241 C C . PHE A 1 796 ? 40.637 -13.608 -55.227 1.00 31.83 796 PHE A C 1
ATOM 6243 O O . PHE A 1 796 ? 39.648 -13.136 -55.807 1.00 31.83 796 PHE A O 1
ATOM 6250 N N . GLY A 1 797 ? 41.040 -13.147 -54.036 1.00 34.91 797 GLY A N 1
ATOM 6251 C CA . GLY A 1 797 ? 40.456 -12.019 -53.291 1.00 34.91 797 GLY A CA 1
ATOM 6252 C C . GLY A 1 797 ? 41.212 -10.698 -53.496 1.00 34.91 797 GLY A C 1
ATOM 6253 O O . GLY A 1 797 ? 42.349 -10.714 -53.956 1.00 34.91 797 GLY A O 1
ATOM 6254 N N . GLY A 1 798 ? 40.586 -9.562 -53.151 1.00 36.56 798 GLY A N 1
ATOM 6255 C CA . GLY A 1 798 ? 41.306 -8.288 -52.993 1.00 36.56 798 GLY A CA 1
ATOM 6256 C C . GLY A 1 798 ? 40.514 -7.000 -53.249 1.00 36.56 798 GLY A C 1
ATOM 6257 O O . GLY A 1 798 ? 40.239 -6.256 -52.319 1.00 36.56 798 GLY A O 1
ATOM 6258 N N . GLU A 1 799 ? 40.160 -6.690 -54.498 1.00 38.53 799 GLU A N 1
ATOM 6259 C CA . GLU A 1 799 ? 39.990 -5.274 -54.902 1.00 38.53 799 GLU A CA 1
ATOM 6260 C C . GLU A 1 799 ? 38.555 -4.718 -54.993 1.00 38.53 799 GLU A C 1
ATOM 6262 O O . GLU A 1 799 ? 38.380 -3.517 -55.180 1.00 38.53 799 GLU A O 1
ATOM 6267 N N . ALA A 1 800 ? 37.502 -5.529 -54.848 1.00 42.25 800 ALA A N 1
ATOM 6268 C CA . ALA A 1 800 ? 36.129 -5.073 -55.131 1.00 42.25 800 ALA A CA 1
ATOM 6269 C C . ALA A 1 800 ? 35.466 -4.242 -54.006 1.00 42.25 800 ALA A C 1
ATOM 6271 O O . ALA A 1 800 ? 34.464 -3.575 -54.244 1.00 42.25 800 ALA A O 1
ATOM 6272 N N . LEU A 1 801 ? 36.021 -4.253 -52.790 1.00 40.44 801 LEU A N 1
ATOM 6273 C CA . LEU A 1 801 ? 35.417 -3.629 -51.600 1.00 40.44 801 LEU A CA 1
ATOM 6274 C C . LEU A 1 801 ? 35.719 -2.127 -51.436 1.00 40.44 801 LEU A C 1
ATOM 6276 O O . LEU A 1 801 ? 35.112 -1.477 -50.588 1.00 40.44 801 LEU A O 1
ATOM 6280 N N . SER A 1 802 ? 36.634 -1.561 -52.230 1.00 36.47 802 SER A N 1
ATOM 6281 C CA . SER A 1 802 ? 37.058 -0.154 -52.124 1.00 36.47 802 SER A CA 1
ATOM 6282 C C . SER A 1 802 ? 36.259 0.823 -52.998 1.00 36.47 802 SER A C 1
ATOM 6284 O O . SER A 1 802 ? 36.438 2.029 -52.856 1.00 36.47 802 SER A O 1
ATOM 6286 N N . ARG A 1 803 ? 35.379 0.326 -53.884 1.00 38.88 803 ARG A N 1
ATOM 6287 C CA . ARG A 1 803 ? 34.558 1.142 -54.808 1.00 38.88 803 ARG A CA 1
ATOM 6288 C C . ARG A 1 803 ? 33.076 1.283 -54.405 1.00 38.88 803 ARG A C 1
ATOM 6290 O O . ARG A 1 803 ? 32.315 1.876 -55.164 1.00 38.88 803 ARG A O 1
ATOM 6297 N N . LEU A 1 804 ? 32.697 0.752 -53.238 1.00 36.56 804 LEU A N 1
ATOM 6298 C CA . LEU A 1 804 ? 31.442 1.020 -52.514 1.00 36.56 804 LEU A CA 1
ATOM 6299 C C . LEU A 1 804 ? 31.680 2.091 -51.445 1.00 36.56 804 LEU A C 1
ATOM 6301 O O . LEU A 1 804 ? 30.762 2.906 -51.238 1.00 36.56 804 LEU A O 1
#

pLDDT: mean 77.95, std 22.21, range [21.44, 98.06]

Organism: NCBI:txid126358

Radius of gyration: 40.29 Å; Cα contacts (8 Å, |Δi|>4): 789; chains: 1; bounding box: 101×84×136 Å

Sequence (804 aa):
MATLAGHMPSSSFFSASAVFQMVITFCRKLQIEIRKNARLCPPSPPCSTTAGRVSVEDSWSNHRRKRPQASSPNEQKIKLETGRWQSKLNLSFLKNGCGASVAAATTVLQKSSRLTAAVVNSAVEVLLHLFSRQFDSDKCPLFFSEGILLLGSLSFQTSASEKSKKVCLELLSRLLEEECRSIFLSDELTSSVLAGTGYALSSSVTVYFEKIIDILFGIWGKDDGPSGSLSHGLMILHLFDWVLSNFFNLQSLEQIDLVRGILDNVKPTHVSFAVVMAAGGVLRALNGSGSSGFMKLRNSAEKRIEIVGRDLVSKTKCFDYSGNEPRNSLLLQSIALALARSGSISHHTSLLECLASALLIEIFPLHRIYNKVLKLLQGSWQGYEIDEVKAHLNSVIFKEAGAIAGVFCNQYTSANEDSQTTVENLVWHFCQDVYSWHRQVAYLLQGTEDELVREIEKIAESAFLMVVVFALAVTKCRLDSRTNQETKLQISVRILVSFSCMEYFRRMRLPEYMDTIRAVVVSVQENESACVSFVESIPSYDDLTNKHGWFNLPKVAYLWSTDEVQTARILFYMRVIPTCVEQLPAYVFRKMVAPTMFLYMGHSNGKVARYSHSMFVAFMSSGKDTNQDERAQLKEQLVFYYIQRSLEGYPGITPFEGMTSGVAALVRHLPAGSLSIFYCIHCLAEKANSLCSVVSTCETDLWKNWEGELEPAKKVLDLLLRLLSLVDIQVLPSLMKLLAQEIVKLPVEGQNTILNQLYQHVAESDDVTRKPTFVSWLQSLSYLCAQGTRKTSSTFGGEALSRL